Protein 2WPV (pdb70)

InterPro domains:
  IPR007317 Golgi to ER traffic protein 4 [PF04190] (46-308)
  IPR007317 Golgi to ER traffic protein 4 [PTHR12875] (9-311)
  IPR011990 Tetratricopeptide-like helical domain superfamily [G3DSA:1.25.40.10] (1-292)

Nearest PDB structures (foldseek):
  2wpv-assembly1_B  TM=1.013E+00  e=2.218E-06  Saccharomyces cerevisiae
  3lku-assembly2_D  TM=9.903E-01  e=2.218E-06  Saccharomyces cerevisiae
  5bwk-assembly1_F  TM=9.740E-01  e=2.976E-06  Saccharomyces cerevisiae S288C
  5bw8-assembly1_D  TM=9.769E-01  e=4.623E-06  Saccharomyces cerevisiae S288C
  2wpv-assembly3_E  TM=1.002E+00  e=2.765E-36  Saccharomyces cerevisiae

B-factor: mean 23.15, std 9.75, range [6.02, 82.85]

Structure (mmCIF, N/CA/C/O backbone):
data_2WPV
#
_entry.id   2WPV
#
_cell.length_a   48.275
_cell.length_b   118.770
_cell.length_c   168.377
_cell.angle_alpha   90.00
_cell.angle_beta   95.17
_cell.angle_gamma   90.00
#
_symmetry.space_group_name_H-M   'P 1 21 1'
#
loop_
_entity.id
_entity.type
_entity.pdbx_description
1 polymer 'UPF0363 PROTEIN YOR164C'
2 polymer 'UBIQUITIN-LIKE PROTEIN MDY2'
3 non-polymer 'MERCURY (II) ION'
4 water water
#
loop_
_atom_site.group_PDB
_atom_site.id
_atom_site.type_symbol
_atom_site.label_atom_id
_atom_site.label_alt_id
_atom_site.label_comp_id
_atom_site.label_asym_id
_atom_site.label_entity_id
_atom_site.label_seq_id
_atom_site.pdbx_PDB_ins_code
_atom_site.Cartn_x
_atom_site.Cartn_y
_atom_site.Cartn_z
_atom_site.occupancy
_atom_site.B_iso_or_equiv
_atom_site.auth_seq_id
_atom_site.auth_comp_id
_atom_site.auth_asym_id
_atom_site.auth_atom_id
_atom_site.pdbx_PDB_model_num
ATOM 1 N N . LYS A 1 12 ? 8.016 44.382 113.565 1.00 33.28 12 LYS A N 1
ATOM 2 C CA . LYS A 1 12 ? 6.684 44.217 114.214 1.00 35.09 12 LYS A CA 1
ATOM 3 C C . LYS A 1 12 ? 6.407 42.761 114.595 1.00 33.50 12 LYS A C 1
ATOM 4 O O . LYS A 1 12 ? 6.032 42.474 115.733 1.00 33.60 12 LYS A O 1
ATOM 10 N N . LEU A 1 13 ? 6.588 41.845 113.648 1.00 31.64 13 LEU A N 1
ATOM 11 C CA . LEU A 1 13 ? 6.340 40.435 113.929 1.00 31.33 13 LEU A CA 1
ATOM 12 C C . LEU A 1 13 ? 7.252 39.941 115.043 1.00 29.89 13 LEU A C 1
ATOM 13 O O . LEU A 1 13 ? 6.817 39.203 115.927 1.00 28.73 13 LEU A O 1
ATOM 18 N N . ALA A 1 14 ? 8.516 40.354 114.999 1.00 28.91 14 ALA A N 1
ATOM 19 C CA . ALA A 1 14 ? 9.485 39.956 116.015 1.00 28.71 14 ALA A CA 1
ATOM 20 C C . ALA A 1 14 ? 9.041 40.466 117.384 1.00 28.12 14 ALA A C 1
ATOM 21 O O . ALA A 1 14 ? 9.185 39.775 118.394 1.00 27.62 14 ALA A O 1
ATOM 23 N N . LYS A 1 15 ? 8.499 41.679 117.407 1.00 27.38 15 LYS A N 1
ATOM 24 C CA . LYS A 1 15 ? 8.024 42.287 118.644 1.00 27.47 15 LYS A CA 1
ATOM 25 C C . LYS A 1 15 ? 6.800 41.530 119.147 1.00 25.59 15 LYS A C 1
ATOM 26 O O . LYS A 1 15 ? 6.649 41.294 120.343 1.00 25.03 15 LYS A O 1
ATOM 32 N N . THR A 1 16 ? 5.925 41.156 118.222 1.00 23.54 16 THR A N 1
ATOM 33 C CA . THR A 1 16 ? 4.722 40.417 118.573 1.00 23.01 16 THR A CA 1
ATOM 34 C C . THR A 1 16 ? 5.102 39.084 119.205 1.00 21.12 16 THR A C 1
ATOM 35 O O . THR A 1 16 ? 4.520 38.678 120.209 1.00 21.69 16 THR A O 1
ATOM 39 N N . LEU A 1 17 ? 6.089 38.412 118.620 1.00 20.00 17 LEU A N 1
ATOM 40 C CA . LEU A 1 17 ? 6.532 37.124 119.133 1.00 19.99 17 LEU A CA 1
ATOM 41 C C . LEU A 1 17 ? 7.213 37.275 120.483 1.00 19.89 17 LEU A C 1
ATOM 42 O O . LEU A 1 17 ? 7.097 36.405 121.344 1.00 19.55 17 LEU A O 1
ATOM 47 N N . GLN A 1 18 ? 7.915 38.388 120.671 1.00 20.72 18 GLN A N 1
ATOM 48 C CA . GLN A 1 18 ? 8.597 38.646 121.934 1.00 20.20 18 GLN A CA 1
ATOM 49 C C . GLN A 1 18 ? 7.572 38.784 123.060 1.00 18.09 18 GLN A C 1
ATOM 50 O O . GLN A 1 18 ? 7.731 38.203 124.136 1.00 17.63 18 GLN A O 1
ATOM 56 N N . ARG A 1 19 ? 6.523 39.561 122.811 1.00 19.09 19 ARG A N 1
ATOM 57 C CA . ARG A 1 19 ? 5.476 39.757 123.808 1.00 20.49 19 ARG A CA 1
ATOM 58 C C . ARG A 1 19 ? 4.782 38.429 124.081 1.00 20.40 19 ARG A C 1
ATOM 59 O O . ARG A 1 19 ? 4.459 38.103 125.223 1.00 20.86 19 ARG A O 1
ATOM 67 N N . PHE A 1 20 ? 4.559 37.665 123.017 1.00 18.67 20 PHE A N 1
ATOM 68 C CA . PHE A 1 20 ? 3.906 36.366 123.126 1.00 16.94 20 PHE A CA 1
ATOM 69 C C . PHE A 1 20 ? 4.712 35.432 124.028 1.00 16.36 20 PHE A C 1
ATOM 70 O O . PHE A 1 20 ? 4.187 34.886 125.001 1.00 15.76 20 PHE A O 1
ATOM 78 N N . GLU A 1 21 ? 5.990 35.254 123.706 1.00 17.14 21 GLU A N 1
ATOM 79 C CA . GLU A 1 21 ? 6.864 34.384 124.491 1.00 19.00 21 GLU A CA 1
ATOM 80 C C . GLU A 1 21 ? 6.947 34.835 125.951 1.00 17.92 21 GLU A C 1
ATOM 81 O O . GLU A 1 21 ? 7.098 34.013 126.854 1.00 17.29 21 GLU A O 1
ATOM 87 N N . ASN A 1 22 ? 6.860 36.142 126.177 1.00 17.72 22 ASN A N 1
ATOM 88 C CA . ASN A 1 22 ? 6.913 36.678 127.535 1.00 17.98 22 ASN A CA 1
ATOM 89 C C . ASN A 1 22 ? 5.683 36.220 128.313 1.00 17.81 22 ASN A C 1
ATOM 90 O O . ASN A 1 22 ? 5.784 35.815 129.473 1.00 15.03 22 ASN A O 1
ATOM 95 N N . LYS A 1 23 ? 4.521 36.277 127.670 1.00 17.96 23 LYS A N 1
ATOM 96 C CA . LYS A 1 23 ? 3.290 35.841 128.323 1.00 19.11 23 LYS A CA 1
ATOM 97 C C . LYS A 1 23 ? 3.351 34.337 128.578 1.00 18.32 23 LYS A C 1
ATOM 98 O O . LYS A 1 23 ? 2.874 33.855 129.606 1.00 17.19 23 LYS A O 1
ATOM 104 N N . ILE A 1 24 ? 3.945 33.600 127.642 1.00 17.57 24 ILE A N 1
ATOM 105 C CA . ILE A 1 24 ? 4.077 32.154 127.795 1.00 18.66 24 ILE A CA 1
ATOM 106 C C . ILE A 1 24 ? 4.928 31.840 129.022 1.00 19.73 24 ILE A C 1
ATOM 107 O O . ILE A 1 24 ? 4.585 30.968 129.822 1.00 19.27 24 ILE A O 1
ATOM 112 N N . LYS A 1 25 ? 6.033 32.563 129.167 1.00 20.02 25 LYS A N 1
ATOM 113 C CA . LYS A 1 25 ? 6.933 32.347 130.292 1.00 23.55 25 LYS A CA 1
ATOM 114 C C . LYS A 1 25 ? 6.284 32.724 131.620 1.00 22.38 25 LYS A C 1
ATOM 115 O O . LYS A 1 25 ? 6.566 32.111 132.651 1.00 22.68 25 LYS A O 1
ATOM 121 N N . ALA A 1 26 ? 5.406 33.722 131.595 1.00 20.92 26 ALA A N 1
ATOM 122 C CA . ALA A 1 26 ? 4.716 34.154 132.808 1.00 19.47 26 ALA A CA 1
ATOM 123 C C . ALA A 1 26 ? 3.555 33.212 133.120 1.00 20.25 26 ALA A C 1
ATOM 124 O O . ALA A 1 26 ? 2.922 33.319 134.169 1.00 20.65 26 ALA A O 1
ATOM 126 N N . GLY A 1 27 ? 3.270 32.295 132.202 1.00 20.56 27 GLY A N 1
ATOM 127 C CA . GLY A 1 27 ? 2.184 31.355 132.422 1.00 20.26 27 GLY A CA 1
ATOM 128 C C . GLY A 1 27 ? 0.806 31.887 132.068 1.00 20.89 27 GLY A C 1
ATOM 129 O O . GLY A 1 27 ? -0.207 31.284 132.431 1.00 22.40 27 GLY A O 1
ATOM 130 N N . ASP A 1 28 ? 0.756 33.017 131.367 1.00 19.64 28 ASP A N 1
ATOM 131 C CA . ASP A 1 28 ? -0.521 33.604 130.964 1.00 18.41 28 ASP A CA 1
ATOM 132 C C . ASP A 1 28 ? -0.916 33.017 129.610 1.00 17.95 28 ASP A C 1
ATOM 133 O O . ASP A 1 28 ? -0.984 33.720 128.599 1.00 16.34 28 ASP A O 1
ATOM 138 N N . TYR A 1 29 ? -1.178 31.716 129.609 1.00 17.20 29 TYR A N 1
ATOM 139 C CA . TYR A 1 29 ? -1.530 30.993 128.390 1.00 18.45 29 TYR A CA 1
ATOM 140 C C . TYR A 1 29 ? -2.761 31.515 127.676 1.00 17.83 29 TYR A C 1
ATOM 141 O O . TYR A 1 29 ? -2.751 31.679 126.456 1.00 18.26 29 TYR A O 1
ATOM 150 N N . TYR A 1 30 ? -3.820 31.780 128.433 1.00 18.50 30 TYR A N 1
ATOM 151 C CA . TYR A 1 30 ? -5.055 32.285 127.853 1.00 19.04 30 TYR A CA 1
ATOM 152 C C . TYR A 1 30 ? -4.818 33.566 127.050 1.00 20.95 30 TYR A C 1
ATOM 153 O O . TYR A 1 30 ? -5.210 33.660 125.881 1.00 18.72 30 TYR A O 1
ATOM 162 N N . GLU A 1 31 ? -4.180 34.551 127.680 1.00 19.68 31 GLU A N 1
ATOM 163 C CA . GLU A 1 31 ? -3.904 35.824 127.022 1.00 20.42 31 GLU A CA 1
ATOM 164 C C . GLU A 1 31 ? -2.965 35.660 125.834 1.00 17.77 31 GLU A C 1
ATOM 165 O O . GLU A 1 31 ? -3.174 36.268 124.788 1.00 19.13 31 GLU A O 1
ATOM 171 N N . ALA A 1 32 ? -1.927 34.846 125.996 1.00 16.57 32 ALA A N 1
ATOM 172 C CA . ALA A 1 32 ? -0.983 34.615 124.909 1.00 15.37 32 ALA A CA 1
ATOM 173 C C . ALA A 1 32 ? -1.737 34.041 123.711 1.00 15.93 32 ALA A C 1
ATOM 174 O O . ALA A 1 32 ? -1.562 34.487 122.575 1.00 13.71 32 ALA A O 1
ATOM 176 N N . HIS A 1 33 ? -2.587 33.056 123.986 1.00 15.86 33 HIS A N 1
ATOM 177 C CA . HIS A 1 33 ? -3.383 32.398 122.955 1.00 16.93 33 HIS A CA 1
ATOM 178 C C . HIS A 1 33 ? -4.325 33.382 122.262 1.00 18.29 33 HIS A C 1
ATOM 179 O O . HIS A 1 33 ? -4.354 33.469 121.032 1.00 17.41 33 HIS A O 1
ATOM 186 N N . GLN A 1 34 ? -5.087 34.122 123.062 1.00 17.89 34 GLN A N 1
ATOM 187 C CA . GLN A 1 34 ? -6.053 35.084 122.541 1.00 21.25 34 GLN A CA 1
ATOM 188 C C . GLN A 1 34 ? -5.434 36.180 121.689 1.00 20.98 34 GLN A C 1
ATOM 189 O O . GLN A 1 34 ? -5.941 36.507 120.612 1.00 22.39 34 GLN A O 1
ATOM 195 N N . THR A 1 35 ? -4.336 36.750 122.163 1.00 20.33 35 THR A N 1
ATOM 196 C CA . THR A 1 35 ? -3.692 37.823 121.426 1.00 20.33 35 THR A CA 1
ATOM 197 C C . THR A 1 35 ? -3.082 37.343 120.117 1.00 18.68 35 THR A C 1
ATOM 198 O O . THR A 1 35 ? -3.212 38.007 119.090 1.00 17.38 35 THR A O 1
ATOM 202 N N . LEU A 1 36 ? -2.428 36.186 120.147 1.00 17.05 36 LEU A N 1
ATOM 203 C CA . LEU A 1 36 ? -1.817 35.641 118.941 1.00 17.32 36 LEU A CA 1
ATOM 204 C C . LEU A 1 36 ? -2.858 35.389 117.847 1.00 15.74 36 LEU A C 1
ATOM 205 O O . LEU A 1 36 ? -2.629 35.726 116.682 1.00 16.65 36 LEU A O 1
ATOM 210 N N . ARG A 1 37 ? -4.002 34.812 118.209 1.00 14.16 37 ARG A N 1
ATOM 211 C CA . ARG A 1 37 ? -5.037 34.552 117.206 1.00 16.59 37 ARG A CA 1
ATOM 212 C C . ARG A 1 37 ? -5.577 35.854 116.616 1.00 17.56 37 ARG A C 1
ATOM 213 O O . ARG A 1 37 ? -5.816 35.941 115.412 1.00 17.67 37 ARG A O 1
ATOM 221 N N . THR A 1 38 ? -5.754 36.868 117.460 1.00 18.75 38 THR A N 1
ATOM 222 C CA . THR A 1 38 ? -6.260 38.165 117.008 1.00 19.52 38 THR A CA 1
ATOM 223 C C . THR A 1 38 ? -5.331 38.797 115.972 1.00 17.85 38 THR A C 1
ATOM 224 O O . THR A 1 38 ? -5.777 39.298 114.936 1.00 17.74 38 THR A O 1
ATOM 228 N N . ILE A 1 39 ? -4.036 38.775 116.259 1.00 18.03 39 ILE A N 1
ATOM 229 C CA . ILE A 1 39 ? -3.046 39.334 115.354 1.00 17.96 39 ILE A CA 1
ATOM 230 C C . ILE A 1 39 ? -2.955 38.481 114.093 1.00 19.39 39 ILE A C 1
ATOM 231 O O . ILE A 1 39 ? -2.832 39.006 112.984 1.00 17.72 39 ILE A O 1
ATOM 236 N N . ALA A 1 40 ? -3.017 37.163 114.267 1.00 18.81 40 ALA A N 1
ATOM 237 C CA . ALA A 1 40 ? -2.962 36.248 113.132 1.00 18.69 40 ALA A CA 1
ATOM 238 C C . ALA A 1 40 ? -4.173 36.499 112.236 1.00 19.15 40 ALA A C 1
ATOM 239 O O . ALA A 1 40 ? -4.051 36.501 111.015 1.00 20.08 40 ALA A O 1
ATOM 241 N N . ASN A 1 41 ? -5.338 36.713 112.848 1.00 21.84 41 ASN A N 1
ATOM 242 C CA . ASN A 1 41 ? -6.563 36.980 112.090 1.00 24.30 41 ASN A CA 1
ATOM 243 C C . ASN A 1 41 ? -6.348 38.189 111.184 1.00 25.30 41 ASN A C 1
ATOM 244 O O . ASN A 1 41 ? -6.760 38.190 110.023 1.00 26.48 41 ASN A O 1
ATOM 249 N N . ARG A 1 42 ? -5.700 39.220 111.721 1.00 26.22 42 ARG A N 1
ATOM 250 C CA . ARG A 1 42 ? -5.430 40.436 110.959 1.00 27.60 42 ARG A CA 1
ATOM 251 C C . ARG A 1 42 ? -4.555 40.152 109.737 1.00 26.94 42 ARG A C 1
ATOM 252 O O . ARG A 1 42 ? -4.846 40.626 108.637 1.00 25.68 42 ARG A O 1
ATOM 260 N N . TYR A 1 43 ? -3.480 39.388 109.926 1.00 25.78 43 TYR A N 1
ATOM 261 C CA . TYR A 1 43 ? -2.599 39.042 108.811 1.00 24.73 43 TYR A CA 1
ATOM 262 C C . TYR A 1 43 ? -3.390 38.300 107.736 1.00 24.27 43 TYR A C 1
ATOM 263 O O . TYR A 1 43 ? -3.214 38.545 106.538 1.00 23.73 43 TYR A O 1
ATOM 272 N N . VAL A 1 44 ? -4.256 37.387 108.169 1.00 23.12 44 VAL A N 1
ATOM 273 C CA . VAL A 1 44 ? -5.067 36.607 107.238 1.00 24.73 44 VAL A CA 1
ATOM 274 C C . VAL A 1 44 ? -6.005 37.505 106.431 1.00 25.72 44 VAL A C 1
ATOM 275 O O . VAL A 1 44 ? -6.128 37.345 105.215 1.00 25.05 44 VAL A O 1
ATOM 279 N N . ARG A 1 45 ? -6.662 38.446 107.102 1.00 26.60 45 ARG A N 1
ATOM 280 C CA . ARG A 1 45 ? -7.563 39.362 106.410 1.00 29.67 45 ARG A CA 1
ATOM 281 C C . ARG A 1 45 ? -6.786 40.206 105.404 1.00 28.75 45 ARG A C 1
ATOM 282 O O . ARG A 1 45 ? -7.305 40.553 104.348 1.00 29.93 45 ARG A O 1
ATOM 290 N N . SER A 1 46 ? -5.536 40.520 105.730 1.00 28.99 46 SER A N 1
ATOM 291 C CA . SER A 1 46 ? -4.686 41.314 104.845 1.00 29.21 46 SER A CA 1
ATOM 292 C C . SER A 1 46 ? -4.086 40.442 103.749 1.00 29.10 46 SER A C 1
ATOM 293 O O . SER A 1 46 ? -3.446 40.941 102.823 1.00 30.25 46 SER A O 1
ATOM 296 N N . LYS A 1 47 ? -4.294 39.136 103.862 1.00 29.65 47 LYS A N 1
ATOM 297 C CA . LYS A 1 47 ? -3.754 38.183 102.901 1.00 29.27 47 LYS A CA 1
ATOM 298 C C . LYS A 1 47 ? -2.241 38.082 103.061 1.00 27.06 47 LYS A C 1
ATOM 299 O O . LYS A 1 47 ? -1.529 37.742 102.118 1.00 26.27 47 LYS A O 1
ATOM 305 N N . SER A 1 48 ? -1.755 38.394 104.260 1.00 25.39 48 SER A N 1
ATOM 306 C CA . SER A 1 48 ? -0.326 38.304 104.561 1.00 24.45 48 SER A CA 1
ATOM 307 C C . SER A 1 48 ? -0.116 36.917 105.154 1.00 22.55 48 SER A C 1
ATOM 308 O O . SER A 1 48 ? 0.296 36.773 106.303 1.00 20.93 48 SER A O 1
ATOM 311 N N . TYR A 1 49 ? -0.411 35.902 104.351 1.00 21.98 49 TYR A N 1
ATOM 312 C CA . TYR A 1 49 ? -0.310 34.507 104.760 1.00 20.48 49 TYR A CA 1
ATOM 313 C C . TYR A 1 49 ? 1.043 34.056 105.294 1.00 20.49 49 TYR A C 1
ATOM 314 O O . TYR A 1 49 ? 1.104 33.258 106.226 1.00 18.62 49 TYR A O 1
ATOM 323 N N . GLU A 1 50 ? 2.131 34.544 104.712 1.00 22.92 50 GLU A N 1
ATOM 324 C CA . GLU A 1 50 ? 3.445 34.134 105.188 1.00 24.07 50 GLU A CA 1
ATOM 325 C C . GLU A 1 50 ? 3.681 34.637 106.611 1.00 23.43 50 GLU A C 1
ATOM 326 O O . GLU A 1 50 ? 4.327 33.966 107.414 1.00 23.85 50 GLU A O 1
ATOM 332 N N . HIS A 1 51 ? 3.152 35.816 106.922 1.00 22.04 51 HIS A N 1
ATOM 333 C CA . HIS A 1 51 ? 3.297 36.376 108.258 1.00 21.31 51 HIS A CA 1
ATOM 334 C C . HIS A 1 51 ? 2.444 35.551 109.209 1.00 19.23 51 HIS A C 1
ATOM 335 O O . HIS A 1 51 ? 2.868 35.227 110.317 1.00 17.43 51 HIS A O 1
ATOM 342 N N . ALA A 1 52 ? 1.237 35.215 108.763 1.00 17.18 52 ALA A N 1
ATOM 343 C CA . ALA A 1 52 ? 0.313 34.422 109.564 1.00 15.75 52 ALA A CA 1
ATOM 344 C C . ALA A 1 52 ? 0.915 33.053 109.865 1.00 15.37 52 ALA A C 1
ATOM 345 O O . ALA A 1 52 ? 0.918 32.594 111.010 1.00 14.53 52 ALA A O 1
ATOM 347 N N . ILE A 1 53 ? 1.426 32.405 108.827 1.00 14.96 53 ILE A N 1
ATOM 348 C CA . ILE A 1 53 ? 2.030 31.089 108.977 1.00 15.83 53 ILE A CA 1
ATOM 349 C C . ILE A 1 53 ? 3.179 31.101 109.988 1.00 15.93 53 ILE A C 1
ATOM 350 O O . ILE A 1 53 ? 3.263 30.219 110.837 1.00 14.69 53 ILE A O 1
ATOM 355 N N . GLU A 1 54 ? 4.050 32.103 109.911 1.00 16.25 54 GLU A N 1
ATOM 356 C CA . GLU A 1 54 ? 5.172 32.182 110.840 1.00 19.06 54 GLU A CA 1
ATOM 357 C C . GLU A 1 54 ? 4.710 32.390 112.275 1.00 16.42 54 GLU A C 1
ATOM 358 O O . GLU A 1 54 ? 5.219 31.751 113.192 1.00 16.22 54 GLU A O 1
ATOM 364 N N . LEU A 1 55 ? 3.733 33.272 112.463 1.00 16.65 55 LEU A N 1
ATOM 365 C CA . LEU A 1 55 ? 3.198 33.558 113.790 1.00 14.29 55 LEU A CA 1
ATOM 366 C C . LEU A 1 55 ? 2.487 32.348 114.392 1.00 14.42 55 LEU A C 1
ATOM 367 O O . LEU A 1 55 ? 2.768 31.947 115.518 1.00 11.91 55 LEU A O 1
ATOM 372 N N . ILE A 1 56 ? 1.556 31.775 113.638 1.00 14.09 56 ILE A N 1
ATOM 373 C CA . ILE A 1 56 ? 0.799 30.626 114.113 1.00 13.59 56 ILE A CA 1
ATOM 374 C C . ILE A 1 56 ? 1.698 29.428 114.389 1.00 13.98 56 ILE A C 1
ATOM 375 O O . ILE A 1 56 ? 1.544 28.746 115.403 1.00 15.23 56 ILE A O 1
ATOM 380 N N . SER A 1 57 ? 2.638 29.187 113.485 1.00 13.13 57 SER A N 1
ATOM 381 C CA . SER A 1 57 ? 3.580 28.083 113.615 1.00 15.46 57 SER A CA 1
ATOM 382 C C . SER A 1 57 ? 4.434 28.203 114.885 1.00 14.68 57 SER A C 1
ATOM 383 O O . SER A 1 57 ? 4.567 27.244 115.649 1.00 12.81 57 SER A O 1
ATOM 386 N N . GLN A 1 58 ? 5.025 29.372 115.106 1.00 14.44 58 GLN A N 1
ATOM 387 C CA . GLN A 1 58 ? 5.853 29.566 116.294 1.00 16.76 58 GLN A CA 1
ATOM 388 C C . GLN A 1 58 ? 4.991 29.503 117.546 1.00 15.43 58 GLN A C 1
ATOM 389 O O . GLN A 1 58 ? 5.424 29.001 118.580 1.00 14.87 58 GLN A O 1
ATOM 395 N N . GLY A 1 59 ? 3.765 30.005 117.444 1.00 14.03 59 GLY A N 1
ATOM 396 C CA . GLY A 1 59 ? 2.865 29.971 118.582 1.00 15.27 59 GLY A CA 1
ATOM 397 C C . GLY A 1 59 ? 2.526 28.543 118.980 1.00 14.67 59 GLY A C 1
ATOM 398 O O . GLY A 1 59 ? 2.564 28.191 120.161 1.00 13.74 59 GLY A O 1
ATOM 399 N N . ALA A 1 60 ? 2.186 27.712 117.998 1.00 14.13 60 ALA A N 1
ATOM 400 C CA . ALA A 1 60 ? 1.844 26.320 118.282 1.00 13.73 60 ALA A CA 1
ATOM 401 C C . ALA A 1 60 ? 3.020 25.618 118.954 1.00 14.06 60 ALA A C 1
ATOM 402 O O . ALA A 1 60 ? 2.855 24.910 119.944 1.00 13.73 60 ALA A O 1
ATOM 404 N N . LEU A 1 61 ? 4.209 25.829 118.406 1.00 14.65 61 LEU A N 1
ATOM 405 C CA . LEU A 1 61 ? 5.412 25.209 118.934 1.00 17.76 61 LEU A CA 1
ATOM 406 C C . LEU A 1 61 ? 5.649 25.629 120.385 1.00 17.50 61 LEU A C 1
ATOM 407 O O . LEU A 1 61 ? 5.960 24.795 121.237 1.00 16.98 61 LEU A O 1
ATOM 412 N N . SER A 1 62 ? 5.489 26.918 120.672 1.00 17.07 62 SER A N 1
ATOM 413 C CA . SER A 1 62 ? 5.686 27.411 122.033 1.00 18.19 62 SER A CA 1
ATOM 414 C C . SER A 1 62 ? 4.720 26.768 123.031 1.00 17.58 62 SER A C 1
ATOM 415 O O . SER A 1 62 ? 5.128 26.356 124.115 1.00 17.47 62 SER A O 1
ATOM 418 N N . PHE A 1 63 ? 3.443 26.674 122.669 1.00 14.86 63 PHE A N 1
ATOM 419 C CA . PHE A 1 63 ? 2.465 26.068 123.565 1.00 15.95 63 PHE A CA 1
ATOM 420 C C . PHE A 1 63 ? 2.766 24.592 123.812 1.00 15.41 63 PHE A C 1
ATOM 421 O O . PHE A 1 63 ? 2.676 24.119 124.943 1.00 17.12 63 PHE A O 1
ATOM 429 N N . LEU A 1 64 ? 3.131 23.865 122.759 1.00 15.79 64 LEU A N 1
ATOM 430 C CA . LEU A 1 64 ? 3.443 22.446 122.896 1.00 16.09 64 LEU A CA 1
ATOM 431 C C . LEU A 1 64 ? 4.650 22.225 123.809 1.00 16.04 64 LEU A C 1
ATOM 432 O O . LEU A 1 64 ? 4.632 21.350 124.669 1.00 15.98 64 LEU A O 1
ATOM 437 N N . LYS A 1 65 ? 5.700 23.016 123.627 1.00 18.06 65 LYS A N 1
ATOM 438 C CA . LYS A 1 65 ? 6.880 22.869 124.471 1.00 19.73 65 LYS A CA 1
ATOM 439 C C . LYS A 1 65 ? 6.567 23.224 125.922 1.00 20.60 65 LYS A C 1
ATOM 440 O O . LYS A 1 65 ? 7.250 22.768 126.837 1.00 20.22 65 LYS A O 1
ATOM 446 N N . ALA A 1 66 ? 5.525 24.029 126.126 1.00 20.79 66 ALA A N 1
ATOM 447 C CA . ALA A 1 66 ? 5.108 24.432 127.468 1.00 20.84 66 ALA A CA 1
ATOM 448 C C . ALA A 1 66 ? 4.085 23.442 128.022 1.00 20.78 66 ALA A C 1
ATOM 449 O O . ALA A 1 66 ? 3.487 23.670 129.073 1.00 20.72 66 ALA A O 1
ATOM 451 N N . LYS A 1 67 ? 3.887 22.346 127.297 1.00 19.29 67 LYS A N 1
ATOM 452 C CA . LYS A 1 67 ? 2.949 21.303 127.685 1.00 18.97 67 LYS A CA 1
ATOM 453 C C . LYS A 1 67 ? 1.500 21.775 127.726 1.00 19.40 67 LYS A C 1
ATOM 454 O O . LYS A 1 67 ? 0.717 21.323 128.560 1.00 18.60 67 LYS A O 1
ATOM 460 N N . GLN A 1 68 ? 1.146 22.690 126.830 1.00 18.19 68 GLN A N 1
ATOM 461 C CA . GLN A 1 68 ? -0.225 23.179 126.752 1.00 17.46 68 GLN A CA 1
ATOM 462 C C . GLN A 1 68 ? -0.795 22.608 125.455 1.00 18.10 68 GLN A C 1
ATOM 463 O O . GLN A 1 68 ? -0.964 23.322 124.461 1.00 16.00 68 GLN A O 1
ATOM 469 N N . GLY A 1 69 ? -1.067 21.305 125.481 1.00 16.85 69 GLY A N 1
ATOM 470 C CA . GLY A 1 69 ? -1.593 20.605 124.321 1.00 15.97 69 GLY A CA 1
ATOM 471 C C . GLY A 1 69 ? -2.838 21.204 123.699 1.00 16.26 69 GLY A C 1
ATOM 472 O O . GLY A 1 69 ? -2.947 21.283 122.475 1.00 16.88 69 GLY A O 1
ATOM 473 N N . GLY A 1 70 ? -3.780 21.618 124.537 1.00 15.21 70 GLY A N 1
ATOM 474 C CA . GLY A 1 70 ? -5.008 22.207 124.033 1.00 16.25 70 GLY A CA 1
ATOM 475 C C . GLY A 1 70 ? -4.766 23.406 123.134 1.00 15.76 70 GLY A C 1
ATOM 476 O O . GLY A 1 70 ? -5.232 23.439 121.994 1.00 15.52 70 GLY A O 1
ATOM 477 N N . SER A 1 71 ? -4.033 24.394 123.637 1.00 14.81 71 SER A N 1
ATOM 478 C CA . SER A 1 71 ? -3.745 25.588 122.852 1.00 16.45 71 SER A CA 1
ATOM 479 C C . SER A 1 71 ? -2.809 25.292 121.686 1.00 14.68 71 SER A C 1
ATOM 480 O O . SER A 1 71 ? -2.926 25.896 120.622 1.00 13.70 71 SER A O 1
ATOM 483 N N . GLY A 1 72 ? -1.883 24.364 121.892 1.00 14.84 72 GLY A N 1
ATOM 484 C CA . GLY A 1 72 ? -0.947 24.014 120.841 1.00 14.32 72 GLY A CA 1
ATOM 485 C C . GLY A 1 72 ? -1.636 23.400 119.638 1.00 14.80 72 GLY A C 1
ATOM 486 O O . GLY A 1 72 ? -1.438 23.844 118.505 1.00 15.78 72 GLY A O 1
ATOM 487 N N . THR A 1 73 ? -2.456 22.383 119.873 1.00 14.69 73 THR A N 1
ATOM 488 C CA . THR A 1 73 ? -3.149 21.727 118.769 1.00 15.60 73 THR A CA 1
ATOM 489 C C . THR A 1 73 ? -4.146 22.674 118.109 1.00 14.31 73 THR A C 1
ATOM 490 O O . THR A 1 73 ? -4.372 22.599 116.899 1.00 15.36 73 THR A O 1
ATOM 494 N N . ASP A 1 74 ? -4.728 23.575 118.896 1.00 13.49 74 ASP A N 1
ATOM 495 C CA . ASP A 1 74 ? -5.681 24.548 118.362 1.00 13.05 74 ASP A CA 1
ATOM 496 C C . ASP A 1 74 ? -4.996 25.376 117.282 1.00 12.88 74 ASP A C 1
ATOM 497 O O . ASP A 1 74 ? -5.567 25.628 116.219 1.00 15.78 74 ASP A O 1
ATOM 502 N N . LEU A 1 75 ? -3.765 25.800 117.557 1.00 10.98 75 LEU A N 1
ATOM 503 C CA . LEU A 1 75 ? -3.016 26.603 116.593 1.00 10.76 75 LEU A CA 1
ATOM 504 C C . LEU A 1 75 ? -2.526 25.761 115.414 1.00 8.45 75 LEU A C 1
ATOM 505 O O . LEU A 1 75 ? -2.333 26.276 114.319 1.00 11.45 75 LEU A O 1
ATOM 510 N N . ILE A 1 76 ? -2.329 24.465 115.628 1.00 10.77 76 ILE A N 1
ATOM 511 C CA . ILE A 1 76 ? -1.922 23.599 114.527 1.00 10.84 76 ILE A CA 1
ATOM 512 C C . ILE A 1 76 ? -3.088 23.539 113.532 1.00 11.82 76 ILE A C 1
ATOM 513 O O . ILE A 1 76 ? -2.893 23.612 112.318 1.00 12.38 76 ILE A O 1
ATOM 518 N N . PHE A 1 77 ? -4.307 23.415 114.047 1.00 12.28 77 PHE A N 1
ATOM 519 C CA . PHE A 1 77 ? -5.461 23.364 113.163 1.00 11.16 77 PHE A CA 1
ATOM 520 C C . PHE A 1 77 ? -5.565 24.680 112.410 1.00 12.35 77 PHE A C 1
ATOM 521 O O . PHE A 1 77 ? -5.887 24.701 111.224 1.00 11.48 77 PHE A O 1
ATOM 529 N N . TYR A 1 78 ? -5.268 25.776 113.105 1.00 10.91 78 TYR A N 1
ATOM 530 C CA . TYR A 1 78 ? -5.313 27.097 112.502 1.00 10.63 78 TYR A CA 1
ATOM 531 C C . TYR A 1 78 ? -4.246 27.151 111.408 1.00 8.40 78 TYR A C 1
ATOM 532 O O . TYR A 1 78 ? -4.494 27.647 110.316 1.00 9.77 78 TYR A O 1
ATOM 541 N N . LEU A 1 79 ? -3.062 26.623 111.703 1.00 8.65 79 LEU A N 1
ATOM 542 C CA . LEU A 1 79 ? -1.973 26.615 110.728 1.00 8.61 79 LEU A CA 1
ATOM 543 C C . LEU A 1 79 ? -2.375 25.874 109.453 1.00 9.27 79 LEU A C 1
ATOM 544 O O . LEU A 1 79 ? -2.158 26.366 108.337 1.00 9.73 79 LEU A O 1
ATOM 549 N N . LEU A 1 80 ? -2.965 24.693 109.620 1.00 9.40 80 LEU A N 1
ATOM 550 C CA . LEU A 1 80 ? -3.379 23.882 108.480 1.00 10.51 80 LEU A CA 1
ATOM 551 C C . LEU A 1 80 ? -4.458 24.560 107.634 1.00 10.97 80 LEU A C 1
ATOM 552 O O . LEU A 1 80 ? -4.454 24.455 106.406 1.00 11.85 80 LEU A O 1
ATOM 557 N N . GLU A 1 81 ? -5.373 25.265 108.284 1.00 9.93 81 GLU A N 1
ATOM 558 C CA . GLU A 1 81 ? -6.432 25.959 107.554 1.00 11.99 81 GLU A CA 1
ATOM 559 C C . GLU A 1 81 ? -5.811 27.065 106.694 1.00 11.12 81 GLU A C 1
ATOM 560 O O . GLU A 1 81 ? -6.228 27.276 105.558 1.00 11.21 81 GLU A O 1
ATOM 566 N N . VAL A 1 82 ? -4.803 27.761 107.223 1.00 10.83 82 VAL A N 1
ATOM 567 C CA . VAL A 1 82 ? -4.151 28.818 106.451 1.00 11.86 82 VAL A CA 1
ATOM 568 C C . VAL A 1 82 ? -3.326 28.207 105.315 1.00 10.70 82 VAL A C 1
ATOM 569 O O . VAL A 1 82 ? -3.227 28.786 104.233 1.00 12.66 82 VAL A O 1
ATOM 573 N N . TYR A 1 83 ? -2.748 27.033 105.559 1.00 12.44 83 TYR A N 1
ATOM 574 C CA . TYR A 1 83 ? -1.980 26.315 104.535 1.00 11.35 83 TYR A CA 1
ATOM 575 C C . TYR A 1 83 ? -2.917 26.084 103.346 1.00 13.30 83 TYR A C 1
ATOM 576 O O . TYR A 1 83 ? -2.523 26.219 102.185 1.00 13.74 83 TYR A O 1
ATOM 585 N N . ASP A 1 84 ? -4.161 25.724 103.649 1.00 13.45 84 ASP A N 1
ATOM 586 C CA . ASP A 1 84 ? -5.160 25.472 102.615 1.00 14.45 84 ASP A CA 1
ATOM 587 C C . ASP A 1 84 ? -5.526 26.785 101.933 1.00 16.16 84 ASP A C 1
ATOM 588 O O . ASP A 1 84 ? -5.478 26.902 100.707 1.00 14.50 84 ASP A O 1
ATOM 593 N N . LEU A 1 85 ? -5.888 27.774 102.744 1.00 16.45 85 LEU A N 1
ATOM 594 C CA . LEU A 1 85 ? -6.275 29.089 102.243 1.00 18.50 85 LEU A CA 1
ATOM 595 C C . LEU A 1 85 ? -5.184 29.690 101.360 1.00 18.62 85 LEU A C 1
ATOM 596 O O . LEU A 1 85 ? -5.465 30.249 100.297 1.00 17.08 85 LEU A O 1
ATOM 601 N N . ALA A 1 86 ? -3.937 29.558 101.800 1.00 18.35 86 ALA A N 1
ATOM 602 C CA . ALA A 1 86 ? -2.803 30.104 101.059 1.00 17.45 86 ALA A CA 1
ATOM 603 C C . ALA A 1 86 ? -2.296 29.185 99.949 1.00 16.76 86 ALA A C 1
ATOM 604 O O . ALA A 1 86 ? -1.361 29.535 99.229 1.00 16.67 86 ALA A O 1
ATOM 606 N N . GLU A 1 87 ? -2.913 28.015 99.806 1.00 17.78 87 GLU A N 1
ATOM 607 C CA . GLU A 1 87 ? -2.503 27.059 98.776 1.00 19.72 87 GLU A CA 1
ATOM 608 C C . GLU A 1 87 ? -1.031 26.685 98.918 1.00 17.39 87 GLU A C 1
ATOM 609 O O . GLU A 1 87 ? -0.292 26.663 97.934 1.00 16.78 87 GLU A O 1
ATOM 615 N N . VAL A 1 88 ? -0.608 26.388 100.140 1.00 15.61 88 VAL A N 1
ATOM 616 C CA . VAL A 1 88 ? 0.776 26.017 100.384 1.00 13.19 88 VAL A CA 1
ATOM 617 C C . VAL A 1 88 ? 1.090 24.636 99.821 1.00 15.11 88 VAL A C 1
ATOM 618 O O . VAL A 1 88 ? 0.562 23.626 100.290 1.00 11.51 88 VAL A O 1
ATOM 622 N N . LYS A 1 89 ? 1.950 24.603 98.806 1.00 15.40 89 LYS A N 1
ATOM 623 C CA . LYS A 1 89 ? 2.345 23.354 98.173 1.00 16.35 89 LYS A CA 1
ATOM 624 C C . LYS A 1 89 ? 3.208 22.517 99.101 1.00 15.46 89 LYS A C 1
ATOM 625 O O . LYS A 1 89 ? 3.966 23.045 99.920 1.00 14.01 89 LYS A O 1
ATOM 631 N N . VAL A 1 90 ? 3.083 21.204 98.966 1.00 13.82 90 VAL A N 1
ATOM 632 C CA . VAL A 1 90 ? 3.862 20.284 99.769 1.00 12.77 90 VAL A CA 1
ATOM 633 C C . VAL A 1 90 ? 5.296 20.270 99.251 1.00 15.25 90 VAL A C 1
ATOM 634 O O . VAL A 1 90 ? 5.537 20.004 98.072 1.00 12.76 90 VAL A O 1
ATOM 638 N N . ASP A 1 91 ? 6.239 20.589 100.131 1.00 15.04 91 ASP A N 1
ATOM 639 C CA . ASP A 1 91 ? 7.657 20.565 99.794 1.00 17.15 91 ASP A CA 1
ATOM 640 C C . ASP A 1 91 ? 8.465 20.564 101.086 1.00 16.35 91 ASP A C 1
ATOM 641 O O . ASP A 1 91 ? 7.893 20.631 102.171 1.00 14.81 91 ASP A O 1
ATOM 646 N N . ASP A 1 92 ? 9.786 20.479 100.972 1.00 15.32 92 ASP A N 1
ATOM 647 C CA . ASP A 1 92 ? 10.649 20.435 102.146 1.00 17.31 92 ASP A CA 1
ATOM 648 C C . ASP A 1 92 ? 10.335 21.475 103.228 1.00 16.38 92 ASP A C 1
ATOM 649 O O . ASP A 1 92 ? 10.282 21.155 104.416 1.00 14.44 92 ASP A O 1
ATOM 654 N N . ILE A 1 93 ? 10.108 22.716 102.824 1.00 16.44 93 ILE A N 1
ATOM 655 C CA . ILE A 1 93 ? 9.843 23.773 103.792 1.00 14.73 93 ILE A CA 1
ATOM 656 C C . ILE A 1 93 ? 8.494 23.668 104.499 1.00 15.82 93 ILE A C 1
ATOM 657 O O . ILE A 1 93 ? 8.426 23.768 105.729 1.00 15.34 93 ILE A O 1
ATOM 662 N N . SER A 1 94 ? 7.425 23.453 103.737 1.00 11.90 94 SER A N 1
ATOM 663 C CA . SER A 1 94 ? 6.093 23.344 104.326 1.00 12.33 94 SER A CA 1
ATOM 664 C C . SER A 1 94 ? 5.978 22.107 105.208 1.00 12.42 94 SER A C 1
ATOM 665 O O . SER A 1 94 ? 5.347 22.144 106.259 1.00 12.66 94 SER A O 1
ATOM 668 N N . VAL A 1 95 ? 6.590 21.009 104.781 1.00 12.73 95 VAL A N 1
ATOM 669 C CA . VAL A 1 95 ? 6.543 19.777 105.558 1.00 12.58 95 VAL A CA 1
ATOM 670 C C . VAL A 1 95 ? 7.390 19.918 106.822 1.00 13.14 95 VAL A C 1
ATOM 671 O O . VAL A 1 95 ? 7.010 19.439 107.893 1.00 13.49 95 VAL A O 1
ATOM 675 N N . ALA A 1 96 ? 8.531 20.587 106.694 1.00 14.67 96 ALA A N 1
ATOM 676 C CA . ALA A 1 96 ? 9.444 20.781 107.820 1.00 14.90 96 ALA A CA 1
ATOM 677 C C . ALA A 1 96 ? 8.764 21.414 109.026 1.00 14.85 96 ALA A C 1
ATOM 678 O O . ALA A 1 96 ? 9.048 21.037 110.166 1.00 15.57 96 ALA A O 1
ATOM 680 N N . ARG A 1 97 ? 7.876 22.378 108.787 1.00 14.31 97 ARG A N 1
ATOM 681 C CA . ARG A 1 97 ? 7.165 23.027 109.888 1.00 14.67 97 ARG A CA 1
ATOM 682 C C . ARG A 1 97 ? 6.321 22.023 110.646 1.00 14.12 97 ARG A C 1
ATOM 683 O O . ARG A 1 97 ? 6.265 22.043 111.874 1.00 13.83 97 ARG A O 1
ATOM 691 N N . LEU A 1 98 ? 5.646 21.154 109.904 1.00 14.67 98 LEU A N 1
ATOM 692 C CA . LEU A 1 98 ? 4.787 20.153 110.519 1.00 15.05 98 LEU A CA 1
ATOM 693 C C . LEU A 1 98 ? 5.592 19.110 111.281 1.00 15.37 98 LEU A C 1
ATOM 694 O O . LEU A 1 98 ? 5.244 18.750 112.407 1.00 16.29 98 LEU A O 1
ATOM 699 N N . VAL A 1 99 ? 6.672 18.630 110.671 1.00 16.12 99 VAL A N 1
ATOM 700 C CA . VAL A 1 99 ? 7.530 17.634 111.310 1.00 16.45 99 VAL A CA 1
ATOM 701 C C . VAL A 1 99 ? 8.023 18.172 112.654 1.00 16.07 99 VAL A C 1
ATOM 702 O O . VAL A 1 99 ? 8.095 17.439 113.640 1.00 17.19 99 VAL A O 1
ATOM 706 N N . ARG A 1 100 ? 8.348 19.460 112.687 1.00 14.69 100 ARG A N 1
ATOM 707 C CA . ARG A 1 100 ? 8.837 20.097 113.901 1.00 15.86 100 ARG A CA 1
ATOM 708 C C . ARG A 1 100 ? 7.783 20.115 115.008 1.00 15.06 100 ARG A C 1
ATOM 709 O O . ARG A 1 100 ? 8.104 19.951 116.190 1.00 15.31 100 ARG A O 1
ATOM 717 N N . LEU A 1 101 ? 6.526 20.305 114.621 1.00 11.84 101 LEU A N 1
ATOM 718 C CA . LEU A 1 101 ? 5.426 20.331 115.574 1.00 12.69 101 LEU A CA 1
ATOM 719 C C . LEU A 1 101 ? 5.123 18.918 116.077 1.00 14.67 101 LEU A C 1
ATOM 720 O O . LEU A 1 101 ? 4.848 18.716 117.259 1.00 13.72 101 LEU A O 1
ATOM 725 N N . ILE A 1 102 ? 5.182 17.944 115.173 1.00 14.18 102 ILE A N 1
ATOM 726 C CA . ILE A 1 102 ? 4.930 16.554 115.524 1.00 16.13 102 ILE A CA 1
ATOM 727 C C . ILE A 1 102 ? 5.901 16.077 116.605 1.00 16.00 102 ILE A C 1
ATOM 728 O O . ILE A 1 102 ? 5.525 15.316 117.493 1.00 15.65 102 ILE A O 1
ATOM 733 N N . ALA A 1 103 ? 7.146 16.535 116.528 1.00 16.86 103 ALA A N 1
ATOM 734 C CA . ALA A 1 103 ? 8.156 16.139 117.500 1.00 18.26 103 ALA A CA 1
ATOM 735 C C . ALA A 1 103 ? 7.793 16.583 118.914 1.00 18.78 103 ALA A C 1
ATOM 736 O O . ALA A 1 103 ? 8.265 15.999 119.889 1.00 18.45 103 ALA A O 1
ATOM 738 N N . GLU A 1 104 ? 6.947 17.604 119.027 1.00 19.27 104 GLU A N 1
ATOM 739 C CA . GLU A 1 104 ? 6.550 18.111 120.338 1.00 19.94 104 GLU A CA 1
ATOM 740 C C . GLU A 1 104 ? 5.181 17.615 120.804 1.00 20.05 104 GLU A C 1
ATOM 741 O O . GLU A 1 104 ? 4.767 17.908 121.925 1.00 19.56 104 GLU A O 1
ATOM 747 N N . LEU A 1 105 ? 4.481 16.867 119.954 1.00 19.77 105 LEU A N 1
ATOM 748 C CA . LEU A 1 105 ? 3.157 16.359 120.305 1.00 21.12 105 LEU A CA 1
ATOM 749 C C . LEU A 1 105 ? 3.191 15.146 121.224 1.00 20.93 105 LEU A C 1
ATOM 750 O O . LEU A 1 105 ? 3.741 14.105 120.868 1.00 20.84 105 LEU A O 1
ATOM 755 N N . ASP A 1 106 ? 2.591 15.286 122.402 1.00 20.64 106 ASP A N 1
ATOM 756 C CA . ASP A 1 106 ? 2.516 14.193 123.369 1.00 21.29 106 ASP A CA 1
ATOM 757 C C . ASP A 1 106 ? 1.636 13.116 122.742 1.00 20.88 106 ASP A C 1
ATOM 758 O O . ASP A 1 106 ? 0.500 13.384 122.359 1.00 20.06 106 ASP A O 1
ATOM 763 N N . PRO A 1 107 ? 2.144 11.880 122.631 1.00 21.89 107 PRO A N 1
ATOM 764 C CA . PRO A 1 107 ? 1.329 10.821 122.030 1.00 22.81 107 PRO A CA 1
ATOM 765 C C . PRO A 1 107 ? -0.015 10.589 122.720 1.00 22.56 107 PRO A C 1
ATOM 766 O O . PRO A 1 107 ? -0.867 9.874 122.199 1.00 21.14 107 PRO A O 1
ATOM 770 N N . SER A 1 108 ? -0.208 11.209 123.880 1.00 23.39 108 SER A N 1
ATOM 771 C CA . SER A 1 108 ? -1.452 11.056 124.627 1.00 24.13 108 SER A CA 1
ATOM 772 C C . SER A 1 108 ? -2.475 12.164 124.378 1.00 22.88 108 SER A C 1
ATOM 773 O O . SER A 1 108 ? -3.562 12.129 124.950 1.00 22.02 108 SER A O 1
ATOM 776 N N . GLU A 1 109 ? -2.141 13.149 123.545 1.00 21.66 109 GLU A N 1
ATOM 777 C CA . GLU A 1 109 ? -3.094 14.227 123.265 1.00 21.38 109 GLU A CA 1
ATOM 778 C C . GLU A 1 109 ? -4.417 13.631 122.795 1.00 20.30 109 GLU A C 1
ATOM 779 O O . GLU A 1 109 ? -4.444 12.813 121.878 1.00 20.04 109 GLU A O 1
ATOM 785 N N . PRO A 1 110 ? -5.534 14.042 123.416 1.00 20.60 110 PRO A N 1
ATOM 786 C CA . PRO A 1 110 ? -6.873 13.552 123.070 1.00 19.95 110 PRO A CA 1
ATOM 787 C C . PRO A 1 110 ? -7.196 13.677 121.582 1.00 18.69 110 PRO A C 1
ATOM 788 O O . PRO A 1 110 ? -7.880 12.828 121.015 1.00 20.84 110 PRO A O 1
ATOM 792 N N . ASN A 1 111 ? -6.706 14.738 120.951 1.00 18.04 111 ASN A N 1
ATOM 793 C CA . ASN A 1 111 ? -6.977 14.950 119.535 1.00 16.72 111 ASN A CA 1
ATOM 794 C C . ASN A 1 111 ? -5.757 14.701 118.654 1.00 15.43 111 ASN A C 1
ATOM 795 O O . ASN A 1 111 ? -5.629 15.294 117.582 1.00 15.21 111 ASN A O 1
ATOM 800 N N . LEU A 1 112 ? -4.865 13.821 119.103 1.00 14.45 112 LEU A N 1
ATOM 801 C CA . LEU A 1 112 ? -3.671 13.496 118.331 1.00 13.46 112 LEU A CA 1
ATOM 802 C C . LEU A 1 112 ? -4.052 13.011 116.936 1.00 14.33 112 LEU A C 1
ATOM 803 O O . LEU A 1 112 ? -3.476 13.438 115.936 1.00 13.15 112 LEU A O 1
ATOM 808 N N . LYS A 1 113 ? -5.026 12.108 116.876 1.00 14.34 113 LYS A N 1
ATOM 809 C CA . LYS A 1 113 ? -5.455 11.545 115.603 1.00 15.99 113 LYS A CA 1
ATOM 810 C C . LYS A 1 113 ? -5.966 12.599 114.619 1.00 14.80 113 LYS A C 1
ATOM 811 O O . LYS A 1 113 ? -5.603 12.573 113.439 1.00 14.85 113 LYS A O 1
ATOM 817 N N . ASP A 1 114 ? -6.799 13.521 115.096 1.00 13.79 114 ASP A N 1
ATOM 818 C CA . ASP A 1 114 ? -7.340 14.578 114.233 1.00 13.70 114 ASP A CA 1
ATOM 819 C C . ASP A 1 114 ? -6.250 15.519 113.727 1.00 12.73 114 ASP A C 1
ATOM 820 O O . ASP A 1 114 ? -6.316 16.010 112.599 1.00 12.81 114 ASP A O 1
ATOM 825 N N . VAL A 1 115 ? -5.249 15.776 114.563 1.00 11.59 115 VAL A N 1
ATOM 826 C CA . VAL A 1 115 ? -4.145 16.639 114.161 1.00 12.60 115 VAL A CA 1
ATOM 827 C C . VAL A 1 115 ? -3.396 15.965 113.011 1.00 12.39 115 VAL A C 1
ATOM 828 O O . VAL A 1 115 ? -3.079 16.598 112.003 1.00 11.37 115 VAL A O 1
ATOM 832 N N . ILE A 1 116 ? -3.125 14.675 113.180 1.00 12.50 116 ILE A N 1
ATOM 833 C CA . ILE A 1 116 ? -2.410 13.889 112.182 1.00 13.07 116 ILE A CA 1
ATOM 834 C C . ILE A 1 116 ? -3.195 13.814 110.874 1.00 12.75 116 ILE A C 1
ATOM 835 O O . ILE A 1 116 ? -2.626 13.962 109.796 1.00 12.27 116 ILE A O 1
ATOM 840 N N . THR A 1 117 ? -4.498 13.580 110.978 1.00 11.86 117 THR A N 1
ATOM 841 C CA . THR A 1 117 ? -5.361 13.504 109.803 1.00 14.84 117 THR A CA 1
ATOM 842 C C . THR A 1 117 ? -5.322 14.821 109.034 1.00 13.49 117 THR A C 1
ATOM 843 O O . THR A 1 117 ? -5.241 14.833 107.803 1.00 13.84 117 THR A O 1
ATOM 847 N N . GLY A 1 118 ? -5.377 15.929 109.766 1.00 11.85 118 GLY A N 1
ATOM 848 C CA . GLY A 1 118 ? -5.331 17.231 109.127 1.00 11.02 118 GLY A CA 1
ATOM 849 C C . GLY A 1 118 ? -4.039 17.415 108.351 1.00 11.89 118 GLY A C 1
ATOM 850 O O . GLY A 1 118 ? -4.036 17.938 107.232 1.00 12.24 118 GLY A O 1
ATOM 851 N N . MET A 1 119 ? -2.929 16.986 108.941 1.00 11.03 119 MET A N 1
ATOM 852 C CA . MET A 1 119 ? -1.642 17.108 108.275 1.00 12.49 119 MET A CA 1
ATOM 853 C C . MET A 1 119 ? -1.586 16.229 107.023 1.00 12.84 119 MET A C 1
ATOM 854 O O . MET A 1 119 ? -1.140 16.671 105.964 1.00 11.53 119 MET A O 1
ATOM 859 N N . ASN A 1 120 ? -2.024 14.981 107.145 1.00 12.06 120 ASN A N 1
ATOM 860 C CA . ASN A 1 120 ? -1.990 14.081 105.996 1.00 13.41 120 ASN A CA 1
ATOM 861 C C . ASN A 1 120 ? -2.900 14.582 104.871 1.00 12.17 120 ASN A C 1
ATOM 862 O O . ASN A 1 120 ? -2.527 14.538 103.699 1.00 12.22 120 ASN A O 1
ATOM 867 N N . ASN A 1 121 ? -4.089 15.052 105.236 1.00 10.67 121 ASN A N 1
ATOM 868 C CA . ASN A 1 121 ? -5.049 15.564 104.260 1.00 12.26 121 ASN A CA 1
ATOM 869 C C . ASN A 1 121 ? -4.496 16.735 103.466 1.00 11.32 121 ASN A C 1
ATOM 870 O O . ASN A 1 121 ? -4.734 16.840 102.261 1.00 12.61 121 ASN A O 1
ATOM 875 N N . TRP A 1 122 ? -3.777 17.629 104.140 1.00 9.70 122 TRP A N 1
ATOM 876 C CA . TRP A 1 122 ? -3.187 18.764 103.446 1.00 11.13 122 TRP A CA 1
ATOM 877 C C . TRP A 1 122 ? -2.131 18.272 102.449 1.00 10.97 122 TRP A C 1
ATOM 878 O O . TRP A 1 122 ? -2.032 18.787 101.332 1.00 11.74 122 TRP A O 1
ATOM 889 N N . SER A 1 123 ? -1.343 17.277 102.850 1.00 11.04 123 SER A N 1
ATOM 890 C CA . SER A 1 123 ? -0.298 16.766 101.974 1.00 12.69 123 SER A CA 1
ATOM 891 C C . SER A 1 123 ? -0.879 16.024 100.771 1.00 13.12 123 SER A C 1
ATOM 892 O O . SER A 1 123 ? -0.218 15.886 99.748 1.00 16.77 123 SER A O 1
ATOM 895 N N . ILE A 1 124 ? -2.110 15.543 100.896 1.00 14.29 124 ILE A N 1
ATOM 896 C CA . ILE A 1 124 ? -2.766 14.847 99.794 1.00 13.87 124 ILE A CA 1
ATOM 897 C C . ILE A 1 124 ? -3.222 15.897 98.789 1.00 15.79 124 ILE A C 1
ATOM 898 O O . ILE A 1 124 ? -2.947 15.816 97.587 1.00 16.49 124 ILE A O 1
ATOM 903 N N . LYS A 1 125 ? -3.909 16.899 99.318 1.00 14.79 125 LYS A N 1
ATOM 904 C CA . LYS A 1 125 ? -4.476 17.980 98.534 1.00 16.10 125 LYS A CA 1
ATOM 905 C C . LYS A 1 125 ? -3.477 18.845 97.781 1.00 16.14 125 LYS A C 1
ATOM 906 O O . LYS A 1 125 ? -3.790 19.348 96.703 1.00 16.10 125 LYS A O 1
ATOM 912 N N . PHE A 1 126 ? -2.281 19.019 98.332 1.00 13.25 126 PHE A N 1
ATOM 913 C CA . PHE A 1 126 ? -1.290 19.871 97.685 1.00 15.44 126 PHE A CA 1
ATOM 914 C C . PHE A 1 126 ? 0.015 19.186 97.268 1.00 15.59 126 PHE A C 1
ATOM 915 O O . PHE A 1 126 ? 1.093 19.781 97.329 1.00 15.69 126 PHE A O 1
ATOM 923 N N . SER A 1 127 ? -0.095 17.934 96.835 1.00 14.76 127 SER A N 1
ATOM 924 C CA . SER A 1 127 ? 1.060 17.170 96.362 1.00 16.21 127 SER A CA 1
ATOM 925 C C . SER A 1 127 ? 0.546 16.262 95.251 1.00 16.99 127 SER A C 1
ATOM 926 O O . SER A 1 127 ? -0.648 16.251 94.966 1.00 15.60 127 SER A O 1
ATOM 929 N N . GLU A 1 128 ? 1.445 15.501 94.635 1.00 17.62 128 GLU A N 1
ATOM 930 C CA . GLU A 1 128 ? 1.071 14.584 93.563 1.00 21.01 128 GLU A CA 1
ATOM 931 C C . GLU A 1 128 ? 0.751 13.205 94.133 1.00 21.20 128 GLU A C 1
ATOM 932 O O . GLU A 1 128 ? 0.538 12.247 93.391 1.00 22.19 128 GLU A O 1
ATOM 938 N N . TYR A 1 129 ? 0.723 13.110 95.457 1.00 20.69 129 TYR A N 1
ATOM 939 C CA . TYR A 1 129 ? 0.444 11.850 96.131 1.00 19.65 129 TYR A CA 1
ATOM 940 C C . TYR A 1 129 ? -1.014 11.733 96.540 1.00 19.77 129 TYR A C 1
ATOM 941 O O . TYR A 1 129 ? -1.494 12.467 97.403 1.00 18.93 129 TYR A O 1
ATOM 950 N N . LYS A 1 130 ? -1.708 10.792 95.911 1.00 19.33 130 LYS A N 1
ATOM 951 C CA . LYS A 1 130 ? -3.118 10.545 96.172 1.00 20.18 130 LYS A CA 1
ATOM 952 C C . LYS A 1 130 ? -3.384 10.177 97.626 1.00 19.01 130 LYS A C 1
ATOM 953 O O . LYS A 1 130 ? -4.452 10.476 98.159 1.00 19.24 130 LYS A O 1
ATOM 959 N N . PHE A 1 131 ? -2.413 9.536 98.271 1.00 18.84 131 PHE A N 1
ATOM 960 C CA . PHE A 1 131 ? -2.582 9.118 99.657 1.00 18.94 131 PHE A CA 1
ATOM 961 C C . PHE A 1 131 ? -1.721 9.872 100.672 1.00 19.88 131 PHE A C 1
ATOM 962 O O . PHE A 1 131 ? -1.670 9.508 101.848 1.00 19.99 131 PHE A O 1
ATOM 970 N N . GLY A 1 132 ? -1.060 10.935 100.224 1.00 19.30 132 GLY A N 1
ATOM 971 C CA . GLY A 1 132 ? -0.239 11.717 101.131 1.00 18.01 132 GLY A CA 1
ATOM 972 C C . GLY A 1 132 ? 1.249 11.619 100.873 1.00 17.51 132 GLY A C 1
ATOM 973 O O . GLY A 1 132 ? 1.720 10.667 100.254 1.00 17.48 132 GLY A O 1
ATOM 974 N N . ASP A 1 133 ? 1.988 12.609 101.364 1.00 15.53 133 ASP A N 1
ATOM 975 C CA . ASP A 1 133 ? 3.435 12.665 101.194 1.00 16.32 133 ASP A CA 1
ATOM 976 C C . ASP A 1 133 ? 4.144 11.531 101.932 1.00 13.92 133 ASP A C 1
ATOM 977 O O . ASP A 1 133 ? 3.955 11.356 103.131 1.00 14.27 133 ASP A O 1
ATOM 982 N N . PRO A 1 134 ? 4.974 10.745 101.221 1.00 15.30 134 PRO A N 1
ATOM 983 C CA . PRO A 1 134 ? 5.692 9.634 101.862 1.00 15.33 134 PRO A CA 1
ATOM 984 C C . PRO A 1 134 ? 6.666 10.038 102.974 1.00 13.73 134 PRO A C 1
ATOM 985 O O . PRO A 1 134 ? 6.810 9.319 103.962 1.00 12.58 134 PRO A O 1
ATOM 989 N N . TYR A 1 135 ? 7.337 11.177 102.824 1.00 14.44 135 TYR A N 1
ATOM 990 C CA . TYR A 1 135 ? 8.265 11.626 103.859 1.00 15.82 135 TYR A CA 1
ATOM 991 C C . TYR A 1 135 ? 7.479 11.964 105.126 1.00 15.08 135 TYR A C 1
ATOM 992 O O . TYR A 1 135 ? 7.864 11.582 106.228 1.00 16.67 135 TYR A O 1
ATOM 994 N N . LEU A 1 136 ? 6.375 12.684 104.967 1.00 15.54 136 LEU A N 1
ATOM 995 C CA . LEU A 1 136 ? 5.549 13.037 106.115 1.00 14.99 136 LEU A CA 1
ATOM 996 C C . LEU A 1 136 ? 5.031 11.746 106.746 1.00 15.03 136 LEU A C 1
ATOM 997 O O . LEU A 1 136 ? 4.986 11.617 107.970 1.00 15.27 136 LEU A O 1
ATOM 1002 N N . HIS A 1 137 ? 4.651 10.789 105.903 1.00 13.13 137 HIS A N 1
ATOM 1003 C CA . HIS A 1 137 ? 4.140 9.509 106.384 1.00 13.33 137 HIS A CA 1
ATOM 1004 C C . HIS A 1 137 ? 5.113 8.801 107.312 1.00 12.52 137 HIS A C 1
ATOM 1005 O O . HIS A 1 137 ? 4.705 8.180 108.292 1.00 14.39 137 HIS A O 1
ATOM 1012 N N . ASN A 1 138 ? 6.401 8.880 106.999 1.00 14.33 138 ASN A N 1
ATOM 1013 C CA . ASN A 1 138 ? 7.409 8.232 107.821 1.00 15.00 138 ASN A CA 1
ATOM 1014 C C . ASN A 1 138 ? 7.385 8.783 109.248 1.00 16.83 138 ASN A C 1
ATOM 1015 O O . ASN A 1 138 ? 7.539 8.035 110.217 1.00 17.13 138 ASN A O 1
ATOM 1020 N N . THR A 1 139 ? 7.183 10.093 109.360 1.00 16.08 139 THR A N 1
ATOM 1021 C CA . THR A 1 139 ? 7.140 10.776 110.647 1.00 16.35 139 THR A CA 1
ATOM 1022 C C . THR A 1 139 ? 5.827 10.573 111.404 1.00 16.77 13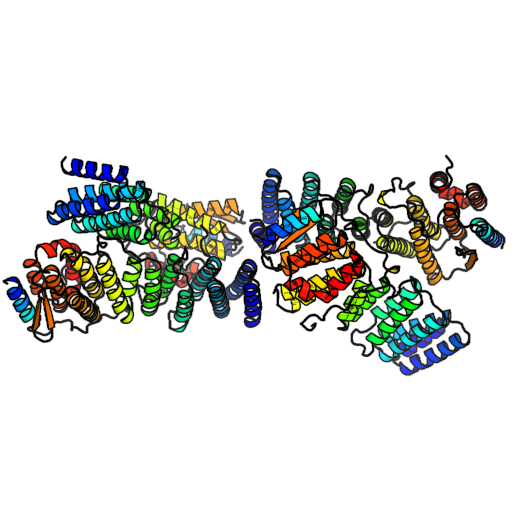9 THR A C 1
ATOM 1023 O O . THR A 1 139 ? 5.830 10.184 112.574 1.00 15.65 139 THR A O 1
ATOM 1027 N N . ILE A 1 140 ? 4.704 10.852 110.752 1.00 15.42 140 ILE A N 1
ATOM 1028 C CA . ILE A 1 140 ? 3.422 10.703 111.426 1.00 16.29 140 ILE A CA 1
ATOM 1029 C C . ILE A 1 140 ? 3.098 9.248 111.736 1.00 16.46 140 ILE A C 1
ATOM 1030 O O . ILE A 1 140 ? 2.364 8.958 112.684 1.00 16.37 140 ILE A O 1
ATOM 1035 N N . GLY A 1 141 ? 3.655 8.333 110.949 1.00 14.53 141 GLY A N 1
ATOM 1036 C CA . GLY A 1 141 ? 3.412 6.924 111.188 1.00 14.88 141 GLY A CA 1
ATOM 1037 C C . GLY A 1 141 ? 3.940 6.500 112.547 1.00 14.91 141 GLY A C 1
ATOM 1038 O O . GLY A 1 141 ? 3.274 5.777 113.284 1.00 13.50 141 GLY A O 1
ATOM 1039 N N . SER A 1 142 ? 5.143 6.952 112.888 1.00 14.94 142 SER A N 1
ATOM 1040 C CA . SER A 1 142 ? 5.737 6.603 114.173 1.00 14.55 142 SER A CA 1
ATOM 1041 C C . SER A 1 142 ? 4.973 7.259 115.322 1.00 14.65 142 SER A C 1
ATOM 1042 O O . SER A 1 142 ? 4.802 6.661 116.384 1.00 12.11 142 SER A O 1
ATOM 1045 N N . LYS A 1 143 ? 4.511 8.488 115.109 1.00 13.24 143 LYS A N 1
ATOM 1046 C CA . LYS A 1 143 ? 3.759 9.182 116.143 1.00 14.37 143 LYS A CA 1
ATOM 1047 C C . LYS A 1 143 ? 2.446 8.448 116.417 1.00 14.57 143 LYS A C 1
ATOM 1048 O O . LYS A 1 143 ? 2.034 8.317 117.565 1.00 16.05 143 LYS A O 1
ATOM 1054 N N . LEU A 1 144 ? 1.795 7.968 115.360 1.00 15.09 144 LEU A N 1
ATOM 1055 C CA . LEU A 1 144 ? 0.542 7.237 115.505 1.00 15.24 144 LEU A CA 1
ATOM 1056 C C . LEU A 1 144 ? 0.773 5.941 116.262 1.00 15.20 144 LEU A C 1
ATOM 1057 O O . LEU A 1 144 ? -0.016 5.577 117.136 1.00 16.37 144 LEU A O 1
ATOM 1062 N N . LEU A 1 145 ? 1.847 5.237 115.926 1.00 15.17 145 LEU A N 1
ATOM 1063 C CA . LEU A 1 145 ? 2.138 3.989 116.612 1.00 17.17 145 LEU A CA 1
ATOM 1064 C C . LEU A 1 145 ? 2.276 4.292 118.104 1.00 17.52 145 LEU A C 1
ATOM 1065 O O . LEU A 1 145 ? 1.689 3.609 118.938 1.00 17.65 145 LEU A O 1
ATOM 1070 N N . GLU A 1 146 ? 3.035 5.331 118.437 1.00 18.84 146 GLU A N 1
ATOM 1071 C CA . GLU A 1 146 ? 3.206 5.719 119.837 1.00 20.39 146 GLU A CA 1
ATOM 1072 C C . GLU A 1 146 ? 1.855 5.965 120.495 1.00 18.94 146 GLU A C 1
ATOM 1073 O O . GLU A 1 146 ? 1.671 5.667 121.673 1.00 19.46 146 GLU A O 1
ATOM 1079 N N . GLY A 1 147 ? 0.921 6.527 119.729 1.00 17.29 147 GLY A N 1
ATOM 1080 C CA . GLY A 1 147 ? -0.403 6.821 120.251 1.00 16.00 147 GLY A CA 1
ATOM 1081 C C . GLY A 1 147 ? -1.368 5.652 120.227 1.00 18.39 147 GLY A C 1
ATOM 1082 O O . GLY A 1 147 ? -2.565 5.817 120.482 1.00 16.91 147 GLY A O 1
ATOM 1083 N N . ASP A 1 148 ? -0.844 4.471 119.914 1.00 17.96 148 ASP A N 1
ATOM 1084 C CA . ASP A 1 148 ? -1.624 3.235 119.865 1.00 21.13 148 ASP A CA 1
ATOM 1085 C C . ASP A 1 148 ? -2.599 3.112 118.690 1.00 20.93 148 ASP A C 1
ATOM 1086 O O . ASP A 1 148 ? -3.600 2.406 118.776 1.00 24.14 148 ASP A O 1
ATOM 1091 N N . PHE A 1 149 ? -2.299 3.796 117.593 1.00 17.27 149 PHE A N 1
ATOM 1092 C CA . PHE A 1 149 ? -3.122 3.719 116.389 1.00 16.62 149 PHE A CA 1
ATOM 1093 C C . PHE A 1 149 ? -2.308 2.853 115.419 1.00 16.01 149 PHE A C 1
ATOM 1094 O O . PHE A 1 149 ? -1.729 3.347 114.453 1.00 16.38 149 PHE A O 1
ATOM 1102 N N . VAL A 1 150 ? -2.278 1.552 115.697 1.00 14.48 150 VAL A N 1
ATOM 1103 C CA . VAL A 1 150 ? -1.490 0.600 114.924 1.00 15.48 150 VAL A CA 1
ATOM 1104 C C . VAL A 1 150 ? -1.864 0.379 113.464 1.00 14.04 150 VAL A C 1
ATOM 1105 O O . VAL A 1 150 ? -0.974 0.267 112.621 1.00 15.54 150 VAL A O 1
ATOM 1109 N N . TYR A 1 151 ? -3.152 0.310 113.142 1.00 13.83 151 TYR A N 1
ATOM 1110 C CA . TYR A 1 151 ? -3.529 0.100 111.746 1.00 13.54 151 TYR A CA 1
ATOM 1111 C C . TYR A 1 151 ? -3.260 1.329 110.887 1.00 13.59 151 TYR A C 1
ATOM 1112 O O . TYR A 1 151 ? -2.936 1.211 109.702 1.00 14.62 151 TYR A O 1
ATOM 1121 N N . GLU A 1 152 ? -3.395 2.510 111.475 1.00 13.71 152 GLU A N 1
ATOM 1122 C CA . GLU A 1 152 ? -3.128 3.736 110.733 1.00 14.56 152 GLU A CA 1
ATOM 1123 C C . GLU A 1 152 ? -1.608 3.846 110.539 1.00 13.27 152 GLU A C 1
ATOM 1124 O O . GLU A 1 152 ? -1.140 4.269 109.486 1.00 13.33 152 GLU A O 1
ATOM 1130 N N . ALA A 1 153 ? -0.842 3.451 111.554 1.00 11.69 153 ALA A N 1
ATOM 1131 C CA . ALA A 1 153 ? 0.615 3.487 111.461 1.00 12.17 153 ALA A CA 1
ATOM 1132 C C . ALA A 1 153 ? 1.053 2.598 110.290 1.00 13.51 153 ALA A C 1
ATOM 1133 O O . ALA A 1 153 ? 1.889 2.995 109.472 1.00 12.84 153 ALA A O 1
ATOM 1135 N N . GLU A 1 154 ? 0.475 1.398 110.222 1.00 11.78 154 GLU A N 1
ATOM 1136 C CA . GLU A 1 154 ? 0.761 0.439 109.155 1.00 12.09 154 GLU A CA 1
ATOM 1137 C C . GLU A 1 154 ? 0.499 1.052 107.783 1.00 11.91 154 GLU A C 1
ATOM 1138 O O . GLU A 1 154 ? 1.344 0.989 106.889 1.00 12.27 154 GLU A O 1
ATOM 1144 N N . ARG A 1 155 ? -0.684 1.637 107.627 1.00 13.29 155 ARG A N 1
ATOM 1145 C CA . ARG A 1 155 ? -1.079 2.269 106.374 1.00 14.42 155 ARG A CA 1
ATOM 1146 C C . ARG A 1 155 ? -0.084 3.352 105.955 1.00 14.74 155 ARG A C 1
ATOM 1147 O O . ARG A 1 155 ? 0.334 3.404 104.798 1.00 14.30 155 ARG A O 1
ATOM 1155 N N . TYR A 1 156 ? 0.285 4.224 106.888 1.00 13.25 156 TYR A N 1
ATOM 1156 C CA . TYR A 1 156 ? 1.231 5.288 106.572 1.00 15.28 156 TYR A CA 1
ATOM 1157 C C . TYR A 1 156 ? 2.629 4.754 106.253 1.00 14.60 156 TYR A C 1
ATOM 1158 O O . TYR A 1 156 ? 3.294 5.255 105.343 1.00 12.87 156 TYR A O 1
ATOM 1167 N N . PHE A 1 157 ? 3.078 3.741 106.994 1.00 14.28 157 PHE A N 1
ATOM 1168 C CA . PHE A 1 157 ? 4.395 3.168 106.734 1.00 14.54 157 PHE A CA 1
ATOM 1169 C C . PHE A 1 157 ? 4.394 2.506 105.361 1.00 13.90 157 PHE A C 1
ATOM 1170 O O . PHE A 1 157 ? 5.363 2.609 104.617 1.00 14.28 157 PHE A O 1
ATOM 1178 N N . MET A 1 158 ? 3.298 1.824 105.039 1.00 16.23 158 MET A N 1
ATOM 1179 C CA . MET A 1 158 ? 3.144 1.151 103.748 1.00 17.45 158 MET A CA 1
ATOM 1180 C C . MET A 1 158 ? 3.254 2.178 102.627 1.00 17.30 158 MET A C 1
ATOM 1181 O O . MET A 1 158 ? 3.801 1.903 101.558 1.00 17.41 158 MET A O 1
ATOM 1186 N N . LEU A 1 159 ? 2.718 3.364 102.886 1.00 15.84 159 LEU A N 1
ATOM 1187 C CA . LEU A 1 159 ? 2.731 4.452 101.920 1.00 17.50 159 LEU A CA 1
ATOM 1188 C C . LEU A 1 159 ? 3.865 5.418 102.235 1.00 17.43 159 LEU A C 1
ATOM 1189 O O . LEU A 1 159 ? 3.814 6.594 101.877 1.00 19.74 159 LEU A O 1
ATOM 1194 N N . GLY A 1 160 ? 4.891 4.911 102.904 1.00 16.84 160 GLY A N 1
ATOM 1195 C CA . GLY A 1 160 ? 6.013 5.750 103.266 1.00 14.10 160 GLY A CA 1
ATOM 1196 C C . GLY A 1 160 ? 7.256 5.528 102.431 1.00 15.39 160 GLY A C 1
ATOM 1197 O O . GLY A 1 160 ? 7.187 5.174 101.252 1.00 13.75 160 GLY A O 1
ATOM 1198 N N . THR A 1 161 ? 8.401 5.730 103.070 1.00 14.02 161 THR A N 1
ATOM 1199 C CA . THR A 1 161 ? 9.698 5.591 102.434 1.00 15.89 161 THR A CA 1
ATOM 1200 C C . THR A 1 161 ? 10.365 4.274 102.798 1.00 15.90 161 THR A C 1
ATOM 1201 O O . THR A 1 161 ? 9.760 3.403 103.433 1.00 14.95 161 THR A O 1
ATOM 1205 N N . HIS A 1 162 ? 11.626 4.136 102.405 1.00 16.02 162 HIS A N 1
ATOM 1206 C CA . HIS A 1 162 ? 12.368 2.926 102.705 1.00 16.72 162 HIS A CA 1
ATOM 1207 C C . HIS A 1 162 ? 12.539 2.789 104.218 1.00 17.32 162 HIS A C 1
ATOM 1208 O O . HIS A 1 162 ? 12.464 1.682 104.755 1.00 17.50 162 HIS A O 1
ATOM 1215 N N . ASP A 1 163 ? 12.758 3.910 104.907 1.00 17.04 163 ASP A N 1
ATOM 1216 C CA . ASP A 1 163 ? 12.897 3.875 106.364 1.00 17.98 163 ASP A CA 1
ATOM 1217 C C . ASP A 1 163 ? 11.578 3.398 106.967 1.00 16.53 163 ASP A C 1
ATOM 1218 O O . ASP A 1 163 ? 11.565 2.737 108.009 1.00 16.34 163 ASP A O 1
ATOM 1223 N N . SER A 1 164 ? 10.472 3.752 106.314 1.00 12.43 164 SER A N 1
ATOM 1224 C CA . SER A 1 164 ? 9.145 3.353 106.771 1.00 14.32 164 SER A CA 1
ATOM 1225 C C . SER A 1 164 ? 8.977 1.838 106.637 1.00 13.96 164 SER A C 1
ATOM 1226 O O . SER A 1 164 ? 8.333 1.202 107.466 1.00 14.59 164 SER A O 1
ATOM 1229 N N . MET A 1 165 ? 9.554 1.270 105.584 1.00 14.29 165 MET A N 1
ATOM 1230 C CA . MET A 1 165 ? 9.476 -0.171 105.356 1.00 13.76 165 MET A CA 1
ATOM 1231 C C . MET A 1 165 ? 10.147 -0.890 106.526 1.00 13.91 165 MET A C 1
ATOM 1232 O O . MET A 1 165 ? 9.635 -1.891 107.027 1.00 11.73 165 MET A O 1
ATOM 1237 N N . ILE A 1 166 ? 11.288 -0.366 106.966 1.00 14.22 166 ILE A N 1
ATOM 1238 C CA . ILE A 1 166 ? 12.015 -0.954 108.088 1.00 13.86 166 ILE A CA 1
ATOM 1239 C C . ILE A 1 166 ? 11.182 -0.844 109.359 1.00 13.14 166 ILE A C 1
ATOM 1240 O O . ILE A 1 166 ? 11.115 -1.782 110.155 1.00 12.71 166 ILE A O 1
ATOM 1245 N N . LYS A 1 167 ? 10.549 0.309 109.555 1.00 13.85 167 LYS A N 1
ATOM 1246 C CA . LYS A 1 167 ? 9.711 0.514 110.731 1.00 14.25 167 LYS A CA 1
ATOM 1247 C C . LYS A 1 167 ? 8.486 -0.398 110.668 1.00 13.56 167 LYS A C 1
ATOM 1248 O O . LYS A 1 167 ? 8.000 -0.884 111.691 1.00 14.36 167 LYS A O 1
ATOM 1254 N N . TYR A 1 168 ? 7.979 -0.617 109.461 1.00 13.45 168 TYR A N 1
ATOM 1255 C CA . TYR A 1 168 ? 6.813 -1.471 109.284 1.00 12.85 168 TYR A CA 1
ATOM 1256 C C . TYR A 1 168 ? 7.175 -2.903 109.687 1.00 12.93 168 TYR A C 1
ATOM 1257 O O . TYR A 1 168 ? 6.417 -3.568 110.396 1.00 13.13 168 TYR A O 1
ATOM 1266 N N . VAL A 1 169 ? 8.342 -3.377 109.258 1.00 12.69 169 VAL A N 1
ATOM 1267 C CA . VAL A 1 169 ? 8.759 -4.728 109.623 1.00 14.08 169 VAL A CA 1
ATOM 1268 C C . VAL A 1 169 ? 8.932 -4.837 111.142 1.00 14.20 169 VAL A C 1
ATOM 1269 O O . VAL A 1 169 ? 8.552 -5.842 111.742 1.00 15.38 169 VAL A O 1
ATOM 1273 N N . ASP A 1 170 ? 9.494 -3.803 111.769 1.00 15.66 170 ASP A N 1
ATOM 1274 C CA . ASP A 1 170 ? 9.671 -3.812 113.222 1.00 17.20 170 ASP A CA 1
ATOM 1275 C C . ASP A 1 170 ? 8.307 -3.877 113.916 1.00 15.66 170 ASP A C 1
ATOM 1276 O O . ASP A 1 170 ? 8.134 -4.588 114.906 1.00 17.49 170 ASP A O 1
ATOM 1281 N N . LEU A 1 171 ? 7.343 -3.127 113.395 1.00 15.57 171 LEU A N 1
ATOM 1282 C CA . LEU A 1 171 ? 5.995 -3.107 113.965 1.00 15.78 171 LEU A CA 1
ATOM 1283 C C . LEU A 1 171 ? 5.406 -4.515 114.000 1.00 14.52 171 LEU A C 1
ATOM 1284 O O . LEU A 1 171 ? 4.989 -5.001 115.053 1.00 14.66 171 LEU A O 1
ATOM 1289 N N . LEU A 1 172 ? 5.371 -5.164 112.841 1.00 14.56 172 LEU A N 1
ATOM 1290 C CA . LEU A 1 172 ? 4.824 -6.512 112.735 1.00 15.78 172 LEU A CA 1
ATOM 1291 C C . LEU A 1 172 ? 5.648 -7.529 113.528 1.00 16.72 172 LEU A C 1
ATOM 1292 O O . LEU A 1 172 ? 5.095 -8.416 114.177 1.00 15.52 172 LEU A O 1
ATOM 1297 N N . TRP A 1 173 ? 6.969 -7.401 113.477 1.00 17.06 173 TRP A N 1
ATOM 1298 C CA . TRP A 1 173 ? 7.823 -8.324 114.207 1.00 17.48 173 TRP A CA 1
ATOM 1299 C C . TRP A 1 173 ? 7.558 -8.210 115.711 1.00 17.54 173 TRP A C 1
ATOM 1300 O O . TRP A 1 173 ? 7.330 -9.217 116.389 1.00 16.63 173 TRP A O 1
ATOM 1311 N N . ASP A 1 174 ? 7.575 -6.985 116.229 1.00 17.52 174 ASP A N 1
ATOM 1312 C CA . ASP A 1 174 ? 7.330 -6.776 117.652 1.00 19.23 174 ASP A CA 1
ATOM 1313 C C . ASP A 1 174 ? 5.936 -7.238 118.054 1.00 18.69 174 ASP A C 1
ATOM 1314 O O . ASP A 1 174 ? 5.751 -7.782 119.142 1.00 17.88 174 ASP A O 1
ATOM 1319 N N . TRP A 1 175 ? 4.958 -7.013 117.180 1.00 17.53 175 TRP A N 1
ATOM 1320 C CA . TRP A 1 175 ? 3.579 -7.410 117.455 1.00 17.69 175 TRP A CA 1
ATOM 1321 C C . TRP A 1 175 ? 3.520 -8.935 117.548 1.00 17.62 175 TRP A C 1
ATOM 1322 O O . TRP A 1 175 ? 2.926 -9.487 118.471 1.00 17.50 175 TRP A O 1
ATOM 1333 N N . LEU A 1 176 ? 4.144 -9.613 116.591 1.00 18.83 176 LEU A N 1
ATOM 1334 C CA . LEU A 1 176 ? 4.149 -11.073 116.578 1.00 21.13 176 LEU A CA 1
ATOM 1335 C C . LEU A 1 176 ? 4.713 -11.630 117.877 1.00 24.03 176 LEU A C 1
ATOM 1336 O O . LEU A 1 176 ? 4.117 -12.512 118.497 1.00 23.82 176 LEU A O 1
ATOM 1341 N N . CYS A 1 177 ? 5.864 -11.109 118.288 1.00 26.92 177 CYS A N 1
ATOM 1342 C CA . CYS A 1 177 ? 6.499 -11.564 119.517 1.00 29.20 177 CYS A CA 1
ATOM 1343 C C . CYS A 1 177 ? 5.630 -11.284 120.744 1.00 28.29 177 CYS A C 1
ATOM 1344 O O . CYS A 1 177 ? 5.842 -11.862 121.805 1.00 29.89 177 CYS A O 1
ATOM 1347 N N . GLN A 1 178 ? 4.643 -10.407 120.586 1.00 28.03 178 GLN A N 1
ATOM 1348 C CA . GLN A 1 178 ? 3.731 -10.044 121.675 1.00 29.36 178 GLN A CA 1
ATOM 1349 C C . GLN A 1 178 ? 2.696 -11.122 121.985 1.00 29.49 178 GLN A C 1
ATOM 1350 O O . GLN A 1 178 ? 2.346 -11.347 123.144 1.00 28.37 178 GLN A O 1
ATOM 1356 N N . VAL A 1 179 ? 2.207 -11.787 120.951 1.00 30.17 179 VAL A N 1
ATOM 1357 C CA . VAL A 1 179 ? 1.162 -12.786 121.028 1.00 32.69 179 VAL A CA 1
ATOM 1358 C C . VAL A 1 179 ? 1.583 -14.173 121.425 1.00 33.73 179 VAL A C 1
ATOM 1359 O O . VAL A 1 179 ? 0.766 -15.108 121.609 1.00 34.96 179 VAL A O 1
ATOM 1363 N N . ASP A 1 180 ? 2.874 -14.389 121.694 1.00 35.79 180 ASP A N 1
ATOM 1364 C CA . ASP A 1 180 ? 3.338 -15.706 122.193 1.00 37.20 180 ASP A CA 1
ATOM 1365 C C . ASP A 1 180 ? 2.596 -16.802 121.487 1.00 36.04 180 ASP A C 1
ATOM 1366 O O . ASP A 1 180 ? 1.877 -17.679 121.975 1.00 36.59 180 ASP A O 1
ATOM 1371 N N . ASP A 1 181 ? 2.728 -16.762 120.142 1.00 34.98 181 ASP A N 1
ATOM 1372 C CA . ASP A 1 181 ? 2.075 -17.836 119.353 1.00 34.06 181 ASP A CA 1
ATOM 1373 C C . ASP A 1 181 ? 2.800 -18.019 118.016 1.00 33.53 181 ASP A C 1
ATOM 1374 O O . ASP A 1 181 ? 2.937 -17.091 117.221 1.00 32.27 181 ASP A O 1
ATOM 1379 N N . ILE A 1 182 ? 3.384 -19.165 117.758 1.00 33.29 182 ILE A N 1
ATOM 1380 C CA . ILE A 1 182 ? 4.098 -19.377 116.507 1.00 33.97 182 ILE A CA 1
ATOM 1381 C C . ILE A 1 182 ? 3.463 -20.410 115.585 1.00 32.90 182 ILE A C 1
ATOM 1382 O O . ILE A 1 182 ? 4.149 -21.046 114.788 1.00 33.49 182 ILE A O 1
ATOM 1387 N N . GLU A 1 183 ? 2.151 -20.577 115.692 1.00 32.64 183 GLU A N 1
ATOM 1388 C CA . GLU A 1 183 ? 1.442 -21.515 114.830 1.00 32.48 183 GLU A CA 1
ATOM 1389 C C . GLU A 1 183 ? 1.587 -20.950 113.417 1.00 30.62 183 GLU A C 1
ATOM 1390 O O . GLU A 1 183 ? 1.564 -19.733 113.234 1.00 30.37 183 GLU A O 1
ATOM 1396 N N . ASP A 1 184 ? 1.747 -21.817 112.423 1.00 27.93 184 ASP A N 1
ATOM 1397 C CA . ASP A 1 184 ? 1.915 -21.357 111.048 1.00 26.65 184 ASP A CA 1
ATOM 1398 C C . ASP A 1 184 ? 0.845 -20.351 110.637 1.00 26.64 184 ASP A C 1
ATOM 1399 O O . ASP A 1 184 ? 1.146 -19.347 109.992 1.00 25.49 184 ASP A O 1
ATOM 1404 N N . SER A 1 185 ? -0.400 -20.613 111.020 1.00 25.62 185 SER A N 1
ATOM 1405 C CA . SER A 1 185 ? -1.497 -19.719 110.672 1.00 26.08 185 SER A CA 1
ATOM 1406 C C . SER A 1 185 ? -1.300 -18.329 111.275 1.00 24.84 185 SER A C 1
ATOM 1407 O O . SER A 1 185 ? -1.653 -17.324 110.659 1.00 25.67 185 SER A O 1
ATOM 1410 N N . THR A 1 186 ? -0.726 -18.277 112.473 1.00 22.76 186 THR A N 1
ATOM 1411 C CA . THR A 1 186 ? -0.493 -17.010 113.159 1.00 22.11 186 THR A CA 1
ATOM 1412 C C . THR A 1 186 ? 0.687 -16.232 112.583 1.00 22.54 186 THR A C 1
ATOM 1413 O O . THR A 1 186 ? 0.583 -15.025 112.339 1.00 21.02 186 THR A O 1
ATOM 1417 N N . VAL A 1 187 ? 1.806 -16.912 112.365 1.00 19.23 187 VAL A N 1
ATOM 1418 C CA . VAL A 1 187 ? 2.967 -16.242 111.805 1.00 20.74 187 VAL A CA 1
ATOM 1419 C C . VAL A 1 187 ? 2.586 -15.702 110.430 1.00 19.79 187 VAL A C 1
ATOM 1420 O O . VAL A 1 187 ? 3.006 -14.615 110.038 1.00 19.36 187 VAL A O 1
ATOM 1424 N N . ALA A 1 188 ? 1.770 -16.464 109.712 1.00 19.53 188 ALA A N 1
ATOM 1425 C CA . ALA A 1 188 ? 1.313 -16.072 108.384 1.00 18.53 188 ALA A CA 1
ATOM 1426 C C . ALA A 1 188 ? 0.434 -14.824 108.411 1.00 18.22 188 ALA A C 1
ATOM 1427 O O . ALA A 1 188 ? 0.424 -14.057 107.447 1.00 18.83 188 ALA A O 1
ATOM 1429 N N . GLU A 1 189 ? -0.318 -14.628 109.495 1.00 18.21 189 GLU A N 1
ATOM 1430 C CA . GLU A 1 189 ? -1.180 -13.447 109.607 1.00 18.66 189 GLU A CA 1
ATOM 1431 C C . GLU A 1 189 ? -0.342 -12.174 109.563 1.00 16.79 189 GLU A C 1
ATOM 1432 O O . GLU A 1 189 ? -0.777 -11.148 109.035 1.00 17.87 189 GLU A O 1
ATOM 1438 N N . PHE A 1 190 ? 0.867 -12.244 110.108 1.00 15.23 190 PHE A N 1
ATOM 1439 C CA . PHE A 1 190 ? 1.768 -11.094 110.115 1.00 14.77 190 PHE A CA 1
ATOM 1440 C C . PHE A 1 190 ? 2.564 -11.008 108.817 1.00 14.30 190 PHE A C 1
ATOM 1441 O O . PHE A 1 190 ? 2.585 -9.973 108.154 1.00 13.97 190 PHE A O 1
ATOM 1449 N N . PHE A 1 191 ? 3.209 -12.108 108.450 1.00 15.67 191 PHE A N 1
ATOM 1450 C CA . PHE A 1 191 ? 4.014 -12.157 107.232 1.00 14.95 191 PHE A CA 1
ATOM 1451 C C . PHE A 1 191 ? 3.240 -11.757 105.969 1.00 14.94 191 PHE A C 1
ATOM 1452 O O . PHE A 1 191 ? 3.744 -11.002 105.136 1.00 12.07 191 PHE A O 1
ATOM 1460 N N . SER A 1 192 ? 2.012 -12.249 105.833 1.00 12.63 192 SER A N 1
ATOM 1461 C CA . SER A 1 192 ? 1.211 -11.951 104.647 1.00 13.09 192 SER A CA 1
ATOM 1462 C C . SER A 1 192 ? 0.922 -10.467 104.411 1.00 12.68 192 SER A C 1
ATOM 1463 O O . SER A 1 192 ? 0.715 -10.048 103.275 1.00 15.52 192 SER A O 1
ATOM 1466 N N . ARG A 1 193 ? 0.906 -9.675 105.476 1.00 13.35 193 ARG A N 1
ATOM 1467 C CA . ARG A 1 193 ? 0.616 -8.253 105.345 1.00 12.97 193 ARG A CA 1
ATOM 1468 C C . ARG A 1 193 ? 1.724 -7.553 104.576 1.00 13.97 193 ARG A C 1
ATOM 1469 O O . ARG A 1 193 ? 1.459 -6.656 103.781 1.00 14.52 193 ARG A O 1
ATOM 1477 N N . LEU A 1 194 ? 2.964 -7.976 104.801 1.00 13.61 194 LEU A N 1
ATOM 1478 C CA . LEU A 1 194 ? 4.104 -7.392 104.100 1.00 15.04 194 LEU A CA 1
ATOM 1479 C C . LEU A 1 194 ? 4.004 -7.757 102.623 1.00 15.08 194 LEU A C 1
ATOM 1480 O O . LEU A 1 194 ? 4.150 -6.907 101.744 1.00 17.07 194 LEU A O 1
ATOM 1485 N N . VAL A 1 195 ? 3.735 -9.031 102.365 1.00 13.76 195 VAL A N 1
ATOM 1486 C CA . VAL A 1 195 ? 3.613 -9.540 101.008 1.00 14.83 195 VAL A CA 1
ATOM 1487 C C . VAL A 1 195 ? 2.454 -8.914 100.227 1.00 15.33 195 VAL A C 1
ATOM 1488 O O . VAL A 1 195 ? 2.642 -8.435 99.110 1.00 14.90 195 VAL A O 1
ATOM 1492 N N . PHE A 1 196 ? 1.259 -8.906 100.811 1.00 14.26 196 PHE A N 1
ATOM 1493 C CA . PHE A 1 196 ? 0.110 -8.340 100.120 1.00 14.19 196 PHE A CA 1
ATOM 1494 C C . PHE A 1 196 ? 0.175 -6.830 99.931 1.00 14.27 196 PHE A C 1
ATOM 1495 O O . PHE A 1 196 ? -0.043 -6.331 98.823 1.00 14.57 196 PHE A O 1
ATOM 1503 N N . ASN A 1 197 ? 0.481 -6.095 100.996 1.00 12.92 197 ASN A N 1
ATOM 1504 C CA . ASN A 1 197 ? 0.538 -4.646 100.879 1.00 13.28 197 ASN A CA 1
ATOM 1505 C C . ASN A 1 197 ? 1.551 -4.156 99.851 1.00 13.74 197 ASN A C 1
ATOM 1506 O O . ASN A 1 197 ? 1.239 -3.287 99.040 1.00 14.19 197 ASN A O 1
ATOM 1511 N N . TYR A 1 198 ? 2.760 -4.703 99.864 1.00 12.84 198 TYR A N 1
ATOM 1512 C CA . TYR A 1 198 ? 3.733 -4.240 98.898 1.00 14.48 198 TYR A CA 1
ATOM 1513 C C . TYR A 1 198 ? 3.398 -4.703 97.490 1.00 14.48 198 TYR A C 1
ATOM 1514 O O . TYR A 1 198 ? 3.771 -4.049 96.517 1.00 15.75 198 TYR A O 1
ATOM 1523 N N . LEU A 1 199 ? 2.673 -5.813 97.376 1.00 15.57 199 LEU A N 1
ATOM 1524 C CA . LEU A 1 199 ? 2.250 -6.284 96.059 1.00 16.05 199 LEU A CA 1
ATOM 1525 C C . LEU A 1 199 ? 1.138 -5.357 95.568 1.00 15.84 199 LEU A C 1
ATOM 1526 O O . LEU A 1 199 ? 1.096 -5.005 94.394 1.00 16.45 199 LEU A O 1
ATOM 1531 N N . PHE A 1 200 ? 0.243 -4.953 96.470 1.00 16.66 200 PHE A N 1
ATOM 1532 C CA . PHE A 1 200 ? -0.850 -4.060 96.088 1.00 15.40 200 PHE A CA 1
ATOM 1533 C C . PHE A 1 200 ? -0.349 -2.727 95.527 1.00 17.05 200 PHE A C 1
ATOM 1534 O O . PHE A 1 200 ? -0.903 -2.218 94.549 1.00 16.26 200 PHE A O 1
ATOM 1542 N N . ILE A 1 201 ? 0.688 -2.153 96.135 1.00 15.96 201 ILE A N 1
ATOM 1543 C CA . ILE A 1 201 ? 1.207 -0.879 95.640 1.00 17.70 201 ILE A CA 1
ATOM 1544 C C . ILE A 1 201 ? 2.370 -1.102 94.673 1.00 18.13 201 ILE A C 1
ATOM 1545 O O . ILE A 1 201 ? 3.093 -0.171 94.308 1.00 16.37 201 ILE A O 1
ATOM 1550 N N . SER A 1 202 ? 2.538 -2.357 94.271 1.00 19.79 202 SER A N 1
ATOM 1551 C CA . SER A 1 202 ? 3.570 -2.755 93.323 1.00 19.37 202 SER A CA 1
ATOM 1552 C C . SER A 1 202 ? 5.002 -2.338 93.621 1.00 18.96 202 SER A C 1
ATOM 1553 O O . SER A 1 202 ? 5.739 -1.932 92.715 1.00 18.25 202 SER A O 1
ATOM 1556 N N . ASN A 1 203 ? 5.404 -2.426 94.882 1.00 17.59 203 ASN A N 1
ATOM 1557 C CA . ASN A 1 203 ? 6.777 -2.104 95.223 1.00 17.29 203 ASN A CA 1
ATOM 1558 C C . ASN A 1 203 ? 7.428 -3.456 95.477 1.00 16.78 203 ASN A C 1
ATOM 1559 O O . ASN A 1 203 ? 7.525 -3.919 96.615 1.00 13.75 203 ASN A O 1
ATOM 1564 N N . ILE A 1 204 ? 7.847 -4.095 94.390 1.00 15.59 204 ILE A N 1
ATOM 1565 C CA . ILE A 1 204 ? 8.469 -5.408 94.461 1.00 15.44 204 ILE A CA 1
ATOM 1566 C C . ILE A 1 204 ? 9.758 -5.414 95.279 1.00 14.86 204 ILE A C 1
ATOM 1567 O O . ILE A 1 204 ? 10.022 -6.368 96.004 1.00 16.25 204 ILE A O 1
ATOM 1572 N N . SER A 1 205 ? 10.558 -4.357 95.176 1.00 15.57 205 SER A N 1
ATOM 1573 C CA . SER A 1 205 ? 11.806 -4.309 95.931 1.00 18.27 205 SER A CA 1
ATOM 1574 C C . SER A 1 205 ? 11.527 -4.259 97.428 1.00 17.48 205 SER A C 1
ATOM 1575 O O . SER A 1 205 ? 12.225 -4.898 98.210 1.00 17.88 205 SER A O 1
ATOM 1578 N N . PHE A 1 206 ? 10.511 -3.501 97.834 1.00 16.30 206 PHE A N 1
ATOM 1579 C CA . PHE A 1 206 ? 10.170 -3.433 99.250 1.00 16.07 206 PHE A CA 1
ATOM 1580 C C . PHE A 1 206 ? 9.628 -4.788 99.713 1.00 15.29 206 PHE A C 1
ATOM 1581 O O . PHE A 1 206 ? 9.911 -5.228 100.827 1.00 15.34 206 PHE A O 1
ATOM 1589 N N . ALA A 1 207 ? 8.856 -5.452 98.855 1.00 14.46 207 ALA A N 1
ATOM 1590 C CA . ALA A 1 207 ? 8.300 -6.759 99.204 1.00 14.38 207 ALA A CA 1
ATOM 1591 C C . ALA A 1 207 ? 9.435 -7.735 99.527 1.00 14.44 207 ALA A C 1
ATOM 1592 O O . ALA A 1 207 ? 9.422 -8.405 100.561 1.00 13.01 207 ALA A O 1
ATOM 1594 N N . HIS A 1 208 ? 10.428 -7.798 98.645 1.00 15.69 208 HIS A N 1
ATOM 1595 C CA . HIS A 1 208 ? 11.564 -8.692 98.854 1.00 17.29 208 HIS A CA 1
ATOM 1596 C C . HIS A 1 208 ? 12.401 -8.356 100.088 1.00 18.53 208 HIS A C 1
ATOM 1597 O O . HIS A 1 208 ? 12.792 -9.256 100.835 1.00 18.28 208 HIS A O 1
ATOM 1604 N N . GLU A 1 209 ? 12.674 -7.072 100.312 1.00 18.06 209 GLU A N 1
ATOM 1605 C CA . GLU A 1 209 ? 13.472 -6.675 101.470 1.00 19.73 209 GLU A CA 1
ATOM 1606 C C . GLU A 1 209 ? 12.770 -6.948 102.790 1.00 16.63 209 GLU A C 1
ATOM 1607 O O . GLU A 1 209 ? 13.355 -7.526 103.706 1.00 16.67 209 GLU A O 1
ATOM 1613 N N . SER A 1 210 ? 11.524 -6.504 102.902 1.00 14.49 210 SER A N 1
ATOM 1614 C CA . SER A 1 210 ? 10.783 -6.710 104.136 1.00 14.43 210 SER A CA 1
ATOM 1615 C C . SER A 1 210 ? 10.668 -8.206 104.385 1.00 13.12 210 SER A C 1
ATOM 1616 O O . SER A 1 210 ? 10.851 -8.672 105.506 1.00 13.70 210 SER A O 1
ATOM 1619 N N . LYS A 1 211 ? 10.380 -8.955 103.326 1.00 14.89 211 LYS A N 1
ATOM 1620 C CA . LYS A 1 211 ? 10.260 -10.406 103.421 1.00 16.70 211 LYS A CA 1
ATOM 1621 C C . LYS A 1 211 ? 11.523 -11.001 104.030 1.00 16.72 211 LYS A C 1
ATOM 1622 O O . LYS A 1 211 ? 11.453 -11.803 104.962 1.00 18.01 211 LYS A O 1
ATOM 1628 N N . ASP A 1 212 ? 12.675 -10.604 103.494 1.00 18.98 212 ASP A N 1
ATOM 1629 C CA . ASP A 1 212 ? 13.966 -11.096 103.969 1.00 19.07 212 ASP A CA 1
ATOM 1630 C C . ASP A 1 212 ? 14.223 -10.767 105.430 1.00 19.01 212 ASP A C 1
ATOM 1631 O O . ASP A 1 212 ? 14.633 -11.628 106.200 1.00 20.10 212 ASP A O 1
ATOM 1636 N N . ILE A 1 213 ? 13.996 -9.517 105.815 1.00 16.72 213 ILE A N 1
ATOM 1637 C CA . ILE A 1 213 ? 14.221 -9.124 107.198 1.00 15.37 213 ILE A CA 1
ATOM 1638 C C . ILE A 1 213 ? 13.341 -9.945 108.136 1.00 16.04 213 ILE A C 1
ATOM 1639 O O . ILE A 1 213 ? 13.819 -10.495 109.131 1.00 16.99 213 ILE A O 1
ATOM 1644 N N . PHE A 1 214 ? 12.055 -10.037 107.807 1.00 15.28 214 PHE A N 1
ATOM 1645 C CA . PHE A 1 214 ? 11.108 -10.778 108.631 1.00 14.92 214 PHE A CA 1
ATOM 1646 C C . PHE A 1 214 ? 11.476 -12.258 108.765 1.00 16.05 214 PHE A C 1
ATOM 1647 O O . PHE A 1 214 ? 11.517 -12.792 109.870 1.00 14.96 214 PHE A O 1
ATOM 1655 N N . LEU A 1 215 ? 11.731 -12.921 107.641 1.00 17.18 215 LEU A N 1
ATOM 1656 C CA . LEU A 1 215 ? 12.086 -14.337 107.677 1.00 20.24 215 LEU A CA 1
ATOM 1657 C C . LEU A 1 215 ? 13.432 -14.564 108.365 1.00 22.01 215 LEU A C 1
ATOM 1658 O O . LEU A 1 215 ? 13.596 -15.533 109.110 1.00 23.11 215 LEU A O 1
ATOM 1663 N N . GLU A 1 216 ? 14.387 -13.670 108.119 1.00 22.69 216 GLU A N 1
ATOM 1664 C CA . GLU A 1 216 ? 15.705 -13.771 108.740 1.00 24.61 216 GLU A CA 1
ATOM 1665 C C . GLU A 1 216 ? 15.515 -13.789 110.250 1.00 23.83 216 GLU A C 1
ATOM 1666 O O . GLU A 1 216 ? 16.088 -14.621 110.956 1.00 22.58 216 GLU A O 1
ATOM 1672 N N . ARG A 1 217 ? 14.704 -12.855 110.738 1.00 21.38 217 ARG A N 1
ATOM 1673 C CA . ARG A 1 217 ? 14.438 -12.742 112.163 1.00 20.44 217 ARG A CA 1
ATOM 1674 C C . ARG A 1 217 ? 13.705 -13.950 112.727 1.00 21.49 217 ARG A C 1
ATOM 1675 O O . ARG A 1 217 ? 14.024 -14.421 113.822 1.00 21.20 217 ARG A O 1
ATOM 1683 N N . PHE A 1 218 ? 12.718 -14.442 111.987 1.00 21.19 218 PHE A N 1
ATOM 1684 C CA . PHE A 1 218 ? 11.952 -15.605 112.420 1.00 22.26 218 PHE A CA 1
ATOM 1685 C C . PHE A 1 218 ? 12.893 -16.800 112.579 1.00 21.84 218 PHE A C 1
ATOM 1686 O O . PHE A 1 218 ? 12.805 -17.547 113.548 1.00 22.14 218 PHE A O 1
ATOM 1694 N N . ILE A 1 219 ? 13.800 -16.970 111.623 1.00 22.60 219 ILE A N 1
ATOM 1695 C CA . ILE A 1 219 ? 14.754 -18.074 111.670 1.00 24.19 219 ILE A CA 1
ATOM 1696 C C . ILE A 1 219 ? 15.678 -17.978 112.884 1.00 24.66 219 ILE A C 1
ATOM 1697 O O . ILE A 1 219 ? 15.832 -18.942 113.633 1.00 25.34 219 ILE A O 1
ATOM 1702 N N . GLU A 1 220 ? 16.288 -16.816 113.082 1.00 26.07 220 GLU A N 1
ATOM 1703 C CA . GLU A 1 220 ? 17.193 -16.628 114.207 1.00 29.53 220 GLU A CA 1
ATOM 1704 C C . GLU A 1 220 ? 16.515 -16.855 115.552 1.00 30.10 220 GLU A C 1
ATOM 1705 O O . GLU A 1 220 ? 17.074 -17.495 116.444 1.00 28.58 220 GLU A O 1
ATOM 1711 N N . LYS A 1 221 ? 15.307 -16.326 115.686 1.00 29.61 221 LYS A N 1
ATOM 1712 C CA . LYS A 1 221 ? 14.545 -16.424 116.921 1.00 30.67 221 LYS A CA 1
ATOM 1713 C C . LYS A 1 221 ? 14.063 -17.826 117.285 1.00 31.25 221 LYS A C 1
ATOM 1714 O O . LYS A 1 221 ? 14.392 -18.342 118.350 1.00 30.92 221 LYS A O 1
ATOM 1720 N N . PHE A 1 222 ? 13.297 -18.441 116.391 1.00 31.69 222 PHE A N 1
ATOM 1721 C CA . PHE A 1 222 ? 12.704 -19.747 116.661 1.00 33.96 222 PHE A CA 1
ATOM 1722 C C . PHE A 1 222 ? 13.388 -20.988 116.103 1.00 34.67 222 PHE A C 1
ATOM 1723 O O . PHE A 1 222 ? 13.038 -22.106 116.472 1.00 35.55 222 PHE A O 1
ATOM 1731 N N . HIS A 1 223 ? 14.355 -20.800 115.216 1.00 34.93 223 HIS A N 1
ATOM 1732 C CA . HIS A 1 223 ? 15.081 -21.926 114.639 1.00 35.49 223 HIS A CA 1
ATOM 1733 C C . HIS A 1 223 ? 14.181 -23.024 114.077 1.00 34.19 223 HIS A C 1
ATOM 1734 O O . HIS A 1 223 ? 14.258 -24.177 114.503 1.00 34.41 223 HIS A O 1
ATOM 1741 N N . PRO A 1 224 ? 13.316 -22.685 113.112 1.00 32.17 224 PRO A N 1
ATOM 1742 C CA . PRO A 1 224 ? 12.428 -23.692 112.526 1.00 30.88 224 PRO A CA 1
ATOM 1743 C C . PRO A 1 224 ? 13.206 -24.547 111.525 1.00 30.21 224 PRO A C 1
ATOM 1744 O O . PRO A 1 224 ? 14.282 -24.154 111.080 1.00 30.76 224 PRO A O 1
ATOM 1748 N N . LYS A 1 225 ? 12.669 -25.712 111.181 1.00 30.02 225 LYS A N 1
ATOM 1749 C CA . LYS A 1 225 ? 13.321 -26.590 110.215 1.00 29.98 225 LYS A CA 1
ATOM 1750 C C . LYS A 1 225 ? 13.144 -25.959 108.840 1.00 29.23 225 LYS A C 1
ATOM 1751 O O . LYS A 1 225 ? 12.023 -25.641 108.440 1.00 28.21 225 LYS A O 1
ATOM 1757 N N . TYR A 1 226 ? 14.241 -25.773 108.113 1.00 27.49 226 TYR A N 1
ATOM 1758 C CA . TYR A 1 226 ? 14.151 -25.167 106.791 1.00 27.17 226 TYR A CA 1
ATOM 1759 C C . TYR A 1 226 ? 15.343 -25.503 105.908 1.00 29.11 226 TYR A C 1
ATOM 1760 O O . TYR A 1 226 ? 16.389 -25.948 106.384 1.00 29.21 226 TYR A O 1
ATOM 1769 N N . GLU A 1 227 ? 15.167 -25.269 104.615 1.00 28.62 227 GLU A N 1
ATOM 1770 C CA . GLU A 1 227 ? 16.209 -25.489 103.630 1.00 30.08 227 GLU A CA 1
ATOM 1771 C C . GLU A 1 227 ? 16.042 -24.382 102.603 1.00 28.96 227 GLU A C 1
ATOM 1772 O O . GLU A 1 227 ? 14.942 -24.157 102.104 1.00 28.03 227 GLU A O 1
ATOM 1778 N N . LYS A 1 228 ? 17.121 -23.674 102.301 1.00 28.74 228 LYS A N 1
ATOM 1779 C CA . LYS A 1 228 ? 17.038 -22.605 101.324 1.00 29.04 228 LYS A CA 1
ATOM 1780 C C . LYS A 1 228 ? 17.158 -23.149 99.911 1.00 29.89 228 LYS A C 1
ATOM 1781 O O . LYS A 1 228 ? 18.027 -23.967 99.615 1.00 30.85 228 LYS A O 1
ATOM 1787 N N . ILE A 1 229 ? 16.259 -22.699 99.045 1.00 29.47 229 ILE A N 1
ATOM 1788 C CA . ILE A 1 229 ? 16.251 -23.122 97.655 1.00 29.40 229 ILE A CA 1
ATOM 1789 C C . ILE A 1 229 ? 16.583 -21.906 96.809 1.00 29.77 229 ILE A C 1
ATOM 1790 O O . ILE A 1 229 ? 15.854 -20.916 96.822 1.00 29.16 229 ILE A O 1
ATOM 1795 N N . ASP A 1 230 ? 17.695 -21.970 96.086 1.00 29.59 230 ASP A N 1
ATOM 1796 C CA . ASP A 1 230 ? 18.099 -20.853 95.247 1.00 32.13 230 ASP A CA 1
ATOM 1797 C C . ASP A 1 230 ? 18.106 -21.222 93.774 1.00 32.33 230 ASP A C 1
ATOM 1798 O O . ASP A 1 230 ? 18.686 -22.234 93.379 1.00 30.95 230 ASP A O 1
ATOM 1803 N N . LYS A 1 231 ? 17.451 -20.395 92.967 1.00 32.21 231 LYS A N 1
ATOM 1804 C CA . LYS A 1 231 ? 17.383 -20.625 91.532 1.00 34.32 231 LYS A CA 1
ATOM 1805 C C . LYS A 1 231 ? 17.425 -19.304 90.776 1.00 34.23 231 LYS A C 1
ATOM 1806 O O . LYS A 1 231 ? 16.642 -18.394 91.046 1.00 34.45 231 LYS A O 1
ATOM 1812 N N . ASN A 1 232 ? 18.355 -19.208 89.835 1.00 34.06 232 ASN A N 1
ATOM 1813 C CA . ASN A 1 232 ? 18.498 -18.024 88.999 1.00 35.04 232 ASN A CA 1
ATOM 1814 C C . ASN A 1 232 ? 18.488 -16.692 89.743 1.00 33.78 232 ASN A C 1
ATOM 1815 O O . ASN A 1 232 ? 17.914 -15.713 89.262 1.00 34.05 232 ASN A O 1
ATOM 1820 N N . GLY A 1 233 ? 19.123 -16.653 90.908 1.00 32.28 233 GLY A N 1
ATOM 1821 C CA . GLY A 1 233 ? 19.187 -15.414 91.663 1.00 31.12 233 GLY A CA 1
ATOM 1822 C C . GLY A 1 233 ? 18.052 -15.202 92.644 1.00 30.15 233 GLY A C 1
ATOM 1823 O O . GLY A 1 233 ? 18.044 -14.222 93.390 1.00 31.49 233 GLY A O 1
ATOM 1824 N N . TYR A 1 234 ? 17.092 -16.118 92.640 1.00 27.45 234 TYR A N 1
ATOM 1825 C CA . TYR A 1 234 ? 15.950 -16.040 93.537 1.00 26.89 234 TYR A CA 1
ATOM 1826 C C . TYR A 1 234 ? 16.086 -17.069 94.644 1.00 26.85 234 TYR A C 1
ATOM 1827 O O . TYR A 1 234 ? 16.680 -18.128 94.444 1.00 27.49 234 TYR A O 1
ATOM 1836 N N . GLU A 1 235 ? 15.537 -16.760 95.814 1.00 26.45 235 GLU A N 1
ATOM 1837 C CA . GLU A 1 235 ? 15.611 -17.693 96.926 1.00 26.08 235 GLU A CA 1
ATOM 1838 C C . GLU A 1 235 ? 14.286 -17.888 97.639 1.00 25.41 235 GLU A C 1
ATOM 1839 O O . GLU A 1 235 ? 13.520 -16.946 97.837 1.00 25.08 235 GLU A O 1
ATOM 1845 N N . ILE A 1 236 ? 14.020 -19.130 98.013 1.00 23.48 236 ILE A N 1
ATOM 1846 C CA . ILE A 1 236 ? 12.819 -19.457 98.748 1.00 22.81 236 ILE A CA 1
ATOM 1847 C C . ILE A 1 236 ? 13.275 -20.234 99.975 1.00 23.13 236 ILE A C 1
ATOM 1848 O O . ILE A 1 236 ? 14.037 -21.198 99.864 1.00 23.42 236 ILE A O 1
ATOM 1853 N N . VAL A 1 237 ? 12.837 -19.791 101.145 1.00 21.79 237 VAL A N 1
ATOM 1854 C CA . VAL A 1 237 ? 13.180 -20.473 102.383 1.00 21.83 237 VAL A CA 1
ATOM 1855 C C . VAL A 1 237 ? 12.070 -21.493 102.596 1.00 22.66 237 VAL A C 1
ATOM 1856 O O . VAL A 1 237 ? 10.968 -21.145 103.025 1.00 22.65 237 VAL A O 1
ATOM 1860 N N . PHE A 1 238 ? 12.350 -22.749 102.268 1.00 21.75 238 PHE A N 1
ATOM 1861 C CA . PHE A 1 238 ? 11.352 -23.796 102.428 1.00 22.92 238 PHE A CA 1
ATOM 1862 C C . PHE A 1 238 ? 11.267 -24.244 103.882 1.00 23.09 238 PHE A C 1
ATOM 1863 O O . PHE A 1 238 ? 12.208 -24.820 104.420 1.00 23.47 238 PHE A O 1
ATOM 1871 N N . PHE A 1 239 ? 10.134 -23.964 104.515 1.00 24.14 239 PHE A N 1
ATOM 1872 C CA . PHE A 1 239 ? 9.912 -24.347 105.902 1.00 25.46 239 PHE A CA 1
ATOM 1873 C C . PHE A 1 239 ? 9.188 -25.685 105.901 1.00 27.59 239 PHE A C 1
ATOM 1874 O O . PHE A 1 239 ? 8.200 -25.859 105.188 1.00 27.31 239 PHE A O 1
ATOM 1882 N N . GLU A 1 240 ? 9.681 -26.629 106.693 1.00 29.16 240 GLU A N 1
ATOM 1883 C CA . GLU A 1 240 ? 9.063 -27.945 106.758 1.00 31.12 240 GLU A CA 1
ATOM 1884 C C . GLU A 1 240 ? 7.748 -27.931 107.529 1.00 29.99 240 GLU A C 1
ATOM 1885 O O . GLU A 1 240 ? 6.873 -28.759 107.282 1.00 29.98 240 GLU A O 1
ATOM 1891 N N . ASP A 1 241 ? 7.604 -26.985 108.452 1.00 28.36 241 ASP A N 1
ATOM 1892 C CA . ASP A 1 241 ? 6.394 -26.901 109.261 1.00 28.69 241 ASP A CA 1
ATOM 1893 C C . ASP A 1 241 ? 5.609 -25.597 109.113 1.00 27.27 241 ASP A C 1
ATOM 1894 O O . ASP A 1 241 ? 4.710 -25.316 109.906 1.00 27.81 241 ASP A O 1
ATOM 1899 N N . TYR A 1 242 ? 5.939 -24.810 108.096 1.00 25.35 242 TYR A N 1
ATOM 1900 C CA . TYR A 1 242 ? 5.258 -23.539 107.847 1.00 24.24 242 TYR A CA 1
ATOM 1901 C C . TYR A 1 242 ? 4.915 -23.417 106.375 1.00 23.86 242 TYR A C 1
ATOM 1902 O O . TYR A 1 242 ? 5.454 -22.568 105.663 1.00 23.63 242 TYR A O 1
ATOM 1911 N N . SER A 1 243 ? 4.005 -24.272 105.927 1.00 23.04 243 SER A N 1
ATOM 1912 C CA . SER A 1 243 ? 3.596 -24.292 104.535 1.00 23.27 243 SER A CA 1
ATOM 1913 C C . SER A 1 243 ? 2.986 -22.980 104.050 1.00 22.57 243 SER A C 1
ATOM 1914 O O . SER A 1 243 ? 3.126 -22.626 102.878 1.00 21.44 243 SER A O 1
ATOM 1917 N N . ASP A 1 244 ? 2.303 -22.265 104.940 1.00 21.10 244 ASP A N 1
ATOM 1918 C CA . ASP A 1 244 ? 1.680 -21.001 104.561 1.00 22.51 244 ASP A CA 1
ATOM 1919 C C . ASP A 1 244 ? 2.780 -20.016 104.172 1.00 20.49 244 ASP A C 1
ATOM 1920 O O . ASP A 1 244 ? 2.648 -19.278 103.200 1.00 20.69 244 ASP A O 1
ATOM 1925 N N . LEU A 1 245 ? 3.865 -20.016 104.940 1.00 19.46 245 LEU A N 1
ATOM 1926 C CA . LEU A 1 245 ? 5.000 -19.138 104.671 1.00 20.01 245 LEU A CA 1
ATOM 1927 C C . LEU A 1 245 ? 5.641 -19.469 103.330 1.00 19.74 245 LEU A C 1
ATOM 1928 O O . LEU A 1 245 ? 6.162 -18.580 102.649 1.00 17.97 245 LEU A O 1
ATOM 1933 N N . ASN A 1 246 ? 5.602 -20.747 102.953 1.00 19.46 246 ASN A N 1
ATOM 1934 C CA . ASN A 1 246 ? 6.166 -21.172 101.679 1.00 19.41 246 ASN A CA 1
ATOM 1935 C C . ASN A 1 246 ? 5.307 -20.594 100.563 1.00 19.71 246 ASN A C 1
ATOM 1936 O O . ASN A 1 246 ? 5.819 -20.012 99.608 1.00 20.02 246 ASN A O 1
ATOM 1941 N N . PHE A 1 247 ? 3.995 -20.759 100.700 1.00 20.06 247 PHE A N 1
ATOM 1942 C CA . PHE A 1 247 ? 3.038 -20.255 99.725 1.00 21.26 247 PHE A CA 1
ATOM 1943 C C . PHE A 1 247 ? 3.186 -18.747 99.524 1.00 21.68 247 PHE A C 1
ATOM 1944 O O . PHE A 1 247 ? 3.266 -18.268 98.391 1.00 22.14 247 PHE A O 1
ATOM 1952 N N . LEU A 1 248 ? 3.213 -18.005 100.629 1.00 21.26 248 LEU A N 1
ATOM 1953 C CA . LEU A 1 248 ? 3.333 -16.548 100.577 1.00 20.19 248 LEU A CA 1
ATOM 1954 C C . LEU A 1 248 ? 4.600 -16.084 99.861 1.00 19.44 248 LEU A C 1
ATOM 1955 O O . LEU A 1 248 ? 4.569 -15.108 99.107 1.00 18.20 248 LEU A O 1
ATOM 1960 N N . GLN A 1 249 ? 5.712 -16.779 100.085 1.00 18.50 249 GLN A N 1
ATOM 1961 C CA . GLN A 1 249 ? 6.958 -16.409 99.420 1.00 18.93 249 GLN A CA 1
ATOM 1962 C C . GLN A 1 249 ? 6.839 -16.626 97.917 1.00 18.71 249 GLN A C 1
ATOM 1963 O O . GLN A 1 249 ? 7.348 -15.834 97.126 1.00 19.46 249 GLN A O 1
ATOM 1969 N N . LEU A 1 250 ? 6.162 -17.699 97.522 1.00 18.13 250 LEU A N 1
ATOM 1970 C CA . LEU A 1 250 ? 5.997 -18.001 96.105 1.00 19.99 250 LEU A CA 1
ATOM 1971 C C . LEU A 1 250 ? 5.084 -17.004 95.403 1.00 20.33 250 LEU A C 1
ATOM 1972 O O . LEU A 1 250 ? 5.209 -16.792 94.196 1.00 20.22 250 LEU A O 1
ATOM 1977 N N . LEU A 1 251 ? 4.166 -16.396 96.152 1.00 21.87 251 LEU A N 1
ATOM 1978 C CA . LEU A 1 251 ? 3.253 -15.406 95.577 1.00 22.40 251 LEU A CA 1
ATOM 1979 C C . LEU A 1 251 ? 4.026 -14.269 94.928 1.00 21.25 251 LEU A C 1
ATOM 1980 O O . LEU A 1 251 ? 3.703 -13.832 93.822 1.00 21.17 251 LEU A O 1
ATOM 1985 N N . LEU A 1 252 ? 5.039 -13.783 95.637 1.00 22.17 252 LEU A N 1
ATOM 1986 C CA . LEU A 1 252 ? 5.869 -12.684 95.157 1.00 23.81 252 LEU A CA 1
ATOM 1987 C C . LEU A 1 252 ? 6.413 -12.926 93.758 1.00 23.74 252 LEU A C 1
ATOM 1988 O O . LEU A 1 252 ? 6.189 -12.127 92.846 1.00 22.59 252 LEU A O 1
ATOM 1993 N N . ILE A 1 253 ? 7.136 -14.029 93.597 1.00 23.91 253 ILE A N 1
ATOM 1994 C CA . ILE A 1 253 ? 7.729 -14.373 92.309 1.00 24.82 253 ILE A CA 1
ATOM 1995 C C . ILE A 1 253 ? 6.665 -14.534 91.236 1.00 23.26 253 ILE A C 1
ATOM 1996 O O . ILE A 1 253 ? 6.840 -14.091 90.102 1.00 25.28 253 ILE A O 1
ATOM 2001 N N . THR A 1 254 ? 5.559 -15.171 91.604 1.00 22.02 254 THR A N 1
ATOM 2002 C CA . THR A 1 254 ? 4.467 -15.413 90.674 1.00 22.11 254 THR A CA 1
ATOM 2003 C C . THR A 1 254 ? 3.885 -14.121 90.102 1.00 22.41 254 THR A C 1
ATOM 2004 O O . THR A 1 254 ? 3.704 -14.007 88.890 1.00 21.68 254 THR A O 1
ATOM 2008 N N . CYS A 1 255 ? 3.591 -13.143 90.957 1.00 20.65 255 CYS A N 1
ATOM 2009 C CA . CYS A 1 255 ? 3.060 -11.875 90.458 1.00 19.57 255 CYS A CA 1
ATOM 2010 C C . CYS A 1 255 ? 4.098 -11.188 89.572 1.00 18.82 255 CYS A C 1
ATOM 2011 O O . CYS A 1 255 ? 3.752 -10.500 88.608 1.00 18.29 255 CYS A O 1
ATOM 2014 N N . GLN A 1 256 ? 5.373 -11.376 89.901 1.00 17.32 256 GLN A N 1
ATOM 2015 C CA . GLN A 1 256 ? 6.447 -10.781 89.113 1.00 20.31 256 GLN A CA 1
ATOM 2016 C C . GLN A 1 256 ? 6.424 -11.311 87.679 1.00 20.65 256 GLN A C 1
ATOM 2017 O O . GLN A 1 256 ? 6.708 -10.579 86.733 1.00 21.43 256 GLN A O 1
ATOM 2023 N N . THR A 1 257 ? 6.078 -12.584 87.519 1.00 20.88 257 THR A N 1
ATOM 2024 C CA . THR A 1 257 ? 6.030 -13.181 86.191 1.00 21.55 257 THR A CA 1
ATOM 2025 C C . THR A 1 257 ? 4.814 -12.714 85.401 1.00 23.17 257 THR A C 1
ATOM 2026 O O . THR A 1 257 ? 4.855 -12.662 84.168 1.00 24.65 257 THR A O 1
ATOM 2030 N N . LYS A 1 258 ? 3.738 -12.371 86.109 1.00 22.59 258 LYS A N 1
ATOM 2031 C CA . LYS A 1 258 ? 2.497 -11.930 85.465 1.00 23.43 258 LYS A CA 1
ATOM 2032 C C . LYS A 1 258 ? 1.988 -13.042 84.551 1.00 22.77 258 LYS A C 1
ATOM 2033 O O . LYS A 1 258 ? 1.265 -12.793 83.587 1.00 23.88 258 LYS A O 1
ATOM 2039 N N . ASP A 1 259 ? 2.376 -14.271 84.869 1.00 24.29 259 ASP A N 1
ATOM 2040 C CA . ASP A 1 259 ? 1.985 -15.439 84.088 1.00 24.14 259 ASP A CA 1
ATOM 2041 C C . ASP A 1 259 ? 0.776 -16.134 84.712 1.00 22.54 259 ASP A C 1
ATOM 2042 O O . ASP A 1 259 ? 0.860 -16.693 85.801 1.00 21.06 259 ASP A O 1
ATOM 2047 N N . LYS A 1 260 ? -0.350 -16.082 84.009 1.00 23.98 260 LYS A N 1
ATOM 2048 C CA . LYS A 1 260 ? -1.594 -16.696 84.467 1.00 25.54 260 LYS A CA 1
ATOM 2049 C C . LYS A 1 260 ? -1.440 -18.172 84.832 1.00 25.65 260 LYS A C 1
ATOM 2050 O O . LYS A 1 260 ? -2.039 -18.647 85.801 1.00 23.71 260 LYS A O 1
ATOM 2056 N N . SER A 1 261 ? -0.643 -18.896 84.053 1.00 25.71 261 SER A N 1
ATOM 2057 C CA . SER A 1 261 ? -0.433 -20.321 84.290 1.00 25.99 261 SER A CA 1
ATOM 2058 C C . SER A 1 261 ? 0.203 -20.622 85.639 1.00 25.28 261 SER A C 1
ATOM 2059 O O . SER A 1 261 ? -0.225 -21.539 86.340 1.00 24.53 261 SER A O 1
ATOM 2062 N N . TYR A 1 262 ? 1.230 -19.860 86.004 1.00 23.39 262 TYR A N 1
ATOM 2063 C CA . TYR A 1 262 ? 1.899 -20.086 87.279 1.00 23.92 262 TYR A CA 1
ATOM 2064 C C . TYR A 1 262 ? 0.970 -19.740 88.437 1.00 22.58 262 TYR A C 1
ATOM 2065 O O . TYR A 1 262 ? 0.934 -20.439 89.449 1.00 22.95 262 TYR A O 1
ATOM 2074 N N . PHE A 1 263 ? 0.225 -18.653 88.276 1.00 22.54 263 PHE A N 1
ATOM 2075 C CA . PHE A 1 263 ? -0.721 -18.200 89.288 1.00 23.95 263 PHE A CA 1
ATOM 2076 C C . PHE A 1 263 ? -1.698 -19.336 89.557 1.00 23.69 263 PHE A C 1
ATOM 2077 O O . PHE A 1 263 ? -1.925 -19.729 90.701 1.00 23.79 263 PHE A O 1
ATOM 2085 N N . LEU A 1 264 ? -2.257 -19.872 88.480 1.00 25.79 264 LEU A N 1
ATOM 2086 C CA . LEU A 1 264 ? -3.216 -20.964 88.564 1.00 26.13 264 LEU A CA 1
ATOM 2087 C C . LEU A 1 264 ? -2.568 -22.225 89.140 1.00 25.65 264 LEU A C 1
ATOM 2088 O O . LEU A 1 264 ? -3.173 -22.928 89.949 1.00 23.84 264 LEU A O 1
ATOM 2093 N N . ASN A 1 265 ? -1.336 -22.512 88.733 1.00 25.28 265 ASN A N 1
ATOM 2094 C CA . ASN A 1 265 ? -0.647 -23.689 89.246 1.00 26.00 265 ASN A CA 1
ATOM 2095 C C . ASN A 1 265 ? -0.361 -23.564 90.738 1.00 26.18 265 ASN A C 1
ATOM 2096 O O . ASN A 1 265 ? -0.485 -24.536 91.486 1.00 24.91 265 ASN A O 1
ATOM 2101 N N . LEU A 1 266 ? 0.024 -22.369 91.174 1.00 25.03 266 LEU A N 1
ATOM 2102 C CA . LEU A 1 266 ? 0.315 -22.162 92.587 1.00 24.43 266 LEU A CA 1
ATOM 2103 C C . LEU A 1 266 ? -0.941 -22.385 93.427 1.00 23.92 266 LEU A C 1
ATOM 2104 O O . LEU A 1 266 ? -0.914 -23.126 94.405 1.00 22.85 266 LEU A O 1
ATOM 2109 N N . LYS A 1 267 ? -2.042 -21.747 93.040 1.00 25.22 267 LYS A N 1
ATOM 2110 C CA . LYS A 1 267 ? -3.297 -21.885 93.774 1.00 27.57 267 LYS A CA 1
ATOM 2111 C C . LYS A 1 267 ? -3.820 -23.317 93.809 1.00 29.06 267 LYS A C 1
ATOM 2112 O O . LYS A 1 267 ? -4.378 -23.751 94.817 1.00 30.12 267 LYS A O 1
ATOM 2118 N N . ASN A 1 268 ? -3.648 -24.045 92.709 1.00 29.89 268 ASN A N 1
ATOM 2119 C CA . ASN A 1 268 ? -4.104 -25.431 92.628 1.00 31.71 268 ASN A CA 1
ATOM 2120 C C . ASN A 1 268 ? -3.392 -26.313 93.644 1.00 31.56 268 ASN A C 1
ATOM 2121 O O . ASN A 1 268 ? -3.962 -27.273 94.158 1.00 30.33 268 ASN A O 1
ATOM 2126 N N . HIS A 1 269 ? -2.141 -25.982 93.933 1.00 32.16 269 HIS A N 1
ATOM 2127 C CA . HIS A 1 269 ? -1.355 -26.762 94.874 1.00 31.63 269 HIS A CA 1
ATOM 2128 C C . HIS A 1 269 ? -1.634 -26.394 96.325 1.00 32.30 269 HIS A C 1
ATOM 2129 O O . HIS A 1 269 ? -1.500 -27.226 97.220 1.00 33.47 269 HIS A O 1
ATOM 2136 N N . TYR A 1 270 ? -2.020 -25.145 96.555 1.00 33.13 270 TYR A N 1
ATOM 2137 C CA . TYR A 1 270 ? -2.323 -24.670 97.902 1.00 31.89 270 TYR A CA 1
ATOM 2138 C C . TYR A 1 270 ? -3.799 -24.273 97.966 1.00 33.48 270 TYR A C 1
ATOM 2139 O O . TYR A 1 270 ? -4.134 -23.094 98.099 1.00 33.78 270 TYR A O 1
ATOM 2148 N N . LEU A 1 271 ? -4.676 -25.269 97.867 1.00 34.61 271 LEU A N 1
ATOM 2149 C CA . LEU A 1 271 ? -6.118 -25.041 97.891 1.00 35.80 271 LEU A CA 1
ATOM 2150 C C . LEU A 1 271 ? -6.629 -24.312 99.129 1.00 35.67 271 LEU A C 1
ATOM 2151 O O . LEU A 1 271 ? -7.352 -23.325 99.012 1.00 37.03 271 LEU A O 1
ATOM 2156 N N . ASP A 1 272 ? -6.265 -24.799 100.310 1.00 35.72 272 ASP A N 1
ATOM 2157 C CA . ASP A 1 272 ? -6.704 -24.173 101.553 1.00 35.64 272 ASP A CA 1
ATOM 2158 C C . ASP A 1 272 ? -6.295 -22.705 101.663 1.00 34.66 272 ASP A C 1
ATOM 2159 O O . ASP A 1 272 ? -7.143 -21.831 101.858 1.00 32.72 272 ASP A O 1
ATOM 2164 N N . PHE A 1 273 ? -4.998 -22.433 101.545 1.00 32.72 273 PHE A N 1
ATOM 2165 C CA . PHE A 1 273 ? -4.516 -21.061 101.644 1.00 31.54 273 PHE A CA 1
ATOM 2166 C C . PHE A 1 273 ? -5.186 -20.185 100.596 1.00 30.64 273 PHE A C 1
ATOM 2167 O O . PHE A 1 273 ? -5.515 -19.032 100.862 1.00 33.01 273 PHE A O 1
ATOM 2175 N N . SER A 1 274 ? -5.397 -20.736 99.407 1.00 31.14 274 SER A N 1
ATOM 2176 C CA . SER A 1 274 ? -6.041 -19.990 98.332 1.00 32.41 274 SER A CA 1
ATOM 2177 C C . SER A 1 274 ? -7.465 -19.595 98.715 1.00 31.92 274 SER A C 1
ATOM 2178 O O . SER A 1 274 ? -8.007 -18.627 98.189 1.00 31.86 274 SER A O 1
ATOM 2181 N N . GLN A 1 275 ? -8.071 -20.352 99.625 1.00 31.57 275 GLN A N 1
ATOM 2182 C CA . GLN A 1 275 ? -9.424 -20.048 100.074 1.00 30.71 275 GLN A CA 1
ATOM 2183 C C . GLN A 1 275 ? -9.363 -18.983 101.161 1.00 28.06 275 GLN A C 1
ATOM 2184 O O . GLN A 1 275 ? -10.179 -18.066 101.190 1.00 27.59 275 GLN A O 1
ATOM 2190 N N . ALA A 1 276 ? -8.386 -19.106 102.049 1.00 26.56 276 ALA A N 1
ATOM 2191 C CA . ALA A 1 276 ? -8.220 -18.152 103.138 1.00 27.63 276 ALA A CA 1
ATOM 2192 C C . ALA A 1 276 ? -7.874 -16.764 102.605 1.00 26.97 276 ALA A C 1
ATOM 2193 O O . ALA A 1 276 ? -8.308 -15.756 103.160 1.00 27.75 276 ALA A O 1
ATOM 2195 N N . TYR A 1 277 ? -7.101 -16.718 101.526 1.00 26.62 277 TYR A N 1
ATOM 2196 C CA . TYR A 1 277 ? -6.697 -15.454 100.912 1.00 26.65 277 TYR A CA 1
ATOM 2197 C C . TYR A 1 277 ? -7.450 -15.219 99.611 1.00 25.65 277 TYR A C 1
ATOM 2198 O O . TYR A 1 277 ? -6.941 -14.554 98.710 1.00 22.55 277 TYR A O 1
ATOM 2207 N N . LYS A 1 278 ? -8.660 -15.759 99.514 1.00 25.31 278 LYS A N 1
ATOM 2208 C CA . LYS A 1 278 ? -9.450 -15.627 98.298 1.00 25.31 278 LYS A CA 1
ATOM 2209 C C . LYS A 1 278 ? -9.595 -14.197 97.789 1.00 24.30 278 LYS A C 1
ATOM 2210 O O . LYS A 1 278 ? -9.325 -13.926 96.619 1.00 24.70 278 LYS A O 1
ATOM 2216 N N . SER A 1 279 ? -10.020 -13.286 98.660 1.00 22.17 279 SER A N 1
ATOM 2217 C CA . SER A 1 279 ? -10.211 -11.894 98.265 1.00 23.42 279 SER A CA 1
ATOM 2218 C C . SER A 1 279 ? -8.917 -11.215 97.814 1.00 21.90 279 SER A C 1
ATOM 2219 O O . SER A 1 279 ? -8.915 -10.462 96.840 1.00 20.93 279 SER A O 1
ATOM 2222 N N . GLU A 1 280 ? -7.818 -11.476 98.517 1.00 21.71 280 GLU A N 1
ATOM 2223 C CA . GLU A 1 280 ? -6.537 -10.876 98.144 1.00 22.82 280 GLU A CA 1
ATOM 2224 C C . GLU A 1 280 ? -6.087 -11.402 96.781 1.00 22.95 280 GLU A C 1
ATOM 2225 O O . GLU A 1 280 ? -5.690 -10.630 95.907 1.00 21.45 280 GLU A O 1
ATOM 2231 N N . LEU A 1 281 ? -6.154 -12.719 96.608 1.00 23.50 281 LEU A N 1
ATOM 2232 C CA . LEU A 1 281 ? -5.750 -13.350 95.356 1.00 24.71 281 LEU A CA 1
ATOM 2233 C C . LEU A 1 281 ? -6.582 -12.878 94.172 1.00 25.64 281 LEU A C 1
ATOM 2234 O O . LEU A 1 281 ? -6.070 -12.781 93.053 1.00 25.58 281 LEU A O 1
ATOM 2239 N N . GLU A 1 282 ? -7.859 -12.585 94.410 1.00 25.16 282 GLU A N 1
ATOM 2240 C CA . GLU A 1 282 ? -8.720 -12.097 93.338 1.00 25.84 282 GLU A CA 1
ATOM 2241 C C . GLU A 1 282 ? -8.219 -10.745 92.866 1.00 24.67 282 GLU A C 1
ATOM 2242 O O . GLU A 1 282 ? -8.215 -10.456 91.669 1.00 25.02 282 GLU A O 1
ATOM 2248 N N . PHE A 1 283 ? -7.800 -9.905 93.808 1.00 23.74 283 PHE A N 1
ATOM 2249 C CA . PHE A 1 283 ? -7.294 -8.589 93.446 1.00 20.91 283 PHE A CA 1
ATOM 2250 C C . PHE A 1 283 ? -5.982 -8.735 92.681 1.00 19.50 283 PHE A C 1
ATOM 2251 O O . PHE A 1 283 ? -5.782 -8.096 91.648 1.00 19.72 283 PHE A O 1
ATOM 2259 N N . LEU A 1 284 ? -5.087 -9.573 93.195 1.00 19.44 284 LEU A N 1
ATOM 2260 C CA . LEU A 1 284 ? -3.805 -9.796 92.536 1.00 20.69 284 LEU A CA 1
ATOM 2261 C C . LEU A 1 284 ? -4.047 -10.402 91.157 1.00 21.70 284 LEU A C 1
ATOM 2262 O O . LEU A 1 284 ? -3.278 -10.171 90.223 1.00 22.84 284 LEU A O 1
ATOM 2267 N N . GLY A 1 285 ? -5.123 -11.173 91.037 1.00 22.72 285 GLY A N 1
ATOM 2268 C CA . GLY A 1 285 ? -5.452 -11.788 89.766 1.00 23.89 285 GLY A CA 1
ATOM 2269 C C . GLY A 1 285 ? -5.669 -10.724 88.709 1.00 26.64 285 GLY A C 1
ATOM 2270 O O . GLY A 1 285 ? -5.163 -10.831 87.589 1.00 25.57 285 GLY A O 1
ATOM 2271 N N . GLN A 1 286 ? -6.412 -9.679 89.062 1.00 26.66 286 GLN A N 1
ATOM 2272 C CA . GLN A 1 286 ? -6.673 -8.604 88.115 1.00 27.93 286 GLN A CA 1
ATOM 2273 C C . GLN A 1 286 ? -5.480 -7.656 87.995 1.00 26.65 286 GLN A C 1
ATOM 2274 O O . GLN A 1 286 ? -5.183 -7.156 86.911 1.00 26.54 286 GLN A O 1
ATOM 2280 N N . GLU A 1 287 ? -4.787 -7.423 89.105 1.00 25.15 287 GLU A N 1
ATOM 2281 C CA . GLU A 1 287 ? -3.648 -6.513 89.114 1.00 23.30 287 GLU A CA 1
ATOM 2282 C C . GLU A 1 287 ? -2.419 -6.984 88.335 1.00 23.37 287 GLU A C 1
ATOM 2283 O O . GLU A 1 287 ? -1.830 -6.209 87.579 1.00 23.25 287 GLU A O 1
ATOM 2289 N N . TYR A 1 288 ? -2.028 -8.242 88.514 1.00 22.94 288 TYR A N 1
ATOM 2290 C CA . TYR A 1 288 ? -0.848 -8.756 87.827 1.00 23.52 288 TYR A CA 1
ATOM 2291 C C . TYR A 1 288 ? -1.098 -9.726 86.688 1.00 24.06 288 TYR A C 1
ATOM 2292 O O . TYR A 1 288 ? -0.274 -9.839 85.789 1.00 24.59 288 TYR A O 1
ATOM 2301 N N . PHE A 1 289 ? -2.220 -10.432 86.712 1.00 24.98 289 PHE A N 1
ATOM 2302 C CA . PHE A 1 289 ? -2.478 -11.398 85.657 1.00 26.98 289 PHE A CA 1
ATOM 2303 C C . PHE A 1 289 ? -3.597 -11.008 84.705 1.00 30.41 289 PHE A C 1
ATOM 2304 O O . PHE A 1 289 ? -3.940 -11.760 83.794 1.00 30.30 289 PHE A O 1
ATOM 2312 N N . ASN A 1 290 ? -4.151 -9.819 84.916 1.00 34.30 290 ASN A N 1
ATOM 2313 C CA . ASN A 1 290 ? -5.218 -9.296 84.077 1.00 38.07 290 ASN A CA 1
ATOM 2314 C C . ASN A 1 290 ? -6.441 -10.210 84.055 1.00 38.32 290 ASN A C 1
ATOM 2315 O O . ASN A 1 290 ? -7.137 -10.308 83.044 1.00 38.32 290 ASN A O 1
ATOM 2320 N N . ILE A 1 291 ? -6.696 -10.875 85.178 1.00 38.91 291 ILE A N 1
ATOM 2321 C CA . ILE A 1 291 ? -7.840 -11.770 85.317 1.00 40.64 291 ILE A CA 1
ATOM 2322 C C . ILE A 1 291 ? -8.974 -11.018 86.004 1.00 43.44 291 ILE A C 1
ATOM 2323 O O . ILE A 1 291 ? -8.874 -10.685 87.184 1.00 43.63 291 ILE A O 1
ATOM 2328 N N . VAL A 1 292 ? -10.050 -10.757 85.270 1.00 45.77 292 VAL A N 1
ATOM 2329 C CA . VAL A 1 292 ? -11.192 -10.037 85.828 1.00 48.16 292 VAL A CA 1
ATOM 2330 C C . VAL A 1 292 ? -11.854 -10.830 86.956 1.00 49.69 292 VAL A C 1
ATOM 2331 O O . VAL A 1 292 ? -11.866 -10.337 88.110 1.00 49.93 292 VAL A O 1
ATOM 2335 N N . GLY B 2 7 ? 8.378 -33.039 102.276 1.00 46.76 7 GLY B N 1
ATOM 2336 C CA . GLY B 2 7 ? 8.905 -33.972 101.231 1.00 46.68 7 GLY B CA 1
ATOM 2337 C C . GLY B 2 7 ? 8.395 -33.625 99.843 1.00 45.94 7 GLY B C 1
ATOM 2338 O O . GLY B 2 7 ? 9.115 -33.017 99.049 1.00 45.82 7 GLY B O 1
ATOM 2339 N N . PRO B 2 8 ? 7.155 -34.015 99.511 1.00 44.61 8 PRO B N 1
ATOM 2340 C CA . PRO B 2 8 ? 6.596 -33.711 98.192 1.00 43.08 8 PRO B CA 1
ATOM 2341 C C . PRO B 2 8 ? 6.458 -32.202 97.981 1.00 40.64 8 PRO B C 1
ATOM 2342 O O . PRO B 2 8 ? 6.550 -31.715 96.855 1.00 39.89 8 PRO B O 1
ATOM 2346 N N . GLU B 2 9 ? 6.234 -31.472 99.071 1.00 38.13 9 GLU B N 1
ATOM 2347 C CA . GLU B 2 9 ? 6.083 -30.025 98.993 1.00 37.12 9 GLU B CA 1
ATOM 2348 C C . GLU B 2 9 ? 7.410 -29.416 98.570 1.00 35.11 9 GLU B C 1
ATOM 2349 O O . GLU B 2 9 ? 7.450 -28.510 97.741 1.00 35.54 9 GLU B O 1
ATOM 2355 N N . HIS B 2 10 ? 8.495 -29.925 99.145 1.00 33.12 10 HIS B N 1
ATOM 2356 C CA . HIS B 2 10 ? 9.833 -29.440 98.829 1.00 32.50 10 HIS B CA 1
ATOM 2357 C C . HIS B 2 10 ? 10.075 -29.582 97.331 1.00 30.62 10 HIS B C 1
ATOM 2358 O O . HIS B 2 10 ? 10.587 -28.668 96.684 1.00 30.09 10 HIS B O 1
ATOM 2365 N N . GLU B 2 11 ? 9.691 -30.732 96.782 1.00 28.82 11 GLU B N 1
ATOM 2366 C CA . GLU B 2 11 ? 9.864 -30.995 95.358 1.00 27.20 11 GLU B CA 1
ATOM 2367 C C . GLU B 2 11 ? 9.059 -30.003 94.531 1.00 26.14 11 GLU B C 1
ATOM 2368 O O . GLU B 2 11 ? 9.547 -29.474 93.538 1.00 27.23 11 GLU B O 1
ATOM 2370 N N . PHE B 2 12 ? 7.820 -29.754 94.942 1.00 25.40 12 PHE B N 1
ATOM 2371 C CA . PHE B 2 12 ? 6.971 -28.817 94.221 1.00 24.47 12 PHE B CA 1
ATOM 2372 C C . PHE B 2 12 ? 7.514 -27.392 94.265 1.00 23.79 12 PHE B C 1
ATOM 2373 O O . PHE B 2 12 ? 7.571 -26.710 93.240 1.00 23.01 12 PHE B O 1
ATOM 2381 N N . VAL B 2 13 ? 7.902 -26.936 95.451 1.00 22.63 13 VAL B N 1
ATOM 2382 C CA . VAL B 2 13 ? 8.429 -25.583 95.592 1.00 22.23 13 VAL B CA 1
ATOM 2383 C C . VAL B 2 13 ? 9.674 -25.402 94.733 1.00 22.11 13 VAL B C 1
ATOM 2384 O O . VAL B 2 13 ? 9.805 -24.416 94.009 1.00 22.87 13 VAL B O 1
ATOM 2388 N N . SER B 2 14 ? 10.580 -26.370 94.807 1.00 21.84 14 SER B N 1
ATOM 2389 C CA . SER B 2 14 ? 11.820 -26.323 94.046 1.00 21.79 14 SER B CA 1
ATOM 2390 C C . SER B 2 14 ? 11.593 -26.276 92.537 1.00 22.24 14 SER B C 1
ATOM 2391 O O . SER B 2 14 ? 12.210 -25.476 91.836 1.00 22.68 14 SER B O 1
ATOM 2394 N N . LYS B 2 15 ? 10.713 -27.134 92.034 1.00 21.85 15 LYS B N 1
ATOM 2395 C CA . LYS B 2 15 ? 10.436 -27.160 90.600 1.00 23.32 15 LYS B CA 1
ATOM 2396 C C . LYS B 2 15 ? 9.691 -25.897 90.164 1.00 22.49 15 LYS B C 1
ATOM 2397 O O . LYS B 2 15 ? 9.987 -25.319 89.117 1.00 20.39 15 LYS B O 1
ATOM 2399 N N . PHE B 2 16 ? 8.724 -25.473 90.973 1.00 21.10 16 PHE B N 1
ATOM 2400 C CA . PHE B 2 16 ? 7.940 -24.283 90.661 1.00 21.05 16 PHE B CA 1
ATOM 2401 C C . PHE B 2 16 ? 8.854 -23.070 90.516 1.00 20.30 16 PHE B C 1
ATOM 2402 O O . PHE B 2 16 ? 8.737 -22.296 89.567 1.00 20.90 16 PHE B O 1
ATOM 2410 N N . LEU B 2 17 ? 9.767 -22.908 91.467 1.00 20.64 17 LEU B N 1
ATOM 2411 C CA . LEU B 2 17 ? 10.694 -21.783 91.449 1.00 21.03 17 LEU B CA 1
ATOM 2412 C C . LEU B 2 17 ? 11.625 -21.842 90.244 1.00 20.38 17 LEU B C 1
ATOM 2413 O O . LEU B 2 17 ? 11.926 -20.817 89.629 1.00 20.70 17 LEU B O 1
ATOM 2418 N N . THR B 2 18 ? 12.084 -23.044 89.913 1.00 19.97 18 THR B N 1
ATOM 2419 C CA . THR B 2 18 ? 12.980 -23.225 88.777 1.00 21.23 18 THR B CA 1
ATOM 2420 C C . THR B 2 18 ? 12.295 -22.796 87.479 1.00 20.92 18 THR B C 1
ATOM 2421 O O . THR B 2 18 ? 12.904 -22.158 86.625 1.00 20.94 18 THR B O 1
ATOM 2425 N N . LEU B 2 19 ? 11.021 -23.142 87.337 1.00 20.42 19 LEU B N 1
ATOM 2426 C CA . LEU B 2 19 ? 10.278 -22.799 86.134 1.00 21.51 19 LEU B CA 1
ATOM 2427 C C . LEU B 2 19 ? 9.791 -21.353 86.119 1.00 22.64 19 LEU B C 1
ATOM 2428 O O . LEU B 2 19 ? 9.791 -20.699 85.073 1.00 23.29 19 LEU B O 1
ATOM 2433 N N . ALA B 2 20 ? 9.382 -20.854 87.280 1.00 22.27 20 ALA B N 1
ATOM 2434 C CA . ALA B 2 20 ? 8.902 -19.483 87.385 1.00 23.57 20 ALA B CA 1
ATOM 2435 C C . ALA B 2 20 ? 10.025 -18.505 87.056 1.00 24.22 20 ALA B C 1
ATOM 2436 O O . ALA B 2 20 ? 9.775 -17.374 86.652 1.00 25.89 20 ALA B O 1
ATOM 2438 N N . THR B 2 21 ? 11.266 -18.947 87.228 1.00 25.22 21 THR B N 1
ATOM 2439 C CA . THR B 2 21 ? 12.416 -18.097 86.945 1.00 26.21 21 THR B CA 1
ATOM 2440 C C . THR B 2 21 ? 13.260 -18.623 85.784 1.00 27.81 21 THR B C 1
ATOM 2441 O O . THR B 2 21 ? 14.399 -18.194 85.598 1.00 29.07 21 THR B O 1
ATOM 2445 N N . LEU B 2 22 ? 12.706 -19.550 85.007 1.00 27.81 22 LEU B N 1
ATOM 2446 C CA . LEU B 2 22 ? 13.430 -20.109 83.867 1.00 27.96 22 LEU B CA 1
ATOM 2447 C C . LEU B 2 22 ? 13.870 -18.940 82.990 1.00 28.00 22 LEU B C 1
ATOM 2448 O O . LEU B 2 22 ? 15.023 -18.855 82.564 1.00 27.25 22 LEU B O 1
ATOM 2453 N N . THR B 2 23 ? 12.925 -18.047 82.723 1.00 26.76 23 THR B N 1
ATOM 2454 C CA . THR B 2 23 ? 13.172 -16.852 81.930 1.00 29.02 23 THR B CA 1
ATOM 2455 C C . THR B 2 23 ? 13.003 -15.692 82.907 1.00 29.49 23 THR B C 1
ATOM 2456 O O . THR B 2 23 ? 12.245 -15.809 83.871 1.00 28.36 23 THR B O 1
ATOM 2460 N N . GLU B 2 24 ? 13.698 -14.583 82.681 1.00 29.87 24 GLU B N 1
ATOM 2461 C CA . GLU B 2 24 ? 13.583 -13.466 83.611 1.00 31.16 24 GLU B CA 1
ATOM 2462 C C . GLU B 2 24 ? 12.170 -12.892 83.671 1.00 28.14 24 GLU B C 1
ATOM 2463 O O . GLU B 2 24 ? 11.595 -12.506 82.655 1.00 27.18 24 GLU B O 1
ATOM 2469 N N . PRO B 2 25 ? 11.594 -12.832 84.881 1.00 27.18 25 PRO B N 1
ATOM 2470 C CA . PRO B 2 25 ? 10.243 -12.315 85.129 1.00 25.95 25 PRO B CA 1
ATOM 2471 C C . PRO B 2 25 ? 10.000 -10.942 84.512 1.00 24.98 25 PRO B C 1
ATOM 2472 O O . PRO B 2 25 ? 10.913 -10.119 84.440 1.00 26.34 25 PRO B O 1
ATOM 2476 N N . LYS B 2 26 ? 8.771 -10.698 84.070 1.00 22.36 26 LYS B N 1
ATOM 2477 C CA . LYS B 2 26 ? 8.418 -9.411 83.481 1.00 24.06 26 LYS B CA 1
ATOM 2478 C C . LYS B 2 26 ? 8.807 -8.280 84.440 1.00 25.39 26 LYS B C 1
ATOM 2479 O O . LYS B 2 26 ? 9.305 -7.234 84.015 1.00 24.90 26 LYS B O 1
ATOM 2481 N N . LEU B 2 27 ? 8.582 -8.501 85.735 1.00 24.87 27 LEU B N 1
ATOM 2482 C CA . LEU B 2 27 ? 8.915 -7.508 86.749 1.00 23.05 27 LEU B CA 1
ATOM 2483 C C . LEU B 2 27 ? 10.129 -7.963 87.546 1.00 24.00 27 LEU B C 1
ATOM 2484 O O . LEU B 2 27 ? 10.092 -8.994 88.220 1.00 25.48 27 LEU B O 1
ATOM 2489 N N . PRO B 2 28 ? 11.230 -7.201 87.475 1.00 23.12 28 PRO B N 1
ATOM 2490 C CA . PRO B 2 28 ? 12.443 -7.558 88.213 1.00 24.36 28 PRO B CA 1
ATOM 2491 C C . PRO B 2 28 ? 12.261 -7.369 89.722 1.00 25.85 28 PRO B C 1
ATOM 2492 O O . PRO B 2 28 ? 11.303 -6.731 90.165 1.00 23.77 28 PRO B O 1
ATOM 2496 N N . LYS B 2 29 ? 13.176 -7.930 90.507 1.00 26.79 29 LYS B N 1
ATOM 2497 C CA . LYS B 2 29 ? 13.106 -7.820 91.958 1.00 28.27 29 LYS B CA 1
ATOM 2498 C C . LYS B 2 29 ? 13.207 -6.388 92.443 1.00 27.67 29 LYS B C 1
ATOM 2499 O O . LYS B 2 29 ? 12.705 -6.052 93.515 1.00 28.57 29 LYS B O 1
ATOM 2505 N N . SER B 2 30 ? 13.865 -5.546 91.656 1.00 27.04 30 SER B N 1
ATOM 2506 C CA . SER B 2 30 ? 14.047 -4.149 92.023 1.00 26.07 30 SER B CA 1
ATOM 2507 C C . SER B 2 30 ? 12.895 -3.265 91.560 1.00 24.73 30 SER B C 1
ATOM 2508 O O . SER B 2 30 ? 12.920 -2.052 91.763 1.00 25.43 30 SER B O 1
ATOM 2511 N N . TYR B 2 31 ? 11.881 -3.869 90.951 1.00 22.41 31 TYR B N 1
ATOM 2512 C CA . TYR B 2 31 ? 10.749 -3.102 90.447 1.00 21.65 31 TYR B CA 1
ATOM 2513 C C . TYR B 2 31 ? 9.990 -2.315 91.510 1.00 21.20 31 TYR B C 1
ATOM 2514 O O . TYR B 2 31 ? 9.621 -2.846 92.555 1.00 20.03 31 TYR B O 1
ATOM 2523 N N . THR B 2 32 ? 9.749 -1.043 91.215 1.00 21.42 32 THR B N 1
ATOM 2524 C CA . THR B 2 32 ? 9.013 -0.170 92.109 1.00 20.45 32 THR B CA 1
ATOM 2525 C C . THR B 2 32 ? 8.157 0.780 91.287 1.00 21.17 32 THR B C 1
ATOM 2526 O O . THR B 2 32 ? 8.678 1.601 90.534 1.00 22.38 32 THR B O 1
ATOM 2530 N N . LYS B 2 33 ? 6.844 0.654 91.418 1.00 21.13 33 LYS B N 1
ATOM 2531 C CA . LYS B 2 33 ? 5.931 1.541 90.716 1.00 22.19 33 LYS B CA 1
ATOM 2532 C C . LYS B 2 33 ? 6.046 2.865 91.463 1.00 22.75 33 LYS B C 1
ATOM 2533 O O . LYS B 2 33 ? 5.969 2.891 92.692 1.00 21.75 33 LYS B O 1
ATOM 2539 N N . PRO B 2 34 ? 6.263 3.977 90.743 1.00 24.48 34 PRO B N 1
ATOM 2540 C CA . PRO B 2 34 ? 6.375 5.266 91.432 1.00 23.51 34 PRO B CA 1
ATOM 2541 C C . PRO B 2 34 ? 5.184 5.450 92.370 1.00 23.73 34 PRO B C 1
ATOM 2542 O O . PRO B 2 34 ? 4.033 5.302 91.960 1.00 23.22 34 PRO B O 1
ATOM 2546 N N . LEU B 2 35 ? 5.466 5.766 93.629 1.00 22.73 35 LEU B N 1
ATOM 2547 C CA . LEU B 2 35 ? 4.414 5.938 94.616 1.00 22.71 35 LEU B CA 1
ATOM 2548 C C . LEU B 2 35 ? 3.390 6.997 94.212 1.00 24.56 35 LEU B C 1
ATOM 2549 O O . LEU B 2 35 ? 2.222 6.904 94.582 1.00 23.42 35 LEU B O 1
ATOM 2554 N N . LYS B 2 36 ? 3.816 7.997 93.445 1.00 24.70 36 LYS B N 1
ATOM 2555 C CA . LYS B 2 36 ? 2.893 9.041 93.015 1.00 25.87 36 LYS B CA 1
ATOM 2556 C C . LYS B 2 36 ? 1.924 8.519 91.954 1.00 25.72 36 LYS B C 1
ATOM 2557 O O . LYS B 2 36 ? 0.941 9.181 91.632 1.00 24.85 36 LYS B O 1
ATOM 2563 N N . ASP B 2 37 ? 2.201 7.334 91.412 1.00 25.42 37 ASP B N 1
ATOM 2564 C CA . ASP B 2 37 ? 1.329 6.740 90.393 1.00 26.46 37 ASP B CA 1
ATOM 2565 C C . ASP B 2 37 ? 0.363 5.705 90.965 1.00 25.86 37 ASP B C 1
ATOM 2566 O O . ASP B 2 37 ? -0.475 5.170 90.239 1.00 26.30 37 ASP B O 1
ATOM 2571 N N . VAL B 2 38 ? 0.485 5.408 92.255 1.00 24.38 38 VAL B N 1
ATOM 2572 C CA . VAL B 2 38 ? -0.405 4.440 92.886 1.00 22.95 38 VAL B CA 1
ATOM 2573 C C . VAL B 2 38 ? -1.767 5.090 93.126 1.00 23.28 38 VAL B C 1
ATOM 2574 O O . VAL B 2 38 ? -1.858 6.158 93.730 1.00 23.75 38 VAL B O 1
ATOM 2578 N N . THR B 2 39 ? -2.824 4.442 92.649 1.00 22.83 39 THR B N 1
ATOM 2579 C CA . THR B 2 39 ? -4.173 4.968 92.798 1.00 24.52 39 THR B CA 1
ATOM 2580 C C . THR B 2 39 ? -5.094 4.018 93.555 1.00 25.19 39 THR B C 1
ATOM 2581 O O . THR B 2 39 ? -6.135 4.428 94.062 1.00 26.70 39 THR B O 1
ATOM 2585 N N . ASN B 2 40 ? -4.711 2.748 93.624 1.00 24.74 40 ASN B N 1
ATOM 2586 C CA . ASN B 2 40 ? -5.520 1.742 94.298 1.00 25.39 40 ASN B CA 1
ATOM 2587 C C . ASN B 2 40 ? -4.668 1.004 95.328 1.00 24.55 40 ASN B C 1
ATOM 2588 O O . ASN B 2 40 ? -3.587 0.514 95.004 1.00 25.78 40 ASN B O 1
ATOM 2593 N N . LEU B 2 41 ? -5.153 0.916 96.562 1.00 22.20 41 LEU B N 1
ATOM 2594 C CA . LEU B 2 41 ? -4.402 0.239 97.614 1.00 22.56 41 LEU B CA 1
ATOM 2595 C C . LEU B 2 41 ? -4.761 -1.238 97.762 1.00 22.60 41 LEU B C 1
ATOM 2596 O O . LEU B 2 41 ? -4.312 -1.897 98.696 1.00 21.41 41 LEU B O 1
ATOM 2601 N N . GLY B 2 42 ? -5.569 -1.754 96.840 1.00 22.62 42 GLY B N 1
ATOM 2602 C CA . GLY B 2 42 ? -5.957 -3.155 96.897 1.00 23.45 42 GLY B CA 1
ATOM 2603 C C . GLY B 2 42 ? -7.237 -3.380 97.677 1.00 23.97 42 GLY B C 1
ATOM 2604 O O . GLY B 2 42 ? -8.172 -2.587 97.582 1.00 25.33 42 GLY B O 1
ATOM 2605 N N . VAL B 2 43 ? -7.291 -4.471 98.436 1.00 23.23 43 VAL B N 1
ATOM 2606 C CA . VAL B 2 43 ? -8.466 -4.772 99.244 1.00 22.54 43 VAL B CA 1
ATOM 2607 C C . VAL B 2 43 ? -8.077 -4.707 100.714 1.00 22.52 43 VAL B C 1
ATOM 2608 O O . VAL B 2 43 ? -6.922 -4.949 101.070 1.00 21.42 43 VAL B O 1
ATOM 2612 N N . PRO B 2 44 ? -9.033 -4.367 101.590 1.00 21.98 44 PRO B N 1
ATOM 2613 C CA . PRO B 2 44 ? -8.696 -4.297 103.014 1.00 20.90 44 PRO B CA 1
ATOM 2614 C C . PRO B 2 44 ? -8.285 -5.672 103.523 1.00 18.64 44 PRO B C 1
ATOM 2615 O O . PRO B 2 44 ? -8.938 -6.678 103.231 1.00 19.09 44 PRO B O 1
ATOM 2619 N N . LEU B 2 45 ? -7.184 -5.721 104.256 1.00 16.89 45 LEU B N 1
ATOM 2620 C CA . LEU B 2 45 ? -6.732 -6.980 104.822 1.00 15.43 45 LEU B CA 1
ATOM 2621 C C . LEU B 2 45 ? -7.533 -7.195 106.092 1.00 15.19 45 LEU B C 1
ATOM 2622 O O . LEU B 2 45 ? -8.016 -6.238 106.701 1.00 15.03 45 LEU B O 1
ATOM 2627 N N . PRO B 2 46 ? -7.702 -8.455 106.506 1.00 14.59 46 PRO B N 1
ATOM 2628 C CA . PRO B 2 46 ? -8.459 -8.680 107.733 1.00 15.67 46 PRO B CA 1
ATOM 2629 C C . PRO B 2 46 ? -7.651 -8.120 108.893 1.00 15.22 46 PRO B C 1
ATOM 2630 O O . PRO B 2 46 ? -6.468 -7.829 108.741 1.00 15.35 46 PRO B O 1
ATOM 2634 N N . THR B 2 47 ? -8.294 -7.951 110.042 1.00 14.87 47 THR B N 1
ATOM 2635 C CA . THR B 2 47 ? -7.595 -7.473 111.228 1.00 15.54 47 THR B CA 1
ATOM 2636 C C . THR B 2 47 ? -6.768 -8.659 111.702 1.00 15.96 47 THR B C 1
ATOM 2637 O O . THR B 2 47 ? -7.032 -9.792 111.299 1.00 15.12 47 THR B O 1
ATOM 2641 N N . LEU B 2 48 ? -5.758 -8.412 112.532 1.00 15.30 48 LEU B N 1
ATOM 2642 C CA . LEU B 2 48 ? -5.002 -9.522 113.088 1.00 15.40 48 LEU B CA 1
ATOM 2643 C C . LEU B 2 48 ? -5.996 -10.067 114.105 1.00 15.93 48 LEU B C 1
ATOM 2644 O O . LEU B 2 48 ? -6.843 -9.314 114.590 1.00 15.42 48 LEU B O 1
ATOM 2649 N N . LYS B 2 49 ? -5.921 -11.354 114.430 1.00 16.54 49 LYS B N 1
ATOM 2650 C CA . LYS B 2 49 ? -6.876 -11.912 115.381 1.00 16.90 49 LYS B CA 1
ATOM 2651 C C . LYS B 2 49 ? -6.533 -11.593 116.829 1.00 16.80 49 LYS B C 1
ATOM 2652 O O . LYS B 2 49 ? -7.122 -12.151 117.749 1.00 16.81 49 LYS B O 1
ATOM 2658 N N . TYR B 2 50 ? -5.594 -10.677 117.021 1.00 16.43 50 TYR B N 1
ATOM 2659 C CA . TYR B 2 50 ? -5.161 -10.266 118.354 1.00 18.10 50 TYR B CA 1
ATOM 2660 C C . TYR B 2 50 ? -5.115 -8.749 118.420 1.00 17.72 50 TYR B C 1
ATOM 2661 O O . TYR B 2 50 ? -4.975 -8.084 117.398 1.00 17.61 50 TYR B O 1
ATOM 2670 N N . LYS B 2 51 ? -5.225 -8.201 119.623 1.00 18.38 51 LYS B N 1
ATOM 2671 C CA . LYS B 2 51 ? -5.125 -6.761 119.782 1.00 19.27 51 LYS B CA 1
ATOM 2672 C C . LYS B 2 51 ? -3.636 -6.456 119.904 1.00 20.41 51 LYS B C 1
ATOM 2673 O O . LYS B 2 51 ? -2.814 -7.360 120.100 1.00 18.28 51 LYS B O 1
ATOM 2679 N N . TYR B 2 52 ? -3.295 -5.181 119.790 1.00 20.53 52 TYR B N 1
ATOM 2680 C CA . TYR B 2 52 ? -1.913 -4.736 119.890 1.00 24.44 52 TYR B CA 1
ATOM 2681 C C . TYR B 2 52 ? -1.669 -4.238 121.313 1.00 27.72 52 TYR B C 1
ATOM 2682 O O . TYR B 2 52 ? -2.484 -3.502 121.867 1.00 28.32 52 TYR B O 1
ATOM 2691 N N . LYS B 2 53 ? -0.547 -4.646 121.898 1.00 31.47 53 LYS B N 1
ATOM 2692 C CA . LYS B 2 53 ? -0.183 -4.245 123.255 1.00 35.78 53 LYS B CA 1
ATOM 2693 C C . LYS B 2 53 ? 0.947 -3.219 123.173 1.00 38.80 53 LYS B C 1
ATOM 2694 O O . LYS B 2 53 ? 2.060 -3.548 122.761 1.00 39.56 53 LYS B O 1
ATOM 2700 N N . GLN B 2 54 ? 0.668 -1.980 123.563 1.00 42.25 54 GLN B N 1
ATOM 2701 C CA . GLN B 2 54 ? 1.684 -0.932 123.502 1.00 46.85 54 GLN B CA 1
ATOM 2702 C C . GLN B 2 54 ? 2.527 -0.857 124.773 1.00 48.53 54 GLN B C 1
ATOM 2703 O O . GLN B 2 54 ? 2.751 0.270 125.262 1.00 50.38 54 GLN B O 1
ATOM 2709 N N . ALA C 1 11 ? -26.015 -26.305 121.618 1.00 53.10 11 ALA C N 1
ATOM 2710 C CA . ALA C 1 11 ? -26.157 -27.356 122.670 1.00 52.32 11 ALA C CA 1
ATOM 2711 C C . ALA C 1 11 ? -24.807 -27.607 123.333 1.00 51.76 11 ALA C C 1
ATOM 2712 O O . ALA C 1 11 ? -24.646 -27.402 124.536 1.00 51.89 11 ALA C O 1
ATOM 2714 N N . LYS C 1 12 ? -23.842 -28.056 122.539 1.00 50.90 12 LYS C N 1
ATOM 2715 C CA . LYS C 1 12 ? -22.497 -28.320 123.036 1.00 49.43 12 LYS C CA 1
ATOM 2716 C C . LYS C 1 12 ? -21.829 -26.960 123.219 1.00 47.86 12 LYS C C 1
ATOM 2717 O O . LYS C 1 12 ? -21.212 -26.680 124.249 1.00 47.50 12 LYS C O 1
ATOM 2723 N N . LEU C 1 13 ? -21.965 -26.117 122.203 1.00 46.02 13 LEU C N 1
ATOM 2724 C CA . LEU C 1 13 ? -21.407 -24.771 122.232 1.00 43.91 13 LEU C CA 1
ATOM 2725 C C . LEU C 1 13 ? -22.076 -24.022 123.382 1.00 41.49 13 LEU C C 1
ATOM 2726 O O . LEU C 1 13 ? -21.432 -23.262 124.107 1.00 40.37 13 LEU C O 1
ATOM 2731 N N . ALA C 1 14 ? -23.375 -24.258 123.546 1.00 39.55 14 ALA C N 1
ATOM 2732 C CA . ALA C 1 14 ? -24.153 -23.625 124.605 1.00 37.62 14 ALA C CA 1
ATOM 2733 C C . ALA C 1 14 ? -23.590 -24.005 125.972 1.00 36.75 14 ALA C C 1
ATOM 2734 O O . ALA C 1 14 ? -23.661 -23.230 126.925 1.00 36.30 14 ALA C O 1
ATOM 2736 N N . LYS C 1 15 ? -23.031 -25.206 126.061 1.00 36.35 15 LYS C N 1
ATOM 2737 C CA . LYS C 1 15 ? -22.447 -25.682 127.307 1.00 35.81 15 LYS C CA 1
ATOM 2738 C C . LYS C 1 15 ? -21.172 -24.896 127.572 1.00 35.12 15 LYS C C 1
ATOM 2739 O O . LYS C 1 15 ? -20.943 -24.421 128.682 1.00 34.78 15 LYS C O 1
ATOM 2741 N N . THR C 1 16 ? -20.350 -24.764 126.535 1.00 34.92 16 THR C N 1
ATOM 2742 C CA . THR C 1 16 ? -19.088 -24.039 126.625 1.00 34.12 16 THR C CA 1
ATOM 2743 C C . THR C 1 16 ? -19.308 -22.616 127.124 1.00 33.18 16 THR C C 1
ATOM 2744 O O . THR C 1 16 ? -18.607 -22.149 128.020 1.00 31.38 16 THR C O 1
ATOM 2748 N N . LEU C 1 17 ? -20.280 -21.929 126.532 1.00 33.30 17 LEU C N 1
ATOM 2749 C CA . LEU C 1 17 ? -20.584 -20.556 126.918 1.00 34.57 17 LEU C CA 1
ATOM 2750 C C . LEU C 1 17 ? -20.976 -20.474 128.385 1.00 35.11 17 LEU C C 1
ATOM 2751 O O . LEU C 1 17 ? -20.646 -19.510 129.074 1.00 33.50 17 LEU C O 1
ATOM 2756 N N . GLN C 1 18 ? -21.682 -21.494 128.859 1.00 37.19 18 GLN C N 1
ATOM 2757 C CA . GLN C 1 18 ? -22.111 -21.532 130.250 1.00 37.90 18 GLN C CA 1
ATOM 2758 C C . GLN C 1 18 ? -20.882 -21.568 131.153 1.00 37.05 18 GLN C C 1
ATOM 2759 O O . GLN C 1 18 ? -20.799 -20.831 132.134 1.00 36.24 18 GLN C O 1
ATOM 2765 N N . ARG C 1 19 ? -19.925 -22.427 130.808 1.00 37.63 19 ARG C N 1
ATOM 2766 C CA . ARG C 1 19 ? -18.689 -22.560 131.581 1.00 38.00 19 ARG C CA 1
ATOM 2767 C C . ARG C 1 19 ? -17.988 -21.207 131.578 1.00 36.80 19 ARG C C 1
ATOM 2768 O O . ARG C 1 19 ? -17.523 -20.725 132.614 1.00 36.73 19 ARG C O 1
ATOM 2776 N N . PHE C 1 20 ? -17.910 -20.613 130.392 1.00 35.54 20 PHE C N 1
ATOM 2777 C CA . PHE C 1 20 ? -17.278 -19.313 130.207 1.00 34.62 20 PHE C CA 1
ATOM 2778 C C . PHE C 1 20 ? -17.941 -18.266 131.096 1.00 34.87 20 PHE C C 1
ATOM 2779 O O . PHE C 1 20 ? -17.277 -17.608 131.901 1.00 33.87 20 PHE C O 1
ATOM 2787 N N . GLU C 1 21 ? -19.254 -18.114 130.945 1.00 35.28 21 GLU C N 1
ATOM 2788 C CA . GLU C 1 21 ? -19.993 -17.140 131.737 1.00 37.34 21 GLU C CA 1
ATOM 2789 C C . GLU C 1 21 ? -19.731 -17.331 133.225 1.00 37.64 21 GLU C C 1
ATOM 2790 O O . GLU C 1 21 ? -19.615 -16.361 133.972 1.00 37.34 21 GLU C O 1
ATOM 2796 N N . ASN C 1 22 ? -19.639 -18.586 133.652 1.00 39.28 22 ASN C N 1
ATOM 2797 C CA . ASN C 1 22 ? -19.383 -18.894 135.053 1.00 40.47 22 ASN C CA 1
ATOM 2798 C C . ASN C 1 22 ? -18.049 -18.306 135.504 1.00 39.41 22 ASN C C 1
ATOM 2799 O O . ASN C 1 22 ? -17.946 -17.767 136.605 1.00 39.35 22 ASN C O 1
ATOM 2804 N N . LYS C 1 23 ? -17.030 -18.404 134.653 1.00 38.83 23 LYS C N 1
ATOM 2805 C CA . LYS C 1 23 ? -15.714 -17.860 134.983 1.00 37.80 23 LYS C CA 1
ATOM 2806 C C . LYS C 1 23 ? -15.770 -16.336 135.059 1.00 36.77 23 LYS C C 1
ATOM 2807 O O . LYS C 1 23 ? -15.158 -15.725 135.935 1.00 35.94 23 LYS C O 1
ATOM 2813 N N . ILE C 1 24 ? -16.502 -15.724 134.133 1.00 36.59 24 ILE C N 1
ATOM 2814 C CA . ILE C 1 24 ? -16.637 -14.273 134.114 1.00 36.34 24 ILE C CA 1
ATOM 2815 C C . ILE C 1 24 ? -17.317 -13.799 135.393 1.00 36.59 24 ILE C C 1
ATOM 2816 O O . ILE C 1 24 ? -16.827 -12.895 136.068 1.00 37.11 24 ILE C O 1
ATOM 2821 N N . LYS C 1 25 ? -18.446 -14.416 135.724 1.00 37.22 25 LYS C N 1
ATOM 2822 C CA . LYS C 1 25 ? -19.183 -14.052 136.928 1.00 38.43 25 LYS C CA 1
ATOM 2823 C C . LYS C 1 25 ? -18.292 -14.249 138.149 1.00 38.21 25 LYS C C 1
ATOM 2824 O O . LYS C 1 25 ? -18.429 -13.548 139.151 1.00 39.19 25 LYS C O 1
ATOM 2826 N N . ALA C 1 26 ? -17.372 -15.202 138.050 1.00 38.34 26 ALA C N 1
ATOM 2827 C CA . ALA C 1 26 ? -16.449 -15.503 139.135 1.00 38.45 26 ALA C CA 1
ATOM 2828 C C . ALA C 1 26 ? -15.286 -14.516 139.168 1.00 38.76 26 ALA C C 1
ATOM 2829 O O . ALA C 1 26 ? -14.685 -14.289 140.216 1.00 38.73 26 ALA C O 1
ATOM 2831 N N . GLY C 1 27 ? -14.969 -13.932 138.016 1.00 39.10 27 GLY C N 1
ATOM 2832 C CA . GLY C 1 27 ? -13.875 -12.981 137.953 1.00 37.97 27 GLY C CA 1
ATOM 2833 C C . GLY C 1 27 ? -12.578 -13.586 137.447 1.00 38.54 27 GLY C C 1
ATOM 2834 O O . GLY C 1 27 ? -11.510 -12.990 137.596 1.00 38.40 27 GLY C O 1
ATOM 2835 N N . ASP C 1 28 ? -12.660 -14.774 136.856 1.00 38.07 28 ASP C N 1
ATOM 2836 C CA . ASP C 1 28 ? -11.473 -15.436 136.324 1.00 38.55 28 ASP C CA 1
ATOM 2837 C C . ASP C 1 28 ? -11.315 -15.055 134.860 1.00 35.95 28 ASP C C 1
ATOM 2838 O O . ASP C 1 28 ? -11.431 -15.893 133.968 1.00 35.17 28 ASP C O 1
ATOM 2843 N N . TYR C 1 29 ? -11.043 -13.776 134.628 1.00 34.08 29 TYR C N 1
ATOM 2844 C CA . TYR C 1 29 ? -10.893 -13.241 133.282 1.00 32.19 29 TYR C CA 1
ATOM 2845 C C . TYR C 1 29 ? -9.782 -13.873 132.449 1.00 31.25 29 TYR C C 1
ATOM 2846 O O . TYR C 1 29 ? -10.019 -14.297 131.317 1.00 30.24 29 TYR C O 1
ATOM 2855 N N . TYR C 1 30 ? -8.574 -13.947 132.998 1.00 30.99 30 TYR C N 1
ATOM 2856 C CA . TYR C 1 30 ? -7.465 -14.529 132.253 1.00 31.99 30 TYR C CA 1
ATOM 2857 C C . TYR C 1 30 ? -7.759 -15.948 131.783 1.00 32.18 30 TYR C C 1
ATOM 2858 O O . TYR C 1 30 ? -7.534 -16.281 130.620 1.00 32.06 30 TYR C O 1
ATOM 2867 N N . GLU C 1 31 ? -8.249 -16.785 132.694 1.00 31.68 31 GLU C N 1
ATOM 2868 C CA . GLU C 1 31 ? -8.560 -18.171 132.366 1.00 31.42 31 GLU C CA 1
ATOM 2869 C C . GLU C 1 31 ? -9.707 -18.249 131.371 1.00 30.54 31 GLU C C 1
ATOM 2870 O O . GLU C 1 31 ? -9.674 -19.045 130.434 1.00 30.56 31 GLU C O 1
ATOM 2872 N N . ALA C 1 32 ? -10.725 -17.422 131.582 1.00 30.14 32 ALA C N 1
ATOM 2873 C CA . ALA C 1 32 ? -11.882 -17.401 130.698 1.00 29.25 32 ALA C CA 1
ATOM 2874 C C . ALA C 1 32 ? -11.443 -17.020 129.288 1.00 28.39 32 ALA C C 1
ATOM 2875 O O . ALA C 1 32 ? -11.840 -17.653 128.306 1.00 28.38 32 ALA C O 1
ATOM 2877 N N . HIS C 1 33 ? -10.614 -15.987 129.199 1.00 27.20 33 HIS C N 1
ATOM 2878 C CA . HIS C 1 33 ? -10.117 -15.507 127.915 1.00 28.03 33 HIS C CA 1
ATOM 2879 C C . HIS C 1 33 ? -9.279 -16.561 127.197 1.00 27.52 33 HIS C C 1
ATOM 2880 O O . HIS C 1 33 ? -9.546 -16.901 126.044 1.00 26.75 33 HIS C O 1
ATOM 2887 N N . GLN C 1 34 ? -8.271 -17.083 127.886 1.00 29.30 34 GLN C N 1
ATOM 2888 C CA . GLN C 1 34 ? -7.395 -18.095 127.307 1.00 29.51 34 GLN C CA 1
ATOM 2889 C C . GLN C 1 34 ? -8.173 -19.349 126.916 1.00 27.56 34 GLN C C 1
ATOM 2890 O O . GLN C 1 34 ? -7.929 -19.939 125.867 1.00 25.61 34 GLN C O 1
ATOM 2896 N N . THR C 1 35 ? -9.119 -19.747 127.757 1.00 27.50 35 THR C N 1
ATOM 2897 C CA . THR C 1 35 ? -9.916 -20.934 127.484 1.00 28.50 35 THR C CA 1
ATOM 2898 C C . THR C 1 35 ? -10.811 -20.757 126.264 1.00 27.50 35 THR C C 1
ATOM 2899 O O . THR C 1 35 ? -10.883 -21.642 125.411 1.00 27.94 35 THR C O 1
ATOM 2903 N N . LEU C 1 36 ? -11.492 -19.618 126.176 1.00 26.14 36 LEU C N 1
ATOM 2904 C CA . LEU C 1 36 ? -12.369 -19.362 125.040 1.00 25.01 36 LEU C CA 1
ATOM 2905 C C . LEU C 1 36 ? -11.577 -19.335 123.730 1.00 23.57 36 LEU C C 1
ATOM 2906 O O . LEU C 1 36 ? -12.015 -19.888 122.722 1.00 24.09 36 LEU C O 1
ATOM 2911 N N . ARG C 1 37 ? -10.411 -18.700 123.742 1.00 23.67 37 ARG C N 1
ATOM 2912 C CA . ARG C 1 37 ? -9.583 -18.641 122.541 1.00 24.35 37 ARG C CA 1
ATOM 2913 C C . ARG C 1 37 ? -9.182 -20.033 122.067 1.00 24.91 37 ARG C C 1
ATOM 2914 O O . ARG C 1 37 ? -9.266 -20.342 120.879 1.00 25.47 37 ARG C O 1
ATOM 2922 N N . THR C 1 38 ? -8.737 -20.870 122.998 1.00 24.32 38 THR C N 1
ATOM 2923 C CA . THR C 1 38 ? -8.329 -22.227 122.657 1.00 24.66 38 THR C CA 1
ATOM 2924 C C . THR C 1 38 ? -9.462 -22.988 121.973 1.00 23.96 38 THR C C 1
ATOM 2925 O O . THR C 1 38 ? -9.267 -23.598 120.925 1.00 24.89 38 THR C O 1
ATOM 2929 N N . ILE C 1 39 ? -10.650 -22.947 122.566 1.00 24.91 39 ILE C N 1
ATOM 2930 C CA . ILE C 1 39 ? -11.795 -23.642 121.997 1.00 24.89 39 ILE C CA 1
ATOM 2931 C C . ILE C 1 39 ? -12.188 -23.017 120.667 1.00 24.50 39 ILE C C 1
ATOM 2932 O O . ILE C 1 39 ? -12.466 -23.723 119.700 1.00 24.62 39 ILE C O 1
ATOM 2937 N N . ALA C 1 40 ? -12.203 -21.688 120.617 1.00 24.33 40 ALA C N 1
ATOM 2938 C CA . ALA C 1 40 ? -12.553 -20.986 119.390 1.00 23.63 40 ALA C CA 1
ATOM 2939 C C . ALA C 1 40 ? -11.599 -21.397 118.274 1.00 24.05 40 ALA C C 1
ATOM 2940 O O . ALA C 1 40 ? -12.021 -21.632 117.143 1.00 25.07 40 ALA C O 1
ATOM 2942 N N . ASN C 1 41 ? -10.312 -21.493 118.594 1.00 25.01 41 ASN C N 1
ATOM 2943 C CA . ASN C 1 41 ? -9.320 -21.875 117.593 1.00 26.55 41 ASN C CA 1
ATOM 2944 C C . ASN C 1 41 ? -9.592 -23.273 117.045 1.00 26.37 41 ASN C C 1
ATOM 2945 O O . ASN C 1 41 ? -9.326 -23.543 115.877 1.00 26.29 41 ASN C O 1
ATOM 2950 N N . ARG C 1 42 ? -10.123 -24.161 117.880 1.00 26.22 42 ARG C N 1
ATOM 2951 C CA . ARG C 1 42 ? -10.435 -25.510 117.417 1.00 27.26 42 ARG C CA 1
ATOM 2952 C C . ARG C 1 42 ? -11.564 -25.439 116.394 1.00 26.17 42 ARG C C 1
ATOM 2953 O O . ARG C 1 42 ? -11.526 -26.116 115.365 1.00 25.13 42 ARG C O 1
ATOM 2961 N N . TYR C 1 43 ? -12.572 -24.618 116.683 1.00 25.19 43 TYR C N 1
ATOM 2962 C CA . TYR C 1 43 ? -13.699 -24.450 115.775 1.00 24.68 43 TYR C CA 1
ATOM 2963 C C . TYR C 1 43 ? -13.219 -23.892 114.447 1.00 25.43 43 TYR C C 1
ATOM 2964 O O . TYR C 1 43 ? -13.697 -24.291 113.382 1.00 24.36 43 TYR C O 1
ATOM 2973 N N . VAL C 1 44 ? -12.270 -22.964 114.515 1.00 25.26 44 VAL C N 1
ATOM 2974 C CA . VAL C 1 44 ? -11.731 -22.346 113.313 1.00 26.42 44 VAL C CA 1
ATOM 2975 C C . VAL C 1 44 ? -11.001 -23.349 112.431 1.00 28.31 44 VAL C C 1
ATOM 2976 O O . VAL C 1 44 ? -11.286 -23.448 111.237 1.00 27.32 44 VAL C O 1
ATOM 2980 N N . ARG C 1 45 ? -10.064 -24.101 112.998 1.00 29.85 45 ARG C N 1
ATOM 2981 C CA . ARG C 1 45 ? -9.350 -25.057 112.171 1.00 32.88 45 ARG C CA 1
ATOM 2982 C C . ARG C 1 45 ? -10.238 -26.196 111.684 1.00 32.53 45 ARG C C 1
ATOM 2983 O O . ARG C 1 45 ? -9.830 -26.985 110.836 1.00 34.18 45 ARG C O 1
ATOM 2991 N N . SER C 1 46 ? -11.463 -26.259 112.202 1.00 32.61 46 SER C N 1
ATOM 2992 C CA . SER C 1 46 ? -12.431 -27.274 111.788 1.00 32.96 46 SER C CA 1
ATOM 2993 C C . SER C 1 46 ? -13.312 -26.667 110.698 1.00 33.21 46 SER C C 1
ATOM 2994 O O . SER C 1 46 ? -14.087 -27.367 110.042 1.00 31.92 46 SER C O 1
ATOM 2997 N N . LYS C 1 47 ? -13.182 -25.355 110.520 1.00 32.54 47 LYS C N 1
ATOM 2998 C CA . LYS C 1 47 ? -13.960 -24.604 109.542 1.00 32.29 47 LYS C CA 1
ATOM 2999 C C . LYS C 1 47 ? -15.406 -24.444 109.997 1.00 30.19 47 LYS C C 1
ATOM 3000 O O . LYS C 1 47 ? -16.302 -24.215 109.187 1.00 30.91 47 LYS C O 1
ATOM 3006 N N . SER C 1 48 ? -15.621 -24.572 111.304 1.00 28.44 48 SER C N 1
ATOM 3007 C CA . SER C 1 48 ? -16.946 -24.405 111.898 1.00 28.02 48 SER C CA 1
ATOM 3008 C C . SER C 1 48 ? -17.029 -22.936 112.309 1.00 26.10 48 SER C C 1
ATOM 3009 O O . SER C 1 48 ? -17.107 -22.604 113.496 1.00 23.13 48 SER C O 1
ATOM 3012 N N . TYR C 1 49 ? -17.007 -22.065 111.308 1.00 25.36 49 TYR C N 1
ATOM 3013 C CA . TYR C 1 49 ? -17.032 -20.626 111.529 1.00 25.89 49 TYR C CA 1
ATOM 3014 C C . TYR C 1 49 ? -18.243 -20.101 112.285 1.00 25.91 49 TYR C C 1
ATOM 3015 O O . TYR C 1 49 ? -18.110 -19.203 113.116 1.00 25.49 49 TYR C O 1
ATOM 3024 N N . GLU C 1 50 ? -19.420 -20.652 112.007 1.00 25.89 50 GLU C N 1
ATOM 3025 C CA . GLU C 1 50 ? -20.627 -20.213 112.695 1.00 26.70 50 GLU C CA 1
ATOM 3026 C C . GLU C 1 50 ? -20.456 -20.382 114.208 1.00 26.33 50 GLU C C 1
ATOM 3027 O O . GLU C 1 50 ? -20.761 -19.471 114.976 1.00 25.14 50 GLU C O 1
ATOM 3033 N N . HIS C 1 51 ? -19.956 -21.540 114.635 1.00 25.60 51 HIS C N 1
ATOM 3034 C CA . HIS C 1 51 ? -19.738 -21.791 116.058 1.00 25.76 51 HIS C CA 1
ATOM 3035 C C . HIS C 1 51 ? -18.678 -20.850 116.617 1.00 23.20 51 HIS C C 1
ATOM 3036 O O . HIS C 1 51 ? -18.823 -20.322 117.717 1.00 22.13 51 HIS C O 1
ATOM 3043 N N . ALA C 1 52 ? -17.606 -20.657 115.857 1.00 21.48 52 ALA C N 1
ATOM 3044 C CA . ALA C 1 52 ? -16.521 -19.781 116.278 1.00 20.44 52 ALA C CA 1
ATOM 3045 C C . ALA C 1 52 ? -17.034 -18.361 116.475 1.00 19.41 52 ALA C C 1
ATOM 3046 O O . ALA C 1 52 ? -16.779 -17.730 117.503 1.00 18.75 52 ALA C O 1
ATOM 3048 N N . ILE C 1 53 ? -17.760 -17.862 115.482 1.00 18.74 53 ILE C N 1
ATOM 3049 C CA . ILE C 1 53 ? -18.312 -16.515 115.540 1.00 19.95 53 ILE C CA 1
ATOM 3050 C C . ILE C 1 53 ? -19.209 -16.329 116.758 1.00 21.23 53 ILE C C 1
ATOM 3051 O O . ILE C 1 53 ? -19.062 -15.360 117.501 1.00 21.68 53 ILE C O 1
ATOM 3056 N N . GLU C 1 54 ? -20.137 -17.257 116.970 1.00 22.49 54 GLU C N 1
ATOM 3057 C CA . GLU C 1 54 ? -21.035 -17.154 118.110 1.00 23.39 54 GLU C CA 1
ATOM 3058 C C . GLU C 1 54 ? -20.258 -17.122 119.419 1.00 22.36 54 GLU C C 1
ATOM 3059 O O . GLU C 1 54 ? -20.531 -16.300 120.293 1.00 21.76 54 GLU C O 1
ATOM 3065 N N . LEU C 1 55 ? -19.282 -18.012 119.547 1.00 20.87 55 LEU C N 1
ATOM 3066 C CA . LEU C 1 55 ? -18.469 -18.078 120.752 1.00 21.38 55 LEU C CA 1
ATOM 3067 C C . LEU C 1 55 ? -17.634 -16.814 120.980 1.00 20.49 55 LEU C C 1
ATOM 3068 O O . LEU C 1 55 ? -17.660 -16.226 122.063 1.00 18.51 55 LEU C O 1
ATOM 3073 N N . ILE C 1 56 ? -16.887 -16.401 119.960 1.00 21.20 56 ILE C N 1
ATOM 3074 C CA . ILE C 1 56 ? -16.041 -15.213 120.079 1.00 20.97 56 ILE C CA 1
ATOM 3075 C C . ILE C 1 56 ? -16.869 -13.960 120.330 1.00 20.77 56 ILE C C 1
ATOM 3076 O O . ILE C 1 56 ? -16.511 -13.120 121.161 1.00 20.54 56 ILE C O 1
ATOM 3081 N N . SER C 1 57 ? -17.976 -13.843 119.605 1.00 20.30 57 SER C N 1
ATOM 3082 C CA . SER C 1 57 ? -18.868 -12.700 119.739 1.00 23.06 57 SER C CA 1
ATOM 3083 C C . SER C 1 57 ? -19.418 -12.567 121.159 1.00 22.99 57 SER C C 1
ATOM 3084 O O . SER C 1 57 ? -19.416 -11.477 121.738 1.00 21.51 57 SER C O 1
ATOM 3087 N N . GLN C 1 58 ? -19.889 -13.677 121.719 1.00 23.04 58 GLN C N 1
ATOM 3088 C CA . GLN C 1 58 ? -20.451 -13.658 123.065 1.00 24.78 58 GLN C CA 1
ATOM 3089 C C . GLN C 1 58 ? -19.375 -13.387 124.103 1.00 23.06 58 GLN C C 1
ATOM 3090 O O . GLN C 1 58 ? -19.618 -12.709 125.100 1.00 24.55 58 GLN C O 1
ATOM 3096 N N . GLY C 1 59 ? -18.182 -13.921 123.867 1.00 22.56 59 GLY C N 1
ATOM 3097 C CA . GLY C 1 59 ? -17.094 -13.707 124.800 1.00 20.73 59 GLY C CA 1
ATOM 3098 C C . GLY C 1 59 ? -16.708 -12.243 124.858 1.00 21.63 59 GLY C C 1
ATOM 3099 O O . GLY C 1 59 ? -16.504 -11.684 125.936 1.00 20.48 59 GLY C O 1
ATOM 3100 N N . ALA C 1 60 ? -16.609 -11.613 123.691 1.00 21.54 60 ALA C N 1
ATOM 3101 C CA . ALA C 1 60 ? -16.241 -10.207 123.628 1.00 20.80 60 ALA C CA 1
ATOM 3102 C C . ALA C 1 60 ? -17.258 -9.380 124.403 1.00 21.44 60 ALA C C 1
ATOM 3103 O O . ALA C 1 60 ? -16.897 -8.556 125.244 1.00 19.55 60 ALA C O 1
ATOM 3105 N N . LEU C 1 61 ? -18.534 -9.622 124.123 1.00 23.01 61 LEU C N 1
ATOM 3106 C CA . LEU C 1 61 ? -19.610 -8.895 124.778 1.00 25.82 61 LEU C CA 1
ATOM 3107 C C . LEU C 1 61 ? -19.540 -9.020 126.299 1.00 25.88 61 LEU C C 1
ATOM 3108 O O . LEU C 1 61 ? -19.626 -8.017 127.009 1.00 27.49 61 LEU C O 1
ATOM 3113 N N . SER C 1 62 ? -19.379 -10.243 126.799 1.00 26.96 62 SER C N 1
ATOM 3114 C CA . SER C 1 62 ? -19.300 -10.466 128.245 1.00 26.55 62 SER C CA 1
ATOM 3115 C C . SER C 1 62 ? -18.122 -9.736 128.881 1.00 25.03 62 SER C C 1
ATOM 3116 O O . SER C 1 62 ? -18.253 -9.178 129.968 1.00 26.48 62 SER C O 1
ATOM 3119 N N . PHE C 1 63 ? -16.970 -9.745 128.213 1.00 24.61 63 PHE C N 1
ATOM 3120 C CA . PHE C 1 63 ? -15.794 -9.062 128.745 1.00 23.24 63 PHE C CA 1
ATOM 3121 C C . PHE C 1 63 ? -16.015 -7.551 128.802 1.00 22.69 63 PHE C C 1
ATOM 3122 O O . PHE C 1 63 ? -15.621 -6.901 129.766 1.00 23.41 63 PHE C O 1
ATOM 3130 N N . LEU C 1 64 ? -16.641 -6.990 127.770 1.00 22.70 64 LEU C N 1
ATOM 3131 C CA . LEU C 1 64 ? -16.903 -5.554 127.750 1.00 22.05 64 LEU C CA 1
ATOM 3132 C C . LEU C 1 64 ? -17.889 -5.165 128.854 1.00 23.20 64 LEU C C 1
ATOM 3133 O O . LEU C 1 64 ? -17.692 -4.168 129.548 1.00 23.54 64 LEU C O 1
ATOM 3138 N N . LYS C 1 65 ? -18.945 -5.952 129.025 1.00 25.01 65 LYS C N 1
ATOM 3139 C CA . LYS C 1 65 ? -19.927 -5.655 130.064 1.00 27.08 65 LYS C CA 1
ATOM 3140 C C . LYS C 1 65 ? -19.298 -5.777 131.449 1.00 27.91 65 LYS C C 1
ATOM 3141 O O . LYS C 1 65 ? -19.747 -5.139 132.400 1.00 29.07 65 LYS C O 1
ATOM 3147 N N . ALA C 1 66 ? -18.259 -6.600 131.554 1.00 27.88 66 ALA C N 1
ATOM 3148 C CA . ALA C 1 66 ? -17.549 -6.797 132.813 1.00 27.35 66 ALA C CA 1
ATOM 3149 C C . ALA C 1 66 ? -16.444 -5.752 132.946 1.00 28.58 66 ALA C C 1
ATOM 3150 O O . ALA C 1 66 ? -15.634 -5.796 133.875 1.00 27.73 66 ALA C O 1
ATOM 3152 N N . LYS C 1 67 ? -16.412 -4.816 132.002 1.00 28.77 67 LYS C N 1
ATOM 3153 C CA . LYS C 1 67 ? -15.416 -3.749 131.999 1.00 28.31 67 LYS C CA 1
ATOM 3154 C C . LYS C 1 67 ? -13.981 -4.219 131.768 1.00 27.53 67 LYS C C 1
ATOM 3155 O O . LYS C 1 67 ? -13.028 -3.620 132.271 1.00 26.05 67 LYS C O 1
ATOM 3161 N N . GLN C 1 68 ? -13.827 -5.295 131.006 1.00 26.53 68 GLN C N 1
ATOM 3162 C CA . GLN C 1 68 ? -12.500 -5.806 130.691 1.00 25.53 68 GLN C CA 1
ATOM 3163 C C . GLN C 1 68 ? -12.225 -5.447 129.231 1.00 23.88 68 GLN C C 1
ATOM 3164 O O . GLN C 1 68 ? -12.253 -6.307 128.356 1.00 22.94 68 GLN C O 1
ATOM 3170 N N . GLY C 1 69 ? -11.972 -4.164 128.987 1.00 24.02 69 GLY C N 1
ATOM 3171 C CA . GLY C 1 69 ? -11.714 -3.679 127.640 1.00 23.37 69 GLY C CA 1
ATOM 3172 C C . GLY C 1 69 ? -10.624 -4.410 126.882 1.00 23.70 69 GLY C C 1
ATOM 3173 O O . GLY C 1 69 ? -10.791 -4.731 125.704 1.00 23.98 69 GLY C O 1
ATOM 3174 N N . GLY C 1 70 ? -9.506 -4.673 127.554 1.00 22.87 70 GLY C N 1
ATOM 3175 C CA . GLY C 1 70 ? -8.404 -5.367 126.912 1.00 23.10 70 GLY C CA 1
ATOM 3176 C C . GLY C 1 70 ? -8.819 -6.698 126.314 1.00 22.87 70 GLY C C 1
ATOM 3177 O O . GLY C 1 70 ? -8.601 -6.954 125.127 1.00 22.23 70 GLY C O 1
ATOM 3178 N N . SER C 1 71 ? -9.416 -7.552 127.138 1.00 21.52 71 SER C N 1
ATOM 3179 C CA . SER C 1 71 ? -9.868 -8.858 126.678 1.00 20.92 71 SER C CA 1
ATOM 3180 C C . SER C 1 71 ? -11.024 -8.720 125.694 1.00 20.05 71 SER C C 1
ATOM 3181 O O . SER C 1 71 ? -11.121 -9.477 124.733 1.00 20.92 71 SER C O 1
ATOM 3184 N N . GLY C 1 72 ? -11.901 -7.752 125.940 1.00 21.33 72 GLY C N 1
ATOM 3185 C CA . GLY C 1 72 ? -13.038 -7.542 125.061 1.00 19.19 72 GLY C CA 1
ATOM 3186 C C . GLY C 1 72 ? -12.635 -7.138 123.651 1.00 18.83 72 GLY C C 1
ATOM 3187 O O . GLY C 1 72 ? -13.107 -7.722 122.675 1.00 18.63 72 GLY C O 1
ATOM 3188 N N . THR C 1 73 ? -11.766 -6.138 123.534 1.00 17.43 73 THR C N 1
ATOM 3189 C CA . THR C 1 73 ? -11.328 -5.687 122.213 1.00 18.04 73 THR C CA 1
ATOM 3190 C C . THR C 1 73 ? -10.469 -6.742 121.519 1.00 15.76 73 THR C C 1
ATOM 3191 O O . THR C 1 73 ? -10.493 -6.855 120.291 1.00 15.37 73 THR C O 1
ATOM 3195 N N . ASP C 1 74 ? -9.715 -7.517 122.299 1.00 16.27 74 ASP C N 1
ATOM 3196 C CA . ASP C 1 74 ? -8.878 -8.568 121.720 1.00 17.02 74 ASP C CA 1
ATOM 3197 C C . ASP C 1 74 ? -9.789 -9.555 121.000 1.00 16.20 74 ASP C C 1
ATOM 3198 O O . ASP C 1 74 ? -9.495 -9.996 119.886 1.00 18.36 74 ASP C O 1
ATOM 3203 N N . LEU C 1 75 ? -10.903 -9.895 121.641 1.00 14.36 75 LEU C N 1
ATOM 3204 C CA . LEU C 1 75 ? -11.855 -10.830 121.053 1.00 14.91 75 LEU C CA 1
ATOM 3205 C C . LEU C 1 75 ? -12.622 -10.204 119.890 1.00 13.55 75 LEU C C 1
ATOM 3206 O O . LEU C 1 75 ? -13.092 -10.910 119.000 1.00 15.11 75 LEU C O 1
ATOM 3211 N N . ILE C 1 76 ? -12.755 -8.882 119.884 1.00 13.44 76 ILE C N 1
ATOM 3212 C CA . ILE C 1 76 ? -13.442 -8.246 118.767 1.00 13.02 76 ILE C CA 1
ATOM 3213 C C . ILE C 1 76 ? -12.562 -8.412 117.529 1.00 11.72 76 ILE C C 1
ATOM 3214 O O . ILE C 1 76 ? -13.047 -8.757 116.452 1.00 13.09 76 ILE C O 1
ATOM 3219 N N . PHE C 1 77 ? -11.262 -8.177 117.687 1.00 12.53 77 PHE C N 1
ATOM 3220 C CA . PHE C 1 77 ? -10.340 -8.328 116.569 1.00 12.19 77 PHE C CA 1
ATOM 3221 C C . PHE C 1 77 ? -10.374 -9.763 116.072 1.00 12.37 77 PHE C C 1
ATOM 3222 O O . PHE C 1 77 ? -10.284 -10.016 114.871 1.00 12.27 77 PHE C O 1
ATOM 3230 N N . TYR C 1 78 ? -10.519 -10.704 117.002 1.00 12.94 78 TYR C N 1
ATOM 3231 C CA . TYR C 1 78 ? -10.579 -12.118 116.650 1.00 12.89 78 TYR C CA 1
ATOM 3232 C C . TYR C 1 78 ? -11.845 -12.341 115.826 1.00 13.46 78 TYR C C 1
ATOM 3233 O O . TYR C 1 78 ? -11.819 -13.008 114.794 1.00 15.22 78 TYR C O 1
ATOM 3242 N N . LEU C 1 79 ? -12.954 -11.767 116.282 1.00 13.92 79 LEU C N 1
ATOM 3243 C CA . LEU C 1 79 ? -14.224 -11.903 115.580 1.00 13.76 79 LEU C CA 1
ATOM 3244 C C . LEU C 1 79 ? -14.132 -11.379 114.147 1.00 13.06 79 LEU C C 1
ATOM 3245 O O . LEU C 1 79 ? -14.611 -12.017 113.207 1.00 14.77 79 LEU C O 1
ATOM 3250 N N . LEU C 1 80 ? -13.515 -10.214 113.980 1.00 12.20 80 LEU C N 1
ATOM 3251 C CA . LEU C 1 80 ? -13.388 -9.610 112.657 1.00 12.06 80 LEU C CA 1
ATOM 3252 C C . LEU C 1 80 ? -12.508 -10.431 111.730 1.00 12.05 80 LEU C C 1
ATOM 3253 O O . LEU C 1 80 ? -12.729 -10.466 110.520 1.00 12.11 80 LEU C O 1
ATOM 3258 N N . GLU C 1 81 ? -11.511 -11.099 112.298 1.00 11.88 81 GLU C N 1
ATOM 3259 C CA . GLU C 1 81 ? -10.621 -11.923 111.498 1.00 14.71 81 GLU C CA 1
ATOM 3260 C C . GLU C 1 81 ? -11.387 -13.160 111.021 1.00 14.27 81 GLU C C 1
ATOM 3261 O O . GLU C 1 81 ? -11.193 -13.626 109.897 1.00 14.65 81 GLU C O 1
ATOM 3267 N N . VAL C 1 82 ? -12.268 -13.681 111.871 1.00 14.07 82 VAL C N 1
ATOM 3268 C CA . VAL C 1 82 ? -13.062 -14.845 111.493 1.00 15.81 82 VAL C CA 1
ATOM 3269 C C . VAL C 1 82 ? -14.101 -14.410 110.466 1.00 15.60 82 VAL C C 1
ATOM 3270 O O . VAL C 1 82 ? -14.396 -15.140 109.516 1.00 17.20 82 VAL C O 1
ATOM 3274 N N . TYR C 1 83 ? -14.657 -13.217 110.665 1.00 15.95 83 TYR C N 1
ATOM 3275 C CA . TYR C 1 83 ? -15.630 -12.646 109.735 1.00 15.21 83 TYR C CA 1
ATOM 3276 C C . TYR C 1 83 ? -15.006 -12.682 108.338 1.00 15.69 83 TYR C C 1
ATOM 3277 O O . TYR C 1 83 ? -15.640 -13.080 107.364 1.00 16.24 83 TYR C O 1
ATOM 3286 N N . ASP C 1 84 ? -13.749 -12.262 108.251 1.00 15.93 84 ASP C N 1
ATOM 3287 C CA . ASP C 1 84 ? -13.041 -12.231 106.976 1.00 17.07 84 ASP C CA 1
ATOM 3288 C C . ASP C 1 84 ? -12.822 -13.640 106.444 1.00 18.25 84 ASP C C 1
ATOM 3289 O O . ASP C 1 84 ? -13.131 -13.941 105.292 1.00 18.28 84 ASP C O 1
ATOM 3294 N N . LEU C 1 85 ? -12.285 -14.500 107.298 1.00 19.25 85 LEU C N 1
ATOM 3295 C CA . LEU C 1 85 ? -12.003 -15.880 106.935 1.00 20.70 85 LEU C CA 1
ATOM 3296 C C . LEU C 1 85 ? -13.253 -16.577 106.395 1.00 21.95 85 LEU C C 1
ATOM 3297 O O . LEU C 1 85 ? -13.207 -17.239 105.357 1.00 19.60 85 LEU C O 1
ATOM 3302 N N . ALA C 1 86 ? -14.369 -16.411 107.100 1.00 20.26 86 ALA C N 1
ATOM 3303 C CA . ALA C 1 86 ? -15.630 -17.031 106.706 1.00 19.40 86 ALA C CA 1
ATOM 3304 C C . ALA C 1 86 ? -16.387 -16.223 105.659 1.00 19.65 86 ALA C C 1
ATOM 3305 O O . ALA C 1 86 ? -17.464 -16.625 105.225 1.00 19.58 86 ALA C O 1
ATOM 3307 N N . GLU C 1 87 ? -15.823 -15.088 105.254 1.00 18.85 87 GLU C N 1
ATOM 3308 C CA . GLU C 1 87 ? -16.457 -14.221 104.266 1.00 20.93 87 GLU C CA 1
ATOM 3309 C C . GLU C 1 87 ? -17.881 -13.841 104.680 1.00 18.95 87 GLU C C 1
ATOM 3310 O O . GLU C 1 87 ? -18.819 -13.942 103.889 1.00 18.70 87 GLU C O 1
ATOM 3316 N N . VAL C 1 88 ? -18.037 -13.406 105.922 1.00 17.69 88 VAL C N 1
ATOM 3317 C CA . VAL C 1 88 ? -19.344 -13.014 106.425 1.00 17.92 88 VAL C CA 1
ATOM 3318 C C . VAL C 1 88 ? -19.837 -11.769 105.695 1.00 17.40 88 VAL C C 1
ATOM 3319 O O . VAL C 1 88 ? -19.252 -10.696 105.813 1.00 15.94 88 VAL C O 1
ATOM 3323 N N . LYS C 1 89 ? -20.916 -11.923 104.934 1.00 17.33 89 LYS C N 1
ATOM 3324 C CA . LYS C 1 89 ? -21.476 -10.810 104.178 1.00 16.99 89 LYS C CA 1
ATOM 3325 C C . LYS C 1 89 ? -22.109 -9.788 105.113 1.00 17.59 89 LYS C C 1
ATOM 3326 O O . LYS C 1 89 ? -22.629 -10.139 106.176 1.00 16.47 89 LYS C O 1
ATOM 3328 N N . VAL C 1 90 ? -22.051 -8.521 104.714 1.00 17.29 90 VAL C N 1
ATOM 3329 C CA . VAL C 1 90 ? -22.635 -7.449 105.506 1.00 15.99 90 VAL C CA 1
ATOM 3330 C C . VAL C 1 90 ? -24.150 -7.542 105.376 1.00 17.16 90 VAL C C 1
ATOM 3331 O O . VAL C 1 90 ? -24.685 -7.414 104.279 1.00 17.45 90 VAL C O 1
ATOM 3335 N N . ASP C 1 91 ? -24.833 -7.799 106.486 1.00 17.04 91 ASP C N 1
ATOM 3336 C CA . ASP C 1 91 ? -26.291 -7.867 106.490 1.00 16.96 91 ASP C CA 1
ATOM 3337 C C . ASP C 1 91 ? -26.804 -7.508 107.874 1.00 16.01 91 ASP C C 1
ATOM 3338 O O . ASP C 1 91 ? -26.019 -7.145 108.749 1.00 13.89 91 ASP C O 1
ATOM 3343 N N . ASP C 1 92 ? -28.116 -7.601 108.070 1.00 15.81 92 ASP C N 1
ATOM 3344 C CA . ASP C 1 92 ? -28.722 -7.248 109.352 1.00 15.74 92 ASP C CA 1
ATOM 3345 C C . ASP C 1 92 ? -28.112 -7.964 110.555 1.00 16.16 92 ASP C C 1
ATOM 3346 O O . ASP C 1 92 ? -27.830 -7.339 111.576 1.00 16.34 92 ASP C O 1
ATOM 3351 N N . ILE C 1 93 ? -27.918 -9.274 110.434 1.00 15.57 93 ILE C N 1
ATOM 3352 C CA . ILE C 1 93 ? -27.361 -10.069 111.523 1.00 16.65 93 ILE C CA 1
ATOM 3353 C C . ILE C 1 93 ? -25.889 -9.782 111.819 1.00 15.59 93 ILE C C 1
ATOM 3354 O O . ILE C 1 93 ? -25.521 -9.594 112.977 1.00 14.13 93 ILE C O 1
ATOM 3359 N N . SER C 1 94 ? -25.053 -9.740 110.782 1.00 14.60 94 SER C N 1
ATOM 3360 C CA . SER C 1 94 ? -23.625 -9.507 110.984 1.00 15.12 94 SER C CA 1
ATOM 3361 C C . SER C 1 94 ? -23.304 -8.110 111.504 1.00 15.78 94 SER C C 1
ATOM 3362 O O . SER C 1 94 ? -22.371 -7.932 112.288 1.00 14.77 94 SER C O 1
ATOM 3365 N N . VAL C 1 95 ? -24.074 -7.120 111.067 1.00 16.70 95 VAL C N 1
ATOM 3366 C CA . VAL C 1 95 ? -23.864 -5.746 111.507 1.00 15.36 95 VAL C CA 1
ATOM 3367 C C . VAL C 1 95 ? -24.402 -5.565 112.926 1.00 15.63 95 VAL C C 1
ATOM 3368 O O . VAL C 1 95 ? -23.760 -4.937 113.769 1.00 16.93 95 VAL C O 1
ATOM 3372 N N . ALA C 1 96 ? -25.574 -6.131 113.198 1.00 16.79 96 ALA C N 1
ATOM 3373 C CA . ALA C 1 96 ? -26.173 -6.015 114.523 1.00 15.72 96 ALA C CA 1
ATOM 3374 C C . ALA C 1 96 ? -25.228 -6.555 115.589 1.00 16.46 96 ALA C C 1
ATOM 3375 O O . ALA C 1 96 ? -25.179 -6.050 116.711 1.00 15.63 96 ALA C O 1
ATOM 3377 N N . ARG C 1 97 ? -24.481 -7.593 115.234 1.00 16.78 97 ARG C N 1
ATOM 3378 C CA . ARG C 1 97 ? -23.536 -8.199 116.160 1.00 17.17 97 ARG C CA 1
ATOM 3379 C C . ARG C 1 97 ? -22.473 -7.173 116.573 1.00 16.61 97 ARG C C 1
ATOM 3380 O O . ARG C 1 97 ? -22.104 -7.087 117.743 1.00 15.86 97 ARG C O 1
ATOM 3388 N N . LEU C 1 98 ? -21.993 -6.385 115.615 1.00 15.88 98 LEU C N 1
ATOM 3389 C CA . LEU C 1 98 ? -20.977 -5.377 115.908 1.00 16.21 98 LEU C CA 1
ATOM 3390 C C . LEU C 1 98 ? -21.577 -4.155 116.609 1.00 16.87 98 LEU C C 1
ATOM 3391 O O . LEU C 1 98 ? -20.931 -3.538 117.453 1.00 18.48 98 LEU C O 1
ATOM 3396 N N . VAL C 1 99 ? -22.806 -3.798 116.252 1.00 17.24 99 VAL C N 1
ATOM 3397 C CA . VAL C 1 99 ? -23.465 -2.653 116.877 1.00 17.59 99 VAL C CA 1
ATOM 3398 C C . VAL C 1 99 ? -23.646 -2.923 118.373 1.00 18.26 99 VAL C C 1
ATOM 3399 O O . VAL C 1 99 ? -23.462 -2.032 119.207 1.00 16.40 99 VAL C O 1
ATOM 3403 N N . ARG C 1 100 ? -23.994 -4.163 118.703 1.00 18.10 100 ARG C N 1
ATOM 3404 C CA . ARG C 1 100 ? -24.188 -4.570 120.090 1.00 20.58 100 ARG C CA 1
ATOM 3405 C C . ARG C 1 100 ? -22.875 -4.422 120.857 1.00 19.67 100 ARG C C 1
ATOM 3406 O O . ARG C 1 100 ? -22.866 -4.055 122.031 1.00 19.82 100 ARG C O 1
ATOM 3414 N N . LEU C 1 101 ? -21.765 -4.715 120.188 1.00 17.60 101 LEU C N 1
ATOM 3415 C CA . LEU C 1 101 ? -20.454 -4.607 120.819 1.00 17.18 101 LEU C CA 1
ATOM 3416 C C . LEU C 1 101 ? -20.070 -3.144 121.011 1.00 17.01 101 LEU C C 1
ATOM 3417 O O . LEU C 1 101 ? -19.529 -2.769 122.055 1.00 15.93 101 LEU C O 1
ATOM 3422 N N . ILE C 1 102 ? -20.359 -2.322 120.005 1.00 15.45 102 ILE C N 1
ATOM 3423 C CA . ILE C 1 102 ? -20.049 -0.897 120.063 1.00 17.98 102 ILE C CA 1
ATOM 3424 C C . ILE C 1 102 ? -20.689 -0.241 121.286 1.00 19.12 102 ILE C C 1
ATOM 3425 O O . ILE C 1 102 ? -20.064 0.580 121.956 1.00 18.55 102 ILE C O 1
ATOM 3430 N N . ALA C 1 103 ? -21.934 -0.615 121.569 1.00 20.17 103 ALA C N 1
ATOM 3431 C CA . ALA C 1 103 ? -22.673 -0.065 122.702 1.00 22.18 103 ALA C CA 1
ATOM 3432 C C . ALA C 1 103 ? -21.988 -0.288 124.052 1.00 23.07 103 ALA C C 1
ATOM 3433 O O . ALA C 1 103 ? -22.120 0.531 124.958 1.00 23.90 103 ALA C O 1
ATOM 3435 N N . GLU C 1 104 ? -21.262 -1.394 124.187 1.00 23.17 104 GLU C N 1
ATOM 3436 C CA . GLU C 1 104 ? -20.577 -1.711 125.441 1.00 23.77 104 GLU C CA 1
ATOM 3437 C C . GLU C 1 104 ? -19.145 -1.185 125.481 1.00 23.41 104 GLU C C 1
ATOM 3438 O O . GLU C 1 104 ? -18.461 -1.291 126.499 1.00 24.79 104 GLU C O 1
ATOM 3444 N N . LEU C 1 105 ? -18.700 -0.620 124.368 1.00 22.00 105 LEU C N 1
ATOM 3445 C CA . LEU C 1 105 ? -17.342 -0.110 124.249 1.00 23.72 105 LEU C CA 1
ATOM 3446 C C . LEU C 1 105 ? -17.144 1.247 124.921 1.00 23.42 105 LEU C C 1
ATOM 3447 O O . LEU C 1 105 ? -17.864 2.206 124.642 1.00 22.95 105 LEU C O 1
ATOM 3452 N N . ASP C 1 106 ? -16.163 1.316 125.812 1.00 23.59 106 ASP C N 1
ATOM 3453 C CA . ASP C 1 106 ? -15.844 2.554 126.518 1.00 23.98 106 ASP C CA 1
ATOM 3454 C C . ASP C 1 106 ? -15.171 3.503 125.522 1.00 23.03 106 ASP C C 1
ATOM 3455 O O . ASP C 1 106 ? -14.160 3.156 124.921 1.00 21.84 106 ASP C O 1
ATOM 3460 N N . PRO C 1 107 ? -15.718 4.717 125.341 1.00 24.78 107 PRO C N 1
ATOM 3461 C CA . PRO C 1 107 ? -15.129 5.677 124.399 1.00 24.83 107 PRO C CA 1
ATOM 3462 C C . PRO C 1 107 ? -13.682 6.048 124.706 1.00 26.00 107 PRO C C 1
ATOM 3463 O O . PRO C 1 107 ? -13.013 6.686 123.892 1.00 27.66 107 PRO C O 1
ATOM 3467 N N . SER C 1 108 ? -13.201 5.645 125.878 1.00 25.42 108 SER C N 1
ATOM 3468 C CA . SER C 1 108 ? -11.830 5.933 126.278 1.00 25.76 108 SER C CA 1
ATOM 3469 C C . SER C 1 108 ? -10.883 4.775 126.000 1.00 24.31 108 SER C C 1
ATOM 3470 O O . SER C 1 108 ? -9.687 4.891 126.242 1.00 24.58 108 SER C O 1
ATOM 3473 N N . GLU C 1 109 ? -11.408 3.658 125.504 1.00 23.92 109 GLU C N 1
ATOM 3474 C CA . GLU C 1 109 ? -10.558 2.508 125.208 1.00 23.51 109 GLU C CA 1
ATOM 3475 C C . GLU C 1 109 ? -9.403 2.960 124.326 1.00 21.81 109 GLU C C 1
ATOM 3476 O O . GLU C 1 109 ? -9.612 3.603 123.299 1.00 19.92 109 GLU C O 1
ATOM 3482 N N . PRO C 1 110 ? -8.164 2.628 124.721 1.00 21.87 110 PRO C N 1
ATOM 3483 C CA . PRO C 1 110 ? -6.951 2.996 123.985 1.00 20.88 110 PRO C CA 1
ATOM 3484 C C . PRO C 1 110 ? -6.973 2.618 122.507 1.00 19.69 110 PRO C C 1
ATOM 3485 O O . PRO C 1 110 ? -6.478 3.365 121.671 1.00 19.06 110 PRO C O 1
ATOM 3489 N N . ASN C 1 111 ? -7.544 1.457 122.191 1.00 17.40 111 ASN C N 1
ATOM 3490 C CA . ASN C 1 111 ? -7.594 0.994 120.809 1.00 17.01 111 ASN C CA 1
ATOM 3491 C C . ASN C 1 111 ? -8.981 1.083 120.175 1.00 16.44 111 ASN C C 1
ATOM 3492 O O . ASN C 1 111 ? -9.308 0.320 119.267 1.00 15.42 111 ASN C O 1
ATOM 3497 N N . LEU C 1 112 ? -9.784 2.030 120.653 1.00 15.92 112 LEU C N 1
ATOM 3498 C CA . LEU C 1 112 ? -11.127 2.242 120.133 1.00 15.58 112 LEU C CA 1
ATOM 3499 C C . LEU C 1 112 ? -11.092 2.480 118.627 1.00 15.22 112 LEU C C 1
ATOM 3500 O O . LEU C 1 112 ? -11.888 1.909 117.880 1.00 13.45 112 LEU C O 1
ATOM 3505 N N . LYS C 1 113 ? -10.162 3.323 118.191 1.00 13.85 113 LYS C N 1
ATOM 3506 C CA . LYS C 1 113 ? -10.032 3.657 116.780 1.00 15.71 113 LYS C CA 1
ATOM 3507 C C . LYS C 1 113 ? -9.708 2.445 115.915 1.00 15.48 113 LYS C C 1
ATOM 3508 O O . LYS C 1 113 ? -10.299 2.269 114.848 1.00 14.35 113 LYS C O 1
ATOM 3514 N N . ASP C 1 114 ? -8.773 1.610 116.370 1.00 16.15 114 ASP C N 1
ATOM 3515 C CA . ASP C 1 114 ? -8.398 0.418 115.609 1.00 16.10 114 ASP C CA 1
ATOM 3516 C C . ASP C 1 114 ? -9.571 -0.561 115.513 1.00 15.09 114 ASP C C 1
ATOM 3517 O O . ASP C 1 114 ? -9.776 -1.203 114.485 1.00 13.89 114 ASP C O 1
ATOM 3522 N N . VAL C 1 115 ? -10.342 -0.673 116.586 1.00 14.71 115 VAL C N 1
ATOM 3523 C CA . VAL C 1 115 ? -11.499 -1.560 116.585 1.00 13.65 115 VAL C CA 1
ATOM 3524 C C . VAL C 1 115 ? -12.504 -1.063 115.551 1.00 13.59 115 VAL C C 1
ATOM 3525 O O . VAL C 1 115 ? -13.039 -1.845 114.758 1.00 13.79 115 VAL C O 1
ATOM 3529 N N . ILE C 1 116 ? -12.745 0.245 115.561 1.00 13.40 116 ILE C N 1
ATOM 3530 C CA . ILE C 1 116 ? -13.677 0.875 114.631 1.00 13.85 116 ILE C CA 1
ATOM 3531 C C . ILE C 1 116 ? -13.212 0.697 113.190 1.00 14.24 116 ILE C C 1
ATOM 3532 O O . ILE C 1 116 ? -14.011 0.397 112.304 1.00 15.39 116 ILE C O 1
ATOM 3537 N N . THR C 1 117 ? -11.918 0.898 112.957 1.00 15.60 117 THR C N 1
ATOM 3538 C CA . THR C 1 117 ? -11.353 0.737 111.621 1.00 16.61 117 THR C CA 1
ATOM 3539 C C . THR C 1 117 ? -11.567 -0.701 111.162 1.00 15.98 117 THR C C 1
ATOM 3540 O O . THR C 1 117 ? -11.941 -0.943 110.014 1.00 16.00 117 THR C O 1
ATOM 3544 N N . GLY C 1 118 ? -11.330 -1.647 112.069 1.00 14.67 118 GLY C N 1
ATOM 3545 C CA . GLY C 1 118 ? -11.517 -3.049 111.752 1.00 13.91 118 GLY C CA 1
ATOM 3546 C C . GLY C 1 118 ? -12.946 -3.326 111.311 1.00 13.80 118 GLY C C 1
ATOM 3547 O O . GLY C 1 118 ? -13.166 -3.987 110.300 1.00 13.24 118 GLY C O 1
ATOM 3548 N N . MET C 1 119 ? -13.919 -2.818 112.065 1.00 13.65 119 MET C N 1
ATOM 3549 C CA . MET C 1 119 ? -15.324 -3.012 111.726 1.00 11.54 119 MET C CA 1
ATOM 3550 C C . MET C 1 119 ? -15.652 -2.382 110.380 1.00 11.76 119 MET C C 1
ATOM 3551 O O . MET C 1 119 ? -16.318 -2.987 109.548 1.00 13.50 119 MET C O 1
ATOM 3556 N N . ASN C 1 120 ? -15.181 -1.163 110.161 1.00 13.38 120 ASN C N 1
ATOM 3557 C CA . ASN C 1 120 ? -15.470 -0.484 108.907 1.00 13.04 120 ASN C CA 1
ATOM 3558 C C . ASN C 1 120 ? -14.851 -1.190 107.708 1.00 13.68 120 ASN C C 1
ATOM 3559 O O . ASN C 1 120 ? -15.503 -1.345 106.679 1.00 13.34 120 ASN C O 1
ATOM 3564 N N . ASN C 1 121 ? -13.597 -1.615 107.843 1.00 12.78 121 ASN C N 1
ATOM 3565 C CA . ASN C 1 121 ? -12.904 -2.305 106.764 1.00 13.98 121 ASN C CA 1
ATOM 3566 C C . ASN C 1 121 ? -13.631 -3.584 106.358 1.00 13.18 121 ASN C C 1
ATOM 3567 O O . ASN C 1 121 ? -13.742 -3.887 105.173 1.00 15.58 121 ASN C O 1
ATOM 3572 N N . TRP C 1 122 ? -14.126 -4.333 107.336 1.00 12.61 122 TRP C N 1
ATOM 3573 C CA . TRP C 1 122 ? -14.876 -5.547 107.035 1.00 12.77 122 TRP C CA 1
ATOM 3574 C C . TRP C 1 122 ? -16.137 -5.198 106.250 1.00 12.38 122 TRP C C 1
ATOM 3575 O O . TRP C 1 122 ? -16.489 -5.891 105.297 1.00 11.63 122 TRP C O 1
ATOM 3586 N N . SER C 1 123 ? -16.821 -4.129 106.663 1.00 12.21 123 SER C N 1
ATOM 3587 C CA . SER C 1 123 ? -18.054 -3.724 105.996 1.00 13.43 123 SER C CA 1
ATOM 3588 C C . SER C 1 123 ? -17.799 -3.250 104.569 1.00 14.35 123 SER C C 1
ATOM 3589 O O . SER C 1 123 ? -18.669 -3.357 103.713 1.00 14.93 123 SER C O 1
ATOM 3592 N N . ILE C 1 124 ? -16.609 -2.719 104.316 1.00 13.78 124 ILE C N 1
ATOM 3593 C CA . ILE C 1 124 ? -16.252 -2.276 102.972 1.00 15.99 124 ILE C CA 1
ATOM 3594 C C . ILE C 1 124 ? -16.040 -3.517 102.098 1.00 16.51 124 ILE C C 1
ATOM 3595 O O . ILE C 1 124 ? -16.563 -3.627 100.990 1.00 16.21 124 ILE C O 1
ATOM 3600 N N . LYS C 1 125 ? -15.262 -4.449 102.631 1.00 16.45 125 LYS C N 1
ATOM 3601 C CA . LYS C 1 125 ? -14.905 -5.674 101.935 1.00 17.98 125 LYS C CA 1
ATOM 3602 C C . LYS C 1 125 ? -16.069 -6.597 101.586 1.00 18.06 125 LYS C C 1
ATOM 3603 O O . LYS C 1 125 ? -16.085 -7.195 100.511 1.00 18.34 125 LYS C O 1
ATOM 3609 N N . PHE C 1 126 ? -17.052 -6.704 102.470 1.00 17.54 126 PHE C N 1
ATOM 3610 C CA . PHE C 1 126 ? -18.168 -7.607 102.218 1.00 17.23 126 PHE C CA 1
ATOM 3611 C C . PHE C 1 126 ? -19.542 -6.962 102.038 1.00 17.62 126 PHE C C 1
ATOM 3612 O O . PHE C 1 126 ? -20.559 -7.502 102.476 1.00 18.32 126 PHE C O 1
ATOM 3620 N N . SER C 1 127 ? -19.562 -5.805 101.382 1.00 18.39 127 SER C N 1
ATOM 3621 C CA . SER C 1 127 ? -20.803 -5.090 101.096 1.00 18.38 127 SER C CA 1
ATOM 3622 C C . SER C 1 127 ? -20.610 -4.458 99.729 1.00 18.40 127 SER C C 1
ATOM 3623 O O . SER C 1 127 ? -19.528 -4.553 99.145 1.00 19.40 127 SER C O 1
ATOM 3626 N N . GLU C 1 128 ? -21.649 -3.806 99.222 1.00 19.11 128 GLU C N 1
ATOM 3627 C CA . GLU C 1 128 ? -21.568 -3.150 97.923 1.00 19.73 128 GLU C CA 1
ATOM 3628 C C . GLU C 1 128 ? -21.142 -1.692 98.094 1.00 20.65 128 GLU C C 1
ATOM 3629 O O . GLU C 1 128 ? -21.149 -0.921 97.134 1.00 21.44 128 GLU C O 1
ATOM 3631 N N . TYR C 1 129 ? -20.762 -1.323 99.317 1.00 19.83 129 TYR C N 1
ATOM 3632 C CA . TYR C 1 129 ? -20.333 0.045 99.624 1.00 19.25 129 TYR C CA 1
ATOM 3633 C C . TYR C 1 129 ? -18.821 0.196 99.668 1.00 20.03 129 TYR C C 1
ATOM 3634 O O . TYR C 1 129 ? -18.152 -0.346 100.548 1.00 19.15 129 TYR C O 1
ATOM 3643 N N . LYS C 1 130 ? -18.298 0.963 98.718 1.00 18.91 130 LYS C N 1
ATOM 3644 C CA . LYS C 1 130 ? -16.872 1.205 98.608 1.00 20.29 130 LYS C CA 1
ATOM 3645 C C . LYS C 1 130 ? -16.257 1.814 99.864 1.00 19.90 130 LYS C C 1
ATOM 3646 O O . LYS C 1 130 ? -15.084 1.587 100.156 1.00 19.34 130 LYS C O 1
ATOM 3652 N N . PHE C 1 131 ? -17.048 2.577 100.614 1.00 19.43 131 PHE C N 1
ATOM 3653 C CA . PHE C 1 131 ? -16.544 3.235 101.814 1.00 18.23 131 PHE C CA 1
ATOM 3654 C C . PHE C 1 131 ? -17.128 2.722 103.130 1.00 19.19 131 PHE C C 1
ATOM 3655 O O . PHE C 1 131 ? -16.876 3.297 104.188 1.00 20.21 131 PHE C O 1
ATOM 3663 N N . GLY C 1 132 ? -17.903 1.644 103.069 1.00 18.24 132 GLY C N 1
ATOM 3664 C CA . GLY C 1 132 ? -18.471 1.093 104.286 1.00 17.81 132 GLY C CA 1
ATOM 3665 C C . GLY C 1 132 ? -19.980 1.183 104.392 1.00 16.03 132 GLY C C 1
ATOM 3666 O O . GLY C 1 132 ? -20.608 2.080 103.821 1.00 15.76 132 GLY C O 1
ATOM 3667 N N . ASP C 1 133 ? -20.561 0.249 105.138 1.00 15.08 133 ASP C N 1
ATOM 3668 C CA . ASP C 1 133 ? -22.005 0.192 105.331 1.00 14.33 133 ASP C CA 1
ATOM 3669 C C . ASP C 1 133 ? -22.529 1.444 106.036 1.00 14.89 133 ASP C C 1
ATOM 3670 O O . ASP C 1 133 ? -22.086 1.782 107.135 1.00 13.83 133 ASP C O 1
ATOM 3675 N N . PRO C 1 134 ? -23.491 2.146 105.412 1.00 16.65 134 PRO C N 1
ATOM 3676 C CA . PRO C 1 134 ? -24.060 3.366 105.996 1.00 15.36 134 PRO C CA 1
ATOM 3677 C C . PRO C 1 134 ? -24.729 3.217 107.360 1.00 16.24 134 PRO C C 1
ATOM 3678 O O . PRO C 1 134 ? -24.588 4.086 108.218 1.00 14.61 134 PRO C O 1
ATOM 3682 N N . TYR C 1 135 ? -25.460 2.129 107.571 1.00 16.53 135 TYR C N 1
ATOM 3683 C CA . TYR C 1 135 ? -26.114 1.928 108.857 1.00 18.53 135 TYR C CA 1
ATOM 3684 C C . TYR C 1 135 ? -25.038 1.782 109.931 1.00 17.53 135 TYR C C 1
ATOM 3685 O O . TYR C 1 135 ? -25.137 2.371 111.008 1.00 16.35 135 TYR C O 1
ATOM 3694 N N . LEU C 1 136 ? -24.003 1.000 109.633 1.00 14.37 136 LEU C N 1
ATOM 3695 C CA . LEU C 1 136 ? -22.911 0.809 110.581 1.00 12.81 136 LEU C CA 1
ATOM 3696 C C . LEU C 1 136 ? -22.252 2.155 110.852 1.00 12.03 136 LEU C C 1
ATOM 3697 O O . LEU C 1 136 ? -21.901 2.472 111.989 1.00 13.08 136 LEU C O 1
ATOM 3702 N N . HIS C 1 137 ? -22.085 2.952 109.802 1.00 12.42 137 HIS C N 1
ATOM 3703 C CA . HIS C 1 137 ? -21.471 4.265 109.949 1.00 13.23 137 HIS C CA 1
ATOM 3704 C C . HIS C 1 137 ? -22.236 5.140 110.929 1.00 13.88 137 HIS C C 1
ATOM 3705 O O . HIS C 1 137 ? -21.634 5.857 111.730 1.00 13.25 137 HIS C O 1
ATOM 3712 N N . ASN C 1 138 ? -23.562 5.085 110.868 1.00 13.52 138 ASN C N 1
ATOM 3713 C CA . ASN C 1 138 ? -24.378 5.895 111.762 1.00 14.97 138 ASN C CA 1
ATOM 3714 C C . ASN C 1 138 ? -24.035 5.618 113.222 1.00 15.96 138 ASN C C 1
ATOM 3715 O O . ASN C 1 138 ? -23.980 6.538 114.043 1.00 15.86 138 ASN C O 1
ATOM 3720 N N . THR C 1 139 ? -23.800 4.352 113.546 1.00 14.79 139 THR C N 1
ATOM 3721 C CA . THR C 1 139 ? -23.459 3.989 114.914 1.00 15.41 139 THR C CA 1
ATOM 3722 C C . THR C 1 139 ? -22.000 4.296 115.205 1.00 15.58 139 THR C C 1
ATOM 3723 O O . THR C 1 139 ? -21.676 4.867 116.244 1.00 16.24 139 THR C O 1
ATOM 3727 N N . ILE C 1 140 ? -21.122 3.924 114.278 1.00 16.75 140 ILE C N 1
ATOM 3728 C CA . ILE C 1 140 ? -19.688 4.157 114.433 1.00 17.73 140 ILE C CA 1
ATOM 3729 C C . ILE C 1 140 ? -19.331 5.633 114.585 1.00 17.64 140 ILE C C 1
ATOM 3730 O O . ILE C 1 140 ? -18.484 5.994 115.404 1.00 13.29 140 ILE C O 1
ATOM 3735 N N . GLY C 1 141 ? -19.971 6.478 113.781 1.00 17.45 141 GLY C N 1
ATOM 3736 C CA . GLY C 1 141 ? -19.706 7.902 113.843 1.00 16.03 141 GLY C CA 1
ATOM 3737 C C . GLY C 1 141 ? -19.946 8.475 115.227 1.00 17.91 141 GLY C C 1
ATOM 3738 O O . GLY C 1 141 ? -19.136 9.251 115.731 1.00 16.41 141 GLY C O 1
ATOM 3739 N N . SER C 1 142 ? -21.059 8.102 115.850 1.00 16.05 142 SER C N 1
ATOM 3740 C CA . SER C 1 142 ? -21.363 8.609 117.181 1.00 16.90 142 SER C CA 1
ATOM 3741 C C . SER C 1 142 ? -20.330 8.158 118.210 1.00 16.31 142 SER C C 1
ATOM 3742 O O . SER C 1 142 ? -19.913 8.947 119.058 1.00 15.59 142 SER C O 1
ATOM 3745 N N . LYS C 1 143 ? -19.912 6.898 118.133 1.00 14.72 143 LYS C N 1
ATOM 3746 C CA . LYS C 1 143 ? -18.915 6.382 119.065 1.00 13.93 143 LYS C CA 1
ATOM 3747 C C . LYS C 1 143 ? -17.578 7.113 118.881 1.00 15.18 143 LYS C C 1
ATOM 3748 O O . LYS C 1 143 ? -16.896 7.421 119.855 1.00 15.08 143 LYS C O 1
ATOM 3754 N N . LEU C 1 144 ? -17.207 7.396 117.634 1.00 13.90 144 LEU C N 1
ATOM 3755 C CA . LEU C 1 144 ? -15.961 8.108 117.368 1.00 14.42 144 LEU C CA 1
ATOM 3756 C C . LEU C 1 144 ? -16.014 9.535 117.912 1.00 14.93 144 LEU C C 1
ATOM 3757 O O . LEU C 1 144 ? -15.037 10.032 118.475 1.00 13.89 144 LEU C O 1
ATOM 3762 N N . LEU C 1 145 ? -17.152 10.201 117.741 1.00 14.33 145 LEU C N 1
ATOM 3763 C CA . LEU C 1 145 ? -17.286 11.564 118.236 1.00 15.27 145 LEU C CA 1
ATOM 3764 C C . LEU C 1 145 ? -17.096 11.558 119.753 1.00 16.38 145 LEU C C 1
ATOM 3765 O O . LEU C 1 145 ? -16.446 12.440 120.308 1.00 15.88 145 LEU C O 1
ATOM 3770 N N . GLU C 1 146 ? -17.662 10.555 120.417 1.00 18.36 146 GLU C N 1
ATOM 3771 C CA . GLU C 1 146 ? -17.529 10.422 121.866 1.00 21.12 146 GLU C CA 1
ATOM 3772 C C . GLU C 1 146 ? -16.065 10.242 122.242 1.00 19.47 146 GLU C C 1
ATOM 3773 O O . GLU C 1 146 ? -15.631 10.689 123.300 1.00 20.37 146 GLU C O 1
ATOM 3779 N N . GLY C 1 147 ? -15.316 9.569 121.375 1.00 18.76 147 GLY C N 1
ATOM 3780 C CA . GLY C 1 147 ? -13.906 9.331 121.630 1.00 16.98 147 GLY C CA 1
ATOM 3781 C C . GLY C 1 147 ? -13.016 10.474 121.184 1.00 17.02 147 GLY C C 1
ATOM 3782 O O . GLY C 1 147 ? -11.787 10.370 121.236 1.00 14.29 147 GLY C O 1
ATOM 3783 N N . ASP C 1 148 ? -13.643 11.558 120.729 1.00 16.50 148 ASP C N 1
ATOM 3784 C CA . ASP C 1 148 ? -12.946 12.761 120.273 1.00 17.32 148 ASP C CA 1
ATOM 3785 C C . ASP C 1 148 ? -12.234 12.647 118.920 1.00 18.81 148 ASP C C 1
ATOM 3786 O O . ASP C 1 148 ? -11.216 13.299 118.679 1.00 21.44 148 ASP C O 1
ATOM 3791 N N . PHE C 1 149 ? -12.771 11.813 118.036 1.00 16.23 149 PHE C N 1
ATOM 3792 C CA . PHE C 1 149 ? -12.220 11.652 116.693 1.00 15.28 149 PHE C CA 1
ATOM 3793 C C . PHE C 1 149 ? -13.260 12.354 115.826 1.00 14.39 149 PHE C C 1
ATOM 3794 O O . PHE C 1 149 ? -14.059 11.714 115.148 1.00 15.89 149 PHE C O 1
ATOM 3802 N N . VAL C 1 150 ? -13.244 13.683 115.871 1.00 15.59 150 VAL C N 1
ATOM 3803 C CA . VAL C 1 150 ? -14.218 14.493 115.153 1.00 15.04 150 VAL C CA 1
ATOM 3804 C C . VAL C 1 150 ? -14.179 14.434 113.630 1.00 14.92 150 VAL C C 1
ATOM 3805 O O . VAL C 1 150 ? -15.233 14.393 112.996 1.00 14.08 150 VAL C O 1
ATOM 3809 N N . TYR C 1 151 ? -12.992 14.427 113.028 1.00 14.51 151 TYR C N 1
ATOM 3810 C CA . TYR C 1 151 ? -12.927 14.373 111.570 1.00 13.64 151 TYR C CA 1
ATOM 3811 C C . TYR C 1 151 ? -13.327 13.003 111.040 1.00 15.52 151 TYR C C 1
ATOM 3812 O O . TYR C 1 151 ? -13.845 12.886 109.927 1.00 14.35 151 TYR C O 1
ATOM 3821 N N . GLU C 1 152 ? -13.089 11.966 111.835 1.00 15.26 152 GLU C N 1
ATOM 3822 C CA . GLU C 1 152 ? -13.475 10.619 111.441 1.00 17.12 152 GLU C CA 1
ATOM 3823 C C . GLU C 1 152 ? -15.003 10.536 111.581 1.00 15.61 152 GLU C C 1
ATOM 3824 O O . GLU C 1 152 ? -15.694 10.005 110.712 1.00 15.74 152 GLU C O 1
ATOM 3830 N N . ALA C 1 153 ? -15.522 11.056 112.690 1.00 13.41 153 ALA C N 1
ATOM 3831 C CA . ALA C 1 153 ? -16.959 11.059 112.928 1.00 13.02 153 ALA C CA 1
ATOM 3832 C C . ALA C 1 153 ? -17.654 11.739 111.749 1.00 14.06 153 ALA C C 1
ATOM 3833 O O . ALA C 1 153 ? -18.637 11.226 111.217 1.00 12.72 153 ALA C O 1
ATOM 3835 N N . GLU C 1 154 ? -17.133 12.895 111.343 1.00 12.41 154 GLU C N 1
ATOM 3836 C CA . GLU C 1 154 ? -17.703 13.641 110.221 1.00 12.88 154 GLU C CA 1
ATOM 3837 C C . GLU C 1 154 ? -17.747 12.779 108.958 1.00 13.25 154 GLU C C 1
ATOM 3838 O O . GLU C 1 154 ? -18.760 12.734 108.253 1.00 12.17 154 GLU C O 1
ATOM 3844 N N . ARG C 1 155 ? -16.641 12.093 108.683 1.00 13.77 155 ARG C N 1
ATOM 3845 C CA . ARG C 1 155 ? -16.537 11.237 107.507 1.00 14.02 155 ARG C CA 1
ATOM 3846 C C . ARG C 1 155 ? -17.607 10.143 107.516 1.00 13.88 155 ARG C C 1
ATOM 3847 O O . ARG C 1 155 ? -18.300 9.929 106.517 1.00 11.30 155 ARG C O 1
ATOM 3855 N N . TYR C 1 156 ? -17.734 9.447 108.643 1.00 12.17 156 TYR C N 1
ATOM 3856 C CA . TYR C 1 156 ? -18.726 8.390 108.773 1.00 14.07 156 TYR C CA 1
ATOM 3857 C C . TYR C 1 156 ? -20.157 8.905 108.673 1.00 12.93 156 TYR C C 1
ATOM 3858 O O . TYR C 1 156 ? -21.010 8.240 108.090 1.00 13.73 156 TYR C O 1
ATOM 3867 N N . PHE C 1 157 ? -20.432 10.075 109.245 1.00 10.71 157 PHE C N 1
ATOM 3868 C CA . PHE C 1 157 ? -21.783 10.636 109.168 1.00 12.05 157 PHE C CA 1
ATOM 3869 C C . PHE C 1 157 ? -22.125 10.992 107.725 1.00 12.71 157 PHE C C 1
ATOM 3870 O O . PHE C 1 157 ? -23.218 10.698 107.244 1.00 13.55 157 PHE C O 1
ATOM 3878 N N . MET C 1 158 ? -21.187 11.646 107.045 1.00 13.40 158 MET C N 1
ATOM 3879 C CA . MET C 1 158 ? -21.372 12.039 105.652 1.00 15.07 158 MET C CA 1
ATOM 3880 C C . MET C 1 158 ? -21.696 10.809 104.807 1.00 15.04 158 MET C C 1
ATOM 3881 O O . MET C 1 158 ? -22.531 10.867 103.904 1.00 15.42 158 MET C O 1
ATOM 3886 N N . LEU C 1 159 ? -21.025 9.701 105.110 1.00 13.64 159 LEU C N 1
ATOM 3887 C CA . LEU C 1 159 ? -21.220 8.442 104.400 1.00 14.87 159 LEU C CA 1
ATOM 3888 C C . LEU C 1 159 ? -22.239 7.570 105.132 1.00 15.52 159 LEU C C 1
ATOM 3889 O O . LEU C 1 159 ? -22.262 6.349 104.963 1.00 15.37 159 LEU C O 1
ATOM 3894 N N . GLY C 1 160 ? -23.081 8.203 105.943 1.00 13.18 160 GLY C N 1
ATOM 3895 C CA . GLY C 1 160 ? -24.078 7.463 106.697 1.00 13.45 160 GLY C CA 1
ATOM 3896 C C . GLY C 1 160 ? -25.496 7.571 106.171 1.00 13.32 160 GLY C C 1
ATOM 3897 O O . GLY C 1 160 ? -25.719 7.752 104.975 1.00 13.10 160 GLY C O 1
ATOM 3898 N N . THR C 1 161 ? -26.462 7.462 107.077 1.00 13.82 161 THR C N 1
ATOM 3899 C CA . THR C 1 161 ? -27.875 7.533 106.713 1.00 14.89 161 THR C CA 1
ATOM 3900 C C . THR C 1 161 ? -28.455 8.905 107.029 1.00 14.98 161 THR C C 1
ATOM 3901 O O . THR C 1 161 ? -27.733 9.812 107.445 1.00 14.46 161 THR C O 1
ATOM 3905 N N . HIS C 1 162 ? -29.764 9.049 106.838 1.00 14.31 162 HIS C N 1
ATOM 3906 C CA . HIS C 1 162 ? -30.438 10.313 107.121 1.00 14.88 162 HIS C CA 1
ATOM 3907 C C . HIS C 1 162 ? -30.269 10.686 108.597 1.00 15.28 162 HIS C C 1
ATOM 3908 O O . HIS C 1 162 ? -30.104 11.858 108.928 1.00 14.53 162 HIS C O 1
ATOM 3915 N N . ASP C 1 163 ? -30.302 9.699 109.489 1.00 14.18 163 ASP C N 1
ATOM 3916 C CA . ASP C 1 163 ? -30.104 9.993 110.906 1.00 16.42 163 ASP C CA 1
ATOM 3917 C C . ASP C 1 163 ? -28.691 10.541 111.104 1.00 15.15 163 ASP C C 1
ATOM 3918 O O . ASP C 1 163 ? -28.462 11.411 111.945 1.00 14.91 163 ASP C O 1
ATOM 3923 N N . SER C 1 164 ? -27.748 10.022 110.323 1.00 14.33 164 SER C N 1
ATOM 3924 C CA . SER C 1 164 ? -26.359 10.464 110.391 1.00 14.45 164 SER C CA 1
ATOM 3925 C C . SER C 1 164 ? -26.259 11.919 109.956 1.00 13.24 164 SER C C 1
ATOM 3926 O O . SER C 1 164 ? -25.427 12.673 110.456 1.00 13.76 164 SER C O 1
ATOM 3929 N N . MET C 1 165 ? -27.105 12.305 109.008 1.00 14.09 165 MET C N 1
ATOM 3930 C CA . MET C 1 165 ? -27.104 13.670 108.509 1.00 13.90 165 MET C CA 1
ATOM 3931 C C . MET C 1 165 ? -27.497 14.613 109.643 1.00 14.53 165 MET C C 1
ATOM 3932 O O . MET C 1 165 ? -26.897 15.680 109.818 1.00 12.01 165 MET C O 1
ATOM 3937 N N . ILE C 1 166 ? -28.495 14.205 110.421 1.00 13.59 166 ILE C N 1
ATOM 3938 C CA . ILE C 1 166 ? -28.966 14.994 111.555 1.00 13.82 166 ILE C CA 1
ATOM 3939 C C . ILE C 1 166 ? -27.861 15.159 112.598 1.00 12.93 166 ILE C C 1
ATOM 3940 O O . ILE C 1 166 ? -27.644 16.253 113.113 1.00 12.36 166 ILE C O 1
ATOM 3945 N N . LYS C 1 167 ? -27.172 14.065 112.909 1.00 13.98 167 LYS C N 1
ATOM 3946 C CA . LYS C 1 167 ? -26.077 14.090 113.875 1.00 12.05 167 LYS C CA 1
ATOM 3947 C C . LYS C 1 167 ? -24.939 14.963 113.360 1.00 12.81 167 LYS C C 1
ATOM 3948 O O . LYS C 1 167 ? -24.250 15.622 114.137 1.00 11.56 167 LYS C O 1
ATOM 3954 N N . TYR C 1 168 ? -24.737 14.948 112.045 1.00 11.37 168 TYR C N 1
ATOM 3955 C CA . TYR C 1 168 ? -23.675 15.733 111.426 1.00 11.20 168 TYR C CA 1
ATOM 3956 C C . TYR C 1 168 ? -23.947 17.230 111.613 1.00 12.18 168 TYR C C 1
ATOM 3957 O O . TYR C 1 168 ? -23.067 17.987 112.029 1.00 12.35 168 TYR C O 1
ATOM 3966 N N . VAL C 1 169 ? -25.170 17.657 111.327 1.00 12.42 169 VAL C N 1
ATOM 3967 C CA . VAL C 1 169 ? -25.514 19.061 111.496 1.00 12.68 169 VAL C CA 1
ATOM 3968 C C . VAL C 1 169 ? -25.354 19.463 112.955 1.00 12.83 169 VAL C C 1
ATOM 3969 O O . VAL C 1 169 ? -24.856 20.550 113.248 1.00 12.91 169 VAL C O 1
ATOM 3973 N N . ASP C 1 170 ? -25.772 18.589 113.869 1.00 13.49 170 ASP C N 1
ATOM 3974 C CA . ASP C 1 170 ? -25.634 18.873 115.294 1.00 14.65 170 ASP C CA 1
ATOM 3975 C C . ASP C 1 170 ? -24.159 19.048 115.643 1.00 14.36 170 ASP C C 1
ATOM 3976 O O . ASP C 1 170 ? -23.795 19.937 116.415 1.00 14.06 170 ASP C O 1
ATOM 3981 N N . LEU C 1 171 ? -23.314 18.190 115.078 1.00 12.65 171 LEU C N 1
ATOM 3982 C CA . LEU C 1 171 ? -21.876 18.272 115.314 1.00 14.19 171 LEU C CA 1
ATOM 3983 C C . LEU C 1 171 ? -21.351 19.654 114.903 1.00 15.25 171 LEU C C 1
ATOM 3984 O O . LEU C 1 171 ? -20.735 20.360 115.710 1.00 13.68 171 LEU C O 1
ATOM 3989 N N . LEU C 1 172 ? -21.601 20.036 113.652 1.00 13.26 172 LEU C N 1
ATOM 3990 C CA . LEU C 1 172 ? -21.137 21.323 113.138 1.00 14.03 172 LEU C CA 1
ATOM 3991 C C . LEU C 1 172 ? -21.739 22.513 113.874 1.00 13.64 172 LEU C C 1
ATOM 3992 O O . LEU C 1 172 ? -21.052 23.507 114.114 1.00 11.37 172 LEU C O 1
ATOM 3997 N N . TRP C 1 173 ? -23.016 22.414 114.223 1.00 12.41 173 TRP C N 1
ATOM 3998 C CA . TRP C 1 173 ? -23.687 23.493 114.937 1.00 14.11 173 TRP C CA 1
ATOM 3999 C C . TRP C 1 173 ? -23.096 23.667 116.336 1.00 14.60 173 TRP C C 1
ATOM 4000 O O . TRP C 1 173 ? -22.783 24.783 116.749 1.00 14.62 173 TRP C O 1
ATOM 4011 N N . ASP C 1 174 ? -22.941 22.569 117.067 1.00 15.84 174 ASP C N 1
ATOM 4012 C CA . ASP C 1 174 ? -22.369 22.655 118.405 1.00 17.27 174 ASP C CA 1
ATOM 4013 C C . ASP C 1 174 ? -20.947 23.208 118.335 1.00 17.52 174 ASP C C 1
ATOM 4014 O O . ASP C 1 174 ? -20.551 24.027 119.164 1.00 18.28 174 ASP C O 1
ATOM 4019 N N . TRP C 1 175 ? -20.180 22.766 117.344 1.00 15.15 175 TRP C N 1
ATOM 4020 C CA . TRP C 1 175 ? -18.802 23.234 117.193 1.00 15.08 175 TRP C CA 1
ATOM 4021 C C . TRP C 1 175 ? -18.784 24.745 116.959 1.00 16.77 175 TRP C C 1
ATOM 4022 O O . TRP C 1 175 ? -18.033 25.477 117.609 1.00 16.45 175 TRP C O 1
ATOM 4033 N N . LEU C 1 176 ? -19.608 25.211 116.022 1.00 15.17 176 LEU C N 1
ATOM 4034 C CA . LEU C 1 176 ? -19.679 26.636 115.726 1.00 17.08 176 LEU C CA 1
ATOM 4035 C C . LEU C 1 176 ? -19.986 27.434 116.991 1.00 18.00 176 LEU C C 1
ATOM 4036 O O . LEU C 1 176 ? -19.397 28.482 117.230 1.00 18.67 176 LEU C O 1
ATOM 4041 N N . CYS C 1 177 ? -20.917 26.940 117.798 1.00 18.60 177 CYS C N 1
ATOM 4042 C CA . CYS C 1 177 ? -21.281 27.643 119.019 1.00 21.27 177 CYS C CA 1
ATOM 4043 C C . CYS C 1 177 ? -20.166 27.667 120.064 1.00 21.45 177 CYS C C 1
ATOM 4044 O O . CYS C 1 177 ? -20.270 28.369 121.067 1.00 21.94 177 CYS C O 1
ATOM 4047 N N . GLN C 1 178 ? -19.096 26.912 119.823 1.00 21.18 178 GLN C N 1
ATOM 4048 C CA . GLN C 1 178 ? -17.954 26.885 120.738 1.00 21.65 178 GLN C CA 1
ATOM 4049 C C . GLN C 1 178 ? -17.044 28.096 120.496 1.00 22.46 178 GLN C C 1
ATOM 4050 O O . GLN C 1 178 ? -16.268 28.484 121.369 1.00 23.53 178 GLN C O 1
ATOM 4056 N N . VAL C 1 179 ? -17.144 28.679 119.304 1.00 22.09 179 VAL C N 1
ATOM 4057 C CA . VAL C 1 179 ? -16.331 29.833 118.912 1.00 23.89 179 VAL C CA 1
ATOM 4058 C C . VAL C 1 179 ? -16.840 31.122 119.561 1.00 23.85 179 VAL C C 1
ATOM 4059 O O . VAL C 1 179 ? -17.973 31.175 120.031 1.00 23.61 179 VAL C O 1
ATOM 4063 N N . ASP C 1 180 ? -16.009 32.161 119.584 1.00 24.29 180 ASP C N 1
ATOM 4064 C CA . ASP C 1 180 ? -16.403 33.422 120.207 1.00 27.13 180 ASP C CA 1
ATOM 4065 C C . ASP C 1 180 ? -16.896 34.524 119.276 1.00 27.60 180 ASP C C 1
ATOM 4066 O O . ASP C 1 180 ? -17.076 35.668 119.701 1.00 28.93 180 ASP C O 1
ATOM 4071 N N . ASP C 1 181 ? -17.121 34.190 118.013 1.00 27.54 181 ASP C N 1
ATOM 4072 C CA . ASP C 1 181 ? -17.614 35.183 117.068 1.00 27.76 181 ASP C CA 1
ATOM 4073 C C . ASP C 1 181 ? -18.445 34.536 115.973 1.00 26.59 181 ASP C C 1
ATOM 4074 O O . ASP C 1 181 ? -18.455 33.311 115.816 1.00 26.04 181 ASP C O 1
ATOM 4079 N N . ILE C 1 182 ? -19.138 35.376 115.216 1.00 24.22 182 ILE C N 1
ATOM 4080 C CA . ILE C 1 182 ? -19.963 34.908 114.122 1.00 22.66 182 ILE C CA 1
ATOM 4081 C C . ILE C 1 182 ? -19.639 35.683 112.854 1.00 21.49 182 ILE C C 1
ATOM 4082 O O . ILE C 1 182 ? -20.533 36.073 112.107 1.00 22.80 182 ILE C O 1
ATOM 4087 N N . GLU C 1 183 ? -18.352 35.919 112.624 1.00 19.63 183 GLU C N 1
ATOM 4088 C CA . GLU C 1 183 ? -17.922 36.617 111.422 1.00 20.02 183 GLU C CA 1
ATOM 4089 C C . GLU C 1 183 ? -18.313 35.705 110.264 1.00 20.53 183 GLU C C 1
ATOM 4090 O O . GLU C 1 183 ? -18.419 34.490 110.436 1.00 19.42 183 GLU C O 1
ATOM 4092 N N . ASP C 1 184 ? -18.529 36.289 109.092 1.00 20.87 184 ASP C N 1
ATOM 4093 C CA . ASP C 1 184 ? -18.915 35.519 107.916 1.00 20.50 184 ASP C CA 1
ATOM 4094 C C . ASP C 1 184 ? -17.917 34.391 107.673 1.00 21.16 184 ASP C C 1
ATOM 4095 O O . ASP C 1 184 ? -18.308 33.244 107.460 1.00 20.01 184 ASP C O 1
ATOM 4100 N N . SER C 1 185 ? -16.628 34.714 107.730 1.00 20.41 185 SER C N 1
ATOM 4101 C CA . SER C 1 185 ? -15.588 33.716 107.503 1.00 21.79 185 SER C CA 1
ATOM 4102 C C . SER C 1 185 ? -15.672 32.561 108.499 1.00 22.28 185 SER C C 1
ATOM 4103 O O . SER C 1 185 ? -15.350 31.421 108.165 1.00 22.90 185 SER C O 1
ATOM 4106 N N . THR C 1 186 ? -16.112 32.855 109.718 1.00 21.06 186 THR C N 1
ATOM 4107 C CA . THR C 1 186 ? -16.241 31.829 110.749 1.00 19.98 186 THR C CA 1
ATOM 4108 C C . THR C 1 186 ? -17.408 30.886 110.459 1.00 19.34 186 THR C C 1
ATOM 4109 O O . THR C 1 186 ? -17.227 29.673 110.347 1.00 17.60 186 THR C O 1
ATOM 4113 N N . VAL C 1 187 ? -18.605 31.453 110.338 1.00 15.31 187 VAL C N 1
ATOM 4114 C CA . VAL C 1 187 ? -19.803 30.665 110.074 1.00 15.06 187 VAL C CA 1
ATOM 4115 C C . VAL C 1 187 ? -19.703 29.854 108.781 1.00 14.68 187 VAL C C 1
ATOM 4116 O O . VAL C 1 187 ? -20.155 28.710 108.723 1.00 14.06 187 VAL C O 1
ATOM 4120 N N . ALA C 1 188 ? -19.105 30.450 107.751 1.00 15.41 188 ALA C N 1
ATOM 4121 C CA . ALA C 1 188 ? -18.949 29.785 106.462 1.00 13.65 188 ALA C CA 1
ATOM 4122 C C . ALA C 1 188 ? -18.033 28.562 106.553 1.00 15.96 188 ALA C C 1
ATOM 4123 O O . ALA C 1 188 ? -18.214 27.594 105.808 1.00 14.98 188 ALA C O 1
ATOM 4125 N N . GLU C 1 189 ? -17.049 28.600 107.451 1.00 15.04 189 GLU C N 1
ATOM 4126 C CA . GLU C 1 189 ? -16.143 27.462 107.601 1.00 16.73 189 GLU C CA 1
ATOM 4127 C C . GLU C 1 189 ? -16.917 26.206 107.986 1.00 15.69 189 GLU C C 1
ATOM 4128 O O . GLU C 1 189 ? -16.545 25.096 107.605 1.00 15.52 189 GLU C O 1
ATOM 4134 N N . PHE C 1 190 ? -17.993 26.384 108.741 1.00 14.44 190 PHE C N 1
ATOM 4135 C CA . PHE C 1 190 ? -18.819 25.255 109.165 1.00 13.87 190 PHE C CA 1
ATOM 4136 C C . PHE C 1 190 ? -19.879 24.930 108.115 1.00 11.59 190 PHE C C 1
ATOM 4137 O O . PHE C 1 190 ? -20.023 23.782 107.703 1.00 11.88 190 PHE C O 1
ATOM 4145 N N . PHE C 1 191 ? -20.606 25.949 107.670 1.00 12.50 191 PHE C N 1
ATOM 4146 C CA . PHE C 1 191 ? -21.662 25.752 106.680 1.00 11.39 191 PHE C CA 1
ATOM 4147 C C . PHE C 1 191 ? -21.171 25.131 105.371 1.00 11.16 191 PHE C C 1
ATOM 4148 O O . PHE C 1 191 ? -21.832 24.260 104.802 1.00 10.18 191 PHE C O 1
ATOM 4156 N N . SER C 1 192 ? -20.016 25.581 104.893 1.00 10.76 192 SER C N 1
ATOM 4157 C CA . SER C 1 192 ? -19.459 25.075 103.642 1.00 10.19 192 SER C CA 1
ATOM 4158 C C . SER C 1 192 ? -19.160 23.580 103.671 1.00 11.80 192 SER C C 1
ATOM 4159 O O . SER C 1 192 ? -19.116 22.935 102.619 1.00 10.57 192 SER C O 1
ATOM 4162 N N . ARG C 1 193 ? -18.941 23.026 104.861 1.00 10.02 193 ARG C N 1
ATOM 4163 C CA . ARG C 1 193 ? -18.649 21.598 104.963 1.00 12.22 193 ARG C CA 1
ATOM 4164 C C . ARG C 1 193 ? -19.870 20.780 104.553 1.00 12.52 193 ARG C C 1
ATOM 4165 O O . ARG C 1 193 ? -19.747 19.734 103.917 1.00 11.04 193 ARG C O 1
ATOM 4173 N N . LEU C 1 194 ? -21.051 21.268 104.915 1.00 11.57 194 LEU C N 1
ATOM 4174 C CA . LEU C 1 194 ? -22.294 20.576 104.581 1.00 13.24 194 LEU C CA 1
ATOM 4175 C C . LEU C 1 194 ? -22.542 20.631 103.082 1.00 12.99 194 LEU C C 1
ATOM 4176 O O . LEU C 1 194 ? -22.878 19.625 102.453 1.00 13.84 194 LEU C O 1
ATOM 4181 N N . VAL C 1 195 ? -22.375 21.819 102.514 1.00 12.16 195 VAL C N 1
ATOM 4182 C CA . VAL C 1 195 ? -22.597 22.015 101.092 1.00 13.45 195 VAL C CA 1
ATOM 4183 C C . VAL C 1 195 ? -21.621 21.200 100.245 1.00 13.78 195 VAL C C 1
ATOM 4184 O O . VAL C 1 195 ? -22.036 20.432 99.376 1.00 14.61 195 VAL C O 1
ATOM 4188 N N . PHE C 1 196 ? -20.325 21.344 100.508 1.00 12.79 196 PHE C N 1
ATOM 4189 C CA . PHE C 1 196 ? -19.335 20.617 99.727 1.00 12.75 196 PHE C CA 1
ATOM 4190 C C . PHE C 1 196 ? -19.394 19.097 99.847 1.00 12.71 196 PHE C C 1
ATOM 4191 O O . PHE C 1 196 ? -19.365 18.398 98.834 1.00 12.92 196 PHE C O 1
ATOM 4199 N N . ASN C 1 197 ? -19.484 18.584 101.071 1.00 12.57 197 ASN C N 1
ATOM 4200 C CA . ASN C 1 197 ? -19.513 17.141 101.273 1.00 12.17 197 ASN C CA 1
ATOM 4201 C C . ASN C 1 197 ? -20.710 16.455 100.617 1.00 12.46 197 ASN C C 1
ATOM 4202 O O . ASN C 1 197 ? -20.547 15.423 99.966 1.00 12.23 197 ASN C O 1
ATOM 4207 N N . TYR C 1 198 ? -21.907 17.013 100.774 1.00 10.49 198 TYR C N 1
ATOM 4208 C CA . TYR C 1 198 ? -23.063 16.386 100.150 1.00 12.33 198 TYR C CA 1
ATOM 4209 C C . TYR C 1 198 ? -23.068 16.576 98.638 1.00 12.62 198 TYR C C 1
ATOM 4210 O O . TYR C 1 198 ? -23.637 15.765 97.909 1.00 14.28 198 TYR C O 1
ATOM 4219 N N . LEU C 1 199 ? -22.420 17.633 98.158 1.00 13.39 199 LEU C N 1
ATOM 4220 C CA . LEU C 1 199 ? -22.327 17.832 96.719 1.00 13.31 199 LEU C CA 1
ATOM 4221 C C . LEU C 1 199 ? -21.330 16.795 96.193 1.00 13.44 199 LEU C C 1
ATOM 4222 O O . LEU C 1 199 ? -21.510 16.238 95.109 1.00 12.84 199 LEU C O 1
ATOM 4227 N N . PHE C 1 200 ? -20.278 16.529 96.965 1.00 12.81 200 PHE C N 1
ATOM 4228 C CA . PHE C 1 200 ? -19.283 15.545 96.543 1.00 13.61 200 PHE C CA 1
ATOM 4229 C C . PHE C 1 200 ? -19.887 14.147 96.352 1.00 13.94 200 PHE C C 1
ATOM 4230 O O . PHE C 1 200 ? -19.580 13.470 95.369 1.00 14.61 200 PHE C O 1
ATOM 4238 N N . ILE C 1 201 ? -20.740 13.714 97.281 1.00 12.54 201 ILE C N 1
ATOM 4239 C CA . ILE C 1 201 ? -21.355 12.391 97.169 1.00 13.07 201 ILE C CA 1
ATOM 4240 C C . ILE C 1 201 ? -22.699 12.452 96.446 1.00 13.23 201 ILE C C 1
ATOM 4241 O O . ILE C 1 201 ? -23.460 11.482 96.427 1.00 14.44 201 ILE C O 1
ATOM 4246 N N . SER C 1 202 ? -22.977 13.607 95.854 1.00 13.75 202 SER C N 1
ATOM 4247 C CA . SER C 1 202 ? -24.196 13.834 95.091 1.00 15.35 202 SER C CA 1
ATOM 4248 C C . SER C 1 202 ? -25.509 13.561 95.808 1.00 15.10 202 SER C C 1
ATOM 4249 O O . SER C 1 202 ? -26.436 12.991 95.227 1.00 13.76 202 SER C O 1
ATOM 4252 N N . ASN C 1 203 ? -25.598 13.939 97.074 1.00 13.55 203 ASN C N 1
ATOM 4253 C CA . ASN C 1 203 ? -26.856 13.765 97.765 1.00 14.83 203 ASN C CA 1
ATOM 4254 C C . ASN C 1 203 ? -27.401 15.174 97.910 1.00 14.32 203 ASN C C 1
ATOM 4255 O O . ASN C 1 203 ? -27.248 15.815 98.953 1.00 15.04 203 ASN C O 1
ATOM 4260 N N . ILE C 1 204 ? -28.005 15.658 96.829 1.00 12.05 204 ILE C N 1
ATOM 4261 C CA . ILE C 1 204 ? -28.584 16.992 96.783 1.00 12.08 204 ILE C CA 1
ATOM 4262 C C . ILE C 1 204 ? -29.650 17.149 97.854 1.00 12.97 204 ILE C C 1
ATOM 4263 O O . ILE C 1 204 ? -29.791 18.215 98.456 1.00 13.27 204 ILE C O 1
ATOM 4268 N N . SER C 1 205 ? -30.393 16.078 98.103 1.00 11.17 205 SER C N 1
ATOM 4269 C CA . SER C 1 205 ? -31.443 16.116 99.108 1.00 14.18 205 SER C CA 1
ATOM 4270 C C . SER C 1 205 ? -30.873 16.439 100.494 1.00 13.94 205 SER C C 1
ATOM 4271 O O . SER C 1 205 ? -31.385 17.317 101.189 1.00 12.11 205 SER C O 1
ATOM 4274 N N . PHE C 1 206 ? -29.820 15.729 100.894 1.00 12.96 206 PHE C N 1
ATOM 4275 C CA . PHE C 1 206 ? -29.189 15.972 102.194 1.00 12.46 206 PHE C CA 1
ATOM 4276 C C . PHE C 1 206 ? -28.556 17.364 102.251 1.00 11.65 206 PHE C C 1
ATOM 4277 O O . PHE C 1 206 ? -28.525 18.000 103.304 1.00 11.72 206 PHE C O 1
ATOM 4285 N N . ALA C 1 207 ? -28.031 17.826 101.122 1.00 11.04 207 ALA C N 1
ATOM 4286 C CA . ALA C 1 207 ? -27.426 19.153 101.066 1.00 10.91 207 ALA C CA 1
ATOM 4287 C C . ALA C 1 207 ? -28.480 20.189 101.456 1.00 11.57 207 ALA C C 1
ATOM 4288 O O . ALA C 1 207 ? -28.239 21.051 102.302 1.00 12.31 207 ALA C O 1
ATOM 4290 N N . HIS C 1 208 ? -29.659 20.088 100.849 1.00 11.53 208 HIS C N 1
ATOM 4291 C CA . HIS C 1 208 ? -30.736 21.030 101.136 1.00 12.77 208 HIS C CA 1
ATOM 4292 C C . HIS C 1 208 ? -31.308 20.920 102.547 1.00 13.24 208 HIS C C 1
ATOM 4293 O O . HIS C 1 208 ? -31.518 21.934 103.211 1.00 13.71 208 HIS C O 1
ATOM 4300 N N . GLU C 1 209 ? -31.555 19.704 103.020 1.00 14.36 209 GLU C N 1
ATOM 4301 C CA . GLU C 1 209 ? -32.114 19.572 104.356 1.00 17.85 209 GLU C CA 1
ATOM 4302 C C . GLU C 1 209 ? -31.132 19.933 105.463 1.00 15.95 209 GLU C C 1
ATOM 4303 O O . GLU C 1 209 ? -31.533 20.536 106.455 1.00 14.12 209 GLU C O 1
ATOM 4309 N N . SER C 1 210 ? -29.855 19.587 105.298 1.00 14.29 210 SER C N 1
ATOM 4310 C CA . SER C 1 210 ? -28.860 19.913 106.320 1.00 14.26 210 SER C CA 1
ATOM 4311 C C . SER C 1 210 ? -28.689 21.433 106.331 1.00 15.70 210 SER C C 1
ATOM 4312 O O . SER C 1 210 ? -28.591 22.054 107.391 1.00 14.60 210 SER C O 1
ATOM 4315 N N . LYS C 1 211 ? -28.666 22.023 105.140 1.00 17.19 211 LYS C N 1
ATOM 4316 C CA . LYS C 1 211 ? -28.568 23.472 104.989 1.00 19.05 211 LYS C CA 1
ATOM 4317 C C . LYS C 1 211 ? -29.740 24.151 105.710 1.00 18.96 211 LYS C C 1
ATOM 4318 O O . LYS C 1 211 ? -29.555 25.117 106.449 1.00 20.52 211 LYS C O 1
ATOM 4324 N N . ASP C 1 212 ? -30.947 23.637 105.492 1.00 19.52 212 ASP C N 1
ATOM 4325 C CA . ASP C 1 212 ? -32.142 24.213 106.111 1.00 19.58 212 ASP C CA 1
ATOM 4326 C C . ASP C 1 212 ? -32.058 24.246 107.623 1.00 17.75 212 ASP C C 1
ATOM 4327 O O . ASP C 1 212 ? -32.319 25.273 108.245 1.00 17.12 212 ASP C O 1
ATOM 4332 N N . ILE C 1 213 ? -31.696 23.115 108.212 1.00 15.38 213 ILE C N 1
ATOM 4333 C CA . ILE C 1 213 ? -31.586 23.026 109.655 1.00 15.55 213 ILE C CA 1
ATOM 4334 C C . ILE C 1 213 ? -30.545 24.002 110.176 1.00 15.12 213 ILE C C 1
ATOM 4335 O O . ILE C 1 213 ? -30.808 24.766 111.100 1.00 15.32 213 ILE C O 1
ATOM 4340 N N . PHE C 1 214 ? -29.363 23.976 109.570 1.00 15.61 214 PHE C N 1
ATOM 4341 C CA . PHE C 1 214 ? -28.267 24.839 109.984 1.00 14.05 214 PHE C CA 1
ATOM 4342 C C . PHE C 1 214 ? -28.610 26.318 109.878 1.00 15.23 214 PHE C C 1
ATOM 4343 O O . PHE C 1 214 ? -28.417 27.069 110.835 1.00 15.27 214 PHE C O 1
ATOM 4351 N N . LEU C 1 215 ? -29.105 26.746 108.719 1.00 14.53 215 LEU C N 1
ATOM 4352 C CA . LEU C 1 215 ? -29.453 28.154 108.536 1.00 15.80 215 LEU C CA 1
ATOM 4353 C C . LEU C 1 215 ? -30.555 28.596 109.479 1.00 16.02 215 LEU C C 1
ATOM 4354 O O . LEU C 1 215 ? -30.507 29.703 110.015 1.00 14.72 215 LEU C O 1
ATOM 4359 N N . GLU C 1 216 ? -31.548 27.735 109.692 1.00 15.91 216 GLU C N 1
ATOM 4360 C CA . GLU C 1 216 ? -32.642 28.092 110.588 1.00 17.98 216 GLU C CA 1
ATOM 4361 C C . GLU C 1 216 ? -32.126 28.294 112.011 1.00 17.30 216 GLU C C 1
ATOM 4362 O O . GLU C 1 216 ? -32.549 29.224 112.695 1.00 16.78 216 GLU C O 1
ATOM 4368 N N . ARG C 1 217 ? -31.221 27.426 112.459 1.00 15.94 217 ARG C N 1
ATOM 4369 C CA . ARG C 1 217 ? -30.664 27.552 113.805 1.00 15.54 217 ARG C CA 1
ATOM 4370 C C . ARG C 1 217 ? -29.827 28.820 113.930 1.00 15.82 217 ARG C C 1
ATOM 4371 O O . ARG C 1 217 ? -29.867 29.499 114.956 1.00 14.13 217 ARG C O 1
ATOM 4379 N N . PHE C 1 218 ? -29.065 29.124 112.883 1.00 15.00 218 PHE C N 1
ATOM 4380 C CA . PHE C 1 218 ? -28.222 30.314 112.850 1.00 16.44 218 PHE C CA 1
ATOM 4381 C C . PHE C 1 218 ? -29.077 31.585 112.917 1.00 15.86 218 PHE C C 1
ATOM 4382 O O . PHE C 1 218 ? -28.769 32.513 113.661 1.00 16.46 218 PHE C O 1
ATOM 4390 N N . ILE C 1 219 ? -30.144 31.623 112.130 1.00 15.96 219 ILE C N 1
ATOM 4391 C CA . ILE C 1 219 ? -31.041 32.777 112.109 1.00 18.64 219 ILE C CA 1
ATOM 4392 C C . ILE C 1 219 ? -31.666 33.012 113.481 1.00 19.10 219 ILE C C 1
ATOM 4393 O O . ILE C 1 219 ? -31.623 34.119 114.019 1.00 16.84 219 ILE C O 1
ATOM 4398 N N . GLU C 1 220 ? -32.252 31.956 114.032 1.00 18.33 220 GLU C N 1
ATOM 4399 C CA . GLU C 1 220 ? -32.918 32.015 115.329 1.00 21.90 220 GLU C CA 1
ATOM 4400 C C . GLU C 1 220 ? -32.014 32.351 116.510 1.00 21.96 220 GLU C C 1
ATOM 4401 O O . GLU C 1 220 ? -32.447 33.001 117.459 1.00 21.60 220 GLU C O 1
ATOM 4407 N N . LYS C 1 221 ? -30.762 31.911 116.448 1.00 23.21 221 LYS C N 1
ATOM 4408 C CA . LYS C 1 221 ? -29.805 32.143 117.529 1.00 25.10 221 LYS C CA 1
ATOM 4409 C C . LYS C 1 221 ? -29.112 33.506 117.513 1.00 25.64 221 LYS C C 1
ATOM 4410 O O . LYS C 1 221 ? -29.030 34.178 118.541 1.00 25.47 221 LYS C O 1
ATOM 4416 N N . PHE C 1 222 ? -28.623 33.915 116.347 1.00 25.24 222 PHE C N 1
ATOM 4417 C CA . PHE C 1 222 ? -27.884 35.166 116.233 1.00 26.68 222 PHE C CA 1
ATOM 4418 C C . PHE C 1 222 ? -28.599 36.346 115.576 1.00 27.24 222 PHE C C 1
ATOM 4419 O O . PHE C 1 222 ? -28.043 37.440 115.492 1.00 27.62 222 PHE C O 1
ATOM 4427 N N . HIS C 1 223 ? -29.825 36.120 115.115 1.00 25.85 223 HIS C N 1
ATOM 4428 C CA . HIS C 1 223 ? -30.629 37.162 114.488 1.00 24.36 223 HIS C CA 1
ATOM 4429 C C . HIS C 1 223 ? -29.895 38.050 113.488 1.00 25.00 223 HIS C C 1
ATOM 4430 O O . HIS C 1 223 ? -29.839 39.272 113.650 1.00 24.28 223 HIS C O 1
ATOM 4437 N N . PRO C 1 224 ? -29.329 37.454 112.430 1.00 23.30 224 PRO C N 1
ATOM 4438 C CA . PRO C 1 224 ? -28.615 38.251 111.429 1.00 22.08 224 PRO C CA 1
ATOM 4439 C C . PRO C 1 224 ? -29.620 38.966 110.528 1.00 19.60 224 PRO C C 1
ATOM 4440 O O . PRO C 1 224 ? -30.778 38.567 110.458 1.00 21.12 224 PRO C O 1
ATOM 4444 N N . LYS C 1 225 ? -29.188 40.023 109.849 1.00 19.01 225 LYS C N 1
ATOM 4445 C CA . LYS C 1 225 ? -30.080 40.745 108.947 1.00 20.05 225 LYS C CA 1
ATOM 4446 C C . LYS C 1 225 ? -30.195 39.909 107.680 1.00 19.58 225 LYS C C 1
ATOM 4447 O O . LYS C 1 225 ? -29.182 39.499 107.110 1.00 20.41 225 LYS C O 1
ATOM 4449 N N . TYR C 1 226 ? -31.418 39.654 107.233 1.00 18.64 226 TYR C N 1
ATOM 4450 C CA . TYR C 1 226 ? -31.606 38.841 106.040 1.00 20.81 226 TYR C CA 1
ATOM 4451 C C . TYR C 1 226 ? -32.971 39.037 105.401 1.00 21.04 226 TYR C C 1
ATOM 4452 O O . TYR C 1 226 ? -33.902 39.530 106.034 1.00 23.15 226 TYR C O 1
ATOM 4461 N N . GLU C 1 227 ? -33.07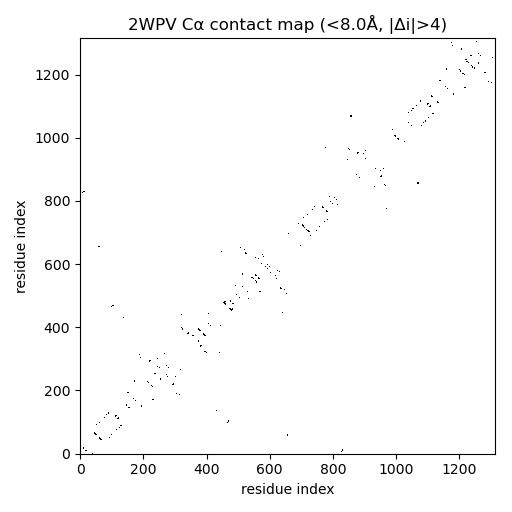3 38.632 104.141 1.00 22.48 227 GLU C N 1
ATOM 4462 C CA . GLU C 1 227 ? -34.316 38.699 103.386 1.00 24.10 227 GLU C CA 1
ATOM 4463 C C . GLU C 1 227 ? -34.436 37.368 102.650 1.00 23.06 227 GLU C C 1
ATOM 4464 O O . GLU C 1 227 ? -33.478 36.909 102.027 1.00 22.43 227 GLU C O 1
ATOM 4470 N N . LYS C 1 228 ? -35.603 36.742 102.739 1.00 22.24 228 LYS C N 1
ATOM 4471 C CA . LYS C 1 228 ? -35.843 35.472 102.067 1.00 22.15 228 LYS C CA 1
ATOM 4472 C C . LYS C 1 228 ? -36.181 35.745 100.610 1.00 21.93 228 LYS C C 1
ATOM 4473 O O . LYS C 1 228 ? -37.034 36.585 100.316 1.00 22.59 228 LYS C O 1
ATOM 4479 N N . ILE C 1 229 ? -35.510 35.045 99.702 1.00 20.10 229 ILE C N 1
ATOM 4480 C CA . ILE C 1 229 ? -35.771 35.192 98.275 1.00 20.02 229 ILE C CA 1
ATOM 4481 C C . ILE C 1 229 ? -36.296 33.851 97.786 1.00 21.55 229 ILE C C 1
ATOM 4482 O O . ILE C 1 229 ? -35.619 32.831 97.902 1.00 21.51 229 ILE C O 1
ATOM 4487 N N . ASP C 1 230 ? -37.518 33.850 97.266 1.00 22.61 230 ASP C N 1
ATOM 4488 C CA . ASP C 1 230 ? -38.137 32.621 96.788 1.00 24.76 230 ASP C CA 1
ATOM 4489 C C . ASP C 1 230 ? -38.525 32.734 95.325 1.00 25.05 230 ASP C C 1
ATOM 4490 O O . ASP C 1 230 ? -39.267 33.631 94.936 1.00 24.71 230 ASP C O 1
ATOM 4495 N N . LYS C 1 231 ? -38.013 31.814 94.520 1.00 25.56 231 LYS C N 1
ATOM 4496 C CA . LYS C 1 231 ? -38.294 31.807 93.096 1.00 26.50 231 LYS C CA 1
ATOM 4497 C C . LYS C 1 231 ? -38.407 30.372 92.592 1.00 26.47 231 LYS C C 1
ATOM 4498 O O . LYS C 1 231 ? -37.556 29.532 92.890 1.00 25.89 231 LYS C O 1
ATOM 4504 N N . ASN C 1 232 ? -39.472 30.096 91.848 1.00 24.94 232 ASN C N 1
ATOM 4505 C CA . ASN C 1 232 ? -39.690 28.779 91.263 1.00 25.76 232 ASN C CA 1
ATOM 4506 C C . ASN C 1 232 ? -39.493 27.585 92.202 1.00 24.72 232 ASN C C 1
ATOM 4507 O O . ASN C 1 232 ? -38.912 26.575 91.807 1.00 23.97 232 ASN C O 1
ATOM 4512 N N . GLY C 1 233 ? -39.967 27.696 93.437 1.00 23.52 233 GLY C N 1
ATOM 4513 C CA . GLY C 1 233 ? -39.836 26.586 94.367 1.00 21.94 233 GLY C CA 1
ATOM 4514 C C . GLY C 1 233 ? -38.495 26.491 95.066 1.00 20.41 233 GLY C C 1
ATOM 4515 O O . GLY C 1 233 ? -38.227 25.521 95.776 1.00 20.78 233 GLY C O 1
ATOM 4516 N N . TYR C 1 234 ? -37.643 27.488 94.858 1.00 19.42 234 TYR C N 1
ATOM 4517 C CA . TYR C 1 234 ? -36.330 27.509 95.493 1.00 18.68 234 TYR C CA 1
ATOM 4518 C C . TYR C 1 234 ? -36.228 28.723 96.396 1.00 19.25 234 TYR C C 1
ATOM 4519 O O . TYR C 1 234 ? -36.811 29.767 96.110 1.00 20.57 234 TYR C O 1
ATOM 4528 N N . GLU C 1 235 ? -35.489 28.589 97.488 1.00 18.87 235 GLU C N 1
ATOM 4529 C CA . GLU C 1 235 ? -35.326 29.703 98.409 1.00 18.53 235 GLU C CA 1
ATOM 4530 C C . GLU C 1 235 ? -33.869 29.974 98.742 1.00 17.14 235 GLU C C 1
ATOM 4531 O O . GLU C 1 235 ? -33.080 29.054 98.929 1.00 16.66 235 GLU C O 1
ATOM 4537 N N . ILE C 1 236 ? -33.520 31.252 98.794 1.00 15.41 236 ILE C N 1
ATOM 4538 C CA . ILE C 1 236 ? -32.172 31.659 99.154 1.00 15.96 236 ILE C CA 1
ATOM 4539 C C . ILE C 1 236 ? -32.330 32.653 100.293 1.00 16.34 236 ILE C C 1
ATOM 4540 O O . ILE C 1 236 ? -33.133 33.578 100.204 1.00 17.61 236 ILE C O 1
ATOM 4545 N N . VAL C 1 237 ? -31.602 32.441 101.380 1.00 16.01 237 VAL C N 1
ATOM 4546 C CA . VAL C 1 237 ? -31.670 33.370 102.490 1.00 15.78 237 VAL C CA 1
ATOM 4547 C C . VAL C 1 237 ? -30.590 34.395 102.192 1.00 16.02 237 VAL C C 1
ATOM 4548 O O . VAL C 1 237 ? -29.402 34.090 102.287 1.00 16.46 237 VAL C O 1
ATOM 4552 N N . PHE C 1 238 ? -30.995 35.599 101.801 1.00 16.61 238 PHE C N 1
ATOM 4553 C CA . PHE C 1 238 ? -30.020 36.636 101.495 1.00 15.94 238 PHE C CA 1
ATOM 4554 C C . PHE C 1 238 ? -29.576 37.343 102.767 1.00 15.65 238 PHE C C 1
ATOM 4555 O O . PHE C 1 238 ? -30.366 38.026 103.421 1.00 14.71 238 PHE C O 1
ATOM 4563 N N . PHE C 1 239 ? -28.306 37.165 103.108 1.00 14.75 239 PHE C N 1
ATOM 4564 C CA . PHE C 1 239 ? -27.723 37.773 104.294 1.00 15.40 239 PHE C CA 1
ATOM 4565 C C . PHE C 1 239 ? -26.997 39.051 103.901 1.00 18.19 239 PHE C C 1
ATOM 4566 O O . PHE C 1 239 ? -26.140 39.038 103.019 1.00 17.27 239 PHE C O 1
ATOM 4574 N N . GLU C 1 240 ? -27.335 40.153 104.560 1.00 20.13 240 GLU C N 1
ATOM 4575 C CA . GLU C 1 240 ? -26.695 41.423 104.260 1.00 22.58 240 GLU C CA 1
ATOM 4576 C C . GLU C 1 240 ? -25.221 41.420 104.650 1.00 21.84 240 GLU C C 1
ATOM 4577 O O . GLU C 1 240 ? -24.395 42.017 103.965 1.00 21.12 240 GLU C O 1
ATOM 4583 N N . ASP C 1 241 ? -24.889 40.731 105.738 1.00 21.50 241 ASP C N 1
ATOM 4584 C CA . ASP C 1 241 ? -23.510 40.690 106.214 1.00 21.33 241 ASP C CA 1
ATOM 4585 C C . ASP C 1 241 ? -22.820 39.334 106.099 1.00 19.62 241 ASP C C 1
ATOM 4586 O O . ASP C 1 241 ? -21.784 39.115 106.721 1.00 18.96 241 ASP C O 1
ATOM 4591 N N . TYR C 1 242 ? -23.388 38.429 105.308 1.00 18.17 242 TYR C N 1
ATOM 4592 C CA . TYR C 1 242 ? -22.790 37.109 105.120 1.00 17.21 242 TYR C CA 1
ATOM 4593 C C . TYR C 1 242 ? -22.751 36.728 103.646 1.00 16.74 242 TYR C C 1
ATOM 4594 O O . TYR C 1 242 ? -23.435 35.802 103.217 1.00 17.79 242 TYR C O 1
ATOM 4603 N N . SER C 1 243 ? -21.940 37.440 102.871 1.00 15.65 243 SER C N 1
ATOM 4604 C CA . SER C 1 243 ? -21.824 37.162 101.443 1.00 17.92 243 SER C CA 1
ATOM 4605 C C . SER C 1 243 ? -21.385 35.730 101.137 1.00 17.03 243 SER C C 1
ATOM 4606 O O . SER C 1 243 ? -21.840 35.137 100.163 1.00 18.57 243 SER C O 1
ATOM 4609 N N . ASP C 1 244 ? -20.495 35.180 101.958 1.00 17.35 244 ASP C N 1
ATOM 4610 C CA . ASP C 1 244 ? -20.014 33.816 101.740 1.00 16.56 244 ASP C CA 1
ATOM 4611 C C . ASP C 1 244 ? -21.189 32.835 101.848 1.00 15.31 244 ASP C C 1
ATOM 4612 O O . ASP C 1 244 ? -21.305 31.892 101.063 1.00 14.83 244 ASP C O 1
ATOM 4617 N N . LEU C 1 245 ? -22.057 33.071 102.825 1.00 14.09 245 LEU C N 1
ATOM 4618 C CA . LEU C 1 245 ? -23.237 32.245 103.026 1.00 14.27 245 LEU C CA 1
ATOM 4619 C C . LEU C 1 245 ? -24.171 32.361 101.814 1.00 15.31 245 LEU C C 1
ATOM 4620 O O . LEU C 1 245 ? -24.829 31.389 101.430 1.00 15.43 245 LEU C O 1
ATOM 4625 N N . ASN C 1 246 ? -24.235 33.545 101.208 1.00 13.86 246 ASN C N 1
ATOM 4626 C CA . ASN C 1 246 ? -25.083 33.722 100.031 1.00 13.80 246 ASN C CA 1
ATOM 4627 C C . ASN C 1 246 ? -24.487 32.929 98.873 1.00 13.63 246 ASN C C 1
ATOM 4628 O O . ASN C 1 246 ? -25.199 32.232 98.147 1.00 15.05 246 ASN C O 1
ATOM 4633 N N . PHE C 1 247 ? -23.172 33.045 98.713 1.00 12.82 247 PHE C N 1
ATOM 4634 C CA . PHE C 1 247 ? -22.446 32.348 97.663 1.00 13.58 247 PHE C CA 1
ATOM 4635 C C . PHE C 1 247 ? -22.618 30.838 97.770 1.00 13.37 247 PHE C C 1
ATOM 4636 O O . PHE C 1 247 ? -22.877 30.163 96.772 1.00 14.46 247 PHE C O 1
ATOM 4644 N N . LEU C 1 248 ? -22.468 30.310 98.983 1.00 13.81 248 LEU C N 1
ATOM 4645 C CA . LEU C 1 248 ? -22.592 28.871 99.209 1.00 14.18 248 LEU C CA 1
ATOM 4646 C C . LEU C 1 248 ? -23.988 28.323 98.903 1.00 14.25 248 LEU C C 1
ATOM 4647 O O . LEU C 1 248 ? -24.125 27.199 98.419 1.00 13.41 248 LEU C O 1
ATOM 4652 N N . GLN C 1 249 ? -25.027 29.108 99.176 1.00 13.86 249 GLN C N 1
ATOM 4653 C CA . GLN C 1 249 ? -26.387 28.656 98.888 1.00 13.27 249 GLN C CA 1
ATOM 4654 C C . GLN C 1 249 ? -26.607 28.612 97.376 1.00 14.13 249 GLN C C 1
ATOM 4655 O O . GLN C 1 249 ? -27.294 27.725 96.870 1.00 14.01 249 GLN C O 1
ATOM 4661 N N . LEU C 1 250 ? -26.031 29.576 96.661 1.00 14.02 250 LEU C N 1
ATOM 4662 C CA . LEU C 1 250 ? -26.164 29.632 95.207 1.00 15.06 250 LEU C CA 1
ATOM 4663 C C . LEU C 1 250 ? -25.350 28.532 94.548 1.00 15.62 250 LEU C C 1
ATOM 4664 O O . LEU C 1 250 ? -25.731 28.001 93.506 1.00 14.89 250 LEU C O 1
ATOM 4669 N N . LEU C 1 251 ? -24.222 28.198 95.166 1.00 16.95 251 LEU C N 1
ATOM 4670 C CA . LEU C 1 251 ? -23.335 27.162 94.658 1.00 17.93 251 LEU C CA 1
ATOM 4671 C C . LEU C 1 251 ? -24.098 25.846 94.533 1.00 18.67 251 LEU C C 1
ATOM 4672 O O . LEU C 1 251 ? -23.968 25.120 93.542 1.00 15.98 251 LEU C O 1
ATOM 4677 N N . LEU C 1 252 ? -24.908 25.552 95.543 1.00 16.45 252 LEU C N 1
ATOM 4678 C CA . LEU C 1 252 ? -25.693 24.324 95.570 1.00 17.63 252 LEU C CA 1
ATOM 4679 C C . LEU C 1 252 ? -26.643 24.218 94.377 1.00 17.26 252 LEU C C 1
ATOM 4680 O O . LEU C 1 252 ? -26.656 23.218 93.659 1.00 17.11 252 LEU C O 1
ATOM 4685 N N . ILE C 1 253 ? -27.439 25.258 94.169 1.00 16.81 253 ILE C N 1
ATOM 4686 C CA . ILE C 1 253 ? -28.387 25.285 93.063 1.00 18.24 253 ILE C CA 1
ATOM 4687 C C . ILE C 1 253 ? -27.694 25.280 91.698 1.00 18.25 253 ILE C C 1
ATOM 4688 O O . ILE C 1 253 ? -28.212 24.714 90.733 1.00 18.13 253 ILE C O 1
ATOM 4693 N N . THR C 1 254 ? -26.523 25.902 91.619 1.00 17.48 254 THR C N 1
ATOM 4694 C CA . THR C 1 254 ? -25.780 25.962 90.364 1.00 17.83 254 THR C CA 1
ATOM 4695 C C . THR C 1 254 ? -25.294 24.568 89.950 1.00 18.61 254 THR C C 1
ATOM 4696 O O . THR C 1 254 ? -25.380 24.192 88.777 1.00 17.39 254 THR C O 1
ATOM 4700 N N . CYS C 1 255 ? -24.782 23.795 90.905 1.00 18.06 255 CYS C N 1
ATOM 4701 C CA . CYS C 1 255 ? -24.336 22.440 90.590 1.00 16.04 255 CYS C CA 1
ATOM 4702 C C . CYS C 1 255 ? -25.528 21.634 90.072 1.00 15.95 255 CYS C C 1
ATOM 4703 O O . CYS C 1 255 ? -25.383 20.815 89.167 1.00 15.58 255 CYS C O 1
ATOM 4706 N N . GLN C 1 256 ? -26.708 21.879 90.639 1.00 15.34 256 GLN C N 1
ATOM 4707 C CA . GLN C 1 256 ? -27.920 21.185 90.209 1.00 16.15 256 GLN C CA 1
ATOM 4708 C C . GLN C 1 256 ? -28.227 21.431 88.729 1.00 17.36 256 GLN C C 1
ATOM 4709 O O . GLN C 1 256 ? -28.688 20.527 88.032 1.00 17.95 256 GLN C O 1
ATOM 4715 N N . THR C 1 257 ? -27.975 22.649 88.251 1.00 17.52 257 THR C N 1
ATOM 4716 C CA . THR C 1 257 ? -28.250 22.981 86.852 1.00 17.36 257 THR C CA 1
ATOM 4717 C C . THR C 1 257 ? -27.258 22.337 85.896 1.00 17.29 257 THR C C 1
ATOM 4718 O O . THR C 1 257 ? -27.579 22.100 84.736 1.00 16.86 257 THR C O 1
ATOM 4722 N N . LYS C 1 258 ? -26.055 22.049 86.387 1.00 18.96 258 LYS C N 1
ATOM 4723 C CA . LYS C 1 258 ? -25.005 21.454 85.563 1.00 18.37 258 LYS C CA 1
ATOM 4724 C C . LYS C 1 258 ? -24.688 22.356 84.369 1.00 18.74 258 LYS C C 1
ATOM 4725 O O . LYS C 1 258 ? -24.184 21.892 83.349 1.00 19.83 258 LYS C O 1
ATOM 4731 N N . ASP C 1 259 ? -24.974 23.648 84.504 1.00 18.38 259 ASP C N 1
ATOM 4732 C CA . ASP C 1 259 ? -24.720 24.603 83.428 1.00 18.88 259 ASP C CA 1
ATOM 4733 C C . ASP C 1 259 ? -23.386 25.321 83.630 1.00 18.91 259 ASP C C 1
ATOM 4734 O O . ASP C 1 259 ? -23.247 26.151 84.527 1.00 18.46 259 ASP C O 1
ATOM 4739 N N . LYS C 1 260 ? -22.410 25.002 82.786 1.00 19.86 260 LYS C N 1
ATOM 4740 C CA . LYS C 1 260 ? -21.077 25.590 82.876 1.00 22.20 260 LYS C CA 1
ATOM 4741 C C . LYS C 1 260 ? -21.062 27.122 82.854 1.00 21.43 260 LYS C C 1
ATOM 4742 O O . LYS C 1 260 ? -20.205 27.745 83.481 1.00 20.79 260 LYS C O 1
ATOM 4748 N N . SER C 1 261 ? -22.002 27.726 82.131 1.00 20.80 261 SER C N 1
ATOM 4749 C CA . SER C 1 261 ? -22.075 29.184 82.044 1.00 21.71 261 SER C CA 1
ATOM 4750 C C . SER C 1 261 ? -22.445 29.820 83.379 1.00 19.96 261 SER C C 1
ATOM 4751 O O . SER C 1 261 ? -21.868 30.835 83.777 1.00 18.19 261 SER C O 1
ATOM 4754 N N . TYR C 1 262 ? -23.418 29.226 84.062 1.00 18.24 262 TYR C N 1
ATOM 4755 C CA . TYR C 1 262 ? -23.848 29.733 85.357 1.00 17.26 262 TYR C CA 1
ATOM 4756 C C . TYR C 1 262 ? -22.722 29.559 86.367 1.00 16.41 262 TYR C C 1
ATOM 4757 O O . TYR C 1 262 ? -22.490 30.425 87.207 1.00 17.19 262 TYR C O 1
ATOM 4766 N N . PHE C 1 263 ? -22.032 28.426 86.276 1.00 17.60 263 PHE C N 1
ATOM 4767 C CA . PHE C 1 263 ? -20.923 28.110 87.172 1.00 18.72 263 PHE C CA 1
ATOM 4768 C C . PHE C 1 263 ? -19.859 29.201 87.096 1.00 19.95 263 PHE C C 1
ATOM 4769 O O . PHE C 1 263 ? -19.458 29.770 88.116 1.00 16.41 263 PHE C O 1
ATOM 4777 N N . LEU C 1 264 ? -19.410 29.497 85.881 1.00 20.30 264 LEU C N 1
ATOM 4778 C CA . LEU C 1 264 ? -18.396 30.520 85.682 1.00 21.11 264 LEU C CA 1
ATOM 4779 C C . LEU C 1 264 ? -18.883 31.900 86.114 1.00 20.80 264 LEU C C 1
ATOM 4780 O O . LEU C 1 264 ? -18.136 32.666 86.726 1.00 20.32 264 LEU C O 1
ATOM 4785 N N . ASN C 1 265 ? -20.133 32.221 85.799 1.00 19.75 265 ASN C N 1
ATOM 4786 C CA . ASN C 1 265 ? -20.670 33.525 86.161 1.00 20.47 265 ASN C CA 1
ATOM 4787 C C . ASN C 1 265 ? -20.731 33.707 87.672 1.00 20.40 265 ASN C C 1
ATOM 4788 O O . ASN C 1 265 ? -20.410 34.784 88.181 1.00 20.37 265 ASN C O 1
ATOM 4793 N N . LEU C 1 266 ? -21.128 32.656 88.391 1.00 19.57 266 LEU C N 1
ATOM 4794 C CA . LEU C 1 266 ? -21.211 32.727 89.848 1.00 19.32 266 LEU C CA 1
ATOM 4795 C C . LEU C 1 266 ? -19.833 32.972 90.461 1.00 20.33 266 LEU C C 1
ATOM 4796 O O . LEU C 1 266 ? -19.682 33.827 91.336 1.00 19.11 266 LEU C O 1
ATOM 4801 N N . LYS C 1 267 ? -18.831 32.219 90.009 1.00 20.97 267 LYS C N 1
ATOM 4802 C CA . LYS C 1 267 ? -17.475 32.384 90.522 1.00 22.63 267 LYS C CA 1
ATOM 4803 C C . LYS C 1 267 ? -16.941 33.781 90.221 1.00 24.16 267 LYS C C 1
ATOM 4804 O O . LYS C 1 267 ? -16.281 34.384 91.068 1.00 24.22 267 LYS C O 1
ATOM 4810 N N . ASN C 1 268 ? -17.224 34.289 89.020 1.00 24.91 268 ASN C N 1
ATOM 4811 C CA . ASN C 1 268 ? -16.770 35.625 88.626 1.00 26.74 268 ASN C CA 1
ATOM 4812 C C . ASN C 1 268 ? -17.318 36.678 89.578 1.00 26.78 268 ASN C C 1
ATOM 4813 O O . ASN C 1 268 ? -16.658 37.674 89.863 1.00 28.18 268 ASN C O 1
ATOM 4818 N N . HIS C 1 269 ? -18.536 36.459 90.061 1.00 26.90 269 HIS C N 1
ATOM 4819 C CA . HIS C 1 269 ? -19.171 37.409 90.960 1.00 26.16 269 HIS C CA 1
ATOM 4820 C C . HIS C 1 269 ? -18.595 37.388 92.375 1.00 25.97 269 HIS C C 1
ATOM 4821 O O . HIS C 1 269 ? -18.609 38.406 93.065 1.00 25.55 269 HIS C O 1
ATOM 4828 N N . TYR C 1 270 ? -18.086 36.234 92.798 1.00 24.60 270 TYR C N 1
ATOM 4829 C CA . TYR C 1 270 ? -17.500 36.071 94.132 1.00 22.91 270 TYR C CA 1
ATOM 4830 C C . TYR C 1 270 ? -16.032 35.652 94.009 1.00 23.74 270 TYR C C 1
ATOM 4831 O O . TYR C 1 270 ? -15.666 34.524 94.349 1.00 22.44 270 TYR C O 1
ATOM 4840 N N . LEU C 1 271 ? -15.193 36.566 93.535 1.00 24.04 271 LEU C N 1
ATOM 4841 C CA . LEU C 1 271 ? -13.780 36.270 93.341 1.00 25.52 271 LEU C CA 1
ATOM 4842 C C . LEU C 1 271 ? -13.017 35.775 94.566 1.00 24.99 271 LEU C C 1
ATOM 4843 O O . LEU C 1 271 ? -12.311 34.766 94.489 1.00 23.89 271 LEU C O 1
ATOM 4848 N N . ASP C 1 272 ? -13.151 36.467 95.693 1.00 24.70 272 ASP C N 1
ATOM 4849 C CA . ASP C 1 272 ? -12.426 36.058 96.895 1.00 25.38 272 ASP C CA 1
ATOM 4850 C C . ASP C 1 272 ? -12.793 34.661 97.376 1.00 23.96 272 ASP C C 1
ATOM 4851 O O . ASP C 1 272 ? -11.909 33.855 97.682 1.00 22.27 272 ASP C O 1
ATOM 4856 N N . PHE C 1 273 ? -14.091 34.373 97.444 1.00 22.07 273 PHE C N 1
ATOM 4857 C CA . PHE C 1 273 ? -14.544 33.063 97.902 1.00 22.59 273 PHE C CA 1
ATOM 4858 C C . PHE C 1 273 ? -14.178 31.947 96.934 1.00 24.11 273 PHE C C 1
ATOM 4859 O O . PHE C 1 273 ? -13.800 30.852 97.354 1.00 24.98 273 PHE C O 1
ATOM 4867 N N . SER C 1 274 ? -14.287 32.218 95.638 1.00 25.35 274 SER C N 1
ATOM 4868 C CA . SER C 1 274 ? -13.948 31.209 94.642 1.00 26.59 274 SER C CA 1
ATOM 4869 C C . SER C 1 274 ? -12.462 30.866 94.768 1.00 25.67 274 SER C C 1
ATOM 4870 O O . SER C 1 274 ? -12.048 29.737 94.500 1.00 25.83 274 SER C O 1
ATOM 4873 N N . GLN C 1 275 ? -11.664 31.845 95.187 1.00 24.78 275 GLN C N 1
ATOM 4874 C CA . GLN C 1 275 ? -10.231 31.629 95.370 1.00 24.59 275 GLN C CA 1
ATOM 4875 C C . GLN C 1 275 ? -10.006 30.809 96.641 1.00 21.84 275 GLN C C 1
ATOM 4876 O O . GLN C 1 275 ? -9.182 29.902 96.671 1.00 20.96 275 GLN C O 1
ATOM 4882 N N . ALA C 1 276 ? -10.755 31.133 97.687 1.00 20.83 276 ALA C N 1
ATOM 4883 C CA . ALA C 1 276 ? -10.643 30.427 98.955 1.00 18.46 276 ALA C CA 1
ATOM 4884 C C . ALA C 1 276 ? -11.087 28.972 98.819 1.00 17.74 276 ALA C C 1
ATOM 4885 O O . ALA C 1 276 ? -10.630 28.114 99.563 1.00 15.76 276 ALA C O 1
ATOM 4887 N N . TYR C 1 277 ? -11.980 28.706 97.869 1.00 18.09 277 TYR C N 1
ATOM 4888 C CA . TYR C 1 277 ? -12.491 27.355 97.632 1.00 17.71 277 TYR C CA 1
ATOM 4889 C C . TYR C 1 277 ? -12.029 26.828 96.269 1.00 17.60 277 TYR C C 1
ATOM 4890 O O . TYR C 1 277 ? -12.725 26.031 95.642 1.00 16.75 277 TYR C O 1
ATOM 4899 N N . LYS C 1 278 ? -10.862 27.269 95.816 1.00 19.31 278 LYS C N 1
ATOM 4900 C CA . LYS C 1 278 ? -10.345 26.862 94.511 1.00 19.66 278 LYS C CA 1
ATOM 4901 C C . LYS C 1 278 ? -10.353 25.354 94.246 1.00 19.61 278 LYS C C 1
ATOM 4902 O O . LYS C 1 278 ? -10.853 24.908 93.214 1.00 19.13 278 LYS C O 1
ATOM 4908 N N . SER C 1 279 ? -9.796 24.570 95.165 1.00 18.94 279 SER C N 1
ATOM 4909 C CA . SER C 1 279 ? -9.739 23.119 94.986 1.00 20.36 279 SER C CA 1
ATOM 4910 C C . SER C 1 279 ? -11.120 22.470 94.949 1.00 18.50 279 SER C C 1
ATOM 4911 O O . SER C 1 279 ? -11.383 21.608 94.109 1.00 18.39 279 SER C O 1
ATOM 4914 N N . GLU C 1 280 ? -11.993 22.874 95.869 1.00 18.20 280 GLU C N 1
ATOM 4915 C CA . GLU C 1 280 ? -13.348 22.331 95.932 1.00 17.33 280 GLU C CA 1
ATOM 4916 C C . GLU C 1 280 ? -14.100 22.611 94.628 1.00 16.51 280 GLU C C 1
ATOM 4917 O O . GLU C 1 280 ? -14.750 21.728 94.068 1.00 15.75 280 GLU C O 1
ATOM 4923 N N . LEU C 1 281 ? -14.013 23.852 94.159 1.00 15.87 281 LEU C N 1
ATOM 4924 C CA . LEU C 1 281 ? -14.692 24.260 92.935 1.00 17.20 281 LEU C CA 1
ATOM 4925 C C . LEU C 1 281 ? -14.140 23.564 91.699 1.00 17.60 281 LEU C C 1
ATOM 4926 O O . LEU C 1 281 ? -14.874 23.324 90.744 1.00 17.50 281 LEU C O 1
ATOM 4931 N N . GLU C 1 282 ? -12.852 23.237 91.707 1.00 17.97 282 GLU C N 1
ATOM 4932 C CA . GLU C 1 282 ? -12.274 22.550 90.560 1.00 20.67 282 GLU C CA 1
ATOM 4933 C C . GLU C 1 282 ? -12.853 21.153 90.465 1.00 19.25 282 GLU C C 1
ATOM 4934 O O . GLU C 1 282 ? -13.108 20.648 89.369 1.00 18.02 282 GLU C O 1
ATOM 4940 N N . PHE C 1 283 ? -13.062 20.525 91.619 1.00 17.86 283 PHE C N 1
ATOM 4941 C CA . PHE C 1 283 ? -13.621 19.189 91.623 1.00 17.13 283 PHE C CA 1
ATOM 4942 C C . PHE C 1 283 ? -15.076 19.237 91.171 1.00 15.82 283 PHE C C 1
ATOM 4943 O O . PHE C 1 283 ? -15.514 18.390 90.395 1.00 16.28 283 PHE C O 1
ATOM 4951 N N . LEU C 1 284 ? -15.827 20.219 91.659 1.00 15.38 284 LEU C N 1
ATOM 4952 C CA . LEU C 1 284 ? -17.229 20.347 91.265 1.00 16.85 284 LEU C CA 1
ATOM 4953 C C . LEU C 1 284 ? -17.308 20.633 89.768 1.00 17.86 284 LEU C C 1
ATOM 4954 O O . LEU C 1 284 ? -18.232 20.183 89.089 1.00 16.46 284 LEU C O 1
ATOM 4959 N N . GLY C 1 285 ? -16.330 21.378 89.261 1.00 17.36 285 GLY C N 1
ATOM 4960 C CA . GLY C 1 285 ? -16.303 21.688 87.847 1.00 19.23 285 GLY C CA 1
ATOM 4961 C C . GLY C 1 285 ? -16.322 20.414 87.020 1.00 21.27 285 GLY C C 1
ATOM 4962 O O . GLY C 1 285 ? -17.041 20.323 86.025 1.00 21.29 285 GLY C O 1
ATOM 4963 N N . GLN C 1 286 ? -15.541 19.418 87.428 1.00 21.60 286 GLN C N 1
ATOM 4964 C CA . GLN C 1 286 ? -15.503 18.166 86.686 1.00 24.87 286 GLN C CA 1
ATOM 4965 C C . GLN C 1 286 ? -16.675 17.247 87.023 1.00 23.53 286 GLN C C 1
ATOM 4966 O O . GLN C 1 286 ? -17.199 16.558 86.150 1.00 23.11 286 GLN C O 1
ATOM 4972 N N . GLU C 1 287 ? -17.099 17.252 88.281 1.00 20.57 287 GLU C N 1
ATOM 4973 C CA . GLU C 1 287 ? -18.207 16.404 88.703 1.00 19.40 287 GLU C CA 1
ATOM 4974 C C . GLU C 1 287 ? -19.570 16.824 88.150 1.00 19.02 287 GLU C C 1
ATOM 4975 O O . GLU C 1 287 ? -20.325 15.989 87.667 1.00 19.24 287 GLU C O 1
ATOM 4981 N N . TYR C 1 288 ? -19.887 18.113 88.204 1.00 18.25 288 TYR C N 1
ATOM 4982 C CA . TYR C 1 288 ? -21.191 18.577 87.739 1.00 18.23 288 TYR C CA 1
ATOM 4983 C C . TYR C 1 288 ? -21.227 19.353 86.426 1.00 19.81 288 TYR C C 1
ATOM 4984 O O . TYR C 1 288 ? -22.292 19.490 85.823 1.00 21.24 288 TYR C O 1
ATOM 4993 N N . PHE C 1 289 ? -20.084 19.856 85.976 1.00 20.55 289 PHE C N 1
ATOM 4994 C CA . PHE C 1 289 ? -20.056 20.661 84.758 1.00 22.71 289 PHE C CA 1
ATOM 4995 C C . PHE C 1 289 ? -19.208 20.091 83.628 1.00 26.06 289 PHE C C 1
ATOM 4996 O O . PHE C 1 289 ? -18.997 20.747 82.607 1.00 26.82 289 PHE C O 1
ATOM 5004 N N . ASN C 1 290 ? -18.727 18.869 83.824 1.00 28.16 290 ASN C N 1
ATOM 5005 C CA . ASN C 1 290 ? -17.919 18.168 82.835 1.00 33.07 290 ASN C CA 1
ATOM 5006 C C . ASN C 1 290 ? -16.668 18.911 82.365 1.00 34.39 290 ASN C C 1
ATOM 5007 O O . ASN C 1 290 ? -16.246 18.770 81.219 1.00 35.28 290 ASN C O 1
ATOM 5012 N N . ILE C 1 291 ? -16.081 19.705 83.252 1.00 36.05 291 ILE C N 1
ATOM 5013 C CA . ILE C 1 291 ? -14.856 20.428 82.934 1.00 39.10 291 ILE C CA 1
ATOM 5014 C C . ILE C 1 291 ? -13.734 19.510 83.416 1.00 41.81 291 ILE C C 1
ATOM 5015 O O . ILE C 1 291 ? -14.001 18.490 84.046 1.00 42.74 291 ILE C O 1
ATOM 5020 N N . VAL C 1 292 ? -12.484 19.843 83.125 1.00 44.94 292 VAL C N 1
ATOM 5021 C CA . VAL C 1 292 ? -11.397 18.989 83.583 1.00 48.11 292 VAL C CA 1
ATOM 5022 C C . VAL C 1 292 ? -10.511 19.711 84.594 1.00 49.48 292 VAL C C 1
ATOM 5023 O O . VAL C 1 292 ? -10.712 20.928 84.784 1.00 50.39 292 VAL C O 1
ATOM 5027 N N . GLY D 2 7 ? -27.427 46.095 98.258 1.00 39.03 7 GLY D N 1
ATOM 5028 C CA . GLY D 2 7 ? -28.124 46.643 97.057 1.00 36.68 7 GLY D CA 1
ATOM 5029 C C . GLY D 2 7 ? -27.803 45.861 95.797 1.00 35.47 7 GLY D C 1
ATOM 5030 O O . GLY D 2 7 ? -28.647 45.121 95.294 1.00 36.77 7 GLY D O 1
ATOM 5031 N N . PRO D 2 8 ? -26.586 46.010 95.255 1.00 34.33 8 PRO D N 1
ATOM 5032 C CA . PRO D 2 8 ? -26.212 45.283 94.042 1.00 32.66 8 PRO D CA 1
ATOM 5033 C C . PRO D 2 8 ? -26.077 43.769 94.222 1.00 31.46 8 PRO D C 1
ATOM 5034 O O . PRO D 2 8 ? -26.387 43.011 93.302 1.00 31.48 8 PRO D O 1
ATOM 5038 N N . GLU D 2 9 ? -25.620 43.317 95.390 1.00 28.49 9 GLU D N 1
ATOM 5039 C CA . GLU D 2 9 ? -25.485 41.875 95.598 1.00 27.82 9 GLU D CA 1
ATOM 5040 C C . GLU D 2 9 ? -26.872 41.245 95.659 1.00 25.66 9 GLU D C 1
ATOM 5041 O O . GLU D 2 9 ? -27.109 40.191 95.076 1.00 22.59 9 GLU D O 1
ATOM 5047 N N . HIS D 2 10 ? -27.786 41.901 96.366 1.00 26.16 10 HIS D N 1
ATOM 5048 C CA . HIS D 2 10 ? -29.147 41.402 96.499 1.00 27.99 10 HIS D CA 1
ATOM 5049 C C . HIS D 2 10 ? -29.795 41.263 95.124 1.00 28.65 10 HIS D C 1
ATOM 5050 O O . HIS D 2 10 ? -30.558 40.327 94.879 1.00 27.84 10 HIS D O 1
ATOM 5057 N N . GLU D 2 11 ? -29.472 42.193 94.227 1.00 28.81 11 GLU D N 1
ATOM 5058 C CA . GLU D 2 11 ? -30.021 42.182 92.877 1.00 28.96 11 GLU D CA 1
ATOM 5059 C C . GLU D 2 11 ? -29.430 41.024 92.081 1.00 26.86 11 GLU D C 1
ATOM 5060 O O . GLU D 2 11 ? -30.137 40.347 91.335 1.00 25.99 11 GLU D O 1
ATOM 5066 N N . PHE D 2 12 ? -28.131 40.799 92.234 1.00 24.25 12 PHE D N 1
ATOM 5067 C CA . PHE D 2 12 ? -27.489 39.700 91.531 1.00 22.67 12 PHE D CA 1
ATOM 5068 C C . PHE D 2 12 ? -28.054 38.357 91.997 1.00 21.38 12 PHE D C 1
ATOM 5069 O O . PHE D 2 12 ? -28.419 37.509 91.182 1.00 19.73 12 PHE D O 1
ATOM 5077 N N . VAL D 2 13 ? -28.116 38.166 93.312 1.00 20.73 13 VAL D N 1
ATOM 5078 C CA . VAL D 2 13 ? -28.629 36.920 93.873 1.00 20.11 13 VAL D CA 1
ATOM 5079 C C . VAL D 2 13 ? -30.047 36.641 93.391 1.00 19.24 13 VAL D C 1
ATOM 5080 O O . VAL D 2 13 ? -30.355 35.532 92.955 1.00 19.64 13 VAL D O 1
ATOM 5084 N N . SER D 2 14 ? -30.903 37.656 93.462 1.00 19.31 14 SER D N 1
ATOM 5085 C CA . SER D 2 14 ? -32.291 37.527 93.034 1.00 20.62 14 SER D CA 1
ATOM 5086 C C . SER D 2 14 ? -32.395 37.203 91.541 1.00 20.08 14 SER D C 1
ATOM 5087 O O . SER D 2 14 ? -33.120 36.294 91.142 1.00 19.31 14 SER D O 1
ATOM 5090 N N . LYS D 2 15 ? -31.671 37.951 90.716 1.00 21.44 15 LYS D N 1
ATOM 5091 C CA . LYS D 2 15 ? -31.701 37.719 89.277 1.00 21.01 15 LYS D CA 1
ATOM 5092 C C . LYS D 2 15 ? -31.066 36.386 88.910 1.00 19.83 15 LYS D C 1
ATOM 5093 O O . LYS D 2 15 ? -31.543 35.691 88.014 1.00 18.93 15 LYS D O 1
ATOM 5099 N N . PHE D 2 16 ? -29.984 36.031 89.597 1.00 18.84 16 PHE D N 1
ATOM 5100 C CA . PHE D 2 16 ? -29.302 34.775 89.312 1.00 19.47 16 PHE D CA 1
ATOM 5101 C C . PHE D 2 16 ? -30.201 33.595 89.672 1.00 18.25 16 PHE D C 1
ATOM 5102 O O . PHE D 2 16 ? -30.343 32.651 88.892 1.00 19.38 16 PHE D O 1
ATOM 5110 N N . LEU D 2 17 ? -30.815 33.653 90.851 1.00 19.11 17 LEU D N 1
ATOM 5111 C CA . LEU D 2 17 ? -31.707 32.585 91.302 1.00 17.66 17 LEU D CA 1
ATOM 5112 C C . LEU D 2 17 ? -32.837 32.364 90.297 1.00 19.00 17 LEU D C 1
ATOM 5113 O O . LEU D 2 17 ? -33.196 31.227 89.985 1.00 18.38 17 LEU D O 1
ATOM 5118 N N . THR D 2 18 ? -33.397 33.459 89.794 1.00 20.01 18 THR D N 1
ATOM 5119 C CA . THR D 2 18 ? -34.483 33.383 88.823 1.00 22.00 18 THR D CA 1
ATOM 5120 C C . THR D 2 18 ? -34.021 32.685 87.553 1.00 20.44 18 THR D C 1
ATOM 5121 O O . THR D 2 18 ? -34.733 31.848 87.003 1.00 21.40 18 THR D O 1
ATOM 5125 N N . LEU D 2 19 ? -32.826 33.036 87.088 1.00 19.78 19 LEU D N 1
ATOM 5126 C CA . LEU D 2 19 ? -32.275 32.438 85.878 1.00 19.84 19 LEU D CA 1
ATOM 5127 C C . LEU D 2 19 ? -32.013 30.952 86.077 1.00 20.82 19 LEU D C 1
ATOM 5128 O O . LEU D 2 19 ? -32.449 30.120 85.284 1.00 21.82 19 LEU D O 1
ATOM 5133 N N . ALA D 2 20 ? -31.303 30.626 87.152 1.00 22.30 20 ALA D N 1
ATOM 5134 C CA . ALA D 2 20 ? -30.955 29.244 87.459 1.00 22.14 20 ALA D CA 1
ATOM 5135 C C . ALA D 2 20 ? -32.164 28.339 87.650 1.00 22.59 20 ALA D C 1
ATOM 5136 O O . ALA D 2 20 ? -32.075 27.128 87.450 1.00 23.53 20 ALA D O 1
ATOM 5138 N N . THR D 2 21 ? -33.294 28.921 88.030 1.00 22.52 21 THR D N 1
ATOM 5139 C CA . THR D 2 21 ? -34.488 28.126 88.269 1.00 25.47 21 THR D CA 1
ATOM 5140 C C . THR D 2 21 ? -35.614 28.383 87.283 1.00 28.29 21 THR D C 1
ATOM 5141 O O . THR D 2 21 ? -36.711 27.862 87.459 1.00 29.17 21 THR D O 1
ATOM 5145 N N . LEU D 2 22 ? -35.350 29.186 86.253 1.00 30.91 22 LEU D N 1
ATOM 5146 C CA . LEU D 2 22 ? -36.370 29.483 85.248 1.00 33.25 22 LEU D CA 1
ATOM 5147 C C . LEU D 2 22 ? -37.020 28.164 84.878 1.00 33.78 22 LEU D C 1
ATOM 5148 O O . LEU D 2 22 ? -38.239 28.008 84.955 1.00 35.62 22 LEU D O 1
ATOM 5153 N N . THR D 2 23 ? -36.186 27.214 84.477 1.00 33.05 23 THR D N 1
ATOM 5154 C CA . THR D 2 23 ? -36.644 25.878 84.142 1.00 33.13 23 THR D CA 1
ATOM 5155 C C . THR D 2 23 ? -36.055 25.011 85.244 1.00 33.46 23 THR D C 1
ATOM 5156 O O . THR D 2 23 ? -35.002 25.332 85.795 1.00 31.96 23 THR D O 1
ATOM 5160 N N . GLU D 2 24 ? -36.740 23.927 85.579 1.00 33.11 24 GLU D N 1
ATOM 5161 C CA . GLU D 2 24 ? -36.280 23.031 86.631 1.00 33.74 24 GLU D CA 1
ATOM 5162 C C . GLU D 2 24 ? -34.856 22.536 86.389 1.00 31.38 24 GLU D C 1
ATOM 5163 O O . GLU D 2 24 ? -34.541 22.026 85.319 1.00 31.65 24 GLU D O 1
ATOM 5169 N N . PRO D 2 25 ? -33.972 22.703 87.384 1.00 29.46 25 PRO D N 1
ATOM 5170 C CA . PRO D 2 25 ? -32.580 22.257 87.259 1.00 28.34 25 PRO D CA 1
ATOM 5171 C C . PRO D 2 25 ? -32.542 20.768 86.919 1.00 26.65 25 PRO D C 1
ATOM 5172 O O . PRO D 2 25 ? -33.397 20.008 87.377 1.00 24.50 25 PRO D O 1
ATOM 5176 N N . LYS D 2 26 ? -31.563 20.355 86.117 1.00 25.72 26 LYS D N 1
ATOM 5177 C CA . LYS D 2 26 ? -31.442 18.949 85.728 1.00 26.37 26 LYS D CA 1
ATOM 5178 C C . LYS D 2 26 ? -31.538 18.023 86.935 1.00 24.84 26 LYS D C 1
ATOM 5179 O O . LYS D 2 26 ? -32.160 16.964 86.872 1.00 23.69 26 LYS D O 1
ATOM 5185 N N . LEU D 2 27 ? -30.910 18.425 88.032 1.00 22.31 27 LEU D N 1
ATOM 5186 C CA . LEU D 2 27 ? -30.953 17.646 89.260 1.00 21.76 27 LEU D CA 1
ATOM 5187 C C . LEU D 2 27 ? -31.947 18.337 90.183 1.00 21.26 27 LEU D C 1
ATOM 5188 O O . LEU D 2 27 ? -31.727 19.476 90.588 1.00 22.80 27 LEU D O 1
ATOM 5193 N N . PRO D 2 28 ? -33.067 17.672 90.505 1.00 19.68 28 PRO D N 1
ATOM 5194 C CA . PRO D 2 28 ? -34.065 18.280 91.395 1.00 20.19 28 PRO D CA 1
ATOM 5195 C C . PRO D 2 28 ? -33.558 18.327 92.840 1.00 19.90 28 PRO D C 1
ATOM 5196 O O . PRO D 2 28 ? -32.577 17.665 93.175 1.00 19.01 28 PRO D O 1
ATOM 5200 N N . LYS D 2 29 ? -34.226 19.103 93.688 1.00 18.19 29 LYS D N 1
ATOM 5201 C CA . LYS D 2 29 ? -33.820 19.230 95.084 1.00 19.28 29 LYS D CA 1
ATOM 5202 C C . LYS D 2 29 ? -33.866 17.909 95.842 1.00 19.99 29 LYS D C 1
ATOM 5203 O O . LYS D 2 29 ? -33.195 17.747 96.862 1.00 20.78 29 LYS D O 1
ATOM 5209 N N . SER D 2 30 ? -34.651 16.965 95.335 1.00 19.42 30 SER D N 1
ATOM 5210 C CA . SER D 2 30 ? -34.802 15.663 95.974 1.00 20.83 30 SER D CA 1
ATOM 5211 C C . SER D 2 30 ? -33.834 14.620 95.434 1.00 19.69 30 SER D C 1
ATOM 5212 O O . SER D 2 30 ? -33.858 13.471 95.856 1.00 21.34 30 SER D O 1
ATOM 5215 N N . TYR D 2 31 ? -32.979 15.018 94.503 1.00 20.76 31 TYR D N 1
ATOM 5216 C CA . TYR D 2 31 ? -32.027 14.083 93.922 1.00 20.19 31 TYR D CA 1
ATOM 5217 C C . TYR D 2 31 ? -31.036 13.511 94.936 1.00 19.83 31 TYR D C 1
ATOM 5218 O O . TYR D 2 31 ? -30.479 14.233 95.767 1.00 17.97 31 TYR D O 1
ATOM 5227 N N . THR D 2 32 ? -30.821 12.204 94.850 1.00 19.90 32 THR D N 1
ATOM 5228 C CA . THR D 2 32 ? -29.880 11.511 95.720 1.00 19.85 32 THR D CA 1
ATOM 5229 C C . THR D 2 32 ? -29.220 10.372 94.960 1.00 20.49 32 THR D C 1
ATOM 5230 O O . THR D 2 32 ? -29.890 9.419 94.567 1.00 20.58 32 THR D O 1
ATOM 5234 N N . LYS D 2 33 ? -27.915 10.468 94.737 1.00 19.52 33 LYS D N 1
ATOM 5235 C CA . LYS D 2 33 ? -27.221 9.384 94.058 1.00 21.00 33 LYS D CA 1
ATOM 5236 C C . LYS D 2 33 ? -27.093 8.253 95.073 1.00 20.00 33 LYS D C 1
ATOM 5237 O O . LYS D 2 33 ? -26.663 8.477 96.203 1.00 19.09 33 LYS D O 1
ATOM 5243 N N . PRO D 2 34 ? -27.486 7.025 94.694 1.00 20.21 34 PRO D N 1
ATOM 5244 C CA . PRO D 2 34 ? -27.383 5.898 95.626 1.00 19.00 34 PRO D CA 1
ATOM 5245 C C . PRO D 2 34 ? -25.963 5.806 96.188 1.00 19.57 34 PRO D C 1
ATOM 5246 O O . PRO D 2 34 ? -24.987 5.820 95.431 1.00 17.43 34 PRO D O 1
ATOM 5250 N N . LEU D 2 35 ? -25.849 5.718 97.511 1.00 19.24 35 LEU D N 1
ATOM 5251 C CA . LEU D 2 35 ? -24.540 5.650 98.150 1.00 20.45 35 LEU D CA 1
ATOM 5252 C C . LEU D 2 35 ? -23.670 4.536 97.595 1.00 20.32 35 LEU D C 1
ATOM 5253 O O . LEU D 2 35 ? -22.456 4.693 97.502 1.00 19.28 35 LEU D O 1
ATOM 5258 N N . LYS D 2 36 ? -24.287 3.413 97.235 1.00 19.49 36 LYS D N 1
ATOM 5259 C CA . LYS D 2 36 ? -23.547 2.273 96.691 1.00 19.07 36 LYS D CA 1
ATOM 5260 C C . LYS D 2 36 ? -22.876 2.590 95.355 1.00 19.11 36 LYS D C 1
ATOM 5261 O O . LYS D 2 36 ? -22.016 1.832 94.892 1.00 19.64 36 LYS D O 1
ATOM 5263 N N . ASP D 2 37 ? -23.270 3.698 94.730 1.00 18.04 37 ASP D N 1
ATOM 5264 C CA . ASP D 2 37 ? -22.691 4.086 93.446 1.00 18.72 37 ASP D CA 1
ATOM 5265 C C . ASP D 2 37 ? -21.632 5.179 93.554 1.00 18.40 37 ASP D C 1
ATOM 5266 O O . ASP D 2 37 ? -21.019 5.546 92.559 1.00 18.24 37 ASP D O 1
ATOM 5271 N N . VAL D 2 38 ? -21.414 5.703 94.754 1.00 17.41 38 VAL D N 1
ATOM 5272 C CA . VAL D 2 38 ? -20.410 6.746 94.932 1.00 17.00 38 VAL D CA 1
ATOM 5273 C C . VAL D 2 38 ? -19.016 6.113 94.926 1.00 17.87 38 VAL D C 1
ATOM 5274 O O . VAL D 2 38 ? -18.751 5.164 95.666 1.00 18.88 38 VAL D O 1
ATOM 5278 N N . THR D 2 39 ? -18.130 6.636 94.085 1.00 18.09 39 THR D N 1
ATOM 5279 C CA . THR D 2 39 ? -16.779 6.096 93.973 1.00 19.97 39 THR D CA 1
ATOM 5280 C C . THR D 2 39 ? -15.672 7.095 94.301 1.00 20.37 39 THR D C 1
ATOM 5281 O O . THR D 2 39 ? -14.505 6.714 94.434 1.00 18.36 39 THR D O 1
ATOM 5285 N N . ASN D 2 40 ? -16.036 8.367 94.427 1.00 20.66 40 ASN D N 1
ATOM 5286 C CA . ASN D 2 40 ? -15.061 9.418 94.719 1.00 21.85 40 ASN D CA 1
ATOM 5287 C C . ASN D 2 40 ? -15.636 10.376 95.756 1.00 21.82 40 ASN D C 1
ATOM 5288 O O . ASN D 2 40 ? -16.725 10.916 95.569 1.00 21.92 40 ASN D O 1
ATOM 5293 N N . LEU D 2 41 ? -14.903 10.596 96.843 1.00 20.21 41 LEU D N 1
ATOM 5294 C CA . LEU D 2 41 ? -15.372 11.491 97.894 1.00 20.90 41 LEU D CA 1
ATOM 5295 C C . LEU D 2 41 ? -14.996 12.954 97.670 1.00 20.76 41 LEU D C 1
ATOM 5296 O O . LEU D 2 41 ? -15.220 13.796 98.539 1.00 21.47 41 LEU D O 1
ATOM 5301 N N . GLY D 2 42 ? -14.425 13.255 96.510 1.00 19.47 42 GLY D N 1
ATOM 5302 C CA . GLY D 2 42 ? -14.039 14.624 96.221 1.00 21.01 42 GLY D CA 1
ATOM 5303 C C . GLY D 2 42 ? -12.636 14.923 96.707 1.00 20.07 42 GLY D C 1
ATOM 5304 O O . GLY D 2 42 ? -11.761 14.070 96.642 1.00 21.86 42 GLY D O 1
ATOM 5305 N N . VAL D 2 43 ? -12.419 16.141 97.189 1.00 20.08 43 VAL D N 1
ATOM 5306 C CA . VAL D 2 43 ? -11.111 16.539 97.693 1.00 18.48 43 VAL D CA 1
ATOM 5307 C C . VAL D 2 43 ? -11.204 16.783 99.192 1.00 17.96 43 VAL D C 1
ATOM 5308 O O . VAL D 2 43 ? -12.287 17.042 99.723 1.00 17.98 43 VAL D O 1
ATOM 5312 N N . PRO D 2 44 ? -10.072 16.685 99.903 1.00 17.46 44 PRO D N 1
ATOM 5313 C CA . PRO D 2 44 ? -10.124 16.914 101.348 1.00 16.01 44 PRO D CA 1
ATOM 5314 C C . PRO D 2 44 ? -10.466 18.366 101.637 1.00 14.06 44 PRO D C 1
ATOM 5315 O O . PRO D 2 44 ? -9.985 19.269 100.958 1.00 14.29 44 PRO D O 1
ATOM 5319 N N . LEU D 2 45 ? -11.318 18.590 102.625 1.00 12.79 45 LEU D N 1
ATOM 5320 C CA . LEU D 2 45 ? -11.659 19.948 102.998 1.00 12.97 45 LEU D CA 1
ATOM 5321 C C . LEU D 2 45 ? -10.563 20.382 103.962 1.00 12.95 45 LEU D C 1
ATOM 5322 O O . LEU D 2 45 ? -9.871 19.541 104.541 1.00 13.72 45 LEU D O 1
ATOM 5327 N N . PRO D 2 46 ? -10.371 21.696 104.128 1.00 12.93 46 PRO D N 1
ATOM 5328 C CA . PRO D 2 46 ? -9.341 22.174 105.049 1.00 14.03 46 PRO D CA 1
ATOM 5329 C C . PRO D 2 46 ? -9.791 21.860 106.465 1.00 14.77 46 PRO D C 1
ATOM 5330 O O . PRO D 2 46 ? -10.977 21.688 106.703 1.00 13.89 46 PRO D O 1
ATOM 5334 N N . THR D 2 47 ? -8.866 21.760 107.407 1.00 13.60 47 THR D N 1
ATOM 5335 C CA . THR D 2 47 ? -9.291 21.518 108.775 1.00 14.80 47 THR D CA 1
ATOM 5336 C C . THR D 2 47 ? -10.011 22.800 109.175 1.00 13.77 47 THR D C 1
ATOM 5337 O O . THR D 2 47 ? -9.889 23.823 108.495 1.00 11.78 47 THR D O 1
ATOM 5341 N N . LEU D 2 48 ? -10.771 22.744 110.261 1.00 13.03 48 LEU D N 1
ATOM 5342 C CA . LEU D 2 48 ? -11.416 23.947 110.767 1.00 14.94 48 LEU D CA 1
ATOM 5343 C C . LEU D 2 48 ? -10.238 24.644 111.450 1.00 15.52 48 LEU D C 1
ATOM 5344 O O . LEU D 2 48 ? -9.294 23.969 111.858 1.00 15.95 48 LEU D O 1
ATOM 5349 N N . LYS D 2 49 ? -10.268 25.968 111.578 1.00 15.38 49 LYS D N 1
ATOM 5350 C CA . LYS D 2 49 ? -9.143 26.656 112.210 1.00 16.99 49 LYS D CA 1
ATOM 5351 C C . LYS D 2 49 ? -9.210 26.689 113.732 1.00 17.07 49 LYS D C 1
ATOM 5352 O O . LYS D 2 49 ? -8.551 27.504 114.376 1.00 18.22 49 LYS D O 1
ATOM 5358 N N . TYR D 2 50 ? -10.001 25.787 114.299 1.00 17.47 50 TYR D N 1
ATOM 5359 C CA . TYR D 2 50 ? -10.163 25.684 115.745 1.00 17.75 50 TYR D CA 1
ATOM 5360 C C . TYR D 2 50 ? -10.068 24.217 116.127 1.00 19.01 50 TYR D C 1
ATOM 5361 O O . TYR D 2 50 ? -10.319 23.335 115.302 1.00 17.38 50 TYR D O 1
ATOM 5370 N N . LYS D 2 51 ? -9.710 23.948 117.375 1.00 17.48 51 LYS D N 1
ATOM 5371 C CA . LYS D 2 51 ? -9.688 22.569 117.823 1.00 20.39 51 LYS D CA 1
ATOM 5372 C C . LYS D 2 51 ? -11.126 22.327 118.281 1.00 20.34 51 LYS D C 1
ATOM 5373 O O . LYS D 2 51 ? -11.907 23.270 118.399 1.00 18.99 51 LYS D O 1
ATOM 5379 N N . TYR D 2 52 ? -11.476 21.073 118.526 1.00 21.49 52 TYR D N 1
ATOM 5380 C CA . TYR D 2 52 ? -12.814 20.725 118.978 1.00 22.59 52 TYR D CA 1
ATOM 5381 C C . TYR D 2 52 ? -12.780 20.503 120.490 1.00 24.46 52 TYR D C 1
ATOM 5382 O O . TYR D 2 52 ? -11.967 19.730 120.995 1.00 23.15 52 TYR D O 1
ATOM 5391 N N . LYS D 2 53 ? -13.654 21.193 121.211 1.00 27.26 53 LYS D N 1
ATOM 5392 C CA . LYS D 2 53 ? -13.717 21.056 122.661 1.00 31.74 53 LYS D CA 1
ATOM 5393 C C . LYS D 2 53 ? -14.772 20.022 123.026 1.00 33.32 53 LYS D C 1
ATOM 5394 O O . LYS D 2 53 ? -15.938 20.170 122.664 1.00 32.05 53 LYS D O 1
ATOM 5400 N N . GLN D 2 54 ? -14.364 18.978 123.740 1.00 36.19 54 GLN D N 1
ATOM 5401 C CA . GLN D 2 54 ? -15.296 17.928 124.146 1.00 40.52 54 GLN D CA 1
ATOM 5402 C C . GLN D 2 54 ? -16.294 18.411 125.194 1.00 41.83 54 GLN D C 1
ATOM 5403 O O . GLN D 2 54 ? -15.979 19.387 125.906 1.00 43.42 54 GLN D O 1
ATOM 5409 N N . LEU E 1 13 ? 1.873 101.526 136.779 1.00 44.18 13 LEU E N 1
ATOM 5410 C CA . LEU E 1 13 ? 2.234 100.090 136.598 1.00 44.58 13 LEU E CA 1
ATOM 5411 C C . LEU E 1 13 ? 1.608 99.550 135.320 1.00 45.00 13 LEU E C 1
ATOM 5412 O O . LEU E 1 13 ? 2.270 98.877 134.528 1.00 44.20 13 LEU E O 1
ATOM 5414 N N . ALA E 1 14 ? 0.327 99.851 135.126 1.00 45.32 14 ALA E N 1
ATOM 5415 C CA . ALA E 1 14 ? -0.395 99.404 133.943 1.00 45.42 14 ALA E CA 1
ATOM 5416 C C . ALA E 1 14 ? 0.281 99.954 132.694 1.00 45.90 14 ALA E C 1
ATOM 5417 O O . ALA E 1 14 ? 0.294 99.307 131.647 1.00 46.51 14 ALA E O 1
ATOM 5419 N N . LYS E 1 15 ? 0.844 101.153 132.812 1.00 45.86 15 LYS E N 1
ATOM 5420 C CA . LYS E 1 15 ? 1.531 101.782 131.692 1.00 45.44 15 LYS E CA 1
ATOM 5421 C C . LYS E 1 15 ? 2.881 101.106 131.480 1.00 45.10 15 LYS E C 1
ATOM 5422 O O . LYS E 1 15 ? 3.293 100.859 130.345 1.00 45.23 15 LYS E O 1
ATOM 5424 N N . THR E 1 16 ? 3.568 100.808 132.580 1.00 44.43 16 THR E N 1
ATOM 5425 C CA . THR E 1 16 ? 4.871 100.151 132.513 1.00 43.82 16 THR E CA 1
ATOM 5426 C C . THR E 1 16 ? 4.753 98.848 131.735 1.00 42.57 16 THR E C 1
ATOM 5427 O O . THR E 1 16 ? 5.575 98.547 130.869 1.00 42.53 16 THR E O 1
ATOM 5431 N N . LEU E 1 17 ? 3.716 98.082 132.052 1.00 42.36 17 LEU E N 1
ATOM 5432 C CA . LEU E 1 17 ? 3.469 96.808 131.393 1.00 41.98 17 LEU E CA 1
ATOM 5433 C C . LEU E 1 17 ? 3.218 97.002 129.898 1.00 42.59 17 LEU E C 1
ATOM 5434 O O . LEU E 1 17 ? 3.778 96.282 129.069 1.00 41.69 17 LEU E O 1
ATOM 5439 N N . GLN E 1 18 ? 2.386 97.984 129.557 1.00 42.19 18 GLN E N 1
ATOM 5440 C CA . GLN E 1 18 ? 2.074 98.263 128.158 1.00 41.46 18 GLN E CA 1
ATOM 5441 C C . GLN E 1 18 ? 3.347 98.558 127.370 1.00 41.05 18 GLN E C 1
ATOM 5442 O O . GLN E 1 18 ? 3.533 98.050 126.260 1.00 40.78 18 GLN E O 1
ATOM 5444 N N . ARG E 1 19 ? 4.218 99.384 127.944 1.00 40.58 19 ARG E N 1
ATOM 5445 C CA . ARG E 1 19 ? 5.479 99.734 127.295 1.00 40.72 19 ARG E CA 1
ATOM 5446 C C . ARG E 1 19 ? 6.323 98.472 127.158 1.00 41.71 19 ARG E C 1
ATOM 5447 O O . ARG E 1 19 ? 6.998 98.262 126.146 1.00 41.76 19 ARG E O 1
ATOM 5449 N N . PHE E 1 20 ? 6.275 97.634 128.188 1.00 43.37 20 PHE E N 1
ATOM 5450 C CA . PHE E 1 20 ? 7.016 96.376 128.202 1.00 43.19 20 PHE E CA 1
ATOM 5451 C C . PHE E 1 20 ? 6.494 95.457 127.103 1.00 43.96 20 PHE E C 1
ATOM 5452 O O . PHE E 1 20 ? 7.266 94.929 126.302 1.00 44.58 20 PHE E O 1
ATOM 5460 N N . GLU E 1 21 ? 5.178 95.278 127.063 1.00 45.26 21 GLU E N 1
ATOM 5461 C CA . GLU E 1 21 ? 4.558 94.418 126.063 1.00 47.04 21 GLU E CA 1
ATOM 5462 C C . GLU E 1 21 ? 4.962 94.798 124.640 1.00 47.70 21 GLU E C 1
ATOM 5463 O O . GLU E 1 21 ? 5.378 93.941 123.861 1.00 47.01 21 GLU E O 1
ATOM 5469 N N . ASN E 1 22 ? 4.839 96.079 124.301 1.00 48.42 22 ASN E N 1
ATOM 5470 C CA . ASN E 1 22 ? 5.200 96.545 122.966 1.00 49.47 22 ASN E CA 1
ATOM 5471 C C . ASN E 1 22 ? 6.645 96.212 122.636 1.00 49.53 22 ASN E C 1
ATOM 5472 O O . ASN E 1 22 ? 6.973 95.902 121.489 1.00 49.93 22 ASN E O 1
ATOM 5477 N N . LYS E 1 23 ? 7.511 96.282 123.640 1.00 49.08 23 LYS E N 1
ATOM 5478 C CA . LYS E 1 23 ? 8.916 95.966 123.435 1.00 48.55 23 LYS E CA 1
ATOM 5479 C C . LYS E 1 23 ? 8.991 94.490 123.058 1.00 47.80 23 LYS E C 1
ATOM 5480 O O . LYS E 1 23 ? 9.797 94.090 122.215 1.00 47.63 23 LYS E O 1
ATOM 5486 N N . ILE E 1 24 ? 8.136 93.686 123.683 1.00 47.29 24 ILE E N 1
ATOM 5487 C CA . ILE E 1 24 ? 8.086 92.256 123.401 1.00 47.84 24 ILE E CA 1
ATOM 5488 C C . ILE E 1 24 ? 7.494 92.023 122.016 1.00 47.64 24 ILE E C 1
ATOM 5489 O O . ILE E 1 24 ? 8.017 91.225 121.236 1.00 48.11 24 ILE E O 1
ATOM 5494 N N . LYS E 1 25 ? 6.401 92.718 121.714 1.00 46.87 25 LYS E N 1
ATOM 5495 C CA . LYS E 1 25 ? 5.753 92.582 120.414 1.00 46.40 25 LYS E CA 1
ATOM 5496 C C . LYS E 1 25 ? 6.754 92.923 119.317 1.00 46.00 25 LYS E C 1
ATOM 5497 O O . LYS E 1 25 ? 6.700 92.370 118.220 1.00 46.55 25 LYS E O 1
ATOM 5499 N N . ALA E 1 26 ? 7.674 93.831 119.628 1.00 45.45 26 ALA E N 1
ATOM 5500 C CA . ALA E 1 26 ? 8.695 94.254 118.678 1.00 44.70 26 ALA E CA 1
ATOM 5501 C C . ALA E 1 26 ? 9.786 93.201 118.528 1.00 43.92 26 ALA E C 1
ATOM 5502 O O . ALA E 1 26 ? 10.418 93.093 117.477 1.00 43.36 26 ALA E O 1
ATOM 5504 N N . GLY E 1 27 ? 10.004 92.423 119.582 1.00 43.60 27 GLY E N 1
ATOM 5505 C CA . GLY E 1 27 ? 11.030 91.399 119.536 1.00 42.05 27 GLY E CA 1
ATOM 5506 C C . GLY E 1 27 ? 12.273 91.857 120.270 1.00 41.74 27 GLY E C 1
ATOM 5507 O O . GLY E 1 27 ? 13.274 91.144 120.323 1.00 42.72 27 GLY E O 1
ATOM 5508 N N . ASP E 1 28 ? 12.209 93.061 120.831 1.00 41.49 28 ASP E N 1
ATOM 5509 C CA . ASP E 1 28 ? 13.327 93.626 121.583 1.00 41.91 28 ASP E CA 1
ATOM 5510 C C . ASP E 1 28 ? 13.285 93.001 122.973 1.00 40.18 28 ASP E C 1
ATOM 5511 O O . ASP E 1 28 ? 12.998 93.669 123.968 1.00 39.46 28 ASP E O 1
ATOM 5516 N N . TYR E 1 29 ? 13.572 91.704 123.018 1.00 39.77 29 TYR E N 1
ATOM 5517 C CA . TYR E 1 29 ? 13.545 90.934 124.254 1.00 37.64 29 TYR E CA 1
ATOM 5518 C C . TYR E 1 29 ? 14.554 91.367 125.308 1.00 36.68 29 TYR E C 1
ATOM 5519 O O . TYR E 1 29 ? 14.188 91.578 126.463 1.00 36.35 29 TYR E O 1
ATOM 5528 N N . TYR E 1 30 ? 15.817 91.504 124.921 1.00 36.04 30 TYR E N 1
ATOM 5529 C CA . TYR E 1 30 ? 16.839 91.912 125.878 1.00 36.40 30 TYR E CA 1
ATOM 5530 C C . TYR E 1 30 ? 16.476 93.231 126.548 1.00 36.23 30 TYR E C 1
ATOM 5531 O O . TYR E 1 30 ? 16.562 93.357 127.770 1.00 36.05 30 TYR E O 1
ATOM 5540 N N . GLU E 1 31 ? 16.070 94.214 125.747 1.00 36.44 31 GLU E N 1
ATOM 5541 C CA . GLU E 1 31 ? 15.699 95.526 126.271 1.00 34.63 31 GLU E CA 1
ATOM 5542 C C . GLU E 1 31 ? 14.523 95.420 127.232 1.00 32.80 31 GLU E C 1
ATOM 5543 O O . GLU E 1 31 ? 14.537 96.011 128.315 1.00 31.60 31 GLU E O 1
ATOM 5545 N N . ALA E 1 32 ? 13.502 94.672 126.828 1.00 30.50 32 ALA E N 1
ATOM 5546 C CA . ALA E 1 32 ? 12.324 94.489 127.662 1.00 31.11 32 ALA E CA 1
ATOM 5547 C C . ALA E 1 32 ? 12.735 93.856 128.992 1.00 30.61 32 ALA E C 1
ATOM 5548 O O . ALA E 1 32 ? 12.295 94.283 130.061 1.00 28.73 32 ALA E O 1
ATOM 5550 N N . HIS E 1 33 ? 13.597 92.846 128.910 1.00 30.33 33 HIS E N 1
ATOM 5551 C CA . HIS E 1 33 ? 14.086 92.138 130.088 1.00 30.78 33 HIS E CA 1
ATOM 5552 C C . HIS E 1 33 ? 14.876 93.040 131.033 1.00 31.04 33 HIS E C 1
ATOM 5553 O O . HIS E 1 33 ? 14.601 93.101 132.232 1.00 30.27 33 HIS E O 1
ATOM 5560 N N . GLN E 1 34 ? 15.868 93.733 130.485 1.00 31.67 34 GLN E N 1
ATOM 5561 C CA . GLN E 1 34 ? 16.713 94.613 131.282 1.00 32.29 34 GLN E CA 1
ATOM 5562 C C . GLN E 1 34 ? 15.921 95.742 131.922 1.00 30.82 34 GLN E C 1
ATOM 5563 O O . GLN E 1 34 ? 16.098 96.046 133.103 1.00 30.44 34 GLN E O 1
ATOM 5569 N N . THR E 1 35 ? 15.048 96.365 131.138 1.00 30.92 35 THR E N 1
ATOM 5570 C CA . THR E 1 35 ? 14.232 97.464 131.637 1.00 30.75 35 THR E CA 1
ATOM 5571 C C . THR E 1 35 ? 13.318 97.026 132.775 1.00 28.87 35 THR E C 1
ATOM 5572 O O . THR E 1 35 ? 13.197 97.717 133.785 1.00 30.60 35 THR E O 1
ATOM 5576 N N . LEU E 1 36 ? 12.680 95.873 132.615 1.00 28.29 36 LEU E N 1
ATOM 5577 C CA . LEU E 1 36 ? 11.769 95.369 133.637 1.00 27.21 36 LEU E CA 1
ATOM 5578 C C . LEU E 1 36 ? 12.471 95.115 134.968 1.00 26.65 36 LEU E C 1
ATOM 5579 O O . LEU E 1 36 ? 11.975 95.512 136.023 1.00 25.59 36 LEU E O 1
ATOM 5584 N N . ARG E 1 37 ? 13.626 94.460 134.922 1.00 26.57 37 ARG E N 1
ATOM 5585 C CA . ARG E 1 37 ? 14.359 94.175 136.150 1.00 26.60 37 ARG E CA 1
ATOM 5586 C C . ARG E 1 37 ? 14.770 95.465 136.848 1.00 26.70 37 ARG E C 1
ATOM 5587 O O . ARG E 1 37 ? 14.704 95.564 138.071 1.00 27.51 37 ARG E O 1
ATOM 5595 N N . THR E 1 38 ? 15.184 96.460 136.070 1.00 28.11 38 THR E N 1
ATOM 5596 C CA . THR E 1 38 ? 15.585 97.740 136.644 1.00 27.65 38 THR E CA 1
ATOM 5597 C C . THR E 1 38 ? 14.438 98.329 137.457 1.00 25.54 38 THR E C 1
ATOM 5598 O O . THR E 1 38 ? 14.630 98.778 138.588 1.00 26.59 38 THR E O 1
ATOM 5602 N N . ILE E 1 39 ? 13.243 98.318 136.877 1.00 24.64 39 ILE E N 1
ATOM 5603 C CA . ILE E 1 39 ? 12.060 98.848 137.546 1.00 24.83 39 ILE E CA 1
ATOM 5604 C C . ILE E 1 39 ? 11.704 97.993 138.757 1.00 26.00 39 ILE E C 1
ATOM 5605 O O . ILE E 1 39 ? 11.364 98.514 139.820 1.00 25.94 39 ILE E O 1
ATOM 5610 N N . ALA E 1 40 ? 11.782 96.675 138.593 1.00 26.37 40 ALA E N 1
ATOM 5611 C CA . ALA E 1 40 ? 11.482 95.756 139.686 1.00 25.17 40 ALA E CA 1
ATOM 5612 C C . ALA E 1 40 ? 12.470 95.995 140.823 1.00 25.28 40 ALA E C 1
ATOM 5613 O O . ALA E 1 40 ? 12.103 95.956 141.997 1.00 26.21 40 ALA E O 1
ATOM 5615 N N . ASN E 1 41 ? 13.727 96.249 140.471 1.00 27.18 41 ASN E N 1
ATOM 5616 C CA . ASN E 1 41 ? 14.756 96.506 141.473 1.00 29.79 41 ASN E CA 1
ATOM 5617 C C . ASN E 1 41 ? 14.355 97.678 142.375 1.00 30.53 41 ASN E C 1
ATOM 5618 O O . ASN E 1 41 ? 14.519 97.616 143.597 1.00 28.72 41 ASN E O 1
ATOM 5623 N N . ARG E 1 42 ? 13.827 98.742 141.770 1.00 32.03 42 ARG E N 1
ATOM 5624 C CA . ARG E 1 42 ? 13.404 99.918 142.529 1.00 32.98 42 ARG E CA 1
ATOM 5625 C C . ARG E 1 42 ? 12.294 99.580 143.518 1.00 31.78 42 ARG E C 1
ATOM 5626 O O . ARG E 1 42 ? 12.371 99.944 144.693 1.00 29.94 42 ARG E O 1
ATOM 5634 N N . TYR E 1 43 ? 11.256 98.899 143.039 1.00 31.33 43 TYR E N 1
ATOM 5635 C CA . TYR E 1 43 ? 10.148 98.520 143.908 1.00 30.43 43 TYR E CA 1
ATOM 5636 C C . TYR E 1 43 ? 10.674 97.722 145.092 1.00 30.05 43 TYR E C 1
ATOM 5637 O O . TYR E 1 43 ? 10.289 97.966 146.235 1.00 29.74 43 TYR E O 1
ATOM 5646 N N . VAL E 1 44 ? 11.560 96.771 144.815 1.00 30.44 44 VAL E N 1
ATOM 5647 C CA . VAL E 1 44 ? 12.125 95.937 145.867 1.00 29.83 44 VAL E CA 1
ATOM 5648 C C . VAL E 1 44 ? 12.902 96.774 146.877 1.00 31.58 44 VAL E C 1
ATOM 5649 O O . VAL E 1 44 ? 12.738 96.604 148.087 1.00 30.76 44 VAL E O 1
ATOM 5653 N N . ARG E 1 45 ? 13.748 97.674 146.389 1.00 33.54 45 ARG E N 1
ATOM 5654 C CA . ARG E 1 45 ? 14.511 98.527 147.289 1.00 35.72 45 ARG E CA 1
ATOM 5655 C C . ARG E 1 45 ? 13.551 99.357 148.138 1.00 36.06 45 ARG E C 1
ATOM 5656 O O . ARG E 1 45 ? 13.846 99.674 149.290 1.00 35.69 45 ARG E O 1
ATOM 5664 N N . SER E 1 46 ? 12.397 99.692 147.565 1.00 36.61 46 SER E N 1
ATOM 5665 C CA . SER E 1 46 ? 11.376 100.477 148.260 1.00 37.90 46 SER E CA 1
ATOM 5666 C C . SER E 1 46 ? 10.507 99.589 149.141 1.00 37.49 46 SER E C 1
ATOM 5667 O O . SER E 1 46 ? 9.647 100.080 149.871 1.00 38.20 46 SER E O 1
ATOM 5670 N N . LYS E 1 47 ? 10.733 98.282 149.064 1.00 37.01 47 LYS E N 1
ATOM 5671 C CA . LYS E 1 47 ? 9.961 97.316 149.837 1.00 35.81 47 LYS E CA 1
ATOM 5672 C C . LYS E 1 47 ? 8.513 97.246 149.360 1.00 33.41 47 LYS E C 1
ATOM 5673 O O . LYS E 1 47 ? 7.620 96.845 150.103 1.00 33.67 47 LYS E O 1
ATOM 5679 N N . SER E 1 48 ? 8.291 97.648 148.112 1.00 31.49 48 SER E N 1
ATOM 5680 C CA . SER E 1 48 ? 6.964 97.607 147.510 1.00 30.12 48 SER E CA 1
ATOM 5681 C C . SER E 1 48 ? 6.880 96.241 146.833 1.00 28.50 48 SER E C 1
ATOM 5682 O O . SER E 1 48 ? 6.759 96.136 145.611 1.00 26.11 48 SER E O 1
ATOM 5685 N N . TYR E 1 49 ? 6.954 95.198 147.651 1.00 28.48 49 TYR E N 1
ATOM 5686 C CA . TYR E 1 49 ? 6.930 93.823 147.167 1.00 27.29 49 TYR E CA 1
ATOM 5687 C C . TYR E 1 49 ? 5.701 93.439 146.355 1.00 27.43 49 TYR E C 1
ATOM 5688 O O . TYR E 1 49 ? 5.806 92.671 145.399 1.00 26.55 49 TYR E O 1
ATOM 5697 N N . GLU E 1 50 ? 4.537 93.967 146.723 1.00 27.43 50 GLU E N 1
ATOM 5698 C CA . GLU E 1 50 ? 3.328 93.646 145.983 1.00 28.30 50 GLU E CA 1
ATOM 5699 C C . GLU E 1 50 ? 3.509 94.085 144.529 1.00 26.76 50 GLU E C 1
ATOM 5700 O O . GLU E 1 50 ? 3.192 93.344 143.600 1.00 23.52 50 GLU E O 1
ATOM 5706 N N . HIS E 1 51 ? 4.037 95.291 144.341 1.00 26.52 51 HIS E N 1
ATOM 5707 C CA . HIS E 1 51 ? 4.274 95.833 143.006 1.00 26.41 51 HIS E CA 1
ATOM 5708 C C . HIS E 1 51 ? 5.304 94.991 142.254 1.00 24.20 51 HIS E C 1
ATOM 5709 O O . HIS E 1 51 ? 5.118 94.655 141.083 1.00 20.95 51 HIS E O 1
ATOM 5716 N N . ALA E 1 52 ? 6.392 94.656 142.937 1.00 22.51 52 ALA E N 1
ATOM 5717 C CA . ALA E 1 52 ? 7.452 93.862 142.333 1.00 22.56 52 ALA E CA 1
ATOM 5718 C C . ALA E 1 52 ? 6.902 92.536 141.824 1.00 20.98 52 ALA E C 1
ATOM 5719 O O . ALA E 1 52 ? 7.102 92.174 140.666 1.00 21.16 52 ALA E O 1
ATOM 5721 N N . ILE E 1 53 ? 6.195 91.822 142.692 1.00 20.84 53 ILE E N 1
ATOM 5722 C CA . ILE E 1 53 ? 5.617 90.527 142.335 1.00 21.22 53 ILE E CA 1
ATOM 5723 C C . ILE E 1 53 ? 4.718 90.594 141.107 1.00 22.70 53 ILE E C 1
ATOM 5724 O O . ILE E 1 53 ? 4.822 89.756 140.206 1.00 21.05 53 ILE E O 1
ATOM 5729 N N . GLU E 1 54 ? 3.832 91.585 141.070 1.00 22.84 54 GLU E N 1
ATOM 5730 C CA . GLU E 1 54 ? 2.930 91.742 139.934 1.00 24.42 54 GLU E CA 1
ATOM 5731 C C . GLU E 1 54 ? 3.716 92.030 138.661 1.00 22.89 54 GLU E C 1
ATOM 5732 O O . GLU E 1 54 ? 3.452 91.450 137.609 1.00 24.11 54 GLU E O 1
ATOM 5738 N N . LEU E 1 55 ? 4.694 92.923 138.764 1.00 22.46 55 LEU E N 1
ATOM 5739 C CA . LEU E 1 55 ? 5.517 93.287 137.620 1.00 21.61 55 LEU E CA 1
ATOM 5740 C C . LEU E 1 55 ? 6.359 92.118 137.113 1.00 21.02 55 LEU E C 1
ATOM 5741 O O . LEU E 1 55 ? 6.349 91.797 135.924 1.00 19.87 55 LEU E O 1
ATOM 5746 N N . ILE E 1 56 ? 7.089 91.482 138.021 1.00 19.86 56 ILE E N 1
ATOM 5747 C CA . ILE E 1 56 ? 7.944 90.363 137.649 1.00 17.99 56 ILE E CA 1
ATOM 5748 C C . ILE E 1 56 ? 7.162 89.179 137.088 1.00 17.56 56 ILE E C 1
ATOM 5749 O O . ILE E 1 56 ? 7.534 88.623 136.049 1.00 19.28 56 ILE E O 1
ATOM 5754 N N . SER E 1 57 ? 6.083 88.791 137.763 1.00 18.28 57 SER E N 1
ATOM 5755 C CA . SER E 1 57 ? 5.289 87.652 137.304 1.00 19.96 57 SER E CA 1
ATOM 5756 C C . SER E 1 57 ? 4.709 87.869 135.907 1.00 19.93 57 SER E C 1
ATOM 5757 O O . SER E 1 57 ? 4.723 86.957 135.079 1.00 18.46 57 SER E O 1
ATOM 5760 N N . GLN E 1 58 ? 4.203 89.070 135.641 1.00 21.41 58 GLN E N 1
ATOM 5761 C CA . GLN E 1 58 ? 3.650 89.371 134.322 1.00 22.47 58 GLN E CA 1
ATOM 5762 C C . GLN E 1 58 ? 4.746 89.336 133.267 1.00 21.36 58 GLN E C 1
ATOM 5763 O O . GLN E 1 58 ? 4.544 88.819 132.167 1.00 21.14 58 GLN E O 1
ATOM 5769 N N . GLY E 1 59 ? 5.909 89.881 133.611 1.00 20.10 59 GLY E N 1
ATOM 5770 C CA . GLY E 1 59 ? 7.020 89.880 132.682 1.00 20.09 59 GLY E CA 1
ATOM 5771 C C . GLY E 1 59 ? 7.415 88.462 132.321 1.00 20.31 59 GLY E C 1
ATOM 5772 O O . GLY E 1 59 ? 7.640 88.150 131.157 1.00 21.27 59 GLY E O 1
ATOM 5773 N N . ALA E 1 60 ? 7.486 87.596 133.327 1.00 20.47 60 ALA E N 1
ATOM 5774 C CA . ALA E 1 60 ? 7.857 86.200 133.116 1.00 19.56 60 ALA E CA 1
ATOM 5775 C C . ALA E 1 60 ? 6.866 85.493 132.200 1.00 19.66 60 ALA E C 1
ATOM 5776 O O . ALA E 1 60 ? 7.254 84.785 131.271 1.00 19.23 60 ALA E O 1
ATOM 5778 N N . LEU E 1 61 ? 5.582 85.687 132.474 1.00 20.05 61 LEU E N 1
ATOM 5779 C CA . LEU E 1 61 ? 4.527 85.064 131.689 1.00 21.29 61 LEU E CA 1
ATOM 5780 C C . LEU E 1 61 ? 4.568 85.476 130.219 1.00 22.18 61 LEU E C 1
ATOM 5781 O O . LEU E 1 61 ? 4.390 84.643 129.332 1.00 21.88 61 LEU E O 1
ATOM 5786 N N . SER E 1 62 ? 4.801 86.759 129.956 1.00 24.15 62 SER E N 1
ATOM 5787 C CA . SER E 1 62 ? 4.842 87.233 128.578 1.00 25.34 62 SER E CA 1
ATOM 5788 C C . SER E 1 62 ? 6.068 86.700 127.843 1.00 24.53 62 SER E C 1
ATOM 5789 O O . SER E 1 62 ? 5.987 86.357 126.663 1.00 24.17 62 SER E O 1
ATOM 5792 N N . PHE E 1 63 ? 7.205 86.620 128.530 1.00 23.88 63 PHE E N 1
ATOM 5793 C CA . PHE E 1 63 ? 8.404 86.086 127.894 1.00 23.95 63 PHE E CA 1
ATOM 5794 C C . PHE E 1 63 ? 8.195 84.620 127.522 1.00 23.86 63 PHE E C 1
ATOM 5795 O O . PHE E 1 63 ? 8.598 84.180 126.442 1.00 23.77 63 PHE E O 1
ATOM 5803 N N . LEU E 1 64 ? 7.562 83.862 128.415 1.00 24.02 64 LEU E N 1
ATOM 5804 C CA . LEU E 1 64 ? 7.312 82.450 128.148 1.00 23.66 64 LEU E CA 1
ATOM 5805 C C . LEU E 1 64 ? 6.359 82.263 126.972 1.00 24.96 64 LEU E C 1
ATOM 5806 O O . LEU E 1 64 ? 6.544 81.362 126.156 1.00 25.54 64 LEU E O 1
ATOM 5811 N N . LYS E 1 65 ? 5.340 83.112 126.883 1.00 26.84 65 LYS E N 1
ATOM 5812 C CA . LYS E 1 65 ? 4.383 83.012 125.787 1.00 28.87 65 LYS E CA 1
ATOM 5813 C C . LYS E 1 65 ? 5.028 83.424 124.466 1.00 30.08 65 LYS E C 1
ATOM 5814 O O . LYS E 1 65 ? 4.552 83.054 123.391 1.00 31.39 65 LYS E O 1
ATOM 5820 N N . ALA E 1 66 ? 6.114 84.186 124.552 1.00 30.12 66 ALA E N 1
ATOM 5821 C CA . ALA E 1 66 ? 6.839 84.627 123.362 1.00 30.58 66 ALA E CA 1
ATOM 5822 C C . ALA E 1 66 ? 7.918 83.596 123.040 1.00 30.90 66 ALA E C 1
ATOM 5823 O O . ALA E 1 66 ? 8.776 83.821 122.187 1.00 31.92 66 ALA E O 1
ATOM 5825 N N . LYS E 1 67 ? 7.861 82.464 123.737 1.00 30.38 67 LYS E N 1
ATOM 5826 C CA . LYS E 1 67 ? 8.819 81.378 123.562 1.00 29.20 67 LYS E CA 1
ATOM 5827 C C . LYS E 1 67 ? 10.247 81.780 123.917 1.00 27.89 67 LYS E C 1
ATOM 5828 O O . LYS E 1 67 ? 11.209 81.278 123.339 1.00 27.09 67 LYS E O 1
ATOM 5834 N N . GLN E 1 68 ? 10.377 82.691 124.874 1.00 28.21 68 GLN E N 1
ATOM 5835 C CA . GLN E 1 68 ? 11.683 83.145 125.330 1.00 27.76 68 GLN E CA 1
ATOM 5836 C C . GLN E 1 68 ? 11.948 82.549 126.718 1.00 26.63 68 GLN E C 1
ATOM 5837 O O . GLN E 1 68 ? 11.905 83.251 127.730 1.00 25.59 68 GLN E O 1
ATOM 5843 N N . GLY E 1 69 ? 12.216 81.247 126.747 1.00 25.82 69 GLY E N 1
ATOM 5844 C CA . GLY E 1 69 ? 12.471 80.557 128.000 1.00 24.17 69 GLY E CA 1
ATOM 5845 C C . GLY E 1 69 ? 13.559 81.174 128.852 1.00 23.36 69 GLY E C 1
ATOM 5846 O O . GLY E 1 69 ? 13.383 81.357 130.055 1.00 24.19 69 GLY E O 1
ATOM 5847 N N . GLY E 1 70 ? 14.689 81.492 128.232 1.00 23.40 70 GLY E N 1
ATOM 5848 C CA . GLY E 1 70 ? 15.788 82.087 128.968 1.00 23.45 70 GLY E CA 1
ATOM 5849 C C . GLY E 1 70 ? 15.350 83.248 129.836 1.00 23.75 70 GLY E C 1
ATOM 5850 O O . GLY E 1 70 ? 15.503 83.213 131.057 1.00 24.63 70 GLY E O 1
ATOM 5851 N N . SER E 1 71 ? 14.802 84.283 129.207 1.00 23.40 71 SER E N 1
ATOM 5852 C CA . SER E 1 71 ? 14.336 85.457 129.935 1.00 22.29 71 SER E CA 1
ATOM 5853 C C . SER E 1 71 ? 13.177 85.111 130.863 1.00 19.66 71 SER E C 1
ATOM 5854 O O . SER E 1 71 ? 13.096 85.614 131.982 1.00 18.47 71 SER E O 1
ATOM 5857 N N . GLY E 1 72 ? 12.282 84.248 130.398 1.00 17.60 72 GLY E N 1
ATOM 5858 C CA . GLY E 1 72 ? 11.150 83.862 131.220 1.00 18.55 72 GLY E CA 1
ATOM 5859 C C . GLY E 1 72 ? 11.540 83.194 132.534 1.00 19.46 72 GLY E C 1
ATOM 5860 O O . GLY E 1 72 ? 11.059 83.586 133.600 1.00 19.04 72 GLY E O 1
ATOM 5861 N N . THR E 1 73 ? 12.408 82.186 132.475 1.00 17.25 73 THR E N 1
ATOM 5862 C CA . THR E 1 73 ? 12.814 81.493 133.697 1.00 17.64 73 THR E CA 1
ATOM 5863 C C . THR E 1 73 ? 13.637 82.392 134.605 1.00 16.64 73 THR E C 1
ATOM 5864 O O . THR E 1 73 ? 13.563 82.284 135.827 1.00 16.34 73 THR E O 1
ATOM 5868 N N . ASP E 1 74 ? 14.422 83.285 134.011 1.00 16.47 74 ASP E N 1
ATOM 5869 C CA . ASP E 1 74 ? 15.225 84.201 134.805 1.00 15.74 74 ASP E CA 1
ATOM 5870 C C . ASP E 1 74 ? 14.298 85.019 135.700 1.00 15.69 74 ASP E C 1
ATOM 5871 O O . ASP E 1 74 ? 14.587 85.235 136.878 1.00 14.62 74 ASP E O 1
ATOM 5876 N N . LEU E 1 75 ? 13.185 85.485 135.137 1.00 14.61 75 LEU E N 1
ATOM 5877 C CA . LEU E 1 75 ? 12.242 86.277 135.914 1.00 15.09 75 LEU E CA 1
ATOM 5878 C C . LEU E 1 75 ? 11.493 85.430 136.942 1.00 13.82 75 LEU E C 1
ATOM 5879 O O . LEU E 1 75 ? 11.058 85.943 137.972 1.00 15.48 75 LEU E O 1
ATOM 5884 N N . ILE E 1 76 ? 11.342 84.137 136.674 1.00 14.08 76 ILE E N 1
ATOM 5885 C CA . ILE E 1 76 ? 10.670 83.261 137.631 1.00 14.60 76 ILE E CA 1
ATOM 5886 C C . ILE E 1 76 ? 11.561 83.129 138.868 1.00 13.88 76 ILE E C 1
ATOM 5887 O O . ILE E 1 76 ? 11.077 83.181 139.997 1.00 13.40 76 ILE E O 1
ATOM 5892 N N . PHE E 1 77 ? 12.865 82.964 138.654 1.00 13.57 77 PHE E N 1
ATOM 5893 C CA . PHE E 1 77 ? 13.789 82.851 139.781 1.00 13.28 77 PHE E CA 1
ATOM 5894 C C . PHE E 1 77 ? 13.747 84.157 140.566 1.00 13.64 77 PHE E C 1
ATOM 5895 O O . PHE E 1 77 ? 13.816 84.157 141.790 1.00 13.70 77 PHE E O 1
ATOM 5903 N N . TYR E 1 78 ? 13.624 85.271 139.850 1.00 14.49 78 TYR E N 1
ATOM 5904 C CA . TYR E 1 78 ? 13.541 86.576 140.492 1.00 13.40 78 TYR E CA 1
ATOM 5905 C C . TYR E 1 78 ? 12.247 86.598 141.312 1.00 12.27 78 TYR E C 1
ATOM 5906 O O . TYR E 1 78 ? 12.244 86.983 142.480 1.00 12.60 78 TYR E O 1
ATOM 5915 N N . LEU E 1 79 ? 11.148 86.160 140.701 1.00 12.28 79 LEU E N 1
ATOM 5916 C CA . LEU E 1 79 ? 9.860 86.135 141.390 1.00 11.73 79 LEU E CA 1
ATOM 5917 C C . LEU E 1 79 ? 9.927 85.335 142.688 1.00 11.22 79 LEU E C 1
ATOM 5918 O O . LEU E 1 79 ? 9.429 85.777 143.727 1.00 13.38 79 LEU E O 1
ATOM 5923 N N . LEU E 1 80 ? 10.543 84.158 142.625 1.00 11.11 80 LEU E N 1
ATOM 5924 C CA . LEU E 1 80 ? 10.660 83.293 143.801 1.00 11.72 80 LEU E CA 1
ATOM 5925 C C . LEU E 1 80 ? 11.539 83.904 144.895 1.00 11.17 80 LEU E C 1
ATOM 5926 O O . LEU E 1 80 ? 11.307 83.682 146.083 1.00 13.06 80 LEU E O 1
ATOM 5931 N N . GLU E 1 81 ? 12.548 84.673 144.501 1.00 12.03 81 GLU E N 1
ATOM 5932 C CA . GLU E 1 81 ? 13.417 85.311 145.484 1.00 12.23 81 GLU E CA 1
ATOM 5933 C C . GLU E 1 81 ? 12.628 86.413 146.194 1.00 12.53 81 GLU E C 1
ATOM 5934 O O . GLU E 1 81 ? 12.775 86.619 147.400 1.00 11.93 81 GLU E O 1
ATOM 5940 N N . VAL E 1 82 ? 11.779 87.118 145.450 1.00 13.22 82 VAL E N 1
ATOM 5941 C CA . VAL E 1 82 ? 10.962 88.169 146.057 1.00 13.14 82 VAL E CA 1
ATOM 5942 C C . VAL E 1 82 ? 9.894 87.516 146.942 1.00 12.58 82 VAL E C 1
ATOM 5943 O O . VAL E 1 82 ? 9.538 88.050 147.989 1.00 12.93 82 VAL E O 1
ATOM 5947 N N . TYR E 1 83 ? 9.394 86.355 146.519 1.00 13.45 83 TYR E N 1
ATOM 5948 C CA . TYR E 1 83 ? 8.399 85.609 147.298 1.00 13.65 83 TYR E CA 1
ATOM 5949 C C . TYR E 1 83 ? 8.996 85.327 148.685 1.00 14.07 83 TYR E C 1
ATOM 5950 O O . TYR E 1 83 ? 8.323 85.440 149.711 1.00 13.00 83 TYR E O 1
ATOM 5959 N N . ASP E 1 84 ? 10.269 84.947 148.698 1.00 14.70 84 ASP E N 1
ATOM 5960 C CA . ASP E 1 84 ? 10.973 84.639 149.938 1.00 15.35 84 ASP E CA 1
ATOM 5961 C C . ASP E 1 84 ? 11.192 85.917 150.744 1.00 16.37 84 ASP E C 1
ATOM 5962 O O . ASP E 1 84 ? 10.914 85.972 151.942 1.00 15.68 84 ASP E O 1
ATOM 5967 N N . LEU E 1 85 ? 11.697 86.944 150.071 1.00 17.64 85 LEU E N 1
ATOM 5968 C CA . LEU E 1 85 ? 11.964 88.230 150.709 1.00 20.71 85 LEU E CA 1
ATOM 5969 C C . LEU E 1 85 ? 10.702 88.819 151.340 1.00 20.85 85 LEU E C 1
ATOM 5970 O O . LEU E 1 85 ? 10.734 89.296 152.475 1.00 21.54 85 LEU E O 1
ATOM 5975 N N . ALA E 1 86 ? 9.593 88.782 150.606 1.00 20.01 86 ALA E N 1
ATOM 5976 C CA . ALA E 1 86 ? 8.328 89.323 151.101 1.00 19.62 86 ALA E CA 1
ATOM 5977 C C . ALA E 1 86 ? 7.590 88.340 152.006 1.00 21.29 86 ALA E C 1
ATOM 5978 O O . ALA E 1 86 ? 6.525 88.656 152.543 1.00 20.56 86 ALA E O 1
ATOM 5980 N N . GLU E 1 87 ? 8.157 87.150 152.173 1.00 20.37 87 GLU E N 1
ATOM 5981 C CA . GLU E 1 87 ? 7.547 86.123 153.011 1.00 21.71 87 GLU E CA 1
ATOM 5982 C C . GLU E 1 87 ? 6.133 85.779 152.558 1.00 19.53 87 GLU E C 1
ATOM 5983 O O . GLU E 1 87 ? 5.223 85.643 153.380 1.00 18.97 87 GLU E O 1
ATOM 5989 N N . VAL E 1 88 ? 5.957 85.635 151.249 1.00 17.74 88 VAL E N 1
ATOM 5990 C CA . VAL E 1 88 ? 4.656 85.304 150.687 1.00 15.33 88 VAL E CA 1
ATOM 5991 C C . VAL E 1 88 ? 4.192 83.923 151.137 1.00 16.63 88 VAL E C 1
ATOM 5992 O O . VAL E 1 88 ? 4.820 82.909 150.840 1.00 14.02 88 VAL E O 1
ATOM 5996 N N . LYS E 1 89 ? 3.081 83.900 151.862 1.00 14.99 89 LYS E N 1
ATOM 5997 C CA . LYS E 1 89 ? 2.514 82.663 152.363 1.00 17.97 89 LYS E CA 1
ATOM 5998 C C . LYS E 1 89 ? 1.946 81.828 151.222 1.00 15.60 89 LYS E C 1
ATOM 5999 O O . LYS E 1 89 ? 1.464 82.366 150.228 1.00 15.19 89 LYS E O 1
ATOM 6005 N N . VAL E 1 90 ? 2.024 80.510 151.361 1.00 16.20 90 VAL E N 1
ATOM 6006 C CA . VAL E 1 90 ? 1.478 79.617 150.352 1.00 13.52 90 VAL E CA 1
ATOM 6007 C C . VAL E 1 90 ? -0.049 79.638 150.491 1.00 15.44 90 VAL E C 1
ATOM 6008 O O . VAL E 1 90 ? -0.582 79.302 151.542 1.00 13.59 90 VAL E O 1
ATOM 6012 N N . ASP E 1 91 ? -0.745 80.061 149.439 1.00 16.72 91 ASP E N 1
ATOM 6013 C CA . ASP E 1 91 ? -2.203 80.086 149.449 1.00 17.46 91 ASP E CA 1
ATOM 6014 C C . ASP E 1 91 ? -2.734 80.115 148.025 1.00 15.90 91 ASP E C 1
ATOM 6015 O O . ASP E 1 91 ? -1.961 80.127 147.069 1.00 12.67 91 ASP E O 1
ATOM 6020 N N . ASP E 1 92 ? -4.053 80.125 147.883 1.00 14.99 92 ASP E N 1
ATOM 6021 C CA . ASP E 1 92 ? -4.659 80.114 146.558 1.00 15.24 92 ASP E CA 1
ATOM 6022 C C . ASP E 1 92 ? -4.023 81.084 145.569 1.00 14.09 92 ASP E C 1
ATOM 6023 O O . ASP E 1 92 ? -3.669 80.694 144.461 1.00 16.09 92 ASP E O 1
ATOM 6028 N N . ILE E 1 93 ? -3.873 82.344 145.966 1.00 14.13 93 ILE E N 1
ATOM 6029 C CA . ILE E 1 93 ? -3.309 83.352 145.067 1.00 15.03 93 ILE E CA 1
ATOM 6030 C C . ILE E 1 93 ? -1.831 83.169 144.719 1.00 13.58 93 ILE E C 1
ATOM 6031 O O . ILE E 1 93 ? -1.457 83.217 143.545 1.00 13.83 93 ILE E O 1
ATOM 6036 N N . SER E 1 94 ? -0.990 82.965 145.727 1.00 14.84 94 SER E N 1
ATOM 6037 C CA . SER E 1 94 ? 0.443 82.798 145.484 1.00 13.86 94 SER E CA 1
ATOM 6038 C C . SER E 1 94 ? 0.736 81.531 144.684 1.00 12.90 94 SER E C 1
ATOM 6039 O O . SER E 1 94 ? 1.642 81.508 143.851 1.00 13.15 94 SER E O 1
ATOM 6042 N N . VAL E 1 95 ? -0.032 80.478 144.937 1.00 13.91 95 VAL E N 1
ATOM 6043 C CA . VAL E 1 95 ? 0.152 79.226 144.213 1.00 12.48 95 VAL E CA 1
ATOM 6044 C C . VAL E 1 95 ? -0.378 79.366 142.789 1.00 14.15 95 VAL E C 1
ATOM 6045 O O . VAL E 1 95 ? 0.279 78.955 141.839 1.00 14.21 95 VAL E O 1
ATOM 6049 N N . ALA E 1 96 ? -1.560 79.963 142.639 1.00 15.33 96 ALA E N 1
ATOM 6050 C CA . ALA E 1 96 ? -2.154 80.138 141.313 1.00 15.78 96 ALA E CA 1
ATOM 6051 C C . ALA E 1 96 ? -1.205 80.873 140.371 1.00 16.17 96 ALA E C 1
ATOM 6052 O O . ALA E 1 96 ? -1.108 80.548 139.186 1.00 16.98 96 ALA E O 1
ATOM 6054 N N . ARG E 1 97 ? -0.494 81.857 140.907 1.00 16.49 97 ARG E N 1
ATOM 6055 C CA . ARG E 1 97 ? 0.446 82.634 140.117 1.00 14.83 97 ARG E CA 1
ATOM 6056 C C . ARG E 1 97 ? 1.549 81.747 139.529 1.00 15.21 97 ARG E C 1
ATOM 6057 O O . ARG E 1 97 ? 1.962 81.936 138.383 1.00 13.95 97 ARG E O 1
ATOM 6065 N N . LEU E 1 98 ? 2.020 80.774 140.304 1.00 13.87 98 LEU E N 1
ATOM 6066 C CA . LEU E 1 98 ? 3.072 79.879 139.828 1.00 13.96 98 LEU E CA 1
ATOM 6067 C C . LEU E 1 98 ? 2.516 78.843 138.853 1.00 15.08 98 LEU E C 1
ATOM 6068 O O . LEU E 1 98 ? 3.189 78.455 137.892 1.00 18.18 98 LEU E O 1
ATOM 6073 N N . VAL E 1 99 ? 1.287 78.399 139.099 1.00 15.89 99 VAL E N 1
ATOM 6074 C CA . VAL E 1 99 ? 0.644 77.415 138.234 1.00 17.74 99 VAL E CA 1
ATOM 6075 C C . VAL E 1 99 ? 0.473 77.983 136.830 1.00 17.64 99 VAL E C 1
ATOM 6076 O O . VAL E 1 99 ? 0.697 77.281 135.843 1.00 19.12 99 VAL E O 1
ATOM 6080 N N . ARG E 1 100 ? 0.080 79.253 136.739 1.00 18.80 100 ARG E N 1
ATOM 6081 C CA . ARG E 1 100 ? -0.098 79.898 135.438 1.00 19.67 100 ARG E CA 1
ATOM 6082 C C . ARG E 1 100 ? 1.217 79.929 134.664 1.00 18.56 100 ARG E C 1
ATOM 6083 O O . ARG E 1 100 ? 1.239 79.758 133.445 1.00 17.76 100 ARG E O 1
ATOM 6091 N N . LEU E 1 101 ? 2.313 80.154 135.378 1.00 17.92 101 LEU E N 1
ATOM 6092 C CA . LEU E 1 101 ? 3.633 80.200 134.759 1.00 18.03 101 LEU E CA 1
ATOM 6093 C C . LEU E 1 101 ? 4.044 78.816 134.264 1.00 19.21 101 LEU E C 1
ATOM 6094 O O . LEU E 1 101 ? 4.597 78.673 133.173 1.00 20.28 101 LEU E O 1
ATOM 6099 N N . ILE E 1 102 ? 3.769 77.796 135.071 1.00 19.31 102 ILE E N 1
ATOM 6100 C CA . ILE E 1 102 ? 4.106 76.424 134.710 1.00 19.27 102 ILE E CA 1
ATOM 6101 C C . ILE E 1 102 ? 3.407 75.994 133.422 1.00 19.06 102 ILE E C 1
ATOM 6102 O O . ILE E 1 102 ? 3.973 75.257 132.613 1.00 19.26 102 ILE E O 1
ATOM 6107 N N . ALA E 1 103 ? 2.178 76.458 133.228 1.00 19.76 103 ALA E N 1
ATOM 6108 C CA . ALA E 1 103 ? 1.423 76.104 132.030 1.00 21.33 103 ALA E CA 1
ATOM 6109 C C . ALA E 1 103 ? 2.092 76.598 130.739 1.00 22.26 103 ALA E C 1
ATOM 6110 O O . ALA E 1 103 ? 1.864 76.039 129.669 1.00 21.90 103 ALA E O 1
ATOM 6112 N N . GLU E 1 104 ? 2.920 77.635 130.842 1.00 22.87 104 GLU E N 1
ATOM 6113 C CA . GLU E 1 104 ? 3.598 78.197 129.671 1.00 23.94 104 GLU E CA 1
ATOM 6114 C C . GLU E 1 104 ? 5.046 77.727 129.561 1.00 23.92 104 GLU E C 1
ATOM 6115 O O . GLU E 1 104 ? 5.764 78.090 128.626 1.00 23.16 104 GLU E O 1
ATOM 6121 N N . LEU E 1 105 ? 5.464 76.908 130.516 1.00 22.81 105 LEU E N 1
ATOM 6122 C CA . LEU E 1 105 ? 6.829 76.406 130.565 1.00 23.00 105 LEU E CA 1
ATOM 6123 C C . LEU E 1 105 ? 7.054 75.211 129.636 1.00 22.42 105 LEU E C 1
ATOM 6124 O O . LEU E 1 105 ? 6.411 74.169 129.773 1.00 22.61 105 LEU E O 1
ATOM 6129 N N . ASP E 1 106 ? 7.971 75.373 128.688 1.00 22.47 106 ASP E N 1
ATOM 6130 C CA . ASP E 1 106 ? 8.306 74.315 127.736 1.00 22.67 106 ASP E CA 1
ATOM 6131 C C . ASP E 1 106 ? 8.964 73.168 128.498 1.00 22.19 106 ASP E C 1
ATOM 6132 O O . ASP E 1 106 ? 9.959 73.370 129.190 1.00 22.00 106 ASP E O 1
ATOM 6137 N N . PRO E 1 107 ? 8.426 71.945 128.371 1.00 22.85 107 PRO E N 1
ATOM 6138 C CA . PRO E 1 107 ? 8.997 70.792 129.073 1.00 23.13 107 PRO E CA 1
ATOM 6139 C C . PRO E 1 107 ? 10.458 70.510 128.744 1.00 24.74 107 PRO E C 1
ATOM 6140 O O . PRO E 1 107 ? 11.113 69.734 129.440 1.00 25.78 107 PRO E O 1
ATOM 6144 N N . SER E 1 108 ? 10.977 71.144 127.697 1.00 24.19 108 SER E N 1
ATOM 6145 C CA . SER E 1 108 ? 12.368 70.927 127.325 1.00 25.21 108 SER E CA 1
ATOM 6146 C C . SER E 1 108 ? 13.295 72.067 127.753 1.00 24.29 108 SER E C 1
ATOM 6147 O O . SER E 1 108 ? 14.471 72.081 127.391 1.00 25.09 108 SER E O 1
ATOM 6150 N N . GLU E 1 109 ? 12.780 73.027 128.518 1.00 23.90 109 GLU E N 1
ATOM 6151 C CA . GLU E 1 109 ? 13.632 74.122 128.983 1.00 23.76 109 GLU E CA 1
ATOM 6152 C C . GLU E 1 109 ? 14.792 73.494 129.743 1.00 22.57 109 GLU E C 1
ATOM 6153 O O . GLU E 1 109 ? 14.587 72.677 130.638 1.00 22.23 109 GLU E O 1
ATOM 6159 N N . PRO E 1 110 ? 16.028 73.884 129.408 1.00 22.75 110 PRO E N 1
ATOM 6160 C CA . PRO E 1 110 ? 17.214 73.334 130.070 1.00 20.95 110 PRO E CA 1
ATOM 6161 C C . PRO E 1 110 ? 17.230 73.445 131.595 1.00 20.25 110 PRO E C 1
ATOM 6162 O O . PRO E 1 110 ? 17.801 72.589 132.267 1.00 20.80 110 PRO E O 1
ATOM 6166 N N . ASN E 1 111 ? 16.611 74.487 132.143 1.00 18.25 111 ASN E N 1
ATOM 6167 C CA . ASN E 1 111 ? 16.591 74.665 133.594 1.00 17.07 111 ASN E CA 1
ATOM 6168 C C . ASN E 1 111 ? 15.212 74.422 134.205 1.00 15.39 111 ASN E C 1
ATOM 6169 O O . ASN E 1 111 ? 14.869 75.000 135.240 1.00 13.92 111 ASN E O 1
ATOM 6174 N N . LEU E 1 112 ? 14.427 73.564 133.563 1.00 14.22 112 LEU E N 1
ATOM 6175 C CA . LEU E 1 112 ? 13.089 73.241 134.041 1.00 15.01 112 LEU E CA 1
ATOM 6176 C C . LEU E 1 112 ? 13.122 72.689 135.464 1.00 13.97 112 LEU E C 1
ATOM 6177 O O . LEU E 1 112 ? 12.303 73.064 136.306 1.00 13.67 112 LEU E O 1
ATOM 6182 N N . LYS E 1 113 ? 14.066 71.791 135.726 1.00 13.52 113 LYS E N 1
ATOM 6183 C CA . LYS E 1 113 ? 14.185 71.171 137.044 1.00 15.11 113 LYS E CA 1
ATOM 6184 C C . LYS E 1 113 ? 14.477 72.180 138.158 1.00 14.16 113 LYS E C 1
ATOM 6185 O O . LYS E 1 113 ? 13.865 72.117 139.229 1.00 13.32 113 LYS E O 1
ATOM 6191 N N . ASP E 1 114 ? 15.400 73.108 137.907 1.00 14.34 114 ASP E N 1
ATOM 6192 C CA . ASP E 1 114 ? 15.752 74.116 138.910 1.00 15.61 114 ASP E CA 1
ATOM 6193 C C . ASP E 1 114 ? 14.578 75.055 139.181 1.00 14.38 114 ASP E C 1
ATOM 6194 O O . ASP E 1 114 ? 14.373 75.499 140.310 1.00 14.04 114 ASP E O 1
ATOM 6199 N N . VAL E 1 115 ? 13.809 75.362 138.145 1.00 13.20 115 VAL E N 1
ATOM 6200 C CA . VAL E 1 115 ? 12.648 76.229 138.313 1.00 14.23 115 VAL E CA 1
ATOM 6201 C C . VAL E 1 115 ? 11.621 75.561 139.232 1.00 13.39 115 VAL E C 1
ATOM 6202 O O . VAL E 1 115 ? 11.102 76.183 140.165 1.00 13.70 115 VAL E O 1
ATOM 6206 N N . ILE E 1 116 ? 11.339 74.292 138.955 1.00 12.70 116 ILE E N 1
ATOM 6207 C CA . ILE E 1 116 ? 10.372 73.518 139.728 1.00 13.97 116 ILE E CA 1
ATOM 6208 C C . ILE E 1 116 ? 10.837 73.338 141.167 1.00 14.54 116 ILE E C 1
ATOM 6209 O O . ILE E 1 116 ? 10.030 73.401 142.101 1.00 13.79 116 ILE E O 1
ATOM 6214 N N . THR E 1 117 ? 12.137 73.103 141.336 1.00 14.82 117 THR E N 1
ATOM 6215 C CA . THR E 1 117 ? 12.729 72.933 142.659 1.00 16.00 117 THR E CA 1
ATOM 6216 C C . THR E 1 117 ? 12.534 74.230 143.430 1.00 15.51 117 THR E C 1
ATOM 6217 O O . THR E 1 117 ? 12.188 74.221 144.612 1.00 15.81 117 THR E O 1
ATOM 6221 N N . GLY E 1 118 ? 12.750 75.348 142.745 1.00 14.44 118 GLY E N 1
ATOM 6222 C CA . GLY E 1 118 ? 12.580 76.639 143.379 1.00 11.16 118 GLY E CA 1
ATOM 6223 C C . GLY E 1 118 ? 11.144 76.851 143.826 1.00 10.56 118 GLY E C 1
ATOM 6224 O O . GLY E 1 118 ? 10.890 77.425 144.884 1.00 7.80 118 GLY E O 1
ATOM 6225 N N . MET E 1 119 ? 10.191 76.394 143.021 1.00 10.44 119 MET E N 1
ATOM 6226 C CA . MET E 1 119 ? 8.792 76.562 143.386 1.00 10.37 119 MET E CA 1
ATOM 6227 C C . MET E 1 119 ? 8.455 75.665 144.568 1.00 11.00 119 MET E C 1
ATOM 6228 O O . MET E 1 119 ? 7.816 76.100 145.526 1.00 11.12 119 MET E O 1
ATOM 6233 N N . ASN E 1 120 ? 8.903 74.416 144.511 1.00 10.32 120 ASN E N 1
ATOM 6234 C CA . ASN E 1 120 ? 8.625 73.483 145.594 1.00 13.03 120 ASN E CA 1
ATOM 6235 C C . ASN E 1 120 ? 9.238 73.946 146.923 1.00 12.46 120 ASN E C 1
ATOM 6236 O O . ASN E 1 120 ? 8.598 73.855 147.971 1.00 11.95 120 ASN E O 1
ATOM 6241 N N . ASN E 1 121 ? 10.475 74.436 146.879 1.00 11.86 121 ASN E N 1
ATOM 6242 C CA . ASN E 1 121 ? 11.147 74.901 148.090 1.00 12.94 121 ASN E CA 1
ATOM 6243 C C . ASN E 1 121 ? 10.412 76.057 148.758 1.00 11.37 121 ASN E C 1
ATOM 6244 O O . ASN E 1 121 ? 10.264 76.087 149.980 1.00 10.39 121 ASN E O 1
ATOM 6249 N N . TRP E 1 122 ? 9.968 77.020 147.958 1.00 11.30 122 TRP E N 1
ATOM 6250 C CA . TRP E 1 122 ? 9.225 78.138 148.511 1.00 11.39 122 TRP E CA 1
ATOM 6251 C C . TRP E 1 122 ? 7.986 77.591 149.208 1.00 12.41 122 TRP E C 1
ATOM 6252 O O . TRP E 1 122 ? 7.662 78.013 150.319 1.00 12.08 122 TRP E O 1
ATOM 6263 N N . SER E 1 123 ? 7.306 76.642 148.562 1.00 11.02 123 SER E N 1
ATOM 6264 C CA . SER E 1 123 ? 6.088 76.072 149.129 1.00 12.90 123 SER E CA 1
ATOM 6265 C C . SER E 1 123 ? 6.344 75.335 150.434 1.00 13.28 123 SER E C 1
ATOM 6266 O O . SER E 1 123 ? 5.480 75.305 151.306 1.00 14.93 123 SER E O 1
ATOM 6269 N N . ILE E 1 124 ? 7.525 74.741 150.571 1.00 12.22 124 ILE E N 1
ATOM 6270 C CA . ILE E 1 124 ? 7.874 74.047 151.807 1.00 12.81 124 ILE E CA 1
ATOM 6271 C C . ILE E 1 124 ? 8.070 75.090 152.913 1.00 15.79 124 ILE E C 1
ATOM 6272 O O . ILE E 1 124 ? 7.493 74.984 153.999 1.00 14.94 124 ILE E O 1
ATOM 6277 N N . LYS E 1 125 ? 8.881 76.105 152.619 1.00 15.33 125 LYS E N 1
ATOM 6278 C CA . LYS E 1 125 ? 9.181 77.166 153.579 1.00 16.94 125 LYS E CA 1
ATOM 6279 C C . LYS E 1 125 ? 7.996 77.968 154.080 1.00 15.04 125 LYS E C 1
ATOM 6280 O O . LYS E 1 125 ? 7.963 78.355 155.243 1.00 15.39 125 LYS E O 1
ATOM 6286 N N . PHE E 1 126 ? 7.023 78.222 153.212 1.00 14.65 126 PHE E N 1
ATOM 6287 C CA . PHE E 1 126 ? 5.895 79.051 153.605 1.00 14.20 126 PHE E CA 1
ATOM 6288 C C . PHE E 1 126 ? 4.514 78.406 153.672 1.00 15.46 126 PHE E C 1
ATOM 6289 O O . PHE E 1 126 ? 3.502 79.044 153.364 1.00 14.06 126 PHE E O 1
ATOM 6297 N N . SER E 1 127 ? 4.488 77.145 154.099 1.00 16.03 127 SER E N 1
ATOM 6298 C CA . SER E 1 127 ? 3.251 76.385 154.264 1.00 16.20 127 SER E CA 1
ATOM 6299 C C . SER E 1 127 ? 3.472 75.411 155.418 1.00 16.96 127 SER E C 1
ATOM 6300 O O . SER E 1 127 ? 4.564 75.345 155.976 1.00 17.98 127 SER E O 1
ATOM 6303 N N . GLU E 1 128 ? 2.441 74.650 155.764 1.00 20.03 128 GLU E N 1
ATOM 6304 C CA . GLU E 1 128 ? 2.527 73.677 156.848 1.00 21.59 128 GLU E CA 1
ATOM 6305 C C . GLU E 1 128 ? 3.004 72.311 156.356 1.00 20.99 128 GLU E C 1
ATOM 6306 O O . GLU E 1 128 ? 3.018 71.346 157.122 1.00 20.79 128 GLU E O 1
ATOM 6312 N N . TYR E 1 129 ? 3.382 72.226 155.084 1.00 18.99 129 TYR E N 1
ATOM 6313 C CA . TYR E 1 129 ? 3.824 70.959 154.502 1.00 17.87 129 TYR E CA 1
ATOM 6314 C C . TYR E 1 129 ? 5.334 70.816 154.419 1.00 17.63 129 TYR E C 1
ATOM 6315 O O . TYR E 1 129 ? 5.995 71.495 153.635 1.00 17.17 129 TYR E O 1
ATOM 6324 N N . LYS E 1 130 ? 5.866 69.909 155.227 1.00 16.92 130 LYS E N 1
ATOM 6325 C CA . LYS E 1 130 ? 7.296 69.646 155.284 1.00 17.70 130 LYS E CA 1
ATOM 6326 C C . LYS E 1 130 ? 7.902 69.342 153.915 1.00 16.74 130 LYS E C 1
ATOM 6327 O O . LYS E 1 130 ? 9.068 69.648 153.666 1.00 15.60 130 LYS E O 1
ATOM 6333 N N . PHE E 1 131 ? 7.111 68.755 153.021 1.00 16.48 131 PHE E N 1
ATOM 6334 C CA . PHE E 1 131 ? 7.617 68.402 151.698 1.00 16.28 131 PHE E CA 1
ATOM 6335 C C . PHE E 1 131 ? 6.995 69.189 150.554 1.00 15.93 131 PHE E C 1
ATOM 6336 O O . PHE E 1 131 ? 7.200 68.860 149.386 1.00 17.80 131 PHE E O 1
ATOM 6344 N N . GLY E 1 132 ? 6.240 70.228 150.888 1.00 15.45 132 GLY E N 1
ATOM 6345 C CA . GLY E 1 132 ? 5.634 71.044 149.852 1.00 14.76 132 GLY E CA 1
ATOM 6346 C C . GLY E 1 132 ? 4.125 70.946 149.748 1.00 14.16 132 GLY E C 1
ATOM 6347 O O . GLY E 1 132 ? 3.518 69.955 150.157 1.00 13.49 132 GLY E O 1
ATOM 6348 N N . ASP E 1 133 ? 3.525 71.987 149.182 1.00 12.92 133 ASP E N 1
ATOM 6349 C CA . ASP E 1 133 ? 2.083 72.054 149.004 1.00 13.42 133 ASP E CA 1
ATOM 6350 C C . ASP E 1 133 ? 1.580 70.948 148.069 1.00 13.72 133 ASP E C 1
ATOM 6351 O O . ASP E 1 133 ? 2.051 70.812 146.940 1.00 12.19 133 ASP E O 1
ATOM 6356 N N . PRO E 1 134 ? 0.607 70.145 148.527 1.00 14.15 134 PRO E N 1
ATOM 6357 C CA . PRO E 1 134 ? 0.091 69.071 147.668 1.00 13.77 134 PRO E CA 1
ATOM 6358 C C . PRO E 1 134 ? -0.587 69.527 146.372 1.00 13.00 134 PRO E C 1
ATOM 6359 O O . PRO E 1 134 ? -0.476 68.853 145.345 1.00 12.14 134 PRO E O 1
ATOM 6363 N N . TYR E 1 135 ? -1.285 70.659 146.400 1.00 14.30 135 TYR E N 1
ATOM 6364 C CA . TYR E 1 135 ? -1.925 71.135 145.180 1.00 15.42 135 TYR E CA 1
ATOM 6365 C C . TYR E 1 135 ? -0.880 71.550 144.156 1.00 13.89 135 TYR E C 1
ATOM 6366 O O . TYR E 1 135 ? -1.005 71.240 142.972 1.00 15.72 135 TYR E O 1
ATOM 6375 N N . LEU E 1 136 ? 0.148 72.259 144.607 1.00 12.06 136 LEU E N 1
ATOM 6376 C CA . LEU E 1 136 ? 1.212 72.670 143.701 1.00 11.84 136 LEU E CA 1
ATOM 6377 C C . LEU E 1 136 ? 1.853 71.403 143.135 1.00 11.55 136 LEU E C 1
ATOM 6378 O O . LEU E 1 136 ? 2.156 71.331 141.946 1.00 12.60 136 LEU E O 1
ATOM 6383 N N . HIS E 1 137 ? 2.050 70.403 143.993 1.00 9.95 137 HIS E N 1
ATOM 6384 C CA . HIS E 1 137 ? 2.648 69.133 143.572 1.00 10.33 137 HIS E CA 1
ATOM 6385 C C . HIS E 1 137 ? 1.873 68.481 142.429 1.00 10.66 137 HIS E C 1
ATOM 6386 O O . HIS E 1 137 ? 2.460 67.848 141.552 1.00 12.00 137 HIS E O 1
ATOM 6393 N N . ASN E 1 138 ? 0.551 68.620 142.448 1.00 11.57 138 ASN E N 1
ATOM 6394 C CA . ASN E 1 138 ? -0.280 68.020 141.409 1.00 13.16 138 ASN E CA 1
ATOM 6395 C C . ASN E 1 138 ? 0.076 68.596 140.044 1.00 15.16 138 ASN E C 1
ATOM 6396 O O . ASN E 1 138 ? 0.114 67.880 139.041 1.00 17.01 138 ASN E O 1
ATOM 6401 N N . THR E 1 139 ? 0.349 69.894 140.011 1.00 15.64 139 THR E N 1
ATOM 6402 C CA . THR E 1 139 ? 0.712 70.559 138.771 1.00 15.31 139 THR E CA 1
ATOM 6403 C C . THR E 1 139 ? 2.166 70.335 138.362 1.00 15.01 139 THR E C 1
ATOM 6404 O O . THR E 1 139 ? 2.440 69.945 137.227 1.00 13.40 139 THR E O 1
ATOM 6408 N N . ILE E 1 140 ? 3.106 70.565 139.273 1.00 14.80 140 ILE E N 1
ATOM 6409 C CA . ILE E 1 140 ? 4.505 70.399 138.904 1.00 16.67 140 ILE E CA 1
ATOM 6410 C C . ILE E 1 140 ? 4.890 68.951 138.641 1.00 14.50 140 ILE E C 1
ATOM 6411 O O . ILE E 1 140 ? 5.811 68.688 137.880 1.00 15.39 140 ILE E O 1
ATOM 6416 N N . GLY E 1 141 ? 4.168 68.016 139.246 1.00 15.22 141 GLY E N 1
ATOM 6417 C CA . GLY E 1 141 ? 4.456 66.610 139.020 1.00 14.80 141 GLY E CA 1
ATOM 6418 C C . GLY E 1 141 ? 4.224 66.243 137.561 1.00 15.08 141 GLY E C 1
ATOM 6419 O O . GLY E 1 141 ? 5.018 65.523 136.954 1.00 12.07 141 GLY E O 1
ATOM 6420 N N . SER E 1 142 ? 3.133 66.739 136.986 1.00 13.19 142 SER E N 1
ATOM 6421 C CA . SER E 1 142 ? 2.841 66.440 135.589 1.00 13.91 142 SER E CA 1
ATOM 6422 C C . SER E 1 142 ? 3.857 67.101 134.665 1.00 12.94 142 SER E C 1
ATOM 6423 O O . SER E 1 142 ? 4.236 66.527 133.643 1.00 14.36 142 SER E O 1
ATOM 6426 N N . LYS E 1 143 ? 4.302 68.303 135.024 1.00 14.10 143 LYS E N 1
ATOM 6427 C CA . LYS E 1 143 ? 5.280 69.026 134.211 1.00 13.03 143 LYS E CA 1
ATOM 6428 C C . LYS E 1 143 ? 6.612 68.275 134.223 1.00 13.31 143 LYS E C 1
ATOM 6429 O O . LYS E 1 143 ? 7.262 68.133 133.189 1.00 13.17 143 LYS E O 1
ATOM 6435 N N . LEU E 1 144 ? 7.017 67.793 135.395 1.00 12.76 144 LEU E N 1
ATOM 6436 C CA . LEU E 1 144 ? 8.257 67.032 135.511 1.00 13.11 144 LEU E CA 1
ATOM 6437 C C . LEU E 1 144 ? 8.181 65.765 134.661 1.00 13.01 144 LEU E C 1
ATOM 6438 O O . LEU E 1 144 ? 9.146 65.413 133.979 1.00 11.91 144 LEU E O 1
ATOM 6443 N N . LEU E 1 145 ? 7.038 65.082 134.706 1.00 12.32 145 LEU E N 1
ATOM 6444 C CA . LEU E 1 145 ? 6.852 63.866 133.920 1.00 13.78 145 LEU E CA 1
ATOM 6445 C C . LEU E 1 145 ? 7.019 64.212 132.443 1.00 16.28 145 LEU E C 1
ATOM 6446 O O . LEU E 1 145 ? 7.705 63.507 131.700 1.00 16.74 145 LEU E O 1
ATOM 6451 N N . GLU E 1 146 ? 6.401 65.314 132.029 1.00 16.77 146 GLU E N 1
ATOM 6452 C CA . GLU E 1 146 ? 6.483 65.772 130.649 1.00 19.90 146 GLU E CA 1
ATOM 6453 C C . GLU E 1 146 ? 7.941 66.046 130.257 1.00 20.01 146 GLU E C 1
ATOM 6454 O O . GLU E 1 146 ? 8.320 65.888 129.095 1.00 18.03 146 GLU E O 1
ATOM 6460 N N . GLY E 1 147 ? 8.753 66.443 131.238 1.00 19.25 147 GLY E N 1
ATOM 6461 C CA . GLY E 1 147 ? 10.158 66.733 130.989 1.00 18.04 147 GLY E CA 1
ATOM 6462 C C . GLY E 1 147 ? 11.083 65.544 131.181 1.00 18.51 147 GLY E C 1
ATOM 6463 O O . GLY E 1 147 ? 12.308 65.683 131.141 1.00 18.83 147 GLY E O 1
ATOM 6464 N N . ASP E 1 148 ? 10.488 64.375 131.402 1.00 18.50 148 ASP E N 1
ATOM 6465 C CA . ASP E 1 148 ? 11.216 63.123 131.588 1.00 19.77 148 ASP E CA 1
ATOM 6466 C C . ASP E 1 148 ? 11.930 62.962 132.941 1.00 18.76 148 ASP E C 1
ATOM 6467 O O . ASP E 1 148 ? 12.975 62.320 133.028 1.00 19.71 148 ASP E O 1
ATOM 6472 N N . PHE E 1 149 ? 11.360 63.549 133.990 1.00 14.96 149 PHE E N 1
ATOM 6473 C CA . PHE E 1 149 ? 11.909 63.433 135.341 1.00 13.90 149 PHE E CA 1
ATOM 6474 C C . PHE E 1 149 ? 10.876 62.567 136.059 1.00 12.72 149 PHE E C 1
ATOM 6475 O O . PHE E 1 149 ? 10.082 63.049 136.865 1.00 12.94 149 PHE E O 1
ATOM 6483 N N . VAL E 1 150 ? 10.896 61.278 135.738 1.00 13.10 150 VAL E N 1
ATOM 6484 C CA . VAL E 1 150 ? 9.932 60.320 136.263 1.00 13.73 150 VAL E CA 1
ATOM 6485 C C . VAL E 1 150 ? 9.950 60.071 137.767 1.00 14.18 150 VAL E C 1
ATOM 6486 O O . VAL E 1 150 ? 8.891 60.021 138.392 1.00 11.69 150 VAL E O 1
ATOM 6490 N N . TYR E 1 151 ? 11.131 59.911 138.355 1.00 12.94 151 TYR E N 1
ATOM 6491 C CA . TYR E 1 151 ? 11.194 59.655 139.792 1.00 15.02 151 TYR E CA 1
ATOM 6492 C C . TYR E 1 151 ? 10.780 60.877 140.603 1.00 14.34 151 TYR E C 1
ATOM 6493 O O . TYR E 1 151 ? 10.243 60.749 141.699 1.00 12.75 151 TYR E O 1
ATOM 6502 N N . GLU E 1 152 ? 11.019 62.064 140.062 1.00 16.44 152 GLU E N 1
ATOM 6503 C CA . GLU E 1 152 ? 10.620 63.281 140.753 1.00 16.90 152 GLU E CA 1
ATOM 6504 C C . GLU E 1 152 ? 9.109 63.422 140.627 1.00 14.33 152 GLU E C 1
ATOM 6505 O O . GLU E 1 152 ? 8.435 63.824 141.571 1.00 11.90 152 GLU E O 1
ATOM 6511 N N . ALA E 1 153 ? 8.579 63.082 139.455 1.00 12.83 153 ALA E N 1
ATOM 6512 C CA . ALA E 1 153 ? 7.138 63.160 139.231 1.00 11.62 153 ALA E CA 1
ATOM 6513 C C . ALA E 1 153 ? 6.440 62.251 140.233 1.00 11.68 153 ALA E C 1
ATOM 6514 O O . ALA E 1 153 ? 5.447 62.634 140.853 1.00 10.88 153 ALA E O 1
ATOM 6516 N N . GLU E 1 154 ? 6.963 61.036 140.379 1.00 11.47 154 GLU E N 1
ATOM 6517 C CA . GLU E 1 154 ? 6.398 60.068 141.315 1.00 10.80 154 GLU E CA 1
ATOM 6518 C C . GLU E 1 154 ? 6.393 60.632 142.731 1.00 9.73 154 GLU E C 1
ATOM 6519 O O . GLU E 1 154 ? 5.394 60.543 143.440 1.00 9.44 154 GLU E O 1
ATOM 6525 N N . ARG E 1 155 ? 7.519 61.212 143.140 1.00 9.76 155 ARG E N 1
ATOM 6526 C CA . ARG E 1 155 ? 7.634 61.780 144.477 1.00 11.33 155 ARG E CA 1
ATOM 6527 C C . ARG E 1 155 ? 6.591 62.874 144.694 1.00 9.86 155 ARG E C 1
ATOM 6528 O O . ARG E 1 155 ? 5.901 62.898 145.712 1.00 8.19 155 ARG E O 1
ATOM 6536 N N . TYR E 1 156 ? 6.465 63.782 143.734 1.00 9.05 156 TYR E N 1
ATOM 6537 C CA . TYR E 1 156 ? 5.489 64.849 143.875 1.00 11.40 156 TYR E CA 1
ATOM 6538 C C . TYR E 1 156 ? 4.050 64.330 143.845 1.00 11.26 156 TYR E C 1
ATOM 6539 O O . TYR E 1 156 ? 3.194 64.846 144.564 1.00 10.69 156 TYR E O 1
ATOM 6548 N N . PHE E 1 157 ? 3.778 63.309 143.032 1.00 9.71 157 PHE E N 1
ATOM 6549 C CA . PHE E 1 157 ? 2.418 62.779 142.969 1.00 10.72 157 PHE E CA 1
ATOM 6550 C C . PHE E 1 157 ? 2.078 62.091 144.287 1.00 11.33 157 PHE E C 1
ATOM 6551 O O . PHE E 1 157 ? 0.973 62.246 144.807 1.00 10.73 157 PHE E O 1
ATOM 6559 N N . MET E 1 158 ? 3.028 61.318 144.810 1.00 12.07 158 MET E N 1
ATOM 6560 C CA . MET E 1 158 ? 2.843 60.607 146.075 1.00 13.86 158 MET E CA 1
ATOM 6561 C C . MET E 1 158 ? 2.533 61.602 147.195 1.00 12.95 158 MET E C 1
ATOM 6562 O O . MET E 1 158 ? 1.764 61.307 148.111 1.00 12.95 158 MET E O 1
ATOM 6567 N N . LEU E 1 159 ? 3.140 62.782 147.111 1.00 12.47 159 LEU E N 1
ATOM 6568 C CA . LEU E 1 159 ? 2.947 63.828 148.108 1.00 12.18 159 LEU E CA 1
ATOM 6569 C C . LEU E 1 159 ? 1.928 64.848 147.616 1.00 12.22 159 LEU E C 1
ATOM 6570 O O . LEU E 1 159 ? 1.943 66.011 148.030 1.00 11.44 159 LEU E O 1
ATOM 6575 N N . GLY E 1 160 ? 1.032 64.396 146.745 1.00 10.35 160 GLY E N 1
ATOM 6576 C CA . GLY E 1 160 ? 0.033 65.282 146.182 1.00 9.25 160 GLY E CA 1
ATOM 6577 C C . GLY E 1 160 ? -1.379 65.060 146.683 1.00 10.11 160 GLY E C 1
ATOM 6578 O O . GLY E 1 160 ? -1.589 64.632 147.809 1.00 9.02 160 GLY E O 1
ATOM 6579 N N . THR E 1 161 ? -2.342 65.349 145.815 1.00 11.59 161 THR E N 1
ATOM 6580 C CA . THR E 1 161 ? -3.758 65.230 146.127 1.00 12.07 161 THR E CA 1
ATOM 6581 C C . THR E 1 161 ? -4.346 63.952 145.549 1.00 11.06 161 THR E C 1
ATOM 6582 O O . THR E 1 161 ? -3.631 63.144 144.966 1.00 11.47 161 THR E O 1
ATOM 6586 N N . HIS E 1 162 ? -5.656 63.776 145.707 1.00 11.24 162 HIS E N 1
ATOM 6587 C CA . HIS E 1 162 ? -6.313 62.594 145.170 1.00 12.43 162 HIS E CA 1
ATOM 6588 C C . HIS E 1 162 ? -6.110 62.562 143.659 1.00 12.40 162 HIS E C 1
ATOM 6589 O O . HIS E 1 162 ? -5.902 61.494 143.085 1.00 14.12 162 HIS E O 1
ATOM 6596 N N . ASP E 1 163 ? -6.163 63.731 143.015 1.00 12.71 163 ASP E N 1
ATOM 6597 C CA . ASP E 1 163 ? -5.953 63.806 141.568 1.00 13.81 163 ASP E CA 1
ATOM 6598 C C . ASP E 1 163 ? -4.555 63.303 141.203 1.00 13.68 163 ASP E C 1
ATOM 6599 O O . ASP E 1 163 ? -4.361 62.696 140.148 1.00 11.05 163 ASP E O 1
ATOM 6604 N N . SER E 1 164 ? -3.585 63.580 142.075 1.00 12.13 164 SER E N 1
ATOM 6605 C CA . SER E 1 164 ? -2.204 63.155 141.865 1.00 11.13 164 SER E CA 1
ATOM 6606 C C . SER E 1 164 ? -2.120 61.637 141.940 1.00 11.54 164 SER E C 1
ATOM 6607 O O . SER E 1 164 ? -1.371 61.016 141.192 1.00 10.50 164 SER E O 1
ATOM 6610 N N . MET E 1 165 ? -2.882 61.042 142.855 1.00 12.22 165 MET E N 1
ATOM 6611 C CA . MET E 1 165 ? -2.889 59.587 143.012 1.00 11.50 165 MET E CA 1
ATOM 6612 C C . MET E 1 165 ? -3.326 58.949 141.691 1.00 11.26 165 MET E C 1
ATOM 6613 O O . MET E 1 165 ? -2.745 57.966 141.241 1.00 9.88 165 MET E O 1
ATOM 6618 N N . ILE E 1 166 ? -4.346 59.528 141.067 1.00 11.52 166 ILE E N 1
ATOM 6619 C CA . ILE E 1 166 ? -4.827 59.026 139.788 1.00 12.44 166 ILE E CA 1
ATOM 6620 C C . ILE E 1 166 ? -3.720 59.141 138.739 1.00 12.30 166 ILE E C 1
ATOM 6621 O O . ILE E 1 166 ? -3.480 58.204 137.985 1.00 14.01 166 ILE E O 1
ATOM 6626 N N . LYS E 1 167 ? -3.043 60.288 138.702 1.00 11.63 167 LYS E N 1
ATOM 6627 C CA . LYS E 1 167 ? -1.964 60.512 137.738 1.00 12.56 167 LYS E CA 1
ATOM 6628 C C . LYS E 1 167 ? -0.817 59.549 137.989 1.00 12.13 167 LYS E C 1
ATOM 6629 O O . LYS E 1 167 ? -0.146 59.105 137.059 1.00 12.32 167 LYS E O 1
ATOM 6635 N N . TYR E 1 168 ? -0.595 59.243 139.261 1.00 9.32 168 TYR E N 1
ATOM 6636 C CA . TYR E 1 168 ? 0.471 58.338 139.664 1.00 10.71 168 TYR E CA 1
ATOM 6637 C C . TYR E 1 168 ? 0.187 56.918 139.161 1.00 9.16 168 TYR E C 1
ATOM 6638 O O . TYR E 1 168 ? 1.074 56.251 138.640 1.00 10.30 168 TYR E O 1
ATOM 6647 N N . VAL E 1 169 ? -1.049 56.457 139.308 1.00 10.97 169 VAL E N 1
ATOM 6648 C CA . VAL E 1 169 ? -1.390 55.121 138.825 1.00 10.95 169 VAL E CA 1
ATOM 6649 C C . VAL E 1 169 ? -1.160 55.067 137.320 1.00 10.38 169 VAL E C 1
ATOM 6650 O O . VAL E 1 169 ? -0.634 54.083 136.802 1.00 9.86 169 VAL E O 1
ATOM 6654 N N . ASP E 1 170 ? -1.560 56.131 136.624 1.00 12.22 170 ASP E N 1
ATOM 6655 C CA . ASP E 1 170 ? -1.392 56.219 135.174 1.00 11.39 170 ASP E CA 1
ATOM 6656 C C . ASP E 1 170 ? 0.086 56.187 134.815 1.00 12.32 170 ASP E C 1
ATOM 6657 O O . ASP E 1 170 ? 0.481 55.569 133.825 1.00 11.33 170 ASP E O 1
ATOM 6662 N N . LEU E 1 171 ? 0.900 56.865 135.619 1.00 11.08 171 LEU E N 1
ATOM 6663 C CA . LEU E 1 171 ? 2.335 56.903 135.379 1.00 11.32 171 LEU E CA 1
ATOM 6664 C C . LEU E 1 171 ? 2.902 55.484 135.401 1.00 12.26 171 LEU E C 1
ATOM 6665 O O . LEU E 1 171 ? 3.583 55.063 134.464 1.00 12.60 171 LEU E O 1
ATOM 6670 N N . LEU E 1 172 ? 2.613 54.743 136.467 1.00 10.64 172 LEU E N 1
ATOM 6671 C CA . LEU E 1 172 ? 3.118 53.383 136.601 1.00 11.74 172 LEU E CA 1
ATOM 6672 C C . LEU E 1 172 ? 2.511 52.425 135.589 1.00 13.11 172 LEU E C 1
ATOM 6673 O O . LEU E 1 172 ? 3.212 51.605 134.996 1.00 12.31 172 LEU E O 1
ATOM 6678 N N . TRP E 1 173 ? 1.202 52.527 135.399 1.00 12.79 173 TRP E N 1
ATOM 6679 C CA . TRP E 1 173 ? 0.516 51.663 134.458 1.00 14.39 173 TRP E CA 1
ATOM 6680 C C . TRP E 1 173 ? 1.046 51.841 133.037 1.00 15.19 173 TRP E C 1
ATOM 6681 O O . TRP E 1 173 ? 1.303 50.859 132.334 1.00 15.12 173 TRP E O 1
ATOM 6692 N N . ASP E 1 174 ? 1.203 53.089 132.609 1.00 15.11 174 ASP E N 1
ATOM 6693 C CA . ASP E 1 174 ? 1.706 53.350 131.268 1.00 16.08 174 ASP E CA 1
ATOM 6694 C C . ASP E 1 174 ? 3.148 52.863 131.139 1.00 16.65 174 ASP E C 1
ATOM 6695 O O . ASP E 1 174 ? 3.535 52.327 130.101 1.00 16.06 174 ASP E O 1
ATOM 6700 N N . TRP E 1 175 ? 3.937 53.043 132.194 1.00 14.73 175 TRP E N 1
ATOM 6701 C CA . TRP E 1 175 ? 5.333 52.604 132.194 1.00 15.14 175 TRP E CA 1
ATOM 6702 C C . TRP E 1 175 ? 5.367 51.079 132.047 1.00 16.52 175 TRP E C 1
ATOM 6703 O O . TRP E 1 175 ? 6.124 50.541 131.235 1.00 15.35 175 TRP E O 1
ATOM 6714 N N . LEU E 1 176 ? 4.537 50.383 132.820 1.00 15.18 176 LEU E N 1
ATOM 6715 C CA . LEU E 1 176 ? 4.483 48.923 132.737 1.00 17.05 176 LEU E CA 1
ATOM 6716 C C . LEU E 1 176 ? 4.191 48.447 131.310 1.00 17.71 176 LEU E C 1
ATOM 6717 O O . LEU E 1 176 ? 4.870 47.555 130.794 1.00 18.41 176 LEU E O 1
ATOM 6722 N N . CYS E 1 177 ? 3.184 49.033 130.671 1.00 18.57 177 CYS E N 1
ATOM 6723 C CA . CYS E 1 177 ? 2.835 48.638 129.310 1.00 23.40 177 CYS E CA 1
ATOM 6724 C C . CYS E 1 177 ? 3.982 48.919 128.329 1.00 25.34 177 CYS E C 1
ATOM 6725 O O . CYS E 1 177 ? 4.059 48.315 127.259 1.00 26.08 177 CYS E O 1
ATOM 6728 N N . GLN E 1 178 ? 4.880 49.818 128.722 1.00 26.17 178 GLN E N 1
ATOM 6729 C CA . GLN E 1 178 ? 6.042 50.191 127.914 1.00 26.98 178 GLN E CA 1
ATOM 6730 C C . GLN E 1 178 ? 7.067 49.071 127.778 1.00 26.79 178 GLN E C 1
ATOM 6731 O O . GLN E 1 178 ? 7.572 48.804 126.685 1.00 27.07 178 GLN E O 1
ATOM 6737 N N . VAL E 1 179 ? 7.379 48.426 128.898 1.00 25.44 179 VAL E N 1
ATOM 6738 C CA . VAL E 1 179 ? 8.408 47.392 128.931 1.00 25.05 179 VAL E CA 1
ATOM 6739 C C . VAL E 1 179 ? 8.126 46.013 128.344 1.00 26.18 179 VAL E C 1
ATOM 6740 O O . VAL E 1 179 ? 9.008 45.155 128.359 1.00 28.18 179 VAL E O 1
ATOM 6744 N N . ASP E 1 180 ? 6.923 45.787 127.832 1.00 26.80 180 ASP E N 1
ATOM 6745 C CA . ASP E 1 180 ? 6.588 44.487 127.242 1.00 28.33 180 ASP E CA 1
ATOM 6746 C C . ASP E 1 180 ? 7.066 43.326 128.106 1.00 26.39 180 ASP E C 1
ATOM 6747 O O . ASP E 1 180 ? 7.756 42.426 127.621 1.00 28.25 180 ASP E O 1
ATOM 6752 N N . ASP E 1 181 ? 6.705 43.345 129.383 1.00 22.05 181 ASP E N 1
ATOM 6753 C CA . ASP E 1 181 ? 7.126 42.292 130.289 1.00 19.02 181 ASP E CA 1
ATOM 6754 C C . ASP E 1 181 ? 6.152 42.152 131.457 1.00 18.41 181 ASP E C 1
ATOM 6755 O O . ASP E 1 181 ? 6.041 43.047 132.296 1.00 16.58 181 ASP E O 1
ATOM 6760 N N . ILE E 1 182 ? 5.435 41.033 131.508 1.00 16.11 182 ILE E N 1
ATOM 6761 C CA . ILE E 1 182 ? 4.489 40.822 132.596 1.00 16.49 182 ILE E CA 1
ATOM 6762 C C . ILE E 1 182 ? 4.885 39.679 133.515 1.00 15.56 182 ILE E C 1
ATOM 6763 O O . ILE E 1 182 ? 4.031 38.991 134.069 1.00 15.96 182 ILE E O 1
ATOM 6768 N N . GLU E 1 183 ? 6.192 39.481 133.667 1.00 16.99 183 GLU E N 1
ATOM 6769 C CA . GLU E 1 183 ? 6.716 38.458 134.562 1.00 18.36 183 GLU E CA 1
ATOM 6770 C C . GLU E 1 183 ? 6.263 38.953 135.937 1.00 17.22 183 GLU E C 1
ATOM 6771 O O . GLU E 1 183 ? 6.205 40.159 136.161 1.00 15.45 183 GLU E O 1
ATOM 6777 N N . ASP E 1 184 ? 5.937 38.043 136.848 1.00 14.93 184 ASP E N 1
ATOM 6778 C CA . ASP E 1 184 ? 5.476 38.447 138.177 1.00 16.42 184 ASP E CA 1
ATOM 6779 C C . ASP E 1 184 ? 6.421 39.454 138.843 1.00 17.76 184 ASP E C 1
ATOM 6780 O O . ASP E 1 184 ? 5.976 40.477 139.356 1.00 16.84 184 ASP E O 1
ATOM 6785 N N . SER E 1 185 ? 7.722 39.183 138.809 1.00 16.03 185 SER E N 1
ATOM 6786 C CA . SER E 1 185 ? 8.689 40.078 139.436 1.00 18.20 185 SER E CA 1
ATOM 6787 C C . SER E 1 185 ? 8.674 41.489 138.847 1.00 17.22 185 SER E C 1
ATOM 6788 O O . SER E 1 185 ? 8.908 42.465 139.563 1.00 16.73 185 SER E O 1
ATOM 6791 N N . THR E 1 186 ? 8.393 41.599 137.551 1.00 15.32 186 THR E N 1
ATOM 6792 C CA . THR E 1 186 ? 8.351 42.901 136.891 1.00 13.58 186 THR E CA 1
ATOM 6793 C C . THR E 1 186 ? 7.083 43.669 137.269 1.00 14.62 186 THR E C 1
ATOM 6794 O O . THR E 1 186 ? 7.148 44.841 137.654 1.00 13.67 186 THR E O 1
ATOM 6798 N N . VAL E 1 187 ? 5.932 43.014 137.165 1.00 12.00 187 VAL E N 1
ATOM 6799 C CA . VAL E 1 187 ? 4.677 43.663 137.518 1.00 11.54 187 VAL E CA 1
ATOM 6800 C C . VAL E 1 187 ? 4.731 44.112 138.980 1.00 11.41 187 VAL E C 1
ATOM 6801 O O . VAL E 1 187 ? 4.289 45.211 139.315 1.00 10.49 187 VAL E O 1
ATOM 6805 N N . ALA E 1 188 ? 5.274 43.260 139.844 1.00 9.23 188 ALA E N 1
ATOM 6806 C CA . ALA E 1 188 ? 5.387 43.584 141.261 1.00 11.13 188 ALA E CA 1
ATOM 6807 C C . ALA E 1 188 ? 6.274 44.806 141.488 1.00 12.29 188 ALA E C 1
ATOM 6808 O O . ALA E 1 188 ? 6.081 45.538 142.452 1.00 11.29 188 ALA E O 1
ATOM 6810 N N . GLU E 1 189 ? 7.255 45.017 140.611 1.00 11.79 189 GLU E N 1
ATOM 6811 C CA . GLU E 1 189 ? 8.140 46.172 140.735 1.00 11.73 189 GLU E CA 1
ATOM 6812 C C . GLU E 1 189 ? 7.343 47.473 140.629 1.00 11.25 189 GLU E C 1
ATOM 6813 O O . GLU E 1 189 ? 7.690 48.476 141.255 1.00 9.93 189 GLU E O 1
ATOM 6819 N N . PHE E 1 190 ? 6.275 47.451 139.835 1.00 9.98 190 PHE E N 1
ATOM 6820 C CA . PHE E 1 190 ? 5.434 48.630 139.659 1.00 9.97 190 PHE E CA 1
ATOM 6821 C C . PHE E 1 190 ? 4.354 48.704 140.738 1.00 10.92 190 PHE E C 1
ATOM 6822 O O . PHE E 1 190 ? 4.160 49.745 141.373 1.00 11.15 190 PHE E O 1
ATOM 6830 N N . PHE E 1 191 ? 3.657 47.592 140.941 1.00 11.00 191 PHE E N 1
ATOM 6831 C CA . PHE E 1 191 ? 2.585 47.512 141.929 1.00 9.75 191 PHE E CA 1
ATOM 6832 C C . PHE E 1 191 ? 3.052 47.848 143.344 1.00 9.47 191 PHE E C 1
ATOM 6833 O O . PHE E 1 191 ? 2.390 48.592 144.069 1.00 9.21 191 PHE E O 1
ATOM 6841 N N . SER E 1 192 ? 4.196 47.300 143.729 1.00 9.04 192 SER E N 1
ATOM 6842 C CA . SER E 1 192 ? 4.731 47.509 145.068 1.00 8.47 192 SER E CA 1
ATOM 6843 C C . SER E 1 192 ? 5.014 48.968 145.406 1.00 10.26 192 SER E C 1
ATOM 6844 O O . SER E 1 192 ? 5.052 49.333 146.578 1.00 10.34 192 SER E O 1
ATOM 6847 N N . ARG E 1 193 ? 5.218 49.806 144.395 1.00 8.55 193 ARG E N 1
ATOM 6848 C CA . ARG E 1 193 ? 5.502 51.212 144.657 1.00 10.33 193 ARG E CA 1
ATOM 6849 C C . ARG E 1 193 ? 4.273 51.921 145.224 1.00 11.08 193 ARG E C 1
ATOM 6850 O O . ARG E 1 193 ? 4.393 52.796 146.084 1.00 10.43 193 ARG E O 1
ATOM 6858 N N . LEU E 1 194 ? 3.092 51.542 144.744 1.00 10.65 194 LEU E N 1
ATOM 6859 C CA . LEU E 1 194 ? 1.852 52.136 145.231 1.00 11.81 194 LEU E CA 1
ATOM 6860 C C . LEU E 1 194 ? 1.625 51.710 146.679 1.00 12.12 194 LEU E C 1
ATOM 6861 O O . LEU E 1 194 ? 1.311 52.534 147.545 1.00 13.49 194 LEU E O 1
ATOM 6866 N N . VAL E 1 195 ? 1.797 50.418 146.935 1.00 10.91 195 VAL E N 1
ATOM 6867 C CA . VAL E 1 195 ? 1.595 49.875 148.273 1.00 13.32 195 VAL E CA 1
ATOM 6868 C C . VAL E 1 195 ? 2.564 50.488 149.290 1.00 12.26 195 VAL E C 1
ATOM 6869 O O . VAL E 1 195 ? 2.139 51.051 150.296 1.00 10.96 195 VAL E O 1
ATOM 6873 N N . PHE E 1 196 ? 3.862 50.387 149.019 1.00 10.43 196 PHE E N 1
ATOM 6874 C CA . PHE E 1 196 ? 4.866 50.916 149.932 1.00 11.33 196 PHE E CA 1
ATOM 6875 C C . PHE E 1 196 ? 4.786 52.424 150.134 1.00 11.48 196 PHE E C 1
ATOM 6876 O O . PHE E 1 196 ? 4.791 52.901 151.272 1.00 10.18 196 PHE E O 1
ATOM 6884 N N . ASN E 1 197 ? 4.722 53.181 149.041 1.00 10.30 197 ASN E N 1
ATOM 6885 C CA . ASN E 1 197 ? 4.672 54.630 149.172 1.00 9.61 197 ASN E CA 1
ATOM 6886 C C . ASN E 1 197 ? 3.475 55.119 149.960 1.00 10.00 197 ASN E C 1
ATOM 6887 O O . ASN E 1 197 ? 3.619 55.989 150.816 1.00 10.19 197 ASN E O 1
ATOM 6892 N N . TYR E 1 198 ? 2.295 54.569 149.701 1.00 8.51 198 TYR E N 1
ATOM 6893 C CA . TYR E 1 198 ? 1.143 55.025 150.454 1.00 9.02 198 TYR E CA 1
ATOM 6894 C C . TYR E 1 198 ? 1.139 54.505 151.892 1.00 10.58 198 TYR E C 1
ATOM 6895 O O . TYR E 1 198 ? 0.597 55.156 152.788 1.00 11.32 198 TYR E O 1
ATOM 6904 N N . LEU E 1 199 ? 1.762 53.349 152.125 1.00 12.34 199 LEU E N 1
ATOM 6905 C CA . LEU E 1 199 ? 1.864 52.826 153.488 1.00 10.43 199 LEU E CA 1
ATOM 6906 C C . LEU E 1 199 ? 2.837 53.736 154.245 1.00 9.87 199 LEU E C 1
ATOM 6907 O O . LEU E 1 199 ? 2.616 54.067 155.407 1.00 12.08 199 LEU E O 1
ATOM 6912 N N . PHE E 1 200 ? 3.923 54.136 153.586 1.00 10.67 200 PHE E N 1
ATOM 6913 C CA . PHE E 1 200 ? 4.892 55.010 154.233 1.00 10.94 200 PHE E CA 1
ATOM 6914 C C . PHE E 1 200 ? 4.243 56.316 154.708 1.00 12.28 200 PHE E C 1
ATOM 6915 O O . PHE E 1 200 ? 4.443 56.713 155.856 1.00 13.31 200 PHE E O 1
ATOM 6923 N N . ILE E 1 201 ? 3.461 56.978 153.851 1.00 10.55 201 ILE E N 1
ATOM 6924 C CA . ILE E 1 201 ? 2.823 58.232 154.254 1.00 11.49 201 ILE E CA 1
ATOM 6925 C C . ILE E 1 201 ? 1.493 58.001 154.967 1.00 12.41 201 ILE E C 1
ATOM 6926 O O . ILE E 1 201 ? 0.726 58.937 155.207 1.00 13.66 201 ILE E O 1
ATOM 6931 N N . SER E 1 202 ? 1.231 56.744 155.303 1.00 13.54 202 SER E N 1
ATOM 6932 C CA . SER E 1 202 ? 0.022 56.362 156.015 1.00 12.22 202 SER E CA 1
ATOM 6933 C C . SER E 1 202 ? -1.313 56.790 155.420 1.00 12.21 202 SER E C 1
ATOM 6934 O O . SER E 1 202 ? -2.240 57.192 156.144 1.00 10.47 202 SER E O 1
ATOM 6937 N N . ASN E 1 203 ? -1.417 56.725 154.100 1.00 10.81 203 ASN E N 1
ATOM 6938 C CA . ASN E 1 203 ? -2.687 57.034 153.468 1.00 11.69 203 ASN E CA 1
ATOM 6939 C C . ASN E 1 203 ? -3.204 55.686 152.973 1.00 11.17 203 ASN E C 1
ATOM 6940 O O . ASN E 1 203 ? -3.007 55.317 151.817 1.00 11.28 203 ASN E O 1
ATOM 6945 N N . ILE E 1 204 ? -3.832 54.946 153.878 1.00 11.89 204 ILE E N 1
ATOM 6946 C CA . ILE E 1 204 ? -4.382 53.628 153.575 1.00 12.77 204 ILE E CA 1
ATOM 6947 C C . ILE E 1 204 ? -5.460 53.734 152.502 1.00 12.58 204 ILE E C 1
ATOM 6948 O O . ILE E 1 204 ? -5.633 52.826 151.688 1.00 14.39 204 ILE E O 1
ATOM 6953 N N . SER E 1 205 ? -6.179 54.849 152.505 1.00 11.06 205 SER E N 1
ATOM 6954 C CA . SER E 1 205 ? -7.241 55.076 151.535 1.00 12.60 205 SER E CA 1
ATOM 6955 C C . SER E 1 205 ? -6.682 55.097 150.109 1.00 11.26 205 SER E C 1
ATOM 6956 O O . SER E 1 205 ? -7.213 54.441 149.210 1.00 10.19 205 SER E O 1
ATOM 6959 N N . PHE E 1 206 ? -5.611 55.853 149.900 1.00 10.27 206 PHE E N 1
ATOM 6960 C CA . PHE E 1 206 ? -4.990 55.928 148.580 1.00 10.81 206 PHE E CA 1
ATOM 6961 C C . PHE E 1 206 ? -4.369 54.591 148.199 1.00 9.53 206 PHE E C 1
ATOM 6962 O O . PHE E 1 206 ? -4.376 54.204 147.031 1.00 10.65 206 PHE E O 1
ATOM 6970 N N . ALA E 1 207 ? -3.824 53.887 149.183 1.00 9.14 207 ALA E N 1
ATOM 6971 C CA . ALA E 1 207 ? -3.214 52.590 148.914 1.00 9.57 207 ALA E CA 1
ATOM 6972 C C . ALA E 1 207 ? -4.251 51.649 148.303 1.00 11.21 207 ALA E C 1
ATOM 6973 O O . ALA E 1 207 ? -3.991 50.991 147.299 1.00 9.68 207 ALA E O 1
ATOM 6975 N N . HIS E 1 208 ? -5.431 51.588 148.914 1.00 12.63 208 HIS E N 1
ATOM 6976 C CA . HIS E 1 208 ? -6.491 50.721 148.419 1.00 12.77 208 HIS E CA 1
ATOM 6977 C C . HIS E 1 208 ? -7.055 51.183 147.081 1.00 12.65 208 HIS E C 1
ATOM 6978 O O . HIS E 1 208 ? -7.240 50.376 146.171 1.00 11.89 208 HIS E O 1
ATOM 6985 N N . GLU E 1 209 ? -7.319 52.479 146.958 1.00 12.77 209 GLU E N 1
ATOM 6986 C CA . GLU E 1 209 ? -7.867 53.017 145.716 1.00 16.35 209 GLU E CA 1
ATOM 6987 C C . GLU E 1 209 ? -6.917 52.840 144.542 1.00 14.51 209 GLU E C 1
ATOM 6988 O O . GLU E 1 209 ? -7.339 52.440 143.454 1.00 11.98 209 GLU E O 1
ATOM 6994 N N . SER E 1 210 ? -5.640 53.159 144.755 1.00 12.84 210 SER E N 1
ATOM 6995 C CA . SER E 1 210 ? -4.660 53.042 143.681 1.00 12.99 210 SER E CA 1
ATOM 6996 C C . SER E 1 210 ? -4.467 51.576 143.321 1.00 13.52 210 SER E C 1
ATOM 6997 O O . SER E 1 210 ? -4.354 51.232 142.148 1.00 12.72 210 SER E O 1
ATOM 7000 N N . LYS E 1 211 ? -4.446 50.713 144.334 1.00 15.78 211 LYS E N 1
ATOM 7001 C CA . LYS E 1 211 ? -4.292 49.273 144.113 1.00 16.39 211 LYS E CA 1
ATOM 7002 C C . LYS E 1 211 ? -5.432 48.740 143.265 1.00 15.00 211 LYS E C 1
ATOM 7003 O O . LYS E 1 211 ? -5.217 47.924 142.373 1.00 17.37 211 LYS E O 1
ATOM 7009 N N . ASP E 1 212 ? -6.646 49.197 143.561 1.00 16.50 212 ASP E N 1
ATOM 7010 C CA . ASP E 1 212 ? -7.839 48.755 142.845 1.00 16.03 212 ASP E CA 1
ATOM 7011 C C . ASP E 1 212 ? -7.793 49.097 141.366 1.00 16.15 212 ASP E C 1
ATOM 7012 O O . ASP E 1 212 ? -8.105 48.262 140.517 1.00 15.99 212 ASP E O 1
ATOM 7017 N N . ILE E 1 213 ? -7.421 50.335 141.062 1.00 14.64 213 ILE E N 1
ATOM 7018 C CA . ILE E 1 213 ? -7.335 50.780 139.680 1.00 14.97 213 ILE E CA 1
ATOM 7019 C C . ILE E 1 213 ? -6.261 49.981 138.948 1.00 14.97 213 ILE E C 1
ATOM 7020 O O . ILE E 1 213 ? -6.490 49.475 137.849 1.00 13.25 213 ILE E O 1
ATOM 7025 N N . PHE E 1 214 ? -5.093 49.852 139.574 1.00 12.47 214 PHE E N 1
ATOM 7026 C CA . PHE E 1 214 ? -3.987 49.131 138.961 1.00 12.32 214 PHE E CA 1
ATOM 7027 C C . PHE E 1 214 ? -4.302 47.657 138.713 1.00 13.71 214 PHE E C 1
ATOM 7028 O O . PHE E 1 214 ? -4.040 47.144 137.628 1.00 15.13 214 PHE E O 1
ATOM 7036 N N . LEU E 1 215 ? -4.846 46.970 139.714 1.00 11.37 215 LEU E N 1
ATOM 7037 C CA . LEU E 1 215 ? -5.154 45.558 139.546 1.00 14.24 215 LEU E CA 1
ATOM 7038 C C . LEU E 1 215 ? -6.276 45.334 138.538 1.00 14.24 215 LEU E C 1
ATOM 7039 O O . LEU E 1 215 ? -6.245 44.368 137.780 1.00 16.27 215 LEU E O 1
ATOM 7044 N N . GLU E 1 216 ? -7.263 46.223 138.522 1.00 15.29 216 GLU E N 1
ATOM 7045 C CA . GLU E 1 216 ? -8.369 46.083 137.580 1.00 17.37 216 GLU E CA 1
ATOM 7046 C C . GLU E 1 216 ? -7.850 46.245 136.151 1.00 15.90 216 GLU E C 1
ATOM 7047 O O . GLU E 1 216 ? -8.265 45.522 135.249 1.00 15.09 216 GLU E O 1
ATOM 7053 N N . ARG E 1 217 ? -6.941 47.192 135.946 1.00 14.24 217 ARG E N 1
ATOM 7054 C CA . ARG E 1 217 ? -6.370 47.398 134.620 1.00 14.28 217 ARG E CA 1
ATOM 7055 C C . ARG E 1 217 ? -5.544 46.194 134.198 1.00 15.23 217 ARG E C 1
ATOM 7056 O O . ARG E 1 217 ? -5.595 45.773 133.040 1.00 16.26 217 ARG E O 1
ATOM 7064 N N . PHE E 1 218 ? -4.790 45.639 135.143 1.00 14.13 218 PHE E N 1
ATOM 7065 C CA . PHE E 1 218 ? -3.944 44.485 134.864 1.00 14.11 218 PHE E CA 1
ATOM 7066 C C . PHE E 1 218 ? -4.776 43.265 134.475 1.00 15.59 218 PHE E C 1
ATOM 7067 O O . PHE E 1 218 ? -4.455 42.564 133.517 1.00 16.51 218 PHE E O 1
ATOM 7075 N N . ILE E 1 219 ? -5.846 43.025 135.226 1.00 16.19 219 ILE E N 1
ATOM 7076 C CA . ILE E 1 219 ? -6.737 41.897 134.984 1.00 16.91 219 ILE E CA 1
ATOM 7077 C C . ILE E 1 219 ? -7.459 42.010 133.646 1.00 18.61 219 ILE E C 1
ATOM 7078 O O . ILE E 1 219 ? -7.560 41.033 132.902 1.00 18.13 219 ILE E O 1
ATOM 7083 N N . GLU E 1 220 ? -7.968 43.200 133.347 1.00 17.16 220 GLU E N 1
ATOM 7084 C CA . GLU E 1 220 ? -8.693 43.422 132.102 1.00 20.20 220 GLU E CA 1
ATOM 7085 C C . GLU E 1 220 ? -7.810 43.388 130.858 1.00 22.16 220 GLU E C 1
ATOM 7086 O O . GLU E 1 220 ? -8.248 42.968 129.785 1.00 22.08 220 GLU E O 1
ATOM 7092 N N . LYS E 1 221 ? -6.565 43.820 131.007 1.00 21.87 221 LYS E N 1
ATOM 7093 C CA . LYS E 1 221 ? -5.634 43.866 129.892 1.00 23.20 221 LYS E CA 1
ATOM 7094 C C . LYS E 1 221 ? -4.941 42.545 129.592 1.00 22.85 221 LYS E C 1
ATOM 7095 O O . LYS E 1 221 ? -4.884 42.118 128.441 1.00 24.52 221 LYS E O 1
ATOM 7101 N N . PHE E 1 222 ? -4.428 41.891 130.626 1.00 21.43 222 PHE E N 1
ATOM 7102 C CA . PHE E 1 222 ? -3.678 40.658 130.430 1.00 21.80 222 PHE E CA 1
ATOM 7103 C C . PHE E 1 222 ? -4.358 39.353 130.819 1.00 22.03 222 PHE E C 1
ATOM 7104 O O . PHE E 1 222 ? -3.779 38.280 130.663 1.00 21.90 222 PHE E O 1
ATOM 7112 N N . HIS E 1 223 ? -5.582 39.450 131.323 1.00 20.36 223 HIS E N 1
ATOM 7113 C CA . HIS E 1 223 ? -6.357 38.277 131.707 1.00 21.33 223 HIS E CA 1
ATOM 7114 C C . HIS E 1 223 ? -5.569 37.161 132.392 1.00 21.67 223 HIS E C 1
ATOM 7115 O O . HIS E 1 223 ? -5.528 36.037 131.900 1.00 21.08 223 HIS E O 1
ATOM 7122 N N . PRO E 1 224 ? -4.919 37.453 133.529 1.00 21.22 224 PRO E N 1
ATOM 7123 C CA . PRO E 1 224 ? -4.181 36.367 134.178 1.00 21.13 224 PRO E CA 1
ATOM 7124 C C . PRO E 1 224 ? -5.209 35.485 134.883 1.00 21.90 224 PRO E C 1
ATOM 7125 O O . PRO E 1 224 ? -6.354 35.904 135.073 1.00 21.46 224 PRO E O 1
ATOM 7129 N N . LYS E 1 225 ? -4.812 34.274 135.263 1.00 20.46 225 LYS E N 1
ATOM 7130 C CA . LYS E 1 225 ? -5.721 33.369 135.961 1.00 22.57 225 LYS E CA 1
ATOM 7131 C C . LYS E 1 225 ? -5.841 33.857 137.403 1.00 22.15 225 LYS E C 1
ATOM 7132 O O . LYS E 1 225 ? -4.829 34.072 138.074 1.00 21.75 225 LYS E O 1
ATOM 7134 N N . TYR E 1 226 ? -7.064 34.030 137.887 1.00 21.02 226 TYR E N 1
ATOM 7135 C CA . TYR E 1 226 ? -7.240 34.511 139.251 1.00 21.62 226 TYR E CA 1
ATOM 7136 C C . TYR E 1 226 ? -8.584 34.141 139.860 1.00 21.80 226 TYR E C 1
ATOM 7137 O O . TYR E 1 226 ? -9.511 33.730 139.165 1.00 20.32 226 TYR E O 1
ATOM 7146 N N . GLU E 1 227 ? -8.662 34.297 141.176 1.00 22.47 227 GLU E N 1
ATOM 7147 C CA . GLU E 1 227 ? -9.870 34.033 141.941 1.00 24.12 227 GLU E CA 1
ATOM 7148 C C . GLU E 1 227 ? -9.967 35.111 143.012 1.00 23.45 227 GLU E C 1
ATOM 7149 O O . GLU E 1 227 ? -9.016 35.336 143.767 1.00 22.05 227 GLU E O 1
ATOM 7155 N N . LYS E 1 228 ? -11.104 35.791 143.070 1.00 21.49 228 LYS E N 1
ATOM 7156 C CA . LYS E 1 228 ? -11.288 36.820 144.078 1.00 21.44 228 LYS E CA 1
ATOM 7157 C C . LYS E 1 228 ? -11.690 36.171 145.397 1.00 20.49 228 LYS E C 1
ATOM 7158 O O . LYS E 1 228 ? -12.565 35.305 145.436 1.00 20.81 228 LYS E O 1
ATOM 7164 N N . ILE E 1 229 ? -11.028 36.571 146.474 1.00 19.64 229 ILE E N 1
ATOM 7165 C CA . ILE E 1 229 ? -11.340 36.040 147.793 1.00 19.25 229 ILE E CA 1
ATOM 7166 C C . ILE E 1 229 ? -11.884 37.207 148.599 1.00 20.42 229 ILE E C 1
ATOM 7167 O O . ILE E 1 229 ? -11.206 38.218 148.770 1.00 19.78 229 ILE E O 1
ATOM 7172 N N . ASP E 1 230 ? -13.116 37.069 149.077 1.00 20.18 230 ASP E N 1
ATOM 7173 C CA . ASP E 1 230 ? -13.764 38.126 149.840 1.00 21.55 230 ASP E CA 1
ATOM 7174 C C . ASP E 1 230 ? -14.085 37.696 151.260 1.00 22.33 230 ASP E C 1
ATOM 7175 O O . ASP E 1 230 ? -14.813 36.727 151.476 1.00 22.05 230 ASP E O 1
ATOM 7180 N N . LYS E 1 231 ? -13.541 38.426 152.227 1.00 19.91 231 LYS E N 1
ATOM 7181 C CA . LYS E 1 231 ? -13.780 38.119 153.627 1.00 20.95 231 LYS E CA 1
ATOM 7182 C C . LYS E 1 231 ? -13.962 39.388 154.437 1.00 21.53 231 LYS E C 1
ATOM 7183 O O . LYS E 1 231 ? -13.147 40.313 154.358 1.00 20.55 231 LYS E O 1
ATOM 7189 N N . ASN E 1 232 ? -15.050 39.432 155.196 1.00 21.58 232 ASN E N 1
ATOM 7190 C CA . ASN E 1 232 ? -15.332 40.551 156.082 1.00 22.50 232 ASN E CA 1
ATOM 7191 C C . ASN E 1 232 ? -15.182 41.931 155.465 1.00 21.79 232 ASN E C 1
ATOM 7192 O O . ASN E 1 232 ? -14.681 42.838 156.120 1.00 21.73 232 ASN E O 1
ATOM 7197 N N . GLY E 1 233 ? -15.601 42.097 154.216 1.00 21.24 233 GLY E N 1
ATOM 7198 C CA . GLY E 1 233 ? -15.498 43.405 153.591 1.00 20.16 233 GLY E CA 1
ATOM 7199 C C . GLY E 1 233 ? -14.174 43.701 152.909 1.00 19.50 233 GLY E C 1
ATOM 7200 O O . GLY E 1 233 ? -13.998 44.777 152.338 1.00 21.83 233 GLY E O 1
ATOM 7201 N N . TYR E 1 234 ? -13.238 42.760 152.976 1.00 16.34 234 TYR E N 1
ATOM 7202 C CA . TYR E 1 234 ? -11.939 42.928 152.339 1.00 15.43 234 TYR E CA 1
ATOM 7203 C C . TYR E 1 234 ? -11.822 41.948 151.182 1.00 15.86 234 TYR E C 1
ATOM 7204 O O . TYR E 1 234 ? -12.311 40.823 151.262 1.00 16.20 234 TYR E O 1
ATOM 7213 N N . GLU E 1 235 ? -11.168 42.372 150.110 1.00 13.74 235 GLU E N 1
ATOM 7214 C CA . GLU E 1 235 ? -11.006 41.507 148.952 1.00 16.20 235 GLU E CA 1
ATOM 7215 C C . GLU E 1 235 ? -9.554 41.353 148.549 1.00 15.81 235 GLU E C 1
ATOM 7216 O O . GLU E 1 235 ? -8.787 42.316 148.571 1.00 15.13 235 GLU E O 1
ATOM 7222 N N . ILE E 1 236 ? -9.186 40.128 148.190 1.00 14.47 236 ILE E N 1
ATOM 7223 C CA . ILE E 1 236 ? -7.839 39.825 147.729 1.00 14.39 236 ILE E CA 1
ATOM 7224 C C . ILE E 1 236 ? -7.995 39.143 146.377 1.00 16.06 236 ILE E C 1
ATOM 7225 O O . ILE E 1 236 ? -8.771 38.193 146.244 1.00 14.49 236 ILE E O 1
ATOM 7230 N N . VAL E 1 237 ? -7.289 39.637 145.366 1.00 15.16 237 VAL E N 1
ATOM 7231 C CA . VAL E 1 237 ? -7.347 38.991 144.067 1.00 14.74 237 VAL E CA 1
ATOM 7232 C C . VAL E 1 237 ? -6.242 37.947 144.131 1.00 15.34 237 VAL E C 1
ATOM 7233 O O . VAL E 1 237 ? -5.057 38.285 144.133 1.00 14.30 237 VAL E O 1
ATOM 7237 N N . PHE E 1 238 ? -6.623 36.679 144.226 1.00 14.38 238 PHE E N 1
ATOM 7238 C CA . PHE E 1 238 ? -5.623 35.628 144.287 1.00 16.13 238 PHE E CA 1
ATOM 7239 C C . PHE E 1 238 ? -5.163 35.247 142.888 1.00 16.02 238 PHE E C 1
ATOM 7240 O O . PHE E 1 238 ? -5.927 34.675 142.106 1.00 16.96 238 PHE E O 1
ATOM 7248 N N . PHE E 1 239 ? -3.913 35.569 142.578 1.00 15.33 239 PHE E N 1
ATOM 7249 C CA . PHE E 1 239 ? -3.340 35.251 141.278 1.00 16.38 239 PHE E CA 1
ATOM 7250 C C . PHE E 1 239 ? -2.629 33.912 141.380 1.00 18.22 239 PHE E C 1
ATOM 7251 O O . PHE E 1 239 ? -1.810 33.700 142.274 1.00 16.77 239 PHE E O 1
ATOM 7259 N N . GLU E 1 240 ? -2.947 33.003 140.469 1.00 19.61 240 GLU E N 1
ATOM 7260 C CA . GLU E 1 240 ? -2.307 31.703 140.490 1.00 21.02 240 GLU E CA 1
ATOM 7261 C C . GLU E 1 240 ? -0.852 31.808 140.035 1.00 19.04 240 GLU E C 1
ATOM 7262 O O . GLU E 1 240 ? -0.003 31.060 140.507 1.00 19.76 240 GLU E O 1
ATOM 7268 N N . ASP E 1 241 ? -0.558 32.755 139.148 1.00 17.21 241 ASP E N 1
ATOM 7269 C CA . ASP E 1 241 ? 0.804 32.912 138.639 1.00 16.54 241 ASP E CA 1
ATOM 7270 C C . ASP E 1 241 ? 1.541 34.188 139.059 1.00 16.84 241 ASP E C 1
ATOM 7271 O O . ASP E 1 241 ? 2.610 34.497 138.522 1.00 16.12 241 ASP E O 1
ATOM 7276 N N . TYR E 1 242 ? 0.983 34.915 140.025 1.00 16.01 242 TYR E N 1
ATOM 7277 C CA . TYR E 1 242 ? 1.591 36.156 140.515 1.00 15.11 242 TYR E CA 1
ATOM 7278 C C . TYR E 1 242 ? 1.603 36.168 142.036 1.00 15.23 242 TYR E C 1
ATOM 7279 O O . TYR E 1 242 ? 0.901 36.952 142.671 1.00 13.32 242 TYR E O 1
ATOM 7288 N N . SER E 1 243 ? 2.412 35.286 142.610 1.00 14.81 243 SER E N 1
ATOM 7289 C CA . SER E 1 243 ? 2.523 35.167 144.055 1.00 15.96 243 SER E CA 1
ATOM 7290 C C . SER E 1 243 ? 2.993 36.462 144.716 1.00 15.51 243 SER E C 1
ATOM 7291 O O . SER E 1 243 ? 2.593 36.765 145.839 1.00 13.30 243 SER E O 1
ATOM 7294 N N . ASP E 1 244 ? 3.844 37.218 144.023 1.00 13.91 244 ASP E N 1
ATOM 7295 C CA . ASP E 1 244 ? 4.356 38.477 144.565 1.00 15.19 244 ASP E CA 1
ATOM 7296 C C . ASP E 1 244 ? 3.197 39.462 144.737 1.00 14.37 244 ASP E C 1
ATOM 7297 O O . ASP E 1 244 ? 3.124 40.177 145.737 1.00 14.64 244 ASP E O 1
ATOM 7302 N N . LEU E 1 245 ? 2.290 39.496 143.763 1.00 12.25 245 LEU E N 1
ATOM 7303 C CA . LEU E 1 245 ? 1.136 40.389 143.836 1.00 13.00 245 LEU E CA 1
ATOM 7304 C C . LEU E 1 245 ? 0.210 39.961 144.977 1.00 13.40 245 LEU E C 1
ATOM 7305 O O . LEU E 1 245 ? -0.448 40.798 145.609 1.00 13.04 245 LEU E O 1
ATOM 7310 N N . ASN E 1 246 ? 0.158 38.658 145.244 1.00 10.80 246 ASN E N 1
ATOM 7311 C CA . ASN E 1 246 ? -0.682 38.159 146.326 1.00 11.90 246 ASN E CA 1
ATOM 7312 C C . ASN E 1 246 ? -0.101 38.657 147.647 1.00 11.76 246 ASN E C 1
ATOM 7313 O O . ASN E 1 246 ? -0.825 39.131 148.517 1.00 11.58 246 ASN E O 1
ATOM 7318 N N . PHE E 1 247 ? 1.218 38.546 147.774 1.00 13.18 247 PHE E N 1
ATOM 7319 C CA . PHE E 1 247 ? 1.935 38.976 148.972 1.00 14.64 247 PHE E CA 1
ATOM 7320 C C . PHE E 1 247 ? 1.735 40.466 149.249 1.00 12.83 247 PHE E C 1
ATOM 7321 O O . PHE E 1 247 ? 1.409 40.865 150.372 1.00 11.87 247 PHE E O 1
ATOM 7329 N N . LEU E 1 248 ? 1.930 41.286 148.221 1.00 12.17 248 LEU E N 1
ATOM 7330 C CA . LEU E 1 248 ? 1.784 42.732 148.359 1.00 10.66 248 LEU E CA 1
ATOM 7331 C C . LEU E 1 248 ? 0.380 43.167 148.790 1.00 11.76 248 LEU E C 1
ATOM 7332 O O . LEU E 1 248 ? 0.236 44.123 149.558 1.00 10.82 248 LEU E O 1
ATOM 7337 N N . GLN E 1 249 ? -0.654 42.473 148.317 1.00 11.16 249 GLN E N 1
ATOM 7338 C CA . GLN E 1 249 ? -2.025 42.811 148.707 1.00 12.27 249 GLN E CA 1
ATOM 7339 C C . GLN E 1 249 ? -2.244 42.477 150.178 1.00 13.18 249 GLN E C 1
ATOM 7340 O O . GLN E 1 249 ? -2.917 43.214 150.895 1.00 13.57 249 GLN E O 1
ATOM 7346 N N . LEU E 1 250 ? -1.691 41.348 150.618 1.00 13.66 250 LEU E N 1
ATOM 7347 C CA . LEU E 1 250 ? -1.824 40.930 152.013 1.00 14.74 250 LEU E CA 1
ATOM 7348 C C . LEU E 1 250 ? -1.004 41.848 152.911 1.00 15.60 250 LEU E C 1
ATOM 7349 O O . LEU E 1 250 ? -1.382 42.127 154.053 1.00 14.40 250 LEU E O 1
ATOM 7354 N N . LEU E 1 251 ? 0.122 42.316 152.384 1.00 16.28 251 LEU E N 1
ATOM 7355 C CA . LEU E 1 251 ? 1.000 43.206 153.127 1.00 16.83 251 LEU E CA 1
ATOM 7356 C C . LEU E 1 251 ? 0.224 44.454 153.550 1.00 17.35 251 LEU E C 1
ATOM 7357 O O . LEU E 1 251 ? 0.308 44.894 154.698 1.00 16.05 251 LEU E O 1
ATOM 7362 N N . LEU E 1 252 ? -0.540 45.016 152.617 1.00 16.92 252 LEU E N 1
ATOM 7363 C CA . LEU E 1 252 ? -1.337 46.211 152.887 1.00 16.40 252 LEU E CA 1
ATOM 7364 C C . LEU E 1 252 ? -2.281 46.030 154.070 1.00 16.03 252 LEU E C 1
ATOM 7365 O O . LEU E 1 252 ? -2.238 46.801 155.028 1.00 13.49 252 LEU E O 1
ATOM 7370 N N . ILE E 1 253 ? -3.133 45.011 154.007 1.00 15.90 253 ILE E N 1
ATOM 7371 C CA . ILE E 1 253 ? -4.074 44.761 155.091 1.00 16.17 253 ILE E CA 1
ATOM 7372 C C . ILE E 1 253 ? -3.404 44.336 156.402 1.00 15.87 253 ILE E C 1
ATOM 7373 O O . ILE E 1 253 ? -3.946 44.573 157.480 1.00 14.79 253 ILE E O 1
ATOM 7378 N N . THR E 1 254 ? -2.234 43.711 156.322 1.00 14.34 254 THR E N 1
ATOM 7379 C CA . THR E 1 254 ? -1.552 43.292 157.540 1.00 15.10 254 THR E CA 1
ATOM 7380 C C . THR E 1 254 ? -1.086 44.523 158.314 1.00 15.81 254 THR E C 1
ATOM 7381 O O . THR E 1 254 ? -1.235 44.584 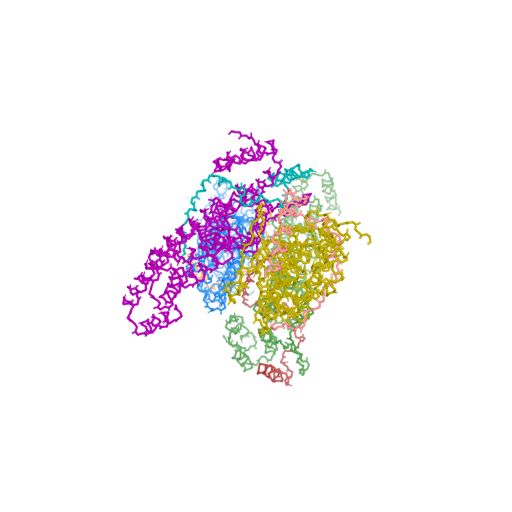159.536 1.00 13.35 254 THR E O 1
ATOM 7385 N N . CYS E 1 255 ? -0.534 45.511 157.608 1.00 13.90 255 CYS E N 1
ATOM 7386 C CA . CYS E 1 255 ? -0.092 46.739 158.261 1.00 13.97 255 CYS E CA 1
ATOM 7387 C C . CYS E 1 255 ? -1.290 47.421 158.926 1.00 14.31 255 CYS E C 1
ATOM 7388 O O . CYS E 1 255 ? -1.150 48.058 159.963 1.00 13.75 255 CYS E O 1
ATOM 7391 N N . GLN E 1 256 ? -2.466 47.284 158.317 1.00 14.52 256 GLN E N 1
ATOM 7392 C CA . GLN E 1 256 ? -3.689 47.866 158.862 1.00 14.90 256 GLN E CA 1
ATOM 7393 C C . GLN E 1 256 ? -4.057 47.273 160.223 1.00 16.39 256 GLN E C 1
ATOM 7394 O O . GLN E 1 256 ? -4.668 47.948 161.048 1.00 15.75 256 GLN E O 1
ATOM 7400 N N . THR E 1 257 ? -3.704 46.011 160.452 1.00 16.55 257 THR E N 1
ATOM 7401 C CA . THR E 1 257 ? -4.023 45.372 161.726 1.00 16.46 257 THR E CA 1
ATOM 7402 C C . THR E 1 257 ? -3.061 45.802 162.830 1.00 18.82 257 THR E C 1
ATOM 7403 O O . THR E 1 257 ? -3.436 45.849 164.004 1.00 19.17 257 THR E O 1
ATOM 7407 N N . LYS E 1 258 ? -1.828 46.126 162.447 1.00 18.20 258 LYS E N 1
ATOM 7408 C CA . LYS E 1 258 ? -0.800 46.537 163.399 1.00 18.71 258 LYS E CA 1
ATOM 7409 C C . LYS E 1 258 ? -0.537 45.405 164.390 1.00 20.06 258 LYS E C 1
ATOM 7410 O O . LYS E 1 258 ? -0.113 45.635 165.521 1.00 20.46 258 LYS E O 1
ATOM 7416 N N . ASP E 1 259 ? -0.790 44.179 163.940 1.00 18.83 259 ASP E N 1
ATOM 7417 C CA . ASP E 1 259 ? -0.605 42.978 164.753 1.00 20.50 259 ASP E CA 1
ATOM 7418 C C . ASP E 1 259 ? 0.723 42.306 164.388 1.00 19.36 259 ASP E C 1
ATOM 7419 O O . ASP E 1 259 ? 0.851 41.723 163.307 1.00 18.37 259 ASP E O 1
ATOM 7424 N N . LYS E 1 260 ? 1.712 42.381 165.277 1.00 20.41 260 LYS E N 1
ATOM 7425 C CA . LYS E 1 260 ? 3.017 41.785 164.980 1.00 21.97 260 LYS E CA 1
ATOM 7426 C C . LYS E 1 260 ? 2.962 40.295 164.650 1.00 19.90 260 LYS E C 1
ATOM 7427 O O . LYS E 1 260 ? 3.820 39.786 163.933 1.00 19.20 260 LYS E O 1
ATOM 7433 N N . SER E 1 261 ? 1.951 39.595 165.154 1.00 19.81 261 SER E N 1
ATOM 7434 C CA . SER E 1 261 ? 1.827 38.167 164.876 1.00 20.17 261 SER E CA 1
ATOM 7435 C C . SER E 1 261 ? 1.507 37.927 163.403 1.00 17.86 261 SER E C 1
ATOM 7436 O O . SER E 1 261 ? 2.082 37.041 162.772 1.00 18.08 261 SER E O 1
ATOM 7439 N N . TYR E 1 262 ? 0.586 38.714 162.857 1.00 16.62 262 TYR E N 1
ATOM 7440 C CA . TYR E 1 262 ? 0.214 38.563 161.457 1.00 16.75 262 TYR E CA 1
ATOM 7441 C C . TYR E 1 262 ? 1.397 38.951 160.572 1.00 16.62 262 TYR E C 1
ATOM 7442 O O . TYR E 1 262 ? 1.664 38.311 159.559 1.00 15.61 262 TYR E O 1
ATOM 7451 N N . PHE E 1 263 ? 2.103 40.002 160.972 1.00 17.69 263 PHE E N 1
ATOM 7452 C CA . PHE E 1 263 ? 3.275 40.483 160.248 1.00 18.87 263 PHE E CA 1
ATOM 7453 C C . PHE E 1 263 ? 4.277 39.345 160.102 1.00 21.06 263 PHE E C 1
ATOM 7454 O O . PHE E 1 263 ? 4.781 39.075 159.008 1.00 21.29 263 PHE E O 1
ATOM 7462 N N . LEU E 1 264 ? 4.565 38.676 161.215 1.00 22.48 264 LEU E N 1
ATOM 7463 C CA . LEU E 1 264 ? 5.507 37.564 161.209 1.00 23.04 264 LEU E CA 1
ATOM 7464 C C . LEU E 1 264 ? 4.983 36.384 160.404 1.00 21.52 264 LEU E C 1
ATOM 7465 O O . LEU E 1 264 ? 5.730 35.772 159.648 1.00 19.46 264 LEU E O 1
ATOM 7470 N N . ASN E 1 265 ? 3.701 36.063 160.568 1.00 21.11 265 ASN E N 1
ATOM 7471 C CA . ASN E 1 265 ? 3.117 34.940 159.839 1.00 21.56 265 ASN E CA 1
ATOM 7472 C C . ASN E 1 265 ? 3.201 35.147 158.332 1.00 20.64 265 ASN E C 1
ATOM 7473 O O . ASN E 1 265 ? 3.511 34.219 157.585 1.00 20.16 265 ASN E O 1
ATOM 7478 N N . LEU E 1 266 ? 2.924 36.367 157.881 1.00 19.12 266 LEU E N 1
ATOM 7479 C CA . LEU E 1 266 ? 2.982 36.658 156.457 1.00 17.35 266 LEU E CA 1
ATOM 7480 C C . LEU E 1 266 ? 4.401 36.465 155.921 1.00 17.33 266 LEU E C 1
ATOM 7481 O O . LEU E 1 266 ? 4.603 35.809 154.899 1.00 15.40 266 LEU E O 1
ATOM 7486 N N . LYS E 1 267 ? 5.377 37.040 156.617 1.00 17.81 267 LYS E N 1
ATOM 7487 C CA . LYS E 1 267 ? 6.772 36.940 156.204 1.00 20.73 267 LYS E CA 1
ATOM 7488 C C . LYS E 1 267 ? 7.292 35.506 156.220 1.00 22.01 267 LYS E C 1
ATOM 7489 O O . LYS E 1 267 ? 8.073 35.119 155.350 1.00 22.81 267 LYS E O 1
ATOM 7495 N N . ASN E 1 268 ? 6.858 34.718 157.202 1.00 23.13 268 ASN E N 1
ATOM 7496 C CA . ASN E 1 268 ? 7.295 33.329 157.300 1.00 25.32 268 ASN E CA 1
ATOM 7497 C C . ASN E 1 268 ? 6.806 32.483 156.133 1.00 24.36 268 ASN E C 1
ATOM 7498 O O . ASN E 1 268 ? 7.448 31.508 155.761 1.00 24.51 268 ASN E O 1
ATOM 7503 N N . HIS E 1 269 ? 5.669 32.854 155.556 1.00 24.39 269 HIS E N 1
ATOM 7504 C CA . HIS E 1 269 ? 5.125 32.102 154.433 1.00 23.44 269 HIS E CA 1
ATOM 7505 C C . HIS E 1 269 ? 5.789 32.498 153.119 1.00 22.68 269 HIS E C 1
ATOM 7506 O O . HIS E 1 269 ? 5.931 31.680 152.217 1.00 23.64 269 HIS E O 1
ATOM 7513 N N . TYR E 1 270 ? 6.182 33.762 153.017 1.00 22.19 270 TYR E N 1
ATOM 7514 C CA . TYR E 1 270 ? 6.822 34.286 151.815 1.00 21.65 270 TYR E CA 1
ATOM 7515 C C . TYR E 1 270 ? 8.284 34.654 152.084 1.00 22.59 270 TYR E C 1
ATOM 7516 O O . TYR E 1 270 ? 8.652 35.826 152.035 1.00 21.83 270 TYR E O 1
ATOM 7525 N N . LEU E 1 271 ? 9.117 33.653 152.350 1.00 21.82 271 LEU E N 1
ATOM 7526 C CA . LEU E 1 271 ? 10.522 33.904 152.647 1.00 23.29 271 LEU E CA 1
ATOM 7527 C C . LEU E 1 271 ? 11.285 34.680 151.575 1.00 22.90 271 LEU E C 1
ATOM 7528 O O . LEU E 1 271 ? 12.005 35.624 151.896 1.00 21.67 271 LEU E O 1
ATOM 7533 N N . ASP E 1 272 ? 11.142 34.291 150.311 1.00 23.06 272 ASP E N 1
ATOM 7534 C CA . ASP E 1 272 ? 11.854 34.990 149.244 1.00 24.61 272 ASP E CA 1
ATOM 7535 C C . ASP E 1 272 ? 11.467 36.461 149.147 1.00 24.12 272 ASP E C 1
ATOM 7536 O O . ASP E 1 272 ? 12.334 37.339 149.076 1.00 23.54 272 ASP E O 1
ATOM 7541 N N . PHE E 1 273 ? 10.167 36.738 149.139 1.00 23.46 273 PHE E N 1
ATOM 7542 C CA . PHE E 1 273 ? 9.717 38.122 149.045 1.00 23.60 273 PHE E CA 1
ATOM 7543 C C . PHE E 1 273 ? 10.117 38.941 150.266 1.00 22.81 273 PHE E C 1
ATOM 7544 O O . PHE E 1 273 ? 10.418 40.126 150.143 1.00 23.87 273 PHE E O 1
ATOM 7552 N N . SER E 1 274 ? 10.132 38.319 151.441 1.00 22.76 274 SER E N 1
ATOM 7553 C CA . SER E 1 274 ? 10.502 39.053 152.645 1.00 26.23 274 SER E CA 1
ATOM 7554 C C . SER E 1 274 ? 11.977 39.453 152.586 1.00 25.46 274 SER E C 1
ATOM 7555 O O . SER E 1 274 ? 12.401 40.411 153.237 1.00 27.44 274 SER E O 1
ATOM 7558 N N . GLN E 1 275 ? 12.751 38.725 151.787 1.00 23.77 275 GLN E N 1
ATOM 7559 C CA . GLN E 1 275 ? 14.170 39.020 151.619 1.00 22.02 275 GLN E CA 1
ATOM 7560 C C . GLN E 1 275 ? 14.317 40.127 150.571 1.00 19.44 275 GLN E C 1
ATOM 7561 O O . GLN E 1 275 ? 15.089 41.065 150.747 1.00 19.81 275 GLN E O 1
ATOM 7567 N N . ALA E 1 276 ? 13.561 40.019 149.484 1.00 17.95 276 ALA E N 1
ATOM 7568 C CA . ALA E 1 276 ? 13.608 41.018 148.424 1.00 17.90 276 ALA E CA 1
ATOM 7569 C C . ALA E 1 276 ? 13.150 42.397 148.918 1.00 17.59 276 ALA E C 1
ATOM 7570 O O . ALA E 1 276 ? 13.629 43.424 148.442 1.00 18.41 276 ALA E O 1
ATOM 7572 N N . TYR E 1 277 ? 12.232 42.413 149.879 1.00 16.94 277 TYR E N 1
ATOM 7573 C CA . TYR E 1 277 ? 11.706 43.659 150.431 1.00 17.64 277 TYR E CA 1
ATOM 7574 C C . TYR E 1 277 ? 12.168 43.873 151.866 1.00 18.01 277 TYR E C 1
ATOM 7575 O O . TYR E 1 277 ? 11.494 44.557 152.635 1.00 17.62 277 TYR E O 1
ATOM 7584 N N . LYS E 1 278 ? 13.305 43.286 152.225 1.00 18.60 278 LYS E N 1
ATOM 7585 C CA . LYS E 1 278 ? 13.832 43.386 153.583 1.00 19.62 278 LYS E CA 1
ATOM 7586 C C . LYS E 1 278 ? 13.834 44.801 154.150 1.00 18.11 278 LYS E C 1
ATOM 7587 O O . LYS E 1 278 ? 13.340 45.029 155.251 1.00 16.94 278 LYS E O 1
ATOM 7593 N N . SER E 1 279 ? 14.391 45.749 153.402 1.00 18.20 279 SER E N 1
ATOM 7594 C CA . SER E 1 279 ? 14.462 47.135 153.864 1.00 19.71 279 SER E CA 1
ATOM 7595 C C . SER E 1 279 ? 13.100 47.775 154.081 1.00 17.87 279 SER E C 1
ATOM 7596 O O . SER E 1 279 ? 12.880 48.449 155.086 1.00 15.81 279 SER E O 1
ATOM 7599 N N . GLU E 1 280 ? 12.189 47.577 153.136 1.00 15.97 280 GLU E N 1
ATOM 7600 C CA . GLU E 1 280 ? 10.857 48.159 153.259 1.00 16.03 280 GLU E CA 1
ATOM 7601 C C . GLU E 1 280 ? 10.119 47.573 154.453 1.00 14.95 280 GLU E C 1
ATOM 7602 O O . GLU E 1 280 ? 9.505 48.301 155.227 1.00 15.90 280 GLU E O 1
ATOM 7608 N N . LEU E 1 281 ? 10.186 46.253 154.595 1.00 14.53 281 LEU E N 1
ATOM 7609 C CA . LEU E 1 281 ? 9.512 45.556 155.685 1.00 15.21 281 LEU E CA 1
ATOM 7610 C C . LEU E 1 281 ? 10.046 45.963 157.049 1.00 15.18 281 LEU E C 1
ATOM 7611 O O . LEU E 1 281 ? 9.289 46.095 158.010 1.00 15.76 281 LEU E O 1
ATOM 7616 N N . GLU E 1 282 ? 11.356 46.165 157.128 1.00 17.01 282 GLU E N 1
ATOM 7617 C CA . GLU E 1 282 ? 11.980 46.572 158.372 1.00 18.36 282 GLU E CA 1
ATOM 7618 C C . GLU E 1 282 ? 11.414 47.926 158.785 1.00 17.06 282 GLU E C 1
ATOM 7619 O O . GLU E 1 282 ? 11.145 48.164 159.966 1.00 15.87 282 GLU E O 1
ATOM 7625 N N . PHE E 1 283 ? 11.217 48.811 157.810 1.00 15.59 283 PHE E N 1
ATOM 7626 C CA . PHE E 1 283 ? 10.666 50.126 158.108 1.00 14.33 283 PHE E CA 1
ATOM 7627 C C . PHE E 1 283 ? 9.204 50.012 158.545 1.00 14.77 283 PHE E C 1
ATOM 7628 O O . PHE E 1 283 ? 8.782 50.656 159.503 1.00 13.74 283 PHE E O 1
ATOM 7636 N N . LEU E 1 284 ? 8.430 49.202 157.832 1.00 12.94 284 LEU E N 1
ATOM 7637 C CA . LEU E 1 284 ? 7.022 49.015 158.166 1.00 14.84 284 LEU E CA 1
ATOM 7638 C C . LEU E 1 284 ? 6.883 48.364 159.543 1.00 14.67 284 LEU E C 1
ATOM 7639 O O . LEU E 1 284 ? 5.928 48.632 160.275 1.00 14.58 284 LEU E O 1
ATOM 7644 N N . GLY E 1 285 ? 7.843 47.513 159.890 1.00 14.75 285 GLY E N 1
ATOM 7645 C CA . GLY E 1 285 ? 7.807 46.860 161.184 1.00 14.99 285 GLY E CA 1
ATOM 7646 C C . GLY E 1 285 ? 7.761 47.901 162.284 1.00 16.10 285 GLY E C 1
ATOM 7647 O O . GLY E 1 285 ? 7.026 47.762 163.259 1.00 15.22 285 GLY E O 1
ATOM 7648 N N . GLN E 1 286 ? 8.548 48.959 162.125 1.00 16.84 286 GLN E N 1
ATOM 7649 C CA . GLN E 1 286 ? 8.580 50.020 163.116 1.00 18.56 286 GLN E CA 1
ATOM 7650 C C . GLN E 1 286 ? 7.379 50.946 162.983 1.00 18.73 286 GLN E C 1
ATOM 7651 O O . GLN E 1 286 ? 6.751 51.318 163.975 1.00 19.28 286 GLN E O 1
ATOM 7657 N N . GLU E 1 287 ? 7.045 51.311 161.752 1.00 17.61 287 GLU E N 1
ATOM 7658 C CA . GLU E 1 287 ? 5.929 52.219 161.537 1.00 16.90 287 GLU E CA 1
ATOM 7659 C C . GLU E 1 287 ? 4.574 51.682 161.996 1.00 16.55 287 GLU E C 1
ATOM 7660 O O . GLU E 1 287 ? 3.820 52.390 162.664 1.00 15.82 287 GLU E O 1
ATOM 7666 N N . TYR E 1 288 ? 4.273 50.433 161.650 1.00 15.74 288 TYR E N 1
ATOM 7667 C CA . TYR E 1 288 ? 2.983 49.837 161.986 1.00 16.21 288 TYR E CA 1
ATOM 7668 C C . TYR E 1 288 ? 2.947 48.813 163.112 1.00 18.27 288 TYR E C 1
ATOM 7669 O O . TYR E 1 288 ? 1.895 48.600 163.718 1.00 18.49 288 TYR E O 1
ATOM 7678 N N . PHE E 1 289 ? 4.074 48.172 163.398 1.00 18.53 289 PHE E N 1
ATOM 7679 C CA . PHE E 1 289 ? 4.074 47.149 164.437 1.00 21.32 289 PHE E CA 1
ATOM 7680 C C . PHE E 1 289 ? 4.906 47.452 165.678 1.00 23.71 289 PHE E C 1
ATOM 7681 O O . PHE E 1 289 ? 5.052 46.600 166.555 1.00 23.92 289 PHE E O 1
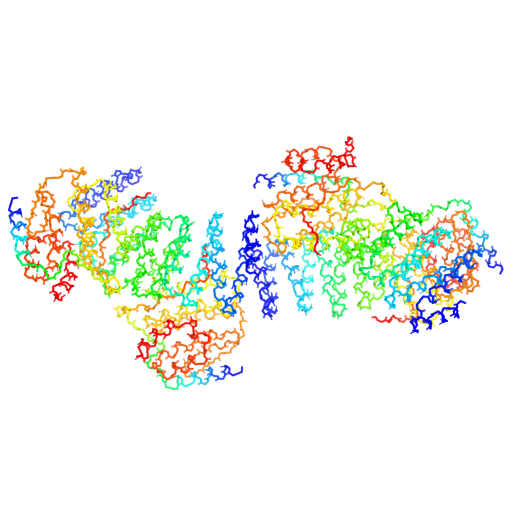ATOM 7689 N N . ASN E 1 290 ? 5.432 48.669 165.755 1.00 28.01 290 ASN E N 1
ATOM 7690 C CA . ASN E 1 290 ? 6.238 49.093 166.892 1.00 32.20 290 ASN E CA 1
ATOM 7691 C C . ASN E 1 290 ? 7.451 48.206 167.093 1.00 34.53 290 ASN E C 1
ATOM 7692 O O . ASN E 1 290 ? 7.981 48.116 168.196 1.00 35.88 290 ASN E O 1
ATOM 7697 N N . ILE E 1 291 ? 7.881 47.545 166.024 1.00 36.75 291 ILE E N 1
ATOM 7698 C CA . ILE E 1 291 ? 9.045 46.676 166.083 1.00 38.93 291 ILE E CA 1
ATOM 7699 C C . ILE E 1 291 ? 10.277 47.453 165.645 1.00 42.29 291 ILE E C 1
ATOM 7700 O O . ILE E 1 291 ? 10.519 47.625 164.450 1.00 42.79 291 ILE E O 1
ATOM 7705 N N . VAL E 1 292 ? 11.055 47.927 166.610 1.00 45.34 292 VAL E N 1
ATOM 7706 C CA . VAL E 1 292 ? 12.259 48.681 166.291 1.00 48.28 292 VAL E CA 1
ATOM 7707 C C . VAL E 1 292 ? 13.316 47.778 165.651 1.00 49.40 292 VAL E C 1
ATOM 7708 O O . VAL E 1 292 ? 13.722 48.066 164.503 1.00 50.80 292 VAL E O 1
ATOM 7712 N N . GLY F 2 7 ? -3.179 25.929 144.885 1.00 45.11 7 GLY F N 1
ATOM 7713 C CA . GLY F 2 7 ? -3.887 25.044 145.860 1.00 43.82 7 GLY F CA 1
ATOM 7714 C C . GLY F 2 7 ? -3.498 25.378 147.287 1.00 42.82 7 GLY F C 1
ATOM 7715 O O . GLY F 2 7 ? -4.294 25.948 148.034 1.00 43.61 7 GLY F O 1
ATOM 7716 N N . PRO F 2 8 ? -2.273 25.030 147.701 1.00 41.41 8 PRO F N 1
ATOM 7717 C CA . PRO F 2 8 ? -1.835 25.328 149.066 1.00 38.86 8 PRO F CA 1
ATOM 7718 C C . PRO F 2 8 ? -1.739 26.834 149.325 1.00 35.96 8 PRO F C 1
ATOM 7719 O O . PRO F 2 8 ? -2.132 27.305 150.392 1.00 34.85 8 PRO F O 1
ATOM 7723 N N . GLU F 2 9 ? -1.224 27.586 148.353 1.00 33.22 9 GLU F N 1
ATOM 7724 C CA . GLU F 2 9 ? -1.110 29.033 148.520 1.00 31.15 9 GLU F CA 1
ATOM 7725 C C . GLU F 2 9 ? -2.505 29.650 148.617 1.00 28.26 9 GLU F C 1
ATOM 7726 O O . GLU F 2 9 ? -2.738 30.552 149.419 1.00 26.81 9 GLU F O 1
ATOM 7732 N N . HIS F 2 10 ? -3.432 29.158 147.799 1.00 25.34 10 HIS F N 1
ATOM 7733 C CA . HIS F 2 10 ? -4.798 29.665 147.819 1.00 26.19 10 HIS F CA 1
ATOM 7734 C C . HIS F 2 10 ? -5.377 29.483 149.224 1.00 26.91 10 HIS F C 1
ATOM 7735 O O . HIS F 2 10 ? -6.021 30.385 149.770 1.00 24.72 10 HIS F O 1
ATOM 7742 N N . GLU F 2 11 ? -5.123 28.315 149.807 1.00 26.21 11 GLU F N 1
ATOM 7743 C CA . GLU F 2 11 ? -5.601 27.996 151.146 1.00 27.64 11 GLU F CA 1
ATOM 7744 C C . GLU F 2 11 ? -4.985 28.924 152.188 1.00 25.61 11 GLU F C 1
ATOM 7745 O O . GLU F 2 11 ? -5.672 29.392 153.096 1.00 24.73 11 GLU F O 1
ATOM 7751 N N . PHE F 2 12 ? -3.687 29.184 152.067 1.00 23.11 12 PHE F N 1
ATOM 7752 C CA . PHE F 2 12 ? -3.020 30.066 153.014 1.00 22.17 12 PHE F CA 1
ATOM 7753 C C . PHE F 2 12 ? -3.583 31.484 152.941 1.00 20.27 12 PHE F C 1
ATOM 7754 O O . PHE F 2 12 ? -3.889 32.098 153.963 1.00 19.95 12 PHE F O 1
ATOM 7762 N N . VAL F 2 13 ? -3.708 32.005 151.727 1.00 18.56 13 VAL F N 1
ATOM 7763 C CA . VAL F 2 13 ? -4.216 33.358 151.541 1.00 17.82 13 VAL F CA 1
ATOM 7764 C C . VAL F 2 13 ? -5.640 33.506 152.061 1.00 17.24 13 VAL F C 1
ATOM 7765 O O . VAL F 2 13 ? -5.958 34.471 152.755 1.00 14.10 13 VAL F O 1
ATOM 7769 N N . SER F 2 14 ? -6.494 32.544 151.732 1.00 18.00 14 SER F N 1
ATOM 7770 C CA . SER F 2 14 ? -7.879 32.587 152.178 1.00 19.81 14 SER F CA 1
ATOM 7771 C C . SER F 2 14 ? -7.987 32.593 153.703 1.00 19.92 14 SER F C 1
ATOM 7772 O O . SER F 2 14 ? -8.730 33.391 154.278 1.00 17.71 14 SER F O 1
ATOM 7775 N N . LYS F 2 15 ? -7.240 31.702 154.349 1.00 20.19 15 LYS F N 1
ATOM 7776 C CA . LYS F 2 15 ? -7.254 31.596 155.804 1.00 21.93 15 LYS F CA 1
ATOM 7777 C C . LYS F 2 15 ? -6.599 32.797 156.470 1.00 20.63 15 LYS F C 1
ATOM 7778 O O . LYS F 2 15 ? -7.063 33.266 157.505 1.00 20.04 15 LYS F O 1
ATOM 7784 N N . PHE F 2 16 ? -5.513 33.288 155.884 1.00 20.26 16 PHE F N 1
ATOM 7785 C CA . PHE F 2 16 ? -4.819 34.440 156.450 1.00 19.69 16 PHE F CA 1
ATOM 7786 C C . PHE F 2 16 ? -5.758 35.648 156.409 1.00 18.84 16 PHE F C 1
ATOM 7787 O O . PHE F 2 16 ? -5.869 36.403 157.380 1.00 18.69 16 PHE F O 1
ATOM 7795 N N . LEU F 2 17 ? -6.438 35.824 155.282 1.00 17.44 17 LEU F N 1
ATOM 7796 C CA . LEU F 2 17 ? -7.366 36.935 155.132 1.00 16.40 17 LEU F CA 1
ATOM 7797 C C . LEU F 2 17 ? -8.523 36.819 156.120 1.00 16.34 17 LEU F C 1
ATOM 7798 O O . LEU F 2 17 ? -8.907 37.794 156.763 1.00 17.09 17 LEU F O 1
ATOM 7803 N N . THR F 2 18 ? -9.077 35.620 156.242 1.00 16.60 18 THR F N 1
ATOM 7804 C CA . THR F 2 18 ? -10.196 35.396 157.152 1.00 17.81 18 THR F CA 1
ATOM 7805 C C . THR F 2 18 ? -9.852 35.776 158.588 1.00 17.61 18 THR F C 1
ATOM 7806 O O . THR F 2 18 ? -10.638 36.423 159.277 1.00 17.85 18 THR F O 1
ATOM 7810 N N . LEU F 2 19 ? -8.666 35.380 159.033 1.00 17.94 19 LEU F N 1
ATOM 7811 C CA . LEU F 2 19 ? -8.239 35.673 160.392 1.00 18.22 19 LEU F CA 1
ATOM 7812 C C . LEU F 2 19 ? -7.740 37.106 160.554 1.00 17.92 19 LEU F C 1
ATOM 7813 O O . LEU F 2 19 ? -7.972 37.734 161.583 1.00 19.83 19 LEU F O 1
ATOM 7818 N N . ALA F 2 20 ? -7.065 37.626 159.536 1.00 18.99 20 ALA F N 1
ATOM 7819 C CA . ALA F 2 20 ? -6.536 38.985 159.590 1.00 18.15 20 ALA F CA 1
ATOM 7820 C C . ALA F 2 20 ? -7.643 40.023 159.709 1.00 18.78 20 ALA F C 1
ATOM 7821 O O . ALA F 2 20 ? -7.419 41.121 160.215 1.00 20.00 20 ALA F O 1
ATOM 7823 N N . THR F 2 21 ? -8.838 39.677 159.243 1.00 17.81 21 THR F N 1
ATOM 7824 C CA . THR F 2 21 ? -9.962 40.599 159.301 1.00 17.39 21 THR F CA 1
ATOM 7825 C C . THR F 2 21 ? -11.121 40.055 160.134 1.00 19.29 21 THR F C 1
ATOM 7826 O O . THR F 2 21 ? -12.246 40.551 160.028 1.00 18.85 21 THR F O 1
ATOM 7830 N N . LEU F 2 22 ? -10.850 39.040 160.953 1.00 19.29 22 LEU F N 1
ATOM 7831 C CA . LEU F 2 22 ? -11.887 38.449 161.806 1.00 21.97 22 LEU F CA 1
ATOM 7832 C C . LEU F 2 22 ? -12.565 39.574 162.575 1.00 22.04 22 LEU F C 1
ATOM 7833 O O . LEU F 2 22 ? -13.782 39.589 162.748 1.00 22.33 22 LEU F O 1
ATOM 7838 N N . THR F 2 23 ? -11.750 40.512 163.039 1.00 22.55 23 THR F N 1
ATOM 7839 C CA . THR F 2 23 ? -12.229 41.684 163.749 1.00 23.26 23 THR F CA 1
ATOM 7840 C C . THR F 2 23 ? -11.714 42.866 162.927 1.00 22.45 23 THR F C 1
ATOM 7841 O O . THR F 2 23 ? -10.675 42.760 162.272 1.00 22.57 23 THR F O 1
ATOM 7845 N N . GLU F 2 24 ? -12.444 43.974 162.946 1.00 21.96 24 GLU F N 1
ATOM 7846 C CA . GLU F 2 24 ? -12.058 45.164 162.190 1.00 23.12 24 GLU F CA 1
ATOM 7847 C C . GLU F 2 24 ? -10.612 45.596 162.446 1.00 21.11 24 GLU F C 1
ATOM 7848 O O . GLU F 2 24 ? -10.215 45.805 163.588 1.00 19.32 24 GLU F O 1
ATOM 7854 N N . PRO F 2 25 ? -9.803 45.730 161.379 1.00 19.83 25 PRO F N 1
ATOM 7855 C CA . PRO F 2 25 ? -8.403 46.146 161.536 1.00 19.72 25 PRO F CA 1
ATOM 7856 C C . PRO F 2 25 ? -8.321 47.490 162.259 1.00 20.07 25 PRO F C 1
ATOM 7857 O O . PRO F 2 25 ? -9.185 48.348 162.079 1.00 19.65 25 PRO F O 1
ATOM 7861 N N . LYS F 2 26 ? -7.287 47.674 163.073 1.00 19.77 26 LYS F N 1
ATOM 7862 C CA . LYS F 2 26 ? -7.133 48.920 163.815 1.00 20.63 26 LYS F CA 1
ATOM 7863 C C . LYS F 2 26 ? -7.257 50.131 162.886 1.00 20.50 26 LYS F C 1
ATOM 7864 O O . LYS F 2 26 ? -7.901 51.125 163.232 1.00 19.93 26 LYS F O 1
ATOM 7870 N N . LEU F 2 27 ? -6.637 50.057 161.712 1.00 16.88 27 LEU F N 1
ATOM 7871 C CA . LEU F 2 27 ? -6.732 51.154 160.749 1.00 16.66 27 LEU F CA 1
ATOM 7872 C C . LEU F 2 27 ? -7.721 50.761 159.653 1.00 17.08 27 LEU F C 1
ATOM 7873 O O . LEU F 2 27 ? -7.514 49.774 158.947 1.00 17.74 27 LEU F O 1
ATOM 7878 N N . PRO F 2 28 ? -8.815 51.525 159.504 1.00 17.87 28 PRO F N 1
ATOM 7879 C CA . PRO F 2 28 ? -9.851 51.271 158.495 1.00 18.02 28 PRO F CA 1
ATOM 7880 C C . PRO F 2 28 ? -9.294 51.456 157.085 1.00 18.55 28 PRO F C 1
ATOM 7881 O O . PRO F 2 28 ? -8.263 52.105 156.907 1.00 15.40 28 PRO F O 1
ATOM 7885 N N . LYS F 2 29 ? -9.980 50.896 156.091 1.00 16.95 29 LYS F N 1
ATOM 7886 C CA . LYS F 2 29 ? -9.556 51.029 154.698 1.00 18.29 29 LYS F CA 1
ATOM 7887 C C . LYS F 2 29 ? -9.620 52.487 154.260 1.00 17.24 29 LYS F C 1
ATOM 7888 O O . LYS F 2 29 ? -8.956 52.890 153.305 1.00 18.62 29 LYS F O 1
ATOM 7894 N N . SER F 2 30 ? -10.414 53.277 154.971 1.00 17.33 30 SER F N 1
ATOM 7895 C CA . SER F 2 30 ? -10.579 54.693 154.653 1.00 18.53 30 SER F CA 1
ATOM 7896 C C . SER F 2 30 ? -9.620 55.575 155.442 1.00 17.37 30 SER F C 1
ATOM 7897 O O . SER F 2 30 ? -9.680 56.794 155.354 1.00 17.88 30 SER F O 1
ATOM 7900 N N . TYR F 2 31 ? -8.737 54.955 156.213 1.00 17.29 31 TYR F N 1
ATOM 7901 C CA . TYR F 2 31 ? -7.792 55.701 157.029 1.00 18.39 31 TYR F CA 1
ATOM 7902 C C . TYR F 2 31 ? -6.815 56.564 156.233 1.00 19.05 31 TYR F C 1
ATOM 7903 O O . TYR F 2 31 ? -6.173 56.101 155.290 1.00 16.63 31 TYR F O 1
ATOM 7912 N N . THR F 2 32 ? -6.699 57.823 156.632 1.00 17.84 32 THR F N 1
ATOM 7913 C CA . THR F 2 32 ? -5.785 58.746 155.979 1.00 18.35 32 THR F CA 1
ATOM 7914 C C . THR F 2 32 ? -5.151 59.674 157.001 1.00 17.52 32 THR F C 1
ATOM 7915 O O . THR F 2 32 ? -5.839 60.464 157.641 1.00 18.82 32 THR F O 1
ATOM 7919 N N . LYS F 2 33 ? -3.840 59.559 157.161 1.00 16.93 33 LYS F N 1
ATOM 7920 C CA . LYS F 2 33 ? -3.107 60.424 158.074 1.00 18.41 33 LYS F CA 1
ATOM 7921 C C . LYS F 2 33 ? -3.006 61.760 157.346 1.00 16.85 33 LYS F C 1
ATOM 7922 O O . LYS F 2 33 ? -2.652 61.799 156.171 1.00 17.12 33 LYS F O 1
ATOM 7928 N N . PRO F 2 34 ? -3.342 62.869 158.023 1.00 18.16 34 PRO F N 1
ATOM 7929 C CA . PRO F 2 34 ? -3.262 64.182 157.373 1.00 16.19 34 PRO F CA 1
ATOM 7930 C C . PRO F 2 34 ? -1.859 64.401 156.803 1.00 16.47 34 PRO F C 1
ATOM 7931 O O . PRO F 2 34 ? -0.864 64.265 157.512 1.00 15.16 34 PRO F O 1
ATOM 7935 N N . LEU F 2 35 ? -1.787 64.735 155.520 1.00 17.56 35 LEU F N 1
ATOM 7936 C CA . LEU F 2 35 ? -0.512 64.935 154.848 1.00 17.62 35 LEU F CA 1
ATOM 7937 C C . LEU F 2 35 ? 0.411 65.915 155.569 1.00 18.60 35 LEU F C 1
ATOM 7938 O O . LEU F 2 35 ? 1.620 65.699 155.631 1.00 16.82 35 LEU F O 1
ATOM 7943 N N . LYS F 2 36 ? -0.146 66.983 156.128 1.00 18.45 36 LYS F N 1
ATOM 7944 C CA . LYS F 2 36 ? 0.681 67.955 156.828 1.00 20.78 36 LYS F CA 1
ATOM 7945 C C . LYS F 2 36 ? 1.315 67.368 158.092 1.00 20.18 36 LYS F C 1
ATOM 7946 O O . LYS F 2 36 ? 2.228 67.961 158.667 1.00 20.73 36 LYS F O 1
ATOM 7952 N N . ASP F 2 37 ? 0.842 66.201 158.519 1.00 19.23 37 ASP F N 1
ATOM 7953 C CA . ASP F 2 37 ? 1.390 65.560 159.710 1.00 19.36 37 ASP F CA 1
ATOM 7954 C C . ASP F 2 37 ? 2.492 64.562 159.376 1.00 19.46 37 ASP F C 1
ATOM 7955 O O . ASP F 2 37 ? 3.140 64.027 160.272 1.00 20.98 37 ASP F O 1
ATOM 7960 N N . VAL F 2 38 ? 2.710 64.311 158.089 1.00 18.88 38 VAL F N 1
ATOM 7961 C CA . VAL F 2 38 ? 3.745 63.372 157.674 1.00 17.72 38 VAL F CA 1
ATOM 7962 C C . VAL F 2 38 ? 5.136 63.987 157.812 1.00 18.07 38 VAL F C 1
ATOM 7963 O O . VAL F 2 38 ? 5.423 65.047 157.255 1.00 17.14 38 VAL F O 1
ATOM 7967 N N . THR F 2 39 ? 6.001 63.306 158.555 1.00 18.11 39 THR F N 1
ATOM 7968 C CA . THR F 2 39 ? 7.358 63.788 158.790 1.00 20.16 39 THR F CA 1
ATOM 7969 C C . THR F 2 39 ? 8.436 62.868 158.228 1.00 19.57 39 THR F C 1
ATOM 7970 O O . THR F 2 39 ? 9.600 63.253 158.149 1.00 18.02 39 THR F O 1
ATOM 7974 N N . ASN F 2 40 ? 8.050 61.656 157.843 1.00 19.88 40 ASN F N 1
ATOM 7975 C CA . ASN F 2 40 ? 9.008 60.687 157.320 1.00 21.08 40 ASN F CA 1
ATOM 7976 C C . ASN F 2 40 ? 8.444 59.986 156.087 1.00 20.84 40 ASN F C 1
ATOM 7977 O O . ASN F 2 40 ? 7.300 59.528 156.097 1.00 19.80 40 ASN F O 1
ATOM 7982 N N . LEU F 2 41 ? 9.254 59.889 155.034 1.00 19.93 41 LEU F N 1
ATOM 7983 C CA . LEU F 2 41 ? 8.820 59.250 153.797 1.00 18.47 41 LEU F CA 1
ATOM 7984 C C . LEU F 2 41 ? 9.244 57.779 153.683 1.00 18.15 41 LEU F C 1
ATOM 7985 O O . LEU F 2 41 ? 9.092 57.161 152.627 1.00 18.22 41 LEU F O 1
ATOM 7990 N N . GLY F 2 42 ? 9.765 57.219 154.770 1.00 16.60 42 GLY F N 1
ATOM 7991 C CA . GLY F 2 42 ? 10.177 55.823 154.758 1.00 17.65 42 GLY F CA 1
ATOM 7992 C C . GLY F 2 42 ? 11.578 55.602 154.218 1.00 17.44 42 GLY F C 1
ATOM 7993 O O . GLY F 2 42 ? 12.494 56.354 154.534 1.00 19.93 42 GLY F O 1
ATOM 7994 N N . VAL F 2 43 ? 11.757 54.554 153.422 1.00 16.53 43 VAL F N 1
ATOM 7995 C CA . VAL F 2 43 ? 13.064 54.275 152.835 1.00 15.10 43 VAL F CA 1
ATOM 7996 C C . VAL F 2 43 ? 12.979 54.419 151.326 1.00 15.60 43 VAL F C 1
ATOM 7997 O O . VAL F 2 43 ? 11.913 54.244 150.735 1.00 14.69 43 VAL F O 1
ATOM 8001 N N . PRO F 2 44 ? 14.104 54.751 150.680 1.00 14.78 44 PRO F N 1
ATOM 8002 C CA . PRO F 2 44 ? 14.079 54.896 149.224 1.00 14.33 44 PRO F CA 1
ATOM 8003 C C . PRO F 2 44 ? 13.696 53.566 148.601 1.00 12.30 44 PRO F C 1
ATOM 8004 O O . PRO F 2 44 ? 14.106 52.505 149.078 1.00 12.23 44 PRO F O 1
ATOM 8008 N N . LEU F 2 45 ? 12.903 53.612 147.542 1.00 12.02 45 LEU F N 1
ATOM 8009 C CA . LEU F 2 45 ? 12.538 52.377 146.871 1.00 10.91 45 LEU F CA 1
ATOM 8010 C C . LEU F 2 45 ? 13.614 52.153 145.827 1.00 10.08 45 LEU F C 1
ATOM 8011 O O . LEU F 2 45 ? 14.332 53.084 145.454 1.00 10.08 45 LEU F O 1
ATOM 8016 N N . PRO F 2 46 ? 13.775 50.908 145.370 1.00 11.48 46 PRO F N 1
ATOM 8017 C CA . PRO F 2 46 ? 14.802 50.694 144.353 1.00 11.58 46 PRO F CA 1
ATOM 8018 C C . PRO F 2 46 ? 14.308 51.303 143.054 1.00 14.01 46 PRO F C 1
ATOM 8019 O O . PRO F 2 46 ? 13.120 51.607 142.915 1.00 12.54 46 PRO F O 1
ATOM 8023 N N . THR F 2 47 ? 15.219 51.499 142.110 1.00 12.60 47 THR F N 1
ATOM 8024 C CA . THR F 2 47 ? 14.831 52.016 140.809 1.00 12.67 47 THR F CA 1
ATOM 8025 C C . THR F 2 47 ? 14.102 50.858 140.128 1.00 12.66 47 THR F C 1
ATOM 8026 O O . THR F 2 47 ? 14.231 49.709 140.555 1.00 9.76 47 THR F O 1
ATOM 8030 N N . LEU F 2 48 ? 13.323 51.163 139.093 1.00 11.21 48 LEU F N 1
ATOM 8031 C CA . LEU F 2 48 ? 12.673 50.114 138.312 1.00 12.04 48 LEU F CA 1
ATOM 8032 C C . LEU F 2 48 ? 13.868 49.547 137.547 1.00 12.72 48 LEU F C 1
ATOM 8033 O O . LEU F 2 48 ? 14.861 50.253 137.356 1.00 11.27 48 LEU F O 1
ATOM 8038 N N . LYS F 2 49 ? 13.801 48.297 137.104 1.00 12.49 49 LYS F N 1
ATOM 8039 C CA . LYS F 2 49 ? 14.944 47.737 136.387 1.00 13.56 49 LYS F CA 1
ATOM 8040 C C . LYS F 2 49 ? 14.979 48.115 134.907 1.00 14.18 49 LYS F C 1
ATOM 8041 O O . LYS F 2 49 ? 15.817 47.623 134.153 1.00 16.25 49 LYS F O 1
ATOM 8047 N N . TYR F 2 50 ? 14.071 48.994 134.499 1.00 13.44 50 TYR F N 1
ATOM 8048 C CA . TYR F 2 50 ? 14.002 49.454 133.113 1.00 12.91 50 TYR F CA 1
ATOM 8049 C C . TYR F 2 50 ? 14.013 50.975 133.113 1.00 14.92 50 TYR F C 1
ATOM 8050 O O . TYR F 2 50 ? 13.571 51.607 134.075 1.00 12.59 50 TYR F O 1
ATOM 8059 N N . LYS F 2 51 ? 14.498 51.569 132.031 1.00 14.01 51 LYS F N 1
ATOM 8060 C CA . LYS F 2 51 ? 14.495 53.015 131.946 1.00 15.08 51 LYS F CA 1
ATOM 8061 C C . LYS F 2 51 ? 13.069 53.405 131.573 1.00 15.88 51 LYS F C 1
ATOM 8062 O O . LYS F 2 51 ? 12.223 52.544 131.326 1.00 13.88 51 LYS F O 1
ATOM 8068 N N . TYR F 2 52 ? 12.805 54.702 131.544 1.00 18.51 52 TYR F N 1
ATOM 8069 C CA . TYR F 2 52 ? 11.490 55.205 131.181 1.00 20.95 52 TYR F CA 1
ATOM 8070 C C . TYR F 2 52 ? 11.606 55.759 129.768 1.00 23.10 52 TYR F C 1
ATOM 8071 O O . TYR F 2 52 ? 12.620 56.359 129.418 1.00 24.28 52 TYR F O 1
ATOM 8080 N N . LYS F 2 53 ? 10.581 55.545 128.952 1.00 24.84 53 LYS F N 1
ATOM 8081 C CA . LYS F 2 53 ? 10.603 56.047 127.584 1.00 27.47 53 LYS F CA 1
ATOM 8082 C C . LYS F 2 53 ? 9.601 57.184 127.413 1.00 29.41 53 LYS F C 1
ATOM 8083 O O . LYS F 2 53 ? 10.047 58.323 127.158 1.00 31.40 53 LYS F O 1
ATOM 8085 N N . LYS G 1 12 ? -18.291 30.228 130.727 1.00 33.32 12 LYS G N 1
ATOM 8086 C CA . LYS G 1 12 ? -17.356 31.059 131.536 1.00 32.91 12 LYS G CA 1
ATOM 8087 C C . LYS G 1 12 ? -17.647 32.530 131.301 1.00 32.44 12 LYS G C 1
ATOM 8088 O O . LYS G 1 12 ? -18.023 32.929 130.199 1.00 33.35 12 LYS G O 1
ATOM 8090 N N . LEU G 1 13 ? -17.465 33.334 132.341 1.00 31.63 13 LEU G N 1
ATOM 8091 C CA . LEU G 1 13 ? -17.718 34.766 132.253 1.00 30.85 13 LEU G CA 1
ATOM 8092 C C . LEU G 1 13 ? -16.804 35.417 131.216 1.00 29.26 13 LEU G C 1
ATOM 8093 O O . LEU G 1 13 ? -17.245 36.240 130.414 1.00 28.98 13 LEU G O 1
ATOM 8098 N N . ALA G 1 14 ? -15.527 35.046 131.243 1.00 27.00 14 ALA G N 1
ATOM 8099 C CA . ALA G 1 14 ? -14.543 35.592 130.314 1.00 25.02 14 ALA G CA 1
ATOM 8100 C C . ALA G 1 14 ? -14.9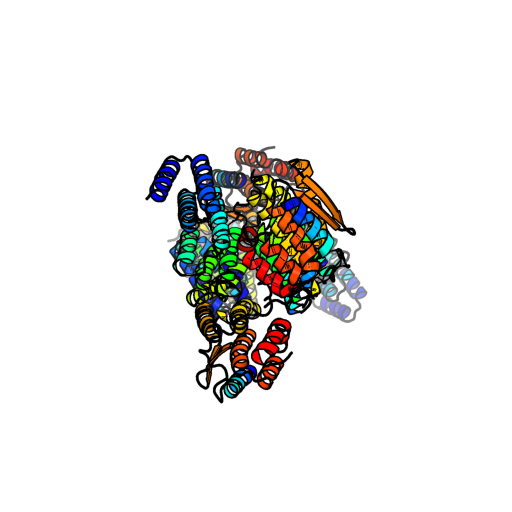60 35.373 128.861 1.00 24.23 14 ALA G C 1
ATOM 8101 O O . ALA G 1 14 ? -14.808 36.258 128.020 1.00 22.83 14 ALA G O 1
ATOM 8103 N N . LYS G 1 15 ? -15.485 34.185 128.577 1.00 23.37 15 LYS G N 1
ATOM 8104 C CA . LYS G 1 15 ? -15.926 33.834 127.231 1.00 23.38 15 LYS G CA 1
ATOM 8105 C C . LYS G 1 15 ? -17.150 34.668 126.841 1.00 21.35 15 LYS G C 1
ATOM 8106 O O . LYS G 1 15 ? -17.229 35.195 125.733 1.00 22.54 15 LYS G O 1
ATOM 8112 N N . THR G 1 16 ? -18.105 34.784 127.756 1.00 21.33 16 THR G N 1
ATOM 8113 C CA . THR G 1 16 ? -19.308 35.573 127.505 1.00 21.79 16 THR G CA 1
ATOM 8114 C C . THR G 1 16 ? -18.932 37.017 127.185 1.00 20.70 16 THR G C 1
ATOM 8115 O O . THR G 1 16 ? -19.485 37.627 126.266 1.00 19.00 16 THR G O 1
ATOM 8119 N N . LEU G 1 17 ? -17.983 37.559 127.943 1.00 20.26 17 LEU G N 1
ATOM 8120 C CA . LEU G 1 17 ? -17.537 38.929 127.736 1.00 21.14 17 LEU G CA 1
ATOM 8121 C C . LEU G 1 17 ? -16.826 39.116 126.400 1.00 21.60 17 LEU G C 1
ATOM 8122 O O . LEU G 1 17 ? -16.994 40.140 125.740 1.00 19.65 17 LEU G O 1
ATOM 8127 N N . GLN G 1 18 ? -16.032 38.129 125.997 1.00 21.73 18 GLN G N 1
ATOM 8128 C CA . GLN G 1 18 ? -15.325 38.235 124.729 1.00 22.47 18 GLN G CA 1
ATOM 8129 C C . GLN G 1 18 ? -16.326 38.240 123.576 1.00 21.04 18 GLN G C 1
ATOM 8130 O O . GLN G 1 18 ? -16.173 38.981 122.606 1.00 18.71 18 GLN G O 1
ATOM 8136 N N . ARG G 1 19 ? -17.359 37.414 123.682 1.00 20.15 19 ARG G N 1
ATOM 8137 C CA . ARG G 1 19 ? -18.364 37.363 122.632 1.00 21.38 19 ARG G CA 1
ATOM 8138 C C . ARG G 1 19 ? -19.136 38.679 122.615 1.00 20.69 19 ARG G C 1
ATOM 8139 O O . ARG G 1 19 ? -19.455 39.208 121.555 1.00 20.14 19 ARG G O 1
ATOM 8147 N N . PHE G 1 20 ? -19.413 39.218 123.795 1.00 21.05 20 PHE G N 1
ATOM 8148 C CA . PHE G 1 20 ? -20.109 40.495 123.894 1.00 18.60 20 PHE G CA 1
ATOM 8149 C C . PHE G 1 20 ? -19.242 41.567 123.227 1.00 17.70 20 PHE G C 1
ATOM 8150 O O . PHE G 1 20 ? -19.711 42.305 122.362 1.00 15.89 20 PHE G O 1
ATOM 8158 N N . GLU G 1 21 ? -17.972 41.641 123.617 1.00 18.70 21 GLU G N 1
ATOM 8159 C CA . GLU G 1 21 ? -17.071 42.640 123.038 1.00 22.34 21 GLU G CA 1
ATOM 8160 C C . GLU G 1 21 ? -16.974 42.510 121.516 1.00 21.93 21 GLU G C 1
ATOM 8161 O O . GLU G 1 21 ? -16.876 43.513 120.805 1.00 22.11 21 GLU G O 1
ATOM 8167 N N . ASN G 1 22 ? -17.000 41.281 121.009 1.00 22.52 22 ASN G N 1
ATOM 8168 C CA . ASN G 1 22 ? -16.924 41.084 119.566 1.00 23.02 22 ASN G CA 1
ATOM 8169 C C . ASN G 1 22 ? -18.157 41.664 118.881 1.00 22.72 22 ASN G C 1
ATOM 8170 O O . ASN G 1 22 ? -18.058 42.210 117.780 1.00 24.42 22 ASN G O 1
ATOM 8175 N N . LYS G 1 23 ? -19.317 41.558 119.527 1.00 21.50 23 LYS G N 1
ATOM 8176 C CA . LYS G 1 23 ? -20.536 42.116 118.950 1.00 21.82 23 LYS G CA 1
ATOM 8177 C C . LYS G 1 23 ? -20.428 43.639 118.942 1.00 22.43 23 LYS G C 1
ATOM 8178 O O . LYS G 1 23 ? -20.831 44.295 117.982 1.00 23.63 23 LYS G O 1
ATOM 8184 N N . ILE G 1 24 ? -19.881 44.200 120.016 1.00 21.83 24 ILE G N 1
ATOM 8185 C CA . ILE G 1 24 ? -19.707 45.646 120.112 1.00 22.11 24 ILE G CA 1
ATOM 8186 C C . ILE G 1 24 ? -18.811 46.111 118.964 1.00 23.86 24 ILE G C 1
ATOM 8187 O O . ILE G 1 24 ? -19.104 47.095 118.285 1.00 23.48 24 ILE G O 1
ATOM 8192 N N . LYS G 1 25 ? -17.714 45.392 118.758 1.00 26.42 25 LYS G N 1
ATOM 8193 C CA . LYS G 1 25 ? -16.762 45.715 117.701 1.00 27.91 25 LYS G CA 1
ATOM 8194 C C . LYS G 1 25 ? -17.441 45.663 116.329 1.00 27.41 25 LYS G C 1
ATOM 8195 O O . LYS G 1 25 ? -17.162 46.487 115.455 1.00 26.71 25 LYS G O 1
ATOM 8201 N N . ALA G 1 26 ? -18.339 44.697 116.152 1.00 26.97 26 ALA G N 1
ATOM 8202 C CA . ALA G 1 26 ? -19.060 44.532 114.893 1.00 26.07 26 ALA G CA 1
ATOM 8203 C C . ALA G 1 26 ? -20.211 45.527 114.743 1.00 25.59 26 ALA G C 1
ATOM 8204 O O . ALA G 1 26 ? -20.891 45.543 113.722 1.00 26.18 26 ALA G O 1
ATOM 8206 N N . GLY G 1 27 ? -20.435 46.348 115.765 1.00 26.17 27 GLY G N 1
ATOM 8207 C CA . GLY G 1 27 ? -21.505 47.330 115.702 1.00 26.13 27 GLY G CA 1
ATOM 8208 C C . GLY G 1 27 ? -22.899 46.756 115.886 1.00 25.82 27 GLY G C 1
ATOM 8209 O O . GLY G 1 27 ? -23.890 47.401 115.541 1.00 26.44 27 GLY G O 1
ATOM 8210 N N . ASP G 1 28 ? -22.984 45.546 116.428 1.00 25.65 28 ASP G N 1
ATOM 8211 C CA . ASP G 1 28 ? -24.274 44.903 116.659 1.00 26.49 28 ASP G CA 1
ATOM 8212 C C . ASP G 1 28 ? -24.731 45.170 118.095 1.00 24.49 28 ASP G C 1
ATOM 8213 O O . ASP G 1 28 ? -24.890 44.248 118.900 1.00 22.77 28 ASP G O 1
ATOM 8218 N N . TYR G 1 29 ? -24.949 46.449 118.390 1.00 22.80 29 TYR G N 1
ATOM 8219 C CA . TYR G 1 29 ? -25.350 46.911 119.715 1.00 23.24 29 TYR G CA 1
ATOM 8220 C C . TYR G 1 29 ? -26.614 46.292 120.293 1.00 22.56 29 TYR G C 1
ATOM 8221 O O . TYR G 1 29 ? -26.607 45.813 121.426 1.00 22.85 29 TYR G O 1
ATOM 8230 N N . TYR G 1 30 ? -27.698 46.307 119.525 1.00 22.39 30 TYR G N 1
ATOM 8231 C CA . TYR G 1 30 ? -28.963 45.759 119.997 1.00 21.94 30 TYR G CA 1
ATOM 8232 C C . TYR G 1 30 ? -28.835 44.314 120.476 1.00 22.48 30 TYR G C 1
ATOM 8233 O O . TYR G 1 30 ? -29.233 43.984 121.598 1.00 21.99 30 TYR G O 1
ATOM 8242 N N . GLU G 1 31 ? -28.282 43.449 119.631 1.00 21.85 31 GLU G N 1
ATOM 8243 C CA . GLU G 1 31 ? -28.119 42.048 120.002 1.00 22.47 31 GLU G CA 1
ATOM 8244 C C . GLU G 1 31 ? -27.140 41.904 121.164 1.00 20.42 31 GLU G C 1
ATOM 8245 O O . GLU G 1 31 ? -27.313 41.041 122.024 1.00 22.02 31 GLU G O 1
ATOM 8251 N N . ALA G 1 32 ? -26.117 42.754 121.195 1.00 18.69 32 ALA G N 1
ATOM 8252 C CA . ALA G 1 32 ? -25.138 42.707 122.277 1.00 18.85 32 ALA G CA 1
ATOM 8253 C C . ALA G 1 32 ? -25.847 43.015 123.596 1.00 18.11 32 ALA G C 1
ATOM 8254 O O . ALA G 1 32 ? -25.654 42.335 124.604 1.00 16.86 32 ALA G O 1
ATOM 8256 N N . HIS G 1 33 ? -26.677 44.049 123.569 1.00 18.00 33 HIS G N 1
ATOM 8257 C CA . HIS G 1 33 ? -27.424 44.482 124.739 1.00 16.82 33 HIS G CA 1
ATOM 8258 C C . HIS G 1 33 ? -28.392 43.410 125.233 1.00 17.44 33 HIS G C 1
ATOM 8259 O O . HIS G 1 33 ? -28.427 43.094 126.424 1.00 16.36 33 HIS G O 1
ATOM 8266 N N . GLN G 1 34 ? -29.167 42.841 124.314 1.00 19.06 34 GLN G N 1
ATOM 8267 C CA . GLN G 1 34 ? -30.147 41.817 124.665 1.00 19.80 34 GLN G CA 1
ATOM 8268 C C . GLN G 1 34 ? -29.536 40.548 125.236 1.00 19.26 34 GLN G C 1
ATOM 8269 O O . GLN G 1 34 ? -29.986 40.041 126.265 1.00 19.25 34 GLN G O 1
ATOM 8275 N N . THR G 1 35 ? -28.514 40.028 124.569 1.00 18.73 35 THR G N 1
ATOM 8276 C CA . THR G 1 35 ? -27.880 38.801 125.031 1.00 18.31 35 THR G CA 1
ATOM 8277 C C . THR G 1 35 ? -27.228 38.995 126.389 1.00 17.08 35 THR G C 1
ATOM 8278 O O . THR G 1 35 ? -27.244 38.092 127.225 1.00 16.78 35 THR G O 1
ATOM 8282 N N . LEU G 1 36 ? -26.660 40.174 126.619 1.00 15.58 36 LEU G N 1
ATOM 8283 C CA . LEU G 1 36 ? -26.027 40.428 127.905 1.00 15.71 36 LEU G CA 1
ATOM 8284 C C . LEU G 1 36 ? -27.070 40.444 129.025 1.00 13.48 36 LEU G C 1
ATOM 8285 O O . LEU G 1 36 ? -26.851 39.867 130.082 1.00 15.98 36 LEU G O 1
ATOM 8290 N N . ARG G 1 37 ? -28.209 41.088 128.794 1.00 14.32 37 ARG G N 1
ATOM 8291 C CA . ARG G 1 37 ? -29.243 41.135 129.823 1.00 14.39 37 ARG G CA 1
ATOM 8292 C C . ARG G 1 37 ? -29.814 39.750 130.109 1.00 15.45 37 ARG G C 1
ATOM 8293 O O . ARG G 1 37 ? -30.129 39.431 131.252 1.00 15.73 37 ARG G O 1
ATOM 8301 N N . THR G 1 38 ? -29.945 38.924 129.076 1.00 16.05 38 THR G N 1
ATOM 8302 C CA . THR G 1 38 ? -30.468 37.575 129.268 1.00 16.83 38 THR G CA 1
ATOM 8303 C C . THR G 1 38 ? -29.503 36.781 130.139 1.00 16.64 38 THR G C 1
ATOM 8304 O O . THR G 1 38 ? -29.916 36.075 131.058 1.00 17.17 38 THR G O 1
ATOM 8308 N N . ILE G 1 39 ? -28.212 36.908 129.854 1.00 16.74 39 ILE G N 1
ATOM 8309 C CA . ILE G 1 39 ? -27.204 36.195 130.626 1.00 16.88 39 ILE G CA 1
ATOM 8310 C C . ILE G 1 39 ? -27.172 36.716 132.057 1.00 15.71 39 ILE G C 1
ATOM 8311 O O . ILE G 1 39 ? -27.166 35.941 133.007 1.00 14.13 39 ILE G O 1
ATOM 8316 N N . ALA G 1 40 ? -27.144 38.036 132.202 1.00 15.23 40 ALA G N 1
ATOM 8317 C CA . ALA G 1 40 ? -27.119 38.649 133.525 1.00 16.25 40 ALA G CA 1
ATOM 8318 C C . ALA G 1 40 ? -28.340 38.213 134.334 1.00 17.10 40 ALA G C 1
ATOM 8319 O O . ALA G 1 40 ? -28.241 37.934 135.534 1.00 17.09 40 ALA G O 1
ATOM 8321 N N . ASN G 1 41 ? -29.495 38.139 133.676 1.00 19.04 41 ASN G N 1
ATOM 8322 C CA . ASN G 1 41 ? -30.715 37.742 134.371 1.00 20.14 41 ASN G CA 1
ATOM 8323 C C . ASN G 1 41 ? -30.641 36.321 134.929 1.00 19.40 41 ASN G C 1
ATOM 8324 O O . ASN G 1 41 ? -31.189 36.041 135.994 1.00 20.25 41 ASN G O 1
ATOM 8329 N N . ARG G 1 42 ? -29.967 35.424 134.216 1.00 20.28 42 ARG G N 1
ATOM 8330 C CA . ARG G 1 42 ? -29.833 34.050 134.688 1.00 21.53 42 ARG G CA 1
ATOM 8331 C C . ARG G 1 42 ? -28.942 34.047 135.921 1.00 19.96 42 ARG G C 1
ATOM 8332 O O . ARG G 1 42 ? -29.209 33.334 136.886 1.00 19.77 42 ARG G O 1
ATOM 8340 N N . TYR G 1 43 ? -27.879 34.846 135.882 1.00 19.34 43 TYR G N 1
ATOM 8341 C CA . TYR G 1 43 ? -26.963 34.951 137.018 1.00 20.35 43 TYR G CA 1
ATOM 8342 C C . TYR G 1 43 ? -27.719 35.457 138.242 1.00 19.70 43 TYR G C 1
ATOM 8343 O O . TYR G 1 43 ? -27.514 34.977 139.356 1.00 19.59 43 TYR G O 1
ATOM 8352 N N . VAL G 1 44 ? -28.585 36.443 138.025 1.00 20.80 44 VAL G N 1
ATOM 8353 C CA . VAL G 1 44 ? -29.376 37.024 139.105 1.00 21.55 44 VAL G CA 1
ATOM 8354 C C . VAL G 1 44 ? -30.323 35.985 139.687 1.00 22.29 44 VAL G C 1
ATOM 8355 O O . VAL G 1 44 ? -30.455 35.869 140.903 1.00 22.79 44 VAL G O 1
ATOM 8359 N N . ARG G 1 45 ? -30.973 35.217 138.818 1.00 25.88 45 ARG G N 1
ATOM 8360 C CA . ARG G 1 45 ? -31.899 34.186 139.279 1.00 27.12 45 ARG G CA 1
ATOM 8361 C C . ARG G 1 45 ? -31.196 33.127 140.124 1.00 26.39 45 ARG G C 1
ATOM 8362 O O . ARG G 1 45 ? -31.793 32.568 141.040 1.00 27.68 45 ARG G O 1
ATOM 8370 N N . SER G 1 46 ? -29.932 32.853 139.816 1.00 26.55 46 SER G N 1
ATOM 8371 C CA . SER G 1 46 ? -29.155 31.869 140.570 1.00 26.46 46 SER G CA 1
ATOM 8372 C C . SER G 1 46 ? -28.474 32.532 141.759 1.00 26.28 46 SER G C 1
ATOM 8373 O O . SER G 1 46 ? -27.760 31.878 142.519 1.00 25.61 46 SER G O 1
ATOM 8376 N N . LYS G 1 47 ? -28.691 33.833 141.911 1.00 24.62 47 LYS G N 1
ATOM 8377 C CA . LYS G 1 47 ? -28.087 34.590 143.001 1.00 24.13 47 LYS G CA 1
ATOM 8378 C C . LYS G 1 47 ? -26.573 34.685 142.861 1.00 22.63 47 LYS G C 1
ATOM 8379 O O . LYS G 1 47 ? -25.857 34.814 143.849 1.00 22.31 47 LYS G O 1
ATOM 8385 N N . SER G 1 48 ? -26.092 34.616 141.623 1.00 22.18 48 SER G N 1
ATOM 8386 C CA . SER G 1 48 ? -24.665 34.744 141.341 1.00 20.91 48 SER G CA 1
ATOM 8387 C C . SER G 1 48 ? -24.480 36.237 141.084 1.00 20.57 48 SER G C 1
ATOM 8388 O O . SER G 1 48 ? -24.159 36.661 139.973 1.00 18.48 48 SER G O 1
ATOM 8391 N N . TYR G 1 49 ? -24.702 37.030 142.127 1.00 19.72 49 TYR G N 1
ATOM 8392 C CA . TYR G 1 49 ? -24.622 38.478 142.015 1.00 20.40 49 TYR G CA 1
ATOM 8393 C C . TYR G 1 49 ? -23.283 39.030 141.553 1.00 20.21 49 TYR G C 1
ATOM 8394 O O . TYR G 1 49 ? -23.245 39.989 140.785 1.00 20.97 49 TYR G O 1
ATOM 8403 N N . GLU G 1 50 ? -22.186 38.429 141.999 1.00 20.42 50 GLU G N 1
ATOM 8404 C CA . GLU G 1 50 ? -20.874 38.909 141.589 1.00 21.32 50 GLU G CA 1
ATOM 8405 C C . GLU G 1 50 ? -20.669 38.751 140.085 1.00 19.55 50 GLU G C 1
ATOM 8406 O O . GLU G 1 50 ? -20.142 39.650 139.440 1.00 19.71 50 GLU G O 1
ATOM 8412 N N . HIS G 1 51 ? -21.088 37.617 139.528 1.00 17.24 51 HIS G N 1
ATOM 8413 C CA . HIS G 1 51 ? -20.962 37.395 138.090 1.00 17.41 51 HIS G CA 1
ATOM 8414 C C . HIS G 1 51 ? -21.809 38.437 137.374 1.00 15.03 51 HIS G C 1
ATOM 8415 O O . HIS G 1 51 ? -21.368 39.042 136.402 1.00 15.66 51 HIS G O 1
ATOM 8422 N N . ALA G 1 52 ? -23.033 38.634 137.861 1.00 14.43 52 ALA G N 1
ATOM 8423 C CA . ALA G 1 52 ? -23.952 39.604 137.263 1.00 14.20 52 ALA G CA 1
ATOM 8424 C C . ALA G 1 52 ? -23.358 41.009 137.292 1.00 12.52 52 ALA G C 1
ATOM 8425 O O . ALA G 1 52 ? -23.368 41.724 136.291 1.00 13.63 52 ALA G O 1
ATOM 8427 N N . ILE G 1 53 ? -22.842 41.403 138.448 1.00 13.24 53 ILE G N 1
ATOM 8428 C CA . ILE G 1 53 ? -22.238 42.724 138.601 1.00 12.92 53 ILE G CA 1
ATOM 8429 C C . ILE G 1 53 ? -21.060 42.914 137.636 1.00 13.22 53 ILE G C 1
ATOM 8430 O O . ILE G 1 53 ? -20.948 43.947 136.981 1.00 12.93 53 ILE G O 1
ATOM 8435 N N . GLU G 1 54 ? -20.187 41.918 137.536 1.00 12.97 54 GLU G N 1
ATOM 8436 C CA . GLU G 1 54 ? -19.038 42.032 136.639 1.00 16.69 54 GLU G CA 1
ATOM 8437 C C . GLU G 1 54 ? -19.494 42.180 135.186 1.00 15.23 54 GLU G C 1
ATOM 8438 O O . GLU G 1 54 ? -18.994 43.033 134.452 1.00 13.75 54 GLU G O 1
ATOM 8444 N N . LEU G 1 55 ? -20.450 41.348 134.781 1.00 13.00 55 LEU G N 1
ATOM 8445 C CA . LEU G 1 55 ? -20.977 41.381 133.420 1.00 12.51 55 LEU G CA 1
ATOM 8446 C C . LEU G 1 55 ? -21.683 42.693 133.092 1.00 12.89 55 LEU G C 1
ATOM 8447 O O . LEU G 1 55 ? -21.393 43.332 132.075 1.00 13.26 55 LEU G O 1
ATOM 8452 N N . ILE G 1 56 ? -22.622 43.087 133.947 1.00 11.72 56 ILE G N 1
ATOM 8453 C CA . ILE G 1 56 ? -23.372 44.315 133.726 1.00 10.94 56 ILE G CA 1
ATOM 8454 C C . ILE G 1 56 ? -22.452 45.532 133.710 1.00 12.27 56 ILE G C 1
ATOM 8455 O O . ILE G 1 56 ? -22.581 46.407 132.846 1.00 12.25 56 ILE G O 1
ATOM 8460 N N . SER G 1 57 ? -21.526 45.578 134.664 1.00 11.37 57 SER G N 1
ATOM 8461 C CA . SER G 1 57 ? -20.576 46.682 134.773 1.00 14.35 57 SER G CA 1
ATOM 8462 C C . SER G 1 57 ? -19.729 46.821 133.508 1.00 12.95 57 SER G C 1
ATOM 8463 O O . SER G 1 57 ? -19.619 47.903 132.939 1.00 10.58 57 SER G O 1
ATOM 8466 N N . GLN G 1 58 ? -19.121 45.722 133.078 1.00 13.32 58 GLN G N 1
ATOM 8467 C CA . GLN G 1 58 ? -18.294 45.740 131.875 1.00 15.02 58 GLN G CA 1
ATOM 8468 C C . GLN G 1 58 ? -19.149 46.120 130.672 1.00 13.10 58 GLN G C 1
ATOM 8469 O O . GLN G 1 58 ? -18.697 46.839 129.780 1.00 14.98 58 GLN G O 1
ATOM 8475 N N . GLY G 1 59 ? -20.384 45.629 130.659 1.00 12.45 59 GLY G N 1
ATOM 8476 C CA . GLY G 1 59 ? -21.293 45.926 129.565 1.00 12.65 59 GLY G CA 1
ATOM 8477 C C . GLY G 1 59 ? -21.596 47.408 129.455 1.00 12.32 59 GLY G C 1
ATOM 8478 O O . GLY G 1 59 ? -21.505 47.988 128.376 1.00 11.73 59 GLY G O 1
ATOM 8479 N N . ALA G 1 60 ? -21.968 48.022 130.574 1.00 11.84 60 ALA G N 1
ATOM 8480 C CA . ALA G 1 60 ? -22.273 49.449 130.593 1.00 12.25 60 ALA G CA 1
ATOM 8481 C C . ALA G 1 60 ? -21.069 50.257 130.115 1.00 12.55 60 ALA G C 1
ATOM 8482 O O . ALA G 1 60 ? -21.215 51.190 129.331 1.00 15.00 60 ALA G O 1
ATOM 8484 N N . LEU G 1 61 ? -19.885 49.893 130.599 1.00 13.36 61 LEU G N 1
ATOM 8485 C CA . LEU G 1 61 ? -18.646 50.576 130.237 1.00 14.54 61 LEU G CA 1
ATOM 8486 C C . LEU G 1 61 ? -18.390 50.526 128.732 1.00 15.93 61 LEU G C 1
ATOM 8487 O O . LEU G 1 61 ? -18.050 51.540 128.116 1.00 16.00 61 LEU G O 1
ATOM 8492 N N . SER G 1 62 ? -18.541 49.340 128.147 1.00 14.96 62 SER G N 1
ATOM 8493 C CA . SER G 1 62 ? -18.318 49.168 126.718 1.00 17.09 62 SER G CA 1
ATOM 8494 C C . SER G 1 62 ? -19.270 50.011 125.887 1.00 15.94 62 SER G C 1
ATOM 8495 O O . SER G 1 62 ? -18.854 50.627 124.911 1.00 17.48 62 SER G O 1
ATOM 8498 N N . PHE G 1 63 ? -20.545 50.037 126.265 1.00 15.50 63 PHE G N 1
ATOM 8499 C CA . PHE G 1 63 ? -21.521 50.828 125.528 1.00 15.31 63 PHE G CA 1
ATOM 8500 C C . PHE G 1 63 ? -21.224 52.321 125.615 1.00 15.79 63 PHE G C 1
ATOM 8501 O O . PHE G 1 63 ? -21.347 53.039 124.624 1.00 14.86 63 PHE G O 1
ATOM 8509 N N . LEU G 1 64 ? -20.843 52.794 126.800 1.00 16.47 64 LEU G N 1
ATOM 8510 C CA . LEU G 1 64 ? -20.539 54.214 126.965 1.00 16.46 64 LEU G CA 1
ATOM 8511 C C . LEU G 1 64 ? -19.320 54.603 126.130 1.00 18.42 64 LEU G C 1
ATOM 8512 O O . LEU G 1 64 ? -19.310 55.655 125.497 1.00 19.37 64 LEU G O 1
ATOM 8517 N N . LYS G 1 65 ? -18.296 53.754 126.121 1.00 20.00 65 LYS G N 1
ATOM 8518 C CA . LYS G 1 65 ? -17.105 54.042 125.326 1.00 21.71 65 LYS G CA 1
ATOM 8519 C C . LYS G 1 65 ? -17.452 54.001 123.838 1.00 21.84 65 LYS G C 1
ATOM 8520 O O . LYS G 1 65 ? -16.843 54.707 123.031 1.00 21.98 65 LYS G O 1
ATOM 8526 N N . ALA G 1 66 ? -18.438 53.180 123.483 1.00 21.54 66 ALA G N 1
ATOM 8527 C CA . ALA G 1 66 ? -18.874 53.054 122.094 1.00 22.13 66 ALA G CA 1
ATOM 8528 C C . ALA G 1 66 ? -19.851 54.173 121.734 1.00 21.92 66 ALA G C 1
ATOM 8529 O O . ALA G 1 66 ? -20.402 54.201 120.634 1.00 22.37 66 ALA G O 1
ATOM 8531 N N . LYS G 1 67 ? -20.067 55.085 122.674 1.00 21.61 67 LYS G N 1
ATOM 8532 C CA . LYS G 1 67 ? -20.969 56.215 122.471 1.00 22.23 67 LYS G CA 1
ATOM 8533 C C . LYS G 1 67 ? -22.430 55.804 122.356 1.00 20.72 67 LYS G C 1
ATOM 8534 O O . LYS G 1 67 ? -23.221 56.467 121.685 1.00 22.84 67 LYS G O 1
ATOM 8540 N N . GLN G 1 68 ? -22.785 54.702 123.001 1.00 19.96 68 GLN G N 1
ATOM 8541 C CA . GLN G 1 68 ? -24.163 54.226 123.001 1.00 19.36 68 GLN G CA 1
ATOM 8542 C C . GLN G 1 68 ? -24.711 54.517 124.398 1.00 19.42 68 GLN G C 1
ATOM 8543 O O . GLN G 1 68 ? -24.829 53.620 125.235 1.00 15.92 68 GLN G O 1
ATOM 8549 N N . GLY G 1 69 ? -25.030 55.787 124.634 1.00 19.48 69 GLY G N 1
ATOM 8550 C CA . GLY G 1 69 ? -25.533 56.218 125.928 1.00 18.29 69 GLY G CA 1
ATOM 8551 C C . GLY G 1 69 ? -26.792 55.539 126.427 1.00 18.03 69 GLY G C 1
ATOM 8552 O O . GLY G 1 69 ? -26.900 55.225 127.613 1.00 19.16 69 GLY G O 1
ATOM 8553 N N . GLY G 1 70 ? -27.748 55.323 125.530 1.00 16.60 70 GLY G N 1
ATOM 8554 C CA . GLY G 1 70 ? -28.988 54.676 125.916 1.00 17.37 70 GLY G CA 1
ATOM 8555 C C . GLY G 1 70 ? -28.752 53.293 126.491 1.00 18.11 70 GLY G C 1
ATOM 8556 O O . GLY G 1 70 ? -29.246 52.970 127.570 1.00 17.88 70 GLY G O 1
ATOM 8557 N N . SER G 1 71 ? -27.996 52.469 125.769 1.00 17.98 71 SER G N 1
ATOM 8558 C CA . SER G 1 71 ? -27.701 51.118 126.229 1.00 17.13 71 SER G CA 1
ATOM 8559 C C . SER G 1 71 ? -26.807 51.164 127.456 1.00 15.17 71 SER G C 1
ATOM 8560 O O . SER G 1 71 ? -26.957 50.366 128.376 1.00 15.36 71 SER G O 1
ATOM 8563 N N . GLY G 1 72 ? -25.872 52.106 127.462 1.00 14.93 72 GLY G N 1
ATOM 8564 C CA . GLY G 1 72 ? -24.965 52.232 128.586 1.00 14.01 72 GLY G CA 1
ATOM 8565 C C . GLY G 1 72 ? -25.677 52.573 129.884 1.00 14.73 72 GLY G C 1
ATOM 8566 O O . GLY G 1 72 ? -25.482 51.897 130.899 1.00 12.63 72 GLY G O 1
ATOM 8567 N N . THR G 1 73 ? -26.502 53.617 129.862 1.00 13.00 73 THR G N 1
ATOM 8568 C CA . THR G 1 73 ? -27.220 54.024 131.064 1.00 12.75 73 THR G CA 1
ATOM 8569 C C . THR G 1 73 ? -28.230 52.964 131.480 1.00 13.32 73 THR G C 1
ATOM 8570 O O . THR G 1 73 ? -28.495 52.786 132.669 1.00 13.62 73 THR G O 1
ATOM 8574 N N . ASP G 1 74 ? -28.791 52.253 130.506 1.00 14.56 74 ASP G N 1
ATOM 8575 C CA . ASP G 1 74 ? -29.744 51.200 130.819 1.00 13.35 74 ASP G CA 1
ATOM 8576 C C . ASP G 1 74 ? -29.044 50.176 131.715 1.00 12.58 74 ASP G C 1
ATOM 8577 O O . ASP G 1 74 ? -29.596 49.729 132.716 1.00 12.70 74 ASP G O 1
ATOM 8582 N N . LEU G 1 75 ? -27.815 49.820 131.360 1.00 10.88 75 LEU G N 1
ATOM 8583 C CA . LEU G 1 75 ? -27.079 48.844 132.148 1.00 11.14 75 LEU G CA 1
ATOM 8584 C C . LEU G 1 75 ? -26.614 49.400 133.489 1.00 11.48 75 LEU G C 1
ATOM 8585 O O . LEU G 1 75 ? -26.404 48.637 134.430 1.00 11.71 75 LEU G O 1
ATOM 8590 N N . ILE G 1 76 ? -26.455 50.720 133.588 1.00 11.24 76 ILE G N 1
ATOM 8591 C CA . ILE G 1 76 ? -26.048 51.311 134.862 1.00 10.88 76 ILE G CA 1
ATOM 8592 C C . ILE G 1 76 ? -27.208 51.156 135.843 1.00 11.48 76 ILE G C 1
ATOM 8593 O O . ILE G 1 76 ? -27.007 50.817 137.007 1.00 13.00 76 ILE G O 1
ATOM 8598 N N . PHE G 1 77 ? -28.428 51.406 135.375 1.00 11.49 77 PHE G N 1
ATOM 8599 C CA . PHE G 1 77 ? -29.590 51.255 136.238 1.00 10.16 77 PHE G CA 1
ATOM 8600 C C . PHE G 1 77 ? -29.682 49.791 136.654 1.00 11.54 77 PHE G C 1
ATOM 8601 O O . PHE G 1 77 ? -30.028 49.480 137.791 1.00 11.62 77 PHE G O 1
ATOM 8609 N N . TYR G 1 78 ? -29.363 48.891 135.729 1.00 10.64 78 TYR G N 1
ATOM 8610 C CA . TYR G 1 78 ? -29.395 47.462 136.020 1.00 11.33 78 TYR G CA 1
ATOM 8611 C C . TYR G 1 78 ? -28.332 47.152 137.086 1.00 10.91 78 TYR G C 1
ATOM 8612 O O . TYR G 1 78 ? -28.588 46.426 138.044 1.00 11.53 78 TYR G O 1
ATOM 8621 N N . LEU G 1 79 ? -27.138 47.710 136.921 1.00 9.42 79 LEU G N 1
ATOM 8622 C CA . LEU G 1 79 ? -26.069 47.487 137.882 1.00 9.34 79 LEU G CA 1
ATOM 8623 C C . LEU G 1 79 ? -26.495 47.987 139.270 1.00 9.08 79 LEU G C 1
ATOM 8624 O O . LEU G 1 79 ? -26.312 47.296 140.273 1.00 10.20 79 LEU G O 1
ATOM 8629 N N . LEU G 1 80 ? -27.078 49.180 139.323 1.00 8.75 80 LEU G N 1
ATOM 8630 C CA . LEU G 1 80 ? -27.503 49.754 140.598 1.00 9.01 80 LEU G CA 1
ATOM 8631 C C . LEU G 1 80 ? -28.596 48.938 141.275 1.00 8.76 80 LEU G C 1
ATOM 8632 O O . LEU G 1 80 ? -28.649 48.855 142.501 1.00 9.28 80 LEU G O 1
ATOM 8637 N N . GLU G 1 81 ? -29.451 48.313 140.473 1.00 9.48 81 GLU G N 1
ATOM 8638 C CA . GLU G 1 81 ? -30.533 47.503 141.005 1.00 9.63 81 GLU G CA 1
ATOM 8639 C C . GLU G 1 81 ? -29.961 46.223 141.604 1.00 10.07 81 GLU G C 1
ATOM 8640 O O . GLU G 1 81 ? -30.447 45.741 142.632 1.00 11.30 81 GLU G O 1
ATOM 8646 N N . VAL G 1 82 ? -28.926 45.672 140.976 1.00 9.25 82 VAL G N 1
ATOM 8647 C CA . VAL G 1 82 ? -28.324 44.452 141.504 1.00 10.34 82 VAL G CA 1
ATOM 8648 C C . VAL G 1 82 ? -27.486 44.805 142.735 1.00 10.85 82 VAL G C 1
ATOM 8649 O O . VAL G 1 82 ? -27.373 44.004 143.666 1.00 9.55 82 VAL G O 1
ATOM 8653 N N . TYR G 1 83 ? -26.907 46.005 142.740 1.00 11.07 83 TYR G N 1
ATOM 8654 C CA . TYR G 1 83 ? -26.125 46.475 143.887 1.00 10.28 83 TYR G CA 1
ATOM 8655 C C . TYR G 1 83 ? -27.058 46.408 145.097 1.00 11.72 83 TYR G C 1
ATOM 8656 O O . TYR G 1 83 ? -26.680 45.953 146.179 1.00 11.69 83 TYR G O 1
ATOM 8665 N N . ASP G 1 84 ? -28.291 46.866 144.895 1.00 12.69 84 ASP G N 1
ATOM 8666 C CA . ASP G 1 84 ? -29.288 46.870 145.958 1.00 12.84 84 ASP G CA 1
ATOM 8667 C C . ASP G 1 84 ? -29.667 45.441 146.347 1.00 14.51 84 ASP G C 1
ATOM 8668 O O . ASP G 1 84 ? -29.659 45.088 147.525 1.00 12.69 84 ASP G O 1
ATOM 8673 N N . LEU G 1 85 ? -30.000 44.630 145.346 1.00 14.92 85 LEU G N 1
ATOM 8674 C CA . LEU G 1 85 ? -30.383 43.233 145.557 1.00 17.01 85 LEU G CA 1
ATOM 8675 C C . LEU G 1 85 ? -29.318 42.473 146.342 1.00 17.39 85 LEU G C 1
ATOM 8676 O O . LEU G 1 85 ? -29.620 41.756 147.297 1.00 17.24 85 LEU G O 1
ATOM 8681 N N . ALA G 1 86 ? -28.069 42.624 145.919 1.00 17.34 86 ALA G N 1
ATOM 8682 C CA . ALA G 1 86 ? -26.954 41.944 146.561 1.00 16.14 86 ALA G CA 1
ATOM 8683 C C . ALA G 1 86 ? -26.451 42.668 147.810 1.00 15.96 86 ALA G C 1
ATOM 8684 O O . ALA G 1 86 ? -25.505 42.221 148.449 1.00 15.14 86 ALA G O 1
ATOM 8686 N N . GLU G 1 87 ? -27.091 43.777 148.162 1.00 15.99 87 GLU G N 1
ATOM 8687 C CA . GLU G 1 87 ? -26.694 44.547 149.334 1.00 16.63 87 GLU G CA 1
ATOM 8688 C C . GLU G 1 87 ? -25.207 44.905 149.314 1.00 16.46 87 GLU G C 1
ATOM 8689 O O . GLU G 1 87 ? -24.499 44.740 150.307 1.00 14.36 87 GLU G O 1
ATOM 8695 N N . VAL G 1 88 ? -24.739 45.403 148.178 1.00 15.05 88 VAL G N 1
ATOM 8696 C CA . VAL G 1 88 ? -23.340 45.778 148.044 1.00 14.69 88 VAL G CA 1
ATOM 8697 C C . VAL G 1 88 ? -23.024 46.973 148.933 1.00 14.99 88 VAL G C 1
ATOM 8698 O O . VAL G 1 88 ? -23.557 48.065 148.730 1.00 12.87 88 VAL G O 1
ATOM 8702 N N . LYS G 1 89 ? -22.164 46.758 149.923 1.00 14.56 89 LYS G N 1
ATOM 8703 C CA . LYS G 1 89 ? -21.775 47.819 150.845 1.00 15.64 89 LYS G CA 1
ATOM 8704 C C . LYS G 1 89 ? -20.960 48.872 150.110 1.00 15.82 89 LYS G C 1
ATOM 8705 O O . LYS G 1 89 ? -20.268 48.571 149.137 1.00 13.17 89 LYS G O 1
ATOM 8711 N N . VAL G 1 90 ? -21.045 50.111 150.574 1.00 14.02 90 VAL G N 1
ATOM 8712 C CA . VAL G 1 90 ? -20.274 51.177 149.963 1.00 13.25 90 VAL G CA 1
ATOM 8713 C C . VAL G 1 90 ? -18.824 51.043 150.445 1.00 14.79 90 VAL G C 1
ATOM 8714 O O . VAL G 1 90 ? -18.572 50.986 151.648 1.00 13.38 90 VAL G O 1
ATOM 8718 N N . ASP G 1 91 ? -17.885 50.950 149.507 1.00 14.51 91 ASP G N 1
ATOM 8719 C CA . ASP G 1 91 ? -16.463 50.869 149.839 1.00 15.43 91 ASP G CA 1
ATOM 8720 C C . ASP G 1 91 ? -15.635 51.146 148.589 1.00 14.58 91 ASP G C 1
ATOM 8721 O O . ASP G 1 91 ? -16.192 51.368 147.520 1.00 12.01 91 ASP G O 1
ATOM 8726 N N . ASP G 1 92 ? -14.312 51.151 148.720 1.00 15.00 92 ASP G N 1
ATOM 8727 C CA . ASP G 1 92 ? -13.441 51.446 147.586 1.00 15.58 92 ASP G CA 1
ATOM 8728 C C . ASP G 1 92 ? -13.776 50.689 146.299 1.00 15.04 92 ASP G C 1
ATOM 8729 O O . ASP G 1 92 ? -13.852 51.281 145.219 1.00 13.48 92 ASP G O 1
ATOM 8734 N N . ILE G 1 93 ? -14.000 49.388 146.408 1.00 12.99 93 ILE G N 1
ATOM 8735 C CA . ILE G 1 93 ? -14.297 48.591 145.228 1.00 13.31 93 ILE G CA 1
ATOM 8736 C C . ILE G 1 93 ? -15.655 48.865 144.588 1.00 13.28 93 ILE G C 1
ATOM 8737 O O . ILE G 1 93 ? -15.740 49.048 143.374 1.00 12.66 93 ILE G O 1
ATOM 8742 N N . SER G 1 94 ? -16.714 48.908 145.387 1.00 13.20 94 SER G N 1
ATOM 8743 C CA . SER G 1 94 ? -18.040 49.149 144.830 1.00 12.42 94 SER G CA 1
ATOM 8744 C C . SER G 1 94 ? -18.148 50.557 144.256 1.00 13.23 94 SER G C 1
ATOM 8745 O O . SER G 1 94 ? -18.776 50.766 143.219 1.00 11.40 94 SER G O 1
ATOM 8748 N N . VAL G 1 95 ? -17.531 51.525 144.929 1.00 11.14 95 VAL G N 1
ATOM 8749 C CA . VAL G 1 95 ? -17.570 52.898 144.456 1.00 12.05 95 VAL G CA 1
ATOM 8750 C C . VAL G 1 95 ? -16.734 53.076 143.188 1.00 12.38 95 VAL G C 1
ATOM 8751 O O . VAL G 1 95 ? -17.136 53.796 142.274 1.00 11.98 95 VAL G O 1
ATOM 8755 N N . ALA G 1 96 ? -15.584 52.410 143.131 1.00 13.24 96 ALA G N 1
ATOM 8756 C CA . ALA G 1 96 ? -14.696 52.508 141.971 1.00 14.08 96 ALA G CA 1
ATOM 8757 C C . ALA G 1 96 ? -15.410 52.195 140.656 1.00 13.58 96 ALA G C 1
ATOM 8758 O O . ALA G 1 96 ? -15.164 52.858 139.646 1.00 13.76 96 ALA G O 1
ATOM 8760 N N . ARG G 1 97 ? -16.290 51.193 140.661 1.00 13.24 97 ARG G N 1
ATOM 8761 C CA . ARG G 1 97 ? -17.023 50.844 139.442 1.00 13.73 97 ARG G CA 1
ATOM 8762 C C . ARG G 1 97 ? -17.848 52.007 138.926 1.00 12.75 97 ARG G C 1
ATOM 8763 O O . ARG G 1 97 ? -17.899 52.255 137.719 1.00 14.78 97 ARG G O 1
ATOM 8771 N N . LEU G 1 98 ? -18.514 52.704 139.842 1.00 12.63 98 LEU G N 1
ATOM 8772 C CA . LEU G 1 98 ? -19.361 53.834 139.476 1.00 13.52 98 LEU G CA 1
ATOM 8773 C C . LEU G 1 98 ? -18.547 55.013 138.957 1.00 14.65 98 LEU G C 1
ATOM 8774 O O . LEU G 1 98 ? -18.909 55.635 137.960 1.00 14.36 98 LEU G O 1
ATOM 8779 N N . VAL G 1 99 ? -17.450 55.317 139.643 1.00 15.94 99 VAL G N 1
ATOM 8780 C CA . VAL G 1 99 ? -16.563 56.408 139.246 1.00 16.23 99 VAL G CA 1
ATOM 8781 C C . VAL G 1 99 ? -16.047 56.172 137.825 1.00 16.70 99 VAL G C 1
ATOM 8782 O O . VAL G 1 99 ? -15.934 57.099 137.019 1.00 16.85 99 VAL G O 1
ATOM 8786 N N . ARG G 1 100 ? -15.744 54.920 137.518 1.00 15.78 100 ARG G N 1
ATOM 8787 C CA . ARG G 1 100 ? -15.239 54.566 136.200 1.00 16.05 100 ARG G CA 1
ATOM 8788 C C . ARG G 1 100 ? -16.319 54.799 135.143 1.00 15.91 100 ARG G C 1
ATOM 8789 O O . ARG G 1 100 ? -16.028 55.216 134.021 1.00 13.42 100 ARG G O 1
ATOM 8797 N N . LEU G 1 101 ? -17.569 54.535 135.509 1.00 14.62 101 LEU G N 1
ATOM 8798 C CA . LEU G 1 101 ? -18.686 54.724 134.592 1.00 14.35 101 LEU G CA 1
ATOM 8799 C C . LEU G 1 101 ? -18.960 56.212 134.407 1.00 14.74 101 LEU G C 1
ATOM 8800 O O . LEU G 1 101 ? -19.199 56.675 133.293 1.00 12.55 101 LEU G O 1
ATOM 8805 N N . ILE G 1 102 ? -18.910 56.960 135.505 1.00 13.57 102 ILE G N 1
ATOM 8806 C CA . ILE G 1 102 ? -19.141 58.396 135.463 1.00 14.23 102 ILE G CA 1
ATOM 8807 C C . ILE G 1 102 ? -18.189 59.089 134.489 1.00 15.86 102 ILE G C 1
ATOM 8808 O O . ILE G 1 102 ? -18.581 60.017 133.777 1.00 17.01 102 ILE G O 1
ATOM 8813 N N . ALA G 1 103 ? -16.939 58.640 134.462 1.00 15.68 103 ALA G N 1
ATOM 8814 C CA . ALA G 1 103 ? -15.945 59.231 133.577 1.00 17.93 103 ALA G CA 1
ATOM 8815 C C . ALA G 1 103 ? -16.297 59.065 132.099 1.00 19.33 103 ALA G C 1
ATOM 8816 O O . ALA G 1 103 ? -15.855 59.850 131.266 1.00 19.88 103 ALA G O 1
ATOM 8818 N N . GLU G 1 104 ? -17.088 58.044 131.775 1.00 20.52 104 GLU G N 1
ATOM 8819 C CA . GLU G 1 104 ? -17.473 57.787 130.389 1.00 20.53 104 GLU G CA 1
ATOM 8820 C C . GLU G 1 104 ? -18.842 58.357 130.015 1.00 20.44 104 GLU G C 1
ATOM 8821 O O . GLU G 1 104 ? -19.249 58.270 128.859 1.00 19.46 104 GLU G O 1
ATOM 8827 N N . LEU G 1 105 ? -19.552 58.928 130.986 1.00 18.82 105 LEU G N 1
ATOM 8828 C CA . LEU G 1 105 ? -20.872 59.495 130.731 1.00 19.02 105 LEU G CA 1
ATOM 8829 C C . LEU G 1 105 ? -20.826 60.886 130.117 1.00 19.30 105 LEU G C 1
ATOM 8830 O O . LEU G 1 105 ? -20.190 61.791 130.652 1.00 19.09 105 LEU G O 1
ATOM 8835 N N . ASP G 1 106 ? -21.520 61.051 128.995 1.00 19.88 106 ASP G N 1
ATOM 8836 C CA . ASP G 1 106 ? -21.596 62.340 128.316 1.00 21.79 106 ASP G CA 1
ATOM 8837 C C . ASP G 1 106 ? -22.444 63.258 129.201 1.00 21.55 106 ASP G C 1
ATOM 8838 O O . ASP G 1 106 ? -23.544 62.893 129.610 1.00 19.64 106 ASP G O 1
ATOM 8843 N N . PRO G 1 107 ? -21.938 64.461 129.517 1.00 22.01 107 PRO G N 1
ATOM 8844 C CA . PRO G 1 107 ? -22.705 65.378 130.365 1.00 23.23 107 PRO G CA 1
ATOM 8845 C C . PRO G 1 107 ? -24.037 65.801 129.762 1.00 23.50 107 PRO G C 1
ATOM 8846 O O . PRO G 1 107 ? -24.848 66.439 130.429 1.00 23.69 107 PRO G O 1
ATOM 8850 N N . SER G 1 108 ? -24.266 65.429 128.506 1.00 22.75 108 SER G N 1
ATOM 8851 C CA . SER G 1 108 ? -25.504 65.783 127.827 1.00 22.77 108 SER G CA 1
ATOM 8852 C C . SER G 1 108 ? -26.511 64.638 127.744 1.00 21.56 108 SER G C 1
ATOM 8853 O O . SER G 1 108 ? -27.579 64.804 127.157 1.00 20.35 108 SER G O 1
ATOM 8856 N N . GLU G 1 109 ? -26.182 63.480 128.316 1.00 19.70 109 GLU G N 1
ATOM 8857 C CA . GLU G 1 109 ? -27.115 62.351 128.289 1.00 19.53 109 GLU G CA 1
ATOM 8858 C C . GLU G 1 109 ? -28.445 62.815 128.869 1.00 18.83 109 GLU G C 1
ATOM 8859 O O . GLU G 1 109 ? -28.480 63.461 129.912 1.00 17.72 109 GLU G O 1
ATOM 8865 N N . PRO G 1 110 ? -29.560 62.480 128.204 1.00 18.55 110 PRO G N 1
ATOM 8866 C CA . PRO G 1 110 ? -30.886 62.886 128.677 1.00 17.71 110 PRO G CA 1
ATOM 8867 C C . PRO G 1 110 ? -31.205 62.479 130.115 1.00 17.12 110 PRO G C 1
ATOM 8868 O O . PRO G 1 110 ? -31.867 63.221 130.842 1.00 17.20 110 PRO G O 1
ATOM 8872 N N . ASN G 1 111 ? -30.734 61.303 130.519 1.00 16.52 111 ASN G N 1
ATOM 8873 C CA . ASN G 1 111 ? -31.003 60.793 131.859 1.00 15.98 111 ASN G CA 1
ATOM 8874 C C . ASN G 1 111 ? -29.808 60.842 132.808 1.00 15.17 111 ASN G C 1
ATOM 8875 O O . ASN G 1 111 ? -29.742 60.084 133.772 1.00 18.26 111 ASN G O 1
ATOM 8880 N N . LEU G 1 112 ? -28.866 61.735 132.533 1.00 14.57 112 LEU G N 1
ATOM 8881 C CA . LEU G 1 112 ? -27.693 61.879 133.385 1.00 14.61 112 LEU G CA 1
ATOM 8882 C C . LEU G 1 112 ? -28.107 62.042 134.846 1.00 14.61 112 LEU G C 1
ATOM 8883 O O . LEU G 1 112 ? -27.588 61.362 135.734 1.00 14.17 112 LEU G O 1
ATOM 8888 N N . LYS G 1 113 ? -29.050 62.949 135.087 1.00 13.05 113 LYS G N 1
ATOM 8889 C CA . LYS G 1 113 ? -29.521 63.229 136.440 1.00 13.71 113 LYS G CA 1
ATOM 8890 C C . LYS G 1 113 ? -30.050 61.988 137.162 1.00 12.32 113 LYS G C 1
ATOM 8891 O O . LYS G 1 113 ? -29.704 61.749 138.314 1.00 12.31 113 LYS G O 1
ATOM 8897 N N . ASP G 1 114 ? -30.883 61.198 136.488 1.00 12.20 114 ASP G N 1
ATOM 8898 C CA . ASP G 1 114 ? -31.429 60.001 137.105 1.00 13.62 114 ASP G CA 1
ATOM 8899 C C . ASP G 1 114 ? -30.339 58.972 137.398 1.00 13.19 114 ASP G C 1
ATOM 8900 O O . ASP G 1 114 ? -30.402 58.270 138.400 1.00 12.20 114 ASP G O 1
ATOM 8905 N N . VAL G 1 115 ? -29.345 58.877 136.523 1.00 12.98 115 VAL G N 1
ATOM 8906 C CA . VAL G 1 115 ? -28.246 57.941 136.741 1.00 14.45 115 VAL G CA 1
ATOM 8907 C C . VAL G 1 115 ? -27.489 58.367 137.995 1.00 13.13 115 VAL G C 1
ATOM 8908 O O . VAL G 1 115 ? -27.180 57.546 138.859 1.00 12.06 115 VAL G O 1
ATOM 8912 N N . ILE G 1 116 ? -27.208 59.663 138.086 1.00 12.88 116 ILE G N 1
ATOM 8913 C CA . ILE G 1 116 ? -26.483 60.223 139.222 1.00 13.87 116 ILE G CA 1
ATOM 8914 C C . ILE G 1 116 ? -27.258 60.051 140.525 1.00 13.17 116 ILE G C 1
ATOM 8915 O O . ILE G 1 116 ? -26.680 59.735 141.562 1.00 12.41 116 ILE G O 1
ATOM 8920 N N . THR G 1 117 ? -28.567 60.267 140.463 1.00 13.95 117 THR G N 1
ATOM 8921 C CA . THR G 1 117 ? -29.422 60.119 141.632 1.00 15.41 117 THR G CA 1
ATOM 8922 C C . THR G 1 117 ? -29.390 58.658 142.084 1.00 15.02 117 THR G C 1
ATOM 8923 O O . THR G 1 117 ? -29.318 58.368 143.279 1.00 15.23 117 THR G O 1
ATOM 8927 N N . GLY G 1 118 ? -29.434 57.744 141.120 1.00 12.43 118 GLY G N 1
ATOM 8928 C CA . GLY G 1 118 ? -29.386 56.330 141.441 1.00 10.48 118 GLY G CA 1
ATOM 8929 C C . GLY G 1 118 ? -28.111 56.001 142.195 1.00 8.38 118 GLY G C 1
ATOM 8930 O O . GLY G 1 118 ? -28.143 55.305 143.208 1.00 9.06 118 GLY G O 1
ATOM 8931 N N . MET G 1 119 ? -26.985 56.502 141.700 1.00 8.09 119 MET G N 1
ATOM 8932 C CA . MET G 1 119 ? -25.699 56.260 142.345 1.00 10.91 119 MET G CA 1
ATOM 8933 C C . MET G 1 119 ? -25.673 56.812 143.766 1.00 11.72 119 MET G C 1
ATOM 8934 O O . MET G 1 119 ? -25.276 56.119 144.700 1.00 10.51 119 MET G O 1
ATOM 8939 N N . ASN G 1 120 ? -26.109 58.054 143.931 1.00 12.48 120 ASN G N 1
ATOM 8940 C CA . ASN G 1 120 ? -26.110 58.664 145.255 1.00 13.28 120 ASN G CA 1
ATOM 8941 C C . ASN G 1 120 ? -27.037 57.932 146.217 1.00 13.14 120 ASN G C 1
ATOM 8942 O O . ASN G 1 120 ? -26.671 57.692 147.367 1.00 12.75 120 ASN G O 1
ATOM 8947 N N . ASN G 1 121 ? -28.232 57.574 145.746 1.00 11.91 121 ASN G N 1
ATOM 8948 C CA . ASN G 1 121 ? -29.196 56.864 146.580 1.00 11.50 121 ASN G CA 1
ATOM 8949 C C . ASN G 1 121 ? -28.622 55.551 147.111 1.00 10.15 121 ASN G C 1
ATOM 8950 O O . ASN G 1 121 ? -28.816 55.207 148.276 1.00 10.55 121 ASN G O 1
ATOM 8955 N N . TRP G 1 122 ? -27.918 54.818 146.257 1.00 8.61 122 TRP G N 1
ATOM 8956 C CA . TRP G 1 122 ? -27.298 53.570 146.686 1.00 9.25 122 TRP G CA 1
ATOM 8957 C C . TRP G 1 122 ? -26.243 53.858 147.755 1.00 10.48 122 TRP G C 1
ATOM 8958 O O . TRP G 1 122 ? -26.150 53.136 148.750 1.00 9.44 122 TRP G O 1
ATOM 8969 N N . SER G 1 123 ? -25.454 54.916 147.560 1.00 10.30 123 SER G N 1
ATOM 8970 C CA . SER G 1 123 ? -24.392 55.235 148.518 1.00 11.82 123 SER G CA 1
ATOM 8971 C C . SER G 1 123 ? -24.952 55.639 149.875 1.00 12.34 123 SER G C 1
ATOM 8972 O O . SER G 1 123 ? -24.309 55.430 150.902 1.00 13.89 123 SER G O 1
ATOM 8975 N N . ILE G 1 124 ? -26.152 56.210 149.876 1.00 10.72 124 ILE G N 1
ATOM 8976 C CA . ILE G 1 124 ? -26.816 56.606 151.116 1.00 10.69 124 ILE G CA 1
ATOM 8977 C C . ILE G 1 124 ? -27.254 55.333 151.842 1.00 12.55 124 ILE G C 1
ATOM 8978 O O . ILE G 1 124 ? -26.942 55.109 153.014 1.00 11.41 124 ILE G O 1
ATOM 8983 N N . LYS G 1 125 ? -27.986 54.507 151.106 1.00 11.38 125 LYS G N 1
ATOM 8984 C CA . LYS G 1 125 ? -28.546 53.268 151.612 1.00 12.70 125 LYS G CA 1
ATOM 8985 C C . LYS G 1 125 ? -27.539 52.286 152.187 1.00 12.98 125 LYS G C 1
ATOM 8986 O O . LYS G 1 125 ? -27.811 51.645 153.205 1.00 12.45 125 LYS G O 1
ATOM 8992 N N . PHE G 1 126 ? -26.375 52.176 151.556 1.00 10.03 126 PHE G N 1
ATOM 8993 C CA . PHE G 1 126 ? -25.382 51.219 152.017 1.00 11.26 126 PHE G CA 1
ATOM 8994 C C . PHE G 1 126 ? -24.082 51.760 152.600 1.00 10.95 126 PHE G C 1
ATOM 8995 O O . PHE G 1 126 ? -23.033 51.124 152.497 1.00 10.75 126 PHE G O 1
ATOM 9003 N N . SER G 1 127 ? -24.160 52.932 153.225 1.00 12.33 127 SER G N 1
ATOM 9004 C CA . SER G 1 127 ? -23.007 53.539 153.888 1.00 13.01 127 SER G CA 1
ATOM 9005 C C . SER G 1 127 ? -23.516 54.155 155.186 1.00 13.38 127 SER G C 1
ATOM 9006 O O . SER G 1 127 ? -24.703 54.058 155.499 1.00 12.46 127 SER G O 1
ATOM 9009 N N . GLU G 1 128 ? -22.617 54.791 155.929 1.00 15.18 128 GLU G N 1
ATOM 9010 C CA . GLU G 1 128 ? -22.961 55.440 157.188 1.00 20.65 128 GLU G CA 1
ATOM 9011 C C . GLU G 1 128 ? -23.309 56.918 156.959 1.00 19.65 128 GLU G C 1
ATOM 9012 O O . GLU G 1 128 ? -23.597 57.648 157.902 1.00 21.60 128 GLU G O 1
ATOM 9018 N N . TYR G 1 129 ? -23.294 57.352 155.703 1.00 17.62 129 TYR G N 1
ATOM 9019 C CA . TYR G 1 129 ? -23.598 58.744 155.370 1.00 16.54 129 TYR G CA 1
ATOM 9020 C C . TYR G 1 129 ? -25.053 58.963 154.978 1.00 18.75 129 TYR G C 1
ATOM 9021 O O . TYR G 1 129 ? -25.505 58.507 153.929 1.00 16.65 129 TYR G O 1
ATOM 9030 N N . LYS G 1 130 ? -25.772 59.691 155.824 1.00 18.93 130 LYS G N 1
ATOM 9031 C CA . LYS G 1 130 ? -27.180 59.987 155.604 1.00 19.11 130 LYS G CA 1
ATOM 9032 C C . LYS G 1 130 ? -27.451 60.644 154.254 1.00 17.66 130 LYS G C 1
ATOM 9033 O O . LYS G 1 130 ? -28.498 60.422 153.649 1.00 17.09 130 LYS G O 1
ATOM 9039 N N . PHE G 1 131 ? -26.508 61.448 153.780 1.00 17.01 131 PHE G N 1
ATOM 9040 C CA . PHE G 1 131 ? -26.690 62.145 152.517 1.00 17.19 131 PHE G CA 1
ATOM 9041 C C . PHE G 1 131 ? -25.835 61.626 151.358 1.00 17.32 131 PHE G C 1
ATOM 9042 O O . PHE G 1 131 ? -25.832 62.210 150.273 1.00 18.23 131 PHE G O 1
ATOM 9050 N N . GLY G 1 132 ? -25.121 60.527 151.581 1.00 15.54 132 GLY G N 1
ATOM 9051 C CA . GLY G 1 132 ? -24.308 59.955 150.517 1.00 16.48 132 GLY G CA 1
ATOM 9052 C C . GLY G 1 132 ? -22.809 60.018 150.733 1.00 16.43 132 GLY G C 1
ATOM 9053 O O . GLY G 1 132 ? -22.304 60.896 151.436 1.00 14.91 132 GLY G O 1
ATOM 9054 N N . ASP G 1 133 ? -22.092 59.087 150.116 1.00 15.35 133 ASP G N 1
ATOM 9055 C CA . ASP G 1 133 ? -20.641 59.027 150.248 1.00 17.01 133 ASP G CA 1
ATOM 9056 C C . ASP G 1 133 ? -19.950 60.299 149.749 1.00 16.56 133 ASP G C 1
ATOM 9057 O O . ASP G 1 133 ? -20.116 60.692 148.594 1.00 16.21 133 ASP G O 1
ATOM 9062 N N . PRO G 1 134 ? -19.149 60.950 150.613 1.00 17.18 134 PRO G N 1
ATOM 9063 C CA . PRO G 1 134 ? -18.441 62.179 150.236 1.00 16.75 134 PRO G CA 1
ATOM 9064 C C . PRO G 1 134 ? -17.467 62.022 149.067 1.00 17.29 134 PRO G C 1
ATOM 9065 O O . PRO G 1 134 ? -17.355 62.914 148.228 1.00 15.88 134 PRO G O 1
ATOM 9069 N N . TYR G 1 135 ? -16.758 60.897 149.012 1.00 17.76 135 TYR G N 1
ATOM 9070 C CA . TYR G 1 135 ? -15.823 60.663 147.916 1.00 18.85 135 TYR G CA 1
ATOM 9071 C C . TYR G 1 135 ? -16.601 60.590 146.606 1.00 16.59 135 TYR G C 1
ATOM 9072 O O . TYR G 1 135 ? -16.189 61.158 145.601 1.00 15.26 135 TYR G O 1
ATOM 9081 N N . LEU G 1 136 ? -17.728 59.888 146.617 1.00 14.80 136 LEU G N 1
ATOM 9082 C CA . LEU G 1 136 ? -18.542 59.779 145.412 1.00 14.32 136 LEU G CA 1
ATOM 9083 C C . LEU G 1 136 ? -19.048 61.171 145.034 1.00 13.49 136 LEU G C 1
ATOM 9084 O O . LEU G 1 136 ? -19.073 61.535 143.858 1.00 15.73 136 LEU G O 1
ATOM 9089 N N . HIS G 1 137 ? -19.462 61.941 146.037 1.00 12.62 137 HIS G N 1
ATOM 9090 C CA . HIS G 1 137 ? -19.956 63.299 145.813 1.00 12.69 137 HIS G CA 1
ATOM 9091 C C . HIS G 1 137 ? -18.941 64.151 145.071 1.00 11.99 137 HIS G C 1
ATOM 9092 O O . HIS G 1 137 ? -19.304 64.932 144.195 1.00 11.70 137 HIS G O 1
ATOM 9099 N N . ASN G 1 138 ? -17.668 64.015 145.429 1.00 12.94 138 ASN G N 1
ATOM 9100 C CA . ASN G 1 138 ? -16.627 64.798 144.772 1.00 14.41 138 ASN G CA 1
ATOM 9101 C C . ASN G 1 138 ? -16.657 64.584 143.261 1.00 16.35 138 ASN G C 1
ATOM 9102 O O . ASN G 1 138 ? -16.531 65.536 142.491 1.00 16.92 138 ASN G O 1
ATOM 9107 N N . THR G 1 139 ? -16.833 63.332 142.844 1.00 14.99 139 THR G N 1
ATOM 9108 C CA . THR G 1 139 ? -16.879 62.985 141.424 1.00 16.57 139 THR G CA 1
ATOM 9109 C C . THR G 1 139 ? -18.210 63.368 140.780 1.00 15.80 139 THR G C 1
ATOM 9110 O O . THR G 1 139 ? -18.238 63.978 139.710 1.00 15.74 139 THR G O 1
ATOM 9114 N N . ILE G 1 140 ? -19.304 63.001 141.439 1.00 13.89 140 ILE G N 1
ATOM 9115 C CA . ILE G 1 140 ? -20.656 63.289 140.959 1.00 16.19 140 ILE G CA 1
ATOM 9116 C C . ILE G 1 140 ? -20.939 64.779 140.802 1.00 14.73 140 ILE G C 1
ATOM 9117 O O . ILE G 1 140 ? -21.565 65.198 139.830 1.00 13.32 140 ILE G O 1
ATOM 9122 N N . GLY G 1 141 ? -20.501 65.564 141.783 1.00 13.82 141 GLY G N 1
ATOM 9123 C CA . GLY G 1 141 ? -20.720 66.997 141.748 1.00 12.01 141 GLY G CA 1
ATOM 9124 C C . GLY G 1 141 ? -20.159 67.645 140.500 1.00 13.54 141 GLY G C 1
ATOM 9125 O O . GLY G 1 141 ? -20.806 68.497 139.893 1.00 12.55 141 GLY G O 1
ATOM 9126 N N . SER G 1 142 ? -18.953 67.245 140.107 1.00 13.45 142 SER G N 1
ATOM 9127 C CA . SER G 1 142 ? -18.327 67.810 138.921 1.00 13.07 142 SER G CA 1
ATOM 9128 C C . SER G 1 142 ? -19.063 67.400 137.649 1.00 14.14 142 SER G C 1
ATOM 9129 O O . SER G 1 142 ? -19.160 68.179 136.700 1.00 12.68 142 SER G O 1
ATOM 9132 N N . LYS G 1 143 ? -19.572 66.172 137.625 1.00 13.21 143 LYS G N 1
ATOM 9133 C CA . LYS G 1 143 ? -20.306 65.696 136.462 1.00 14.33 143 LYS G CA 1
ATOM 9134 C C . LYS G 1 143 ? -21.623 66.469 136.341 1.00 15.33 143 LYS G C 1
ATOM 9135 O O . LYS G 1 143 ? -22.039 66.833 135.240 1.00 14.91 143 LYS G O 1
ATOM 9141 N N . LEU G 1 144 ? -22.269 66.723 137.476 1.00 13.95 144 LEU G N 1
ATOM 9142 C CA . LEU G 1 144 ? -23.528 67.461 137.491 1.00 13.83 144 LEU G CA 1
ATOM 9143 C C . LEU G 1 144 ? -23.326 68.907 137.055 1.00 14.22 144 LEU G C 1
ATOM 9144 O O . LEU G 1 144 ? -24.167 69.474 136.354 1.00 13.58 144 LEU G O 1
ATOM 9149 N N . LEU G 1 145 ? -22.215 69.501 137.482 1.00 13.99 145 LEU G N 1
ATOM 9150 C CA . LEU G 1 145 ? -21.906 70.876 137.121 1.00 15.94 145 LEU G CA 1
ATOM 9151 C C . LEU G 1 145 ? -21.783 70.923 135.600 1.00 17.19 145 LEU G C 1
ATOM 9152 O O . LEU G 1 145 ? -22.277 71.849 134.954 1.00 15.75 145 LEU G O 1
ATOM 9157 N N . GLU G 1 146 ? -21.124 69.912 135.037 1.00 18.14 146 GLU G N 1
ATOM 9158 C CA . GLU G 1 146 ? -20.945 69.821 133.590 1.00 19.96 146 GLU G CA 1
ATOM 9159 C C . GLU G 1 146 ? -22.283 69.715 132.875 1.00 18.09 146 GLU G C 1
ATOM 9160 O O . GLU G 1 146 ? -22.434 70.215 131.764 1.00 18.47 146 GLU G O 1
ATOM 9166 N N . GLY G 1 147 ? -23.241 69.052 133.517 1.00 15.58 147 GLY G N 1
ATOM 9167 C CA . GLY G 1 147 ? -24.557 68.883 132.927 1.00 16.01 147 GLY G CA 1
ATOM 9168 C C . GLY G 1 147 ? -25.504 70.037 133.201 1.00 16.66 147 GLY G C 1
ATOM 9169 O O . GLY G 1 147 ? -26.684 69.968 132.872 1.00 17.48 147 GLY G O 1
ATOM 9170 N N . ASP G 1 148 ? -24.980 71.090 133.818 1.00 17.71 148 ASP G N 1
ATOM 9171 C CA . ASP G 1 148 ? -25.744 72.289 134.142 1.00 18.57 148 ASP G CA 1
ATOM 9172 C C . ASP G 1 148 ? -26.788 72.107 135.252 1.00 18.87 148 ASP G C 1
ATOM 9173 O O . ASP G 1 148 ? -27.898 72.637 135.180 1.00 20.62 148 ASP G O 1
ATOM 9178 N N . PHE G 1 149 ? -26.416 71.347 136.276 1.00 16.23 149 PHE G N 1
ATOM 9179 C CA . PHE G 1 149 ? -27.263 71.108 137.445 1.00 15.80 149 PHE G CA 1
ATOM 9180 C C . PHE G 1 149 ? -26.462 71.753 138.575 1.00 15.68 149 PHE G C 1
ATOM 9181 O O . PHE G 1 149 ? -25.894 71.066 139.431 1.00 15.49 149 PHE G O 1
ATOM 9189 N N . VAL G 1 150 ? -26.422 73.083 138.556 1.00 13.84 150 VAL G N 1
ATOM 9190 C CA . VAL G 1 150 ? -25.636 73.851 139.509 1.00 15.63 150 VAL G CA 1
ATOM 9191 C C . VAL G 1 150 ? -25.976 73.733 140.991 1.00 12.76 150 VAL G C 1
ATOM 9192 O O . VAL G 1 150 ? -25.066 73.648 141.813 1.00 14.05 150 VAL G O 1
ATOM 9196 N N . TYR G 1 151 ? -27.256 73.723 141.349 1.00 12.95 151 TYR G N 1
ATOM 9197 C CA . TYR G 1 151 ? -27.618 73.619 142.760 1.00 12.36 151 TYR G CA 1
ATOM 9198 C C . TYR G 1 151 ? -27.384 72.220 143.313 1.00 13.81 151 TYR G C 1
ATOM 9199 O O . TYR G 1 151 ? -27.111 72.054 144.501 1.00 12.82 151 TYR G O 1
ATOM 9208 N N . GLU G 1 152 ? -27.506 71.212 142.457 1.00 13.48 152 GLU G N 1
ATOM 9209 C CA . GLU G 1 152 ? -27.273 69.843 142.890 1.00 14.91 152 GLU G CA 1
ATOM 9210 C C . GLU G 1 152 ? -25.764 69.689 143.074 1.00 14.22 152 GLU G C 1
ATOM 9211 O O . GLU G 1 152 ? -25.301 69.041 144.011 1.00 13.59 152 GLU G O 1
ATOM 9217 N N . ALA G 1 153 ? -24.998 70.303 142.176 1.00 12.92 153 ALA G N 1
ATOM 9218 C CA . ALA G 1 153 ? -23.541 70.237 142.247 1.00 12.97 153 ALA G CA 1
ATOM 9219 C C . ALA G 1 153 ? -23.066 70.880 143.550 1.00 12.26 153 ALA G C 1
ATOM 9220 O O . ALA G 1 153 ? -22.186 70.350 144.227 1.00 11.69 153 ALA G O 1
ATOM 9222 N N . GLU G 1 154 ? -23.655 72.023 143.894 1.00 13.91 154 GLU G N 1
ATOM 9223 C CA . GLU G 1 154 ? -23.308 72.737 145.123 1.00 12.42 154 GLU G CA 1
ATOM 9224 C C . GLU G 1 154 ? -23.581 71.862 146.341 1.00 12.38 154 GLU G C 1
ATOM 9225 O O . GLU G 1 154 ? -22.758 71.768 147.246 1.00 12.00 154 GLU G O 1
ATOM 9231 N N . ARG G 1 155 ? -24.741 71.218 146.349 1.00 12.13 155 ARG G N 1
ATOM 9232 C CA . ARG G 1 155 ? -25.137 70.357 147.451 1.00 12.82 155 ARG G CA 1
ATOM 9233 C C . ARG G 1 155 ? -24.153 69.197 147.609 1.00 13.02 155 ARG G C 1
ATOM 9234 O O . ARG G 1 155 ? -23.709 68.893 148.719 1.00 11.23 155 ARG G O 1
ATOM 9242 N N . TYR G 1 156 ? -23.809 68.546 146.503 1.00 12.19 156 TYR G N 1
ATOM 9243 C CA . TYR G 1 156 ? -22.865 67.441 146.565 1.00 13.11 156 TYR G CA 1
ATOM 9244 C C . TYR G 1 156 ? -21.480 67.910 147.018 1.00 12.83 156 TYR G C 1
ATOM 9245 O O . TYR G 1 156 ? -20.839 67.235 147.820 1.00 11.76 156 TYR G O 1
ATOM 9254 N N . PHE G 1 157 ? -21.020 69.063 146.529 1.00 11.43 157 PHE G N 1
ATOM 9255 C CA . PHE G 1 157 ? -19.705 69.560 146.937 1.00 12.29 157 PHE G CA 1
ATOM 9256 C C . PHE G 1 157 ? -19.709 69.887 148.427 1.00 12.00 157 PHE G C 1
ATOM 9257 O O . PHE G 1 157 ? -18.761 69.571 149.151 1.00 12.42 157 PHE G O 1
ATOM 9265 N N . MET G 1 158 ? -20.778 70.531 148.876 1.00 12.87 158 MET G N 1
ATOM 9266 C CA . MET G 1 158 ? -20.929 70.888 150.278 1.00 14.90 158 MET G CA 1
ATOM 9267 C C . MET G 1 158 ? -20.849 69.630 151.141 1.00 15.86 158 MET G C 1
ATOM 9268 O O . MET G 1 158 ? -20.311 69.656 152.245 1.00 15.20 158 MET G O 1
ATOM 9273 N N . LEU G 1 159 ? -21.389 68.530 150.629 1.00 14.49 159 LEU G N 1
ATOM 9274 C CA . LEU G 1 159 ? -21.374 67.267 151.357 1.00 14.89 159 LEU G CA 1
ATOM 9275 C C . LEU G 1 159 ? -20.264 66.371 150.826 1.00 14.87 159 LEU G C 1
ATOM 9276 O O . LEU G 1 159 ? -20.353 65.144 150.896 1.00 16.13 159 LEU G O 1
ATOM 9281 N N . GLY G 1 160 ? -19.219 66.999 150.295 1.00 12.91 160 GLY G N 1
ATOM 9282 C CA . GLY G 1 160 ? -18.098 66.258 149.750 1.00 13.59 160 GLY G CA 1
ATOM 9283 C C . GLY G 1 160 ? -16.841 66.297 150.604 1.00 14.02 160 GLY G C 1
ATOM 9284 O O . GLY G 1 160 ? -16.902 66.364 151.832 1.00 13.25 160 GLY G O 1
ATOM 9285 N N . THR G 1 161 ? -15.694 66.259 149.937 1.00 14.88 161 THR G N 1
ATOM 9286 C CA . THR G 1 161 ? -14.396 66.261 150.606 1.00 14.23 161 THR G CA 1
ATOM 9287 C C . THR G 1 161 ? -13.748 67.635 150.554 1.00 14.55 161 THR G C 1
ATOM 9288 O O . THR G 1 161 ? -14.347 68.598 150.071 1.00 14.03 161 THR G O 1
ATOM 9292 N N . HIS G 1 162 ? -12.514 67.721 151.044 1.00 13.16 162 HIS G N 1
ATOM 9293 C CA . HIS G 1 162 ? -11.790 68.982 151.021 1.00 14.92 162 HIS G CA 1
ATOM 9294 C C . HIS G 1 162 ? -11.596 69.395 149.564 1.00 14.59 162 HIS G C 1
ATOM 9295 O O . HIS G 1 162 ? -11.638 70.580 149.248 1.00 14.60 162 HIS G O 1
ATOM 9302 N N . ASP G 1 163 ? -11.393 68.420 148.676 1.00 14.16 163 ASP G N 1
ATOM 9303 C CA . ASP G 1 163 ? -11.238 68.726 147.253 1.00 14.62 163 ASP G CA 1
ATOM 9304 C C . ASP G 1 163 ? -12.539 69.341 146.740 1.00 14.21 163 ASP G C 1
ATOM 9305 O O . ASP G 1 163 ? -12.527 70.201 145.856 1.00 12.28 163 ASP G O 1
ATOM 9310 N N . SER G 1 164 ? -13.661 68.881 147.292 1.00 12.13 164 SER G N 1
ATOM 9311 C CA . SER G 1 164 ? -14.971 69.387 146.892 1.00 13.81 164 SER G CA 1
ATOM 9312 C C . SER G 1 164 ? -15.153 70.830 147.347 1.00 12.41 164 SER G C 1
ATOM 9313 O O . SER G 1 164 ? -15.791 71.631 146.664 1.00 11.75 164 SER G O 1
ATOM 9316 N N . MET G 1 165 ? -14.597 71.164 148.506 1.00 12.55 165 MET G N 1
ATOM 9317 C CA . MET G 1 165 ? -14.702 72.530 149.009 1.00 11.56 165 MET G CA 1
ATOM 9318 C C . MET G 1 165 ? -14.018 73.467 148.018 1.00 11.93 165 MET G C 1
ATOM 9319 O O . MET G 1 165 ? -14.537 74.538 147.697 1.00 11.93 165 MET G O 1
ATOM 9324 N N . ILE G 1 166 ? -12.855 73.051 147.524 1.00 11.30 166 ILE G N 1
ATOM 9325 C CA . ILE G 1 166 ? -12.108 73.839 146.553 1.00 13.65 166 ILE G CA 1
ATOM 9326 C C . ILE G 1 166 ? -12.926 74.031 145.277 1.00 13.35 166 ILE G C 1
ATOM 9327 O O . ILE G 1 166 ? -12.971 75.126 144.713 1.00 10.84 166 ILE G O 1
ATOM 9332 N N . LYS G 1 167 ? -13.559 72.957 144.816 1.00 12.23 167 LYS G N 1
ATOM 9333 C CA . LYS G 1 167 ? -14.375 73.020 143.609 1.00 13.27 167 LYS G CA 1
ATOM 9334 C C . LYS G 1 167 ? -15.597 73.906 143.843 1.00 12.97 167 LYS G C 1
ATOM 9335 O O . LYS G 1 167 ? -16.071 74.585 142.936 1.00 12.95 167 LYS G O 1
ATOM 9341 N N . TYR G 1 168 ? -16.107 73.877 145.069 1.00 11.70 168 TYR G N 1
ATOM 9342 C CA . TYR G 1 168 ? -17.275 74.663 145.441 1.00 12.28 168 TYR G CA 1
ATOM 9343 C C . TYR G 1 168 ? -16.942 76.156 145.339 1.00 13.00 168 TYR G C 1
ATOM 9344 O O . TYR G 1 168 ? -17.711 76.936 144.775 1.00 12.90 168 TYR G O 1
ATOM 9353 N N . VAL G 1 169 ? -15.791 76.552 145.870 1.00 12.24 169 VAL G N 1
ATOM 9354 C CA . VAL G 1 169 ? -15.378 77.950 145.787 1.00 11.63 169 VAL G CA 1
ATOM 9355 C C . VAL G 1 169 ? -15.218 78.335 144.312 1.00 12.72 169 VAL G C 1
ATOM 9356 O O . VAL G 1 169 ? -15.650 79.413 143.894 1.00 11.80 169 VAL G O 1
ATOM 9360 N N . ASP G 1 170 ? -14.610 77.455 143.518 1.00 11.63 170 ASP G N 1
ATOM 9361 C CA . ASP G 1 170 ? -14.429 77.750 142.098 1.00 13.10 170 ASP G CA 1
ATOM 9362 C C . ASP G 1 170 ? -15.792 77.961 141.436 1.00 13.78 170 ASP G C 1
ATOM 9363 O O . ASP G 1 170 ? -15.958 78.852 140.599 1.00 13.83 170 ASP G O 1
ATOM 9368 N N . LEU G 1 171 ? -16.762 77.134 141.813 1.00 14.13 171 LEU G N 1
ATOM 9369 C CA . LEU G 1 171 ? -18.108 77.241 141.261 1.00 14.98 171 LEU G CA 1
ATOM 9370 C C . LEU G 1 171 ? -18.700 78.617 141.553 1.00 14.43 171 LEU G C 1
ATOM 9371 O O . LEU G 1 171 ? -19.128 79.324 140.638 1.00 15.79 171 LEU G O 1
ATOM 9376 N N . LEU G 1 172 ? -18.727 78.994 142.827 1.00 12.55 172 LEU G N 1
ATOM 9377 C CA . LEU G 1 172 ? -19.286 80.283 143.219 1.00 14.12 172 LEU G CA 1
ATOM 9378 C C . LEU G 1 172 ? -18.490 81.444 142.654 1.00 13.69 172 LEU G C 1
ATOM 9379 O O . LEU G 1 172 ? -19.065 82.410 142.160 1.00 13.32 172 LEU G O 1
ATOM 9384 N N . TRP G 1 173 ? -17.165 81.344 142.725 1.00 14.28 173 TRP G N 1
ATOM 9385 C CA . TRP G 1 173 ? -16.295 82.396 142.213 1.00 14.17 173 TRP G CA 1
ATOM 9386 C C . TRP G 1 173 ? -16.535 82.657 140.725 1.00 15.51 173 TRP G C 1
ATOM 9387 O O . TRP G 1 173 ? -16.684 83.807 140.302 1.00 15.04 173 TRP G O 1
ATOM 9398 N N . ASP G 1 174 ? -16.566 81.593 139.929 1.00 14.90 174 ASP G N 1
ATOM 9399 C CA . ASP G 1 174 ? -16.783 81.747 138.496 1.00 17.76 174 ASP G CA 1
ATOM 9400 C C . ASP G 1 174 ? -18.182 82.272 138.200 1.00 17.20 174 ASP G C 1
ATOM 9401 O O . ASP G 1 174 ? -18.381 83.024 137.249 1.00 15.91 174 ASP G O 1
ATOM 9406 N N . TRP G 1 175 ? -19.148 81.868 139.016 1.00 16.39 175 TRP G N 1
ATOM 9407 C CA . TRP G 1 175 ? -20.522 82.305 138.826 1.00 18.13 175 TRP G CA 1
ATOM 9408 C C . TRP G 1 175 ? -20.606 83.808 139.070 1.00 18.54 175 TRP G C 1
ATOM 9409 O O . TRP G 1 175 ? -21.251 84.534 138.309 1.00 18.57 175 TRP G O 1
ATOM 9420 N N . LEU G 1 176 ? -19.957 84.277 140.133 1.00 17.47 176 LEU G N 1
ATOM 9421 C CA . LEU G 1 176 ? -19.972 85.703 140.445 1.00 18.45 176 LEU G CA 1
ATOM 9422 C C . LEU G 1 176 ? -19.399 86.509 139.288 1.00 20.42 176 LEU G C 1
ATOM 9423 O O . LEU G 1 176 ? -19.933 87.555 138.928 1.00 20.46 176 LEU G O 1
ATOM 9428 N N . CYS G 1 177 ? -18.312 86.019 138.701 1.00 21.88 177 CYS G N 1
ATOM 9429 C CA . CYS G 1 177 ? -17.683 86.725 137.592 1.00 25.05 177 CYS G CA 1
ATOM 9430 C C . CYS G 1 177 ? -18.569 86.794 136.349 1.00 25.45 177 CYS G C 1
ATOM 9431 O O . CYS G 1 177 ? -18.377 87.653 135.490 1.00 28.08 177 CYS G O 1
ATOM 9434 N N . GLN G 1 178 ? -19.549 85.900 136.268 1.00 24.42 178 GLN G N 1
ATOM 9435 C CA . GLN G 1 178 ? -20.478 85.866 135.140 1.00 25.35 178 GLN G CA 1
ATOM 9436 C C . GLN G 1 178 ? -21.479 87.017 135.157 1.00 25.62 178 GLN G C 1
ATOM 9437 O O . GLN G 1 178 ? -21.838 87.555 134.113 1.00 26.92 178 GLN G O 1
ATOM 9443 N N . VAL G 1 179 ? -21.935 87.385 136.347 1.00 26.34 179 VAL G N 1
ATOM 9444 C CA . VAL G 1 179 ? -22.963 88.409 136.484 1.00 27.23 179 VAL G CA 1
ATOM 9445 C C . VAL G 1 179 ? -22.606 89.882 136.298 1.00 30.17 179 VAL G C 1
ATOM 9446 O O . VAL G 1 179 ? -23.499 90.725 136.288 1.00 31.18 179 VAL G O 1
ATOM 9450 N N . ASP G 1 180 ? -21.323 90.206 136.148 1.00 32.13 180 ASP G N 1
ATOM 9451 C CA . ASP G 1 180 ? -20.928 91.603 135.944 1.00 33.45 180 ASP G CA 1
ATOM 9452 C C . ASP G 1 180 ? -21.589 92.528 136.965 1.00 33.11 180 ASP G C 1
ATOM 9453 O O . ASP G 1 180 ? -21.980 93.649 136.636 1.00 33.58 180 ASP G O 1
ATOM 9458 N N . ASP G 1 181 ? -21.716 92.047 138.196 1.00 32.22 181 ASP G N 1
ATOM 9459 C CA . ASP G 1 181 ? -22.336 92.810 139.274 1.00 32.70 181 ASP G CA 1
ATOM 9460 C C . ASP G 1 181 ? -21.442 92.717 140.503 1.00 31.50 181 ASP G C 1
ATOM 9461 O O . ASP G 1 181 ? -21.229 91.629 141.037 1.00 30.90 181 ASP G O 1
ATOM 9466 N N . ILE G 1 182 ? -20.934 93.855 140.960 1.00 29.98 182 ILE G N 1
ATOM 9467 C CA . ILE G 1 182 ? -20.050 93.861 142.112 1.00 30.42 182 ILE G CA 1
ATOM 9468 C C . ILE G 1 182 ? -20.638 94.593 143.322 1.00 29.07 182 ILE G C 1
ATOM 9469 O O . ILE G 1 182 ? -19.925 94.937 144.267 1.00 28.42 182 ILE G O 1
ATOM 9474 N N . GLU G 1 183 ? -21.947 94.824 143.294 1.00 27.26 183 GLU G N 1
ATOM 9475 C CA . GLU G 1 183 ? -22.618 95.488 144.403 1.00 24.99 183 GLU G CA 1
ATOM 9476 C C . GLU G 1 183 ? -22.456 94.600 145.633 1.00 24.27 183 GLU G C 1
ATOM 9477 O O . GLU G 1 183 ? -22.363 93.379 145.514 1.00 23.65 183 GLU G O 1
ATOM 9479 N N . ASP G 1 184 ? -22.422 95.214 146.810 1.00 23.90 184 ASP G N 1
ATOM 9480 C CA . ASP G 1 184 ? -22.265 94.474 148.057 1.00 23.35 184 ASP G CA 1
ATOM 9481 C C . ASP G 1 184 ? -23.304 93.359 148.197 1.00 22.78 184 ASP G C 1
ATOM 9482 O O . ASP G 1 184 ? -22.969 92.231 148.556 1.00 20.95 184 ASP G O 1
ATOM 9487 N N . SER G 1 185 ? -24.561 93.674 147.898 1.00 22.56 185 SER G N 1
ATOM 9488 C CA . SER G 1 185 ? -25.635 92.695 148.006 1.00 24.42 185 SER G CA 1
ATOM 9489 C C . SER G 1 185 ? -25.425 91.486 147.091 1.00 25.09 185 SER G C 1
ATOM 9490 O O . SER G 1 185 ? -25.756 90.360 147.460 1.00 25.94 185 SER G O 1
ATOM 9493 N N . THR G 1 186 ? -24.869 91.718 145.906 1.00 24.69 186 THR G N 1
ATOM 9494 C CA . THR G 1 186 ? -24.628 90.637 144.960 1.00 24.74 186 THR G CA 1
ATOM 9495 C C . THR G 1 186 ? -23.441 89.773 145.374 1.00 24.06 186 THR G C 1
ATOM 9496 O O . THR G 1 186 ? -23.523 88.546 145.333 1.00 23.74 186 THR G O 1
ATOM 9500 N N . VAL G 1 187 ? -22.340 90.404 145.771 1.00 21.03 187 VAL G N 1
ATOM 9501 C CA . VAL G 1 187 ? -21.174 89.643 146.200 1.00 19.55 187 VAL G CA 1
ATOM 9502 C C . VAL G 1 187 ? -21.552 88.805 147.422 1.00 18.82 187 VAL G C 1
ATOM 9503 O O . VAL G 1 187 ? -21.119 87.661 147.559 1.00 17.66 187 VAL G O 1
ATOM 9507 N N . ALA G 1 188 ? -22.378 89.380 148.291 1.00 17.77 188 ALA G N 1
ATOM 9508 C CA . ALA G 1 188 ? -22.826 88.709 149.510 1.00 18.36 188 ALA G CA 1
ATOM 9509 C C . ALA G 1 188 ? -23.725 87.510 149.221 1.00 17.07 188 ALA G C 1
ATOM 9510 O O . ALA G 1 188 ? -23.785 86.579 150.017 1.00 18.53 188 ALA G O 1
ATOM 9512 N N . GLU G 1 189 ? -24.430 87.533 148.092 1.00 17.65 189 GLU G N 1
ATOM 9513 C CA . GLU G 1 189 ? -25.301 86.415 147.725 1.00 17.92 189 GLU G CA 1
ATOM 9514 C C . GLU G 1 189 ? -24.475 85.157 147.470 1.00 16.85 189 GLU G C 1
ATOM 9515 O O . GLU G 1 189 ? -24.914 84.046 147.758 1.00 15.60 189 GLU G O 1
ATOM 9521 N N . PHE G 1 190 ? -23.274 85.330 146.933 1.00 14.82 190 PHE G N 1
ATOM 9522 C CA . PHE G 1 190 ? -22.415 84.184 146.657 1.00 15.57 190 PHE G CA 1
ATOM 9523 C C . PHE G 1 190 ? -21.616 83.803 147.892 1.00 14.58 190 PHE G C 1
ATOM 9524 O O . PHE G 1 190 ? -21.578 82.643 148.285 1.00 15.62 190 PHE G O 1
ATOM 9532 N N . PHE G 1 191 ? -20.994 84.795 148.512 1.00 15.06 191 PHE G N 1
ATOM 9533 C CA . PHE G 1 191 ? -20.182 84.584 149.702 1.00 13.70 191 PHE G CA 1
ATOM 9534 C C . PHE G 1 191 ? -20.949 83.948 150.867 1.00 13.86 191 PHE G C 1
ATOM 9535 O O . PHE G 1 191 ? -20.429 83.058 151.545 1.00 11.30 191 PHE G O 1
ATOM 9543 N N . SER G 1 192 ? -22.182 84.396 151.096 1.00 13.46 192 SER G N 1
ATOM 9544 C CA . SER G 1 192 ? -22.984 83.875 152.203 1.00 13.17 192 SER G CA 1
ATOM 9545 C C . SER G 1 192 ? -23.240 82.377 152.098 1.00 13.62 192 SER G C 1
ATOM 9546 O O . SER G 1 192 ? -23.401 81.697 153.116 1.00 12.62 192 SER G O 1
ATOM 9549 N N . ARG G 1 193 ? -23.273 81.871 150.868 1.00 12.85 193 ARG G N 1
ATOM 9550 C CA . ARG G 1 193 ? -23.517 80.454 150.631 1.00 13.26 193 ARG G CA 1
ATOM 9551 C C . ARG G 1 193 ? -22.448 79.593 151.301 1.00 12.89 193 ARG G C 1
ATOM 9552 O O . ARG G 1 193 ? -22.761 78.561 151.904 1.00 13.07 193 ARG G O 1
ATOM 9560 N N . LEU G 1 194 ? -21.187 80.013 151.190 1.00 13.28 194 LEU G N 1
ATOM 9561 C CA . LEU G 1 194 ? -20.082 79.278 151.799 1.00 12.30 194 LEU G CA 1
ATOM 9562 C C . LEU G 1 194 ? -20.201 79.325 153.315 1.00 12.53 194 LEU G C 1
ATOM 9563 O O . LEU G 1 194 ? -20.095 78.306 153.987 1.00 11.24 194 LEU G O 1
ATOM 9568 N N . VAL G 1 195 ? -20.425 80.520 153.847 1.00 12.28 195 VAL G N 1
ATOM 9569 C CA . VAL G 1 195 ? -20.547 80.691 155.286 1.00 12.64 195 VAL G CA 1
ATOM 9570 C C . VAL G 1 195 ? -21.704 79.892 155.875 1.00 13.29 195 VAL G C 1
ATOM 9571 O O . VAL G 1 195 ? -21.510 79.113 156.806 1.00 13.33 195 VAL G O 1
ATOM 9575 N N . PHE G 1 196 ? -22.903 80.072 155.330 1.00 12.76 196 PHE G N 1
ATOM 9576 C CA . PHE G 1 196 ? -24.061 79.360 155.850 1.00 13.86 196 PHE G CA 1
ATOM 9577 C C . PHE G 1 196 ? -23.987 77.844 155.695 1.00 13.62 196 PHE G C 1
ATOM 9578 O O . PHE G 1 196 ? -24.223 77.112 156.657 1.00 14.79 196 PHE G O 1
ATOM 9586 N N . ASN G 1 197 ? -23.668 77.363 154.496 1.00 13.37 197 ASN G N 1
ATOM 9587 C CA . ASN G 1 197 ? -23.619 75.920 154.286 1.00 12.60 197 ASN G CA 1
ATOM 9588 C C . ASN G 1 197 ? -22.617 75.196 155.166 1.00 11.61 197 ASN G C 1
ATOM 9589 O O . ASN G 1 197 ? -22.926 74.145 155.712 1.00 14.28 197 ASN G O 1
ATOM 9594 N N . TYR G 1 198 ? -21.423 75.747 155.327 1.00 11.64 198 TYR G N 1
ATOM 9595 C CA . TYR G 1 198 ? -20.445 75.075 156.168 1.00 12.85 198 TYR G CA 1
ATOM 9596 C C . TYR G 1 198 ? -20.747 75.206 157.654 1.00 12.46 198 TYR G C 1
ATOM 9597 O O . TYR G 1 198 ? -20.342 74.354 158.451 1.00 12.31 198 TYR G O 1
ATOM 9606 N N . LEU G 1 199 ? -21.465 76.262 158.031 1.00 12.04 199 LEU G N 1
ATOM 9607 C CA . LEU G 1 199 ? -21.862 76.431 159.426 1.00 12.53 199 LEU G CA 1
ATOM 9608 C C . LEU G 1 199 ? -22.975 75.416 159.674 1.00 12.16 199 LEU G C 1
ATOM 9609 O O . LEU G 1 199 ? -23.049 74.814 160.746 1.00 14.08 199 LEU G O 1
ATOM 9614 N N . PHE G 1 200 ? -23.838 75.217 158.679 1.00 12.23 200 PHE G N 1
ATOM 9615 C CA . PHE G 1 200 ? -24.935 74.261 158.829 1.00 13.43 200 PHE G CA 1
ATOM 9616 C C . PHE G 1 200 ? -24.442 72.849 159.105 1.00 13.42 200 PHE G C 1
ATOM 9617 O O . PHE G 1 200 ? -24.984 72.166 159.966 1.00 15.11 200 PHE G O 1
ATOM 9625 N N . ILE G 1 201 ? -23.421 72.406 158.377 1.00 14.22 201 ILE G N 1
ATOM 9626 C CA . ILE G 1 201 ? -22.906 71.059 158.589 1.00 14.22 201 ILE G CA 1
ATOM 9627 C C . ILE G 1 201 ? -21.754 71.055 159.586 1.00 15.56 201 ILE G C 1
ATOM 9628 O O . ILE G 1 201 ? -21.004 70.084 159.700 1.00 16.42 201 ILE G O 1
ATOM 9633 N N . SER G 1 202 ? -21.623 72.161 160.305 1.00 15.65 202 SER G N 1
ATOM 9634 C CA . SER G 1 202 ? -20.598 72.311 161.326 1.00 16.09 202 SER G CA 1
ATOM 9635 C C . SER G 1 202 ? -19.162 71.980 160.931 1.00 15.71 202 SER G C 1
ATOM 9636 O O . SER G 1 202 ? -18.456 71.277 161.665 1.00 16.74 202 SER G O 1
ATOM 9639 N N . ASN G 1 203 ? -18.726 72.459 159.771 1.00 12.39 203 ASN G N 1
ATOM 9640 C CA . ASN G 1 203 ? -17.345 72.244 159.380 1.00 13.25 203 ASN G CA 1
ATOM 9641 C C . ASN G 1 203 ? -16.723 73.632 159.379 1.00 13.78 203 ASN G C 1
ATOM 9642 O O . ASN G 1 203 ? -16.640 74.304 158.348 1.00 12.57 203 ASN G O 1
ATOM 9647 N N . ILE G 1 204 ? -16.331 74.063 160.575 1.00 14.80 204 ILE G N 1
ATOM 9648 C CA . ILE G 1 204 ? -15.718 75.369 160.794 1.00 15.42 204 ILE G CA 1
ATOM 9649 C C . ILE G 1 204 ? -14.426 75.511 159.996 1.00 15.19 204 ILE G C 1
ATOM 9650 O O . ILE G 1 204 ? -14.110 76.592 159.497 1.00 15.80 204 ILE G O 1
ATOM 9655 N N . SER G 1 205 ? -13.677 74.418 159.879 1.00 15.30 205 SER G N 1
ATOM 9656 C CA . SER G 1 205 ? -12.427 74.439 159.127 1.00 15.44 205 SER G CA 1
ATOM 9657 C C . SER G 1 205 ? -12.681 74.795 157.657 1.00 15.70 205 SER G C 1
ATOM 9658 O O . SER G 1 205 ? -12.028 75.680 157.103 1.00 16.36 205 SER G O 1
ATOM 9661 N N . PHE G 1 206 ? -13.623 74.103 157.025 1.00 15.34 206 PHE G N 1
ATOM 9662 C CA . PHE G 1 206 ? -13.942 74.379 155.627 1.00 15.44 206 PHE G CA 1
ATOM 9663 C C . PHE G 1 206 ? -14.520 75.784 155.471 1.00 14.47 206 PHE G C 1
ATOM 9664 O O . PHE G 1 206 ? -14.277 76.453 154.464 1.00 15.18 206 PHE G O 1
ATOM 9672 N N . ALA G 1 207 ? -15.286 76.228 156.463 1.00 12.56 207 ALA G N 1
ATOM 9673 C CA . ALA G 1 207 ? -15.879 77.561 156.407 1.00 13.87 207 ALA G CA 1
ATOM 9674 C C . ALA G 1 207 ? -14.773 78.614 156.366 1.00 13.93 207 ALA G C 1
ATOM 9675 O O . ALA G 1 207 ? -14.809 79.536 155.554 1.00 12.67 207 ALA G O 1
ATOM 9677 N N . HIS G 1 208 ? -13.783 78.471 157.241 1.00 14.39 208 HIS G N 1
ATOM 9678 C CA . HIS G 1 208 ? -12.675 79.414 157.283 1.00 15.56 208 HIS G CA 1
ATOM 9679 C C . HIS G 1 208 ? -11.825 79.368 156.017 1.00 17.56 208 HIS G C 1
ATOM 9680 O O . HIS G 1 208 ? -11.498 80.410 155.443 1.00 17.09 208 HIS G O 1
ATOM 9687 N N . GLU G 1 209 ? -11.471 78.167 155.566 1.00 17.05 209 GLU G N 1
ATOM 9688 C CA . GLU G 1 209 ? -10.642 78.063 154.374 1.00 16.09 209 GLU G CA 1
ATOM 9689 C C . GLU G 1 209 ? -11.347 78.552 153.114 1.00 15.07 209 GLU G C 1
ATOM 9690 O O . GLU G 1 209 ? -10.742 79.231 152.287 1.00 13.92 209 GLU G O 1
ATOM 9696 N N . SER G 1 210 ? -12.626 78.223 152.964 1.00 13.78 210 SER G N 1
ATOM 9697 C CA . SER G 1 210 ? -13.349 78.652 151.775 1.00 13.43 210 SER G CA 1
ATOM 9698 C C . SER G 1 210 ? -13.529 80.167 151.757 1.00 12.77 210 SER G C 1
ATOM 9699 O O . SER G 1 210 ? -13.365 80.805 150.715 1.00 11.92 210 SER G O 1
ATOM 9702 N N . LYS G 1 211 ? -13.858 80.755 152.901 1.00 15.15 211 LYS G N 1
ATOM 9703 C CA . LYS G 1 211 ? -14.028 82.201 152.937 1.00 17.25 211 LYS G CA 1
ATOM 9704 C C . LYS G 1 211 ? -12.702 82.906 152.639 1.00 17.03 211 LYS G C 1
ATOM 9705 O O . LYS G 1 211 ? -12.687 83.952 151.993 1.00 17.15 211 LYS G O 1
ATOM 9711 N N . ASP G 1 212 ? -11.588 82.329 153.081 1.00 16.69 212 ASP G N 1
ATOM 9712 C CA . ASP G 1 212 ? -10.282 82.934 152.811 1.00 18.25 212 ASP G CA 1
ATOM 9713 C C . ASP G 1 212 ? -9.959 82.947 151.318 1.00 17.43 212 ASP G C 1
ATOM 9714 O O . ASP G 1 212 ? -9.495 83.952 150.784 1.00 16.38 212 ASP G O 1
ATOM 9719 N N . ILE G 1 213 ? -10.208 81.826 150.646 1.00 15.54 213 ILE G N 1
ATOM 9720 C CA . ILE G 1 213 ? -9.943 81.719 149.215 1.00 13.88 213 ILE G CA 1
ATOM 9721 C C . ILE G 1 213 ? -10.820 82.708 148.453 1.00 14.66 213 ILE G C 1
ATOM 9722 O O . ILE G 1 213 ? -10.343 83.457 147.595 1.00 13.70 213 ILE G O 1
ATOM 9727 N N . PHE G 1 214 ? -12.110 82.705 148.767 1.00 13.57 214 PHE G N 1
ATOM 9728 C CA . PHE G 1 214 ? -13.046 83.601 148.102 1.00 14.55 214 PHE G CA 1
ATOM 9729 C C . PHE G 1 214 ? -12.668 85.074 148.294 1.00 15.41 214 PHE G C 1
ATOM 9730 O O . PHE G 1 214 ? -12.578 85.830 147.327 1.00 15.12 214 PHE G O 1
ATOM 9738 N N . LEU G 1 215 ? -12.446 85.478 149.543 1.00 16.61 215 LEU G N 1
ATOM 9739 C CA . LEU G 1 215 ? -12.093 86.864 149.837 1.00 18.45 215 LEU G CA 1
ATOM 9740 C C . LEU G 1 215 ? -10.782 87.310 149.192 1.00 18.39 215 LEU G C 1
ATOM 9741 O O . LEU G 1 215 ? -10.711 88.406 148.639 1.00 17.86 215 LEU G O 1
ATOM 9746 N N . GLU G 1 216 ? -9.745 86.479 149.255 1.00 18.27 216 GLU G N 1
ATOM 9747 C CA . GLU G 1 216 ? -8.480 86.860 148.640 1.00 20.24 216 GLU G CA 1
ATOM 9748 C C . GLU G 1 216 ? -8.622 86.995 147.124 1.00 19.05 216 GLU G C 1
ATOM 9749 O O . GLU G 1 216 ? -7.948 87.816 146.502 1.00 18.41 216 GLU G O 1
ATOM 9755 N N . ARG G 1 217 ? -9.499 86.191 146.527 1.00 17.71 217 ARG G N 1
ATOM 9756 C CA . ARG G 1 217 ? -9.726 86.280 145.088 1.00 17.45 217 ARG G CA 1
ATOM 9757 C C . ARG G 1 217 ? -10.472 87.572 144.780 1.00 17.40 217 ARG G C 1
ATOM 9758 O O . ARG G 1 217 ? -10.155 88.270 143.814 1.00 16.51 217 ARG G O 1
ATOM 9766 N N . PHE G 1 218 ? -11.463 87.887 145.609 1.00 18.20 218 PHE G N 1
ATOM 9767 C CA . PHE G 1 218 ? -12.251 89.101 145.429 1.00 18.95 218 PHE G CA 1
ATOM 9768 C C . PHE G 1 218 ? -11.332 90.322 145.527 1.00 19.42 218 PHE G C 1
ATOM 9769 O O . PHE G 1 218 ? -11.420 91.246 144.720 1.00 20.13 218 PHE G O 1
ATOM 9777 N N . ILE G 1 219 ? -10.446 90.313 146.517 1.00 19.42 219 ILE G N 1
ATOM 9778 C CA . ILE G 1 219 ? -9.506 91.407 146.727 1.00 21.06 219 ILE G CA 1
ATOM 9779 C C . ILE G 1 219 ? -8.524 91.547 145.563 1.00 21.76 219 ILE G C 1
ATOM 9780 O O . ILE G 1 219 ? -8.309 92.645 145.048 1.00 23.22 219 ILE G O 1
ATOM 9785 N N . GLU G 1 220 ? -7.940 90.428 145.150 1.00 21.72 220 GLU G N 1
ATOM 9786 C CA . GLU G 1 220 ? -6.970 90.423 144.064 1.00 24.93 220 GLU G CA 1
ATOM 9787 C C . GLU G 1 220 ? -7.556 90.919 142.746 1.00 26.94 220 GLU G C 1
ATOM 9788 O O . GLU G 1 220 ? -6.920 91.691 142.029 1.00 26.25 220 GLU G O 1
ATOM 9794 N N . LYS G 1 221 ? -8.772 90.488 142.431 1.00 27.52 221 LYS G N 1
ATOM 9795 C CA . LYS G 1 221 ? -9.402 90.885 141.181 1.00 28.15 221 LYS G CA 1
ATOM 9796 C C . LYS G 1 221 ? -10.081 92.248 141.169 1.00 28.70 221 LYS G C 1
ATOM 9797 O O . LYS G 1 221 ? -10.009 92.962 140.174 1.00 28.92 221 LYS G O 1
ATOM 9803 N N . PHE G 1 222 ? -10.735 92.622 142.262 1.00 28.05 222 PHE G N 1
ATOM 9804 C CA . PHE G 1 222 ? -11.451 93.894 142.281 1.00 30.02 222 PHE G CA 1
ATOM 9805 C C . PHE G 1 222 ? -10.831 95.006 143.115 1.00 30.66 222 PHE G C 1
ATOM 9806 O O . PHE G 1 222 ? -11.330 96.130 143.126 1.00 31.22 222 PHE G O 1
ATOM 9814 N N . HIS G 1 223 ? -9.742 94.690 143.802 1.00 31.85 223 HIS G N 1
ATOM 9815 C CA . HIS G 1 223 ? -9.044 95.658 144.637 1.00 33.73 223 HIS G CA 1
ATOM 9816 C C . HIS G 1 223 ? -9.968 96.621 145.382 1.00 33.06 223 HIS G C 1
ATOM 9817 O O . HIS G 1 223 ? -9.887 97.836 145.203 1.00 34.00 223 HIS G O 1
ATOM 9824 N N . PRO G 1 224 ? -10.870 96.093 146.222 1.00 31.30 224 PRO G N 1
ATOM 9825 C CA . PRO G 1 224 ? -11.756 97.004 146.949 1.00 29.37 224 PRO G CA 1
ATOM 9826 C C . PRO G 1 224 ? -10.951 97.648 148.076 1.00 27.98 224 PRO G C 1
ATOM 9827 O O . PRO G 1 224 ? -9.841 97.209 148.370 1.00 27.06 224 PRO G O 1
ATOM 9831 N N . LYS G 1 225 ? -11.497 98.688 148.696 1.00 27.93 225 LYS G N 1
ATOM 9832 C CA . LYS G 1 225 ? -10.806 99.340 149.804 1.00 28.16 225 LYS G CA 1
ATOM 9833 C C . LYS G 1 225 ? -11.061 98.479 151.034 1.00 27.90 225 LYS G C 1
ATOM 9834 O O . LYS G 1 225 ? -12.213 98.182 151.367 1.00 27.41 225 LYS G O 1
ATOM 9836 N N . TYR G 1 226 ? -9.991 98.069 151.703 1.00 26.60 226 TYR G N 1
ATOM 9837 C CA . TYR G 1 226 ? -10.132 97.229 152.879 1.00 27.01 226 TYR G CA 1
ATOM 9838 C C . TYR G 1 226 ? -8.975 97.431 153.836 1.00 28.29 226 TYR G C 1
ATOM 9839 O O . TYR G 1 226 ? -8.004 98.117 153.522 1.00 28.82 226 TYR G O 1
ATOM 9848 N N . GLU G 1 227 ? -9.096 96.811 155.004 1.00 29.06 227 GLU G N 1
ATOM 9849 C CA . GLU G 1 227 ? -8.078 96.866 156.039 1.00 30.87 227 GLU G CA 1
ATOM 9850 C C . GLU G 1 227 ? -8.201 95.585 156.855 1.00 29.61 227 GLU G C 1
ATOM 9851 O O . GLU G 1 227 ? -9.292 95.225 157.293 1.00 28.99 227 GLU G O 1
ATOM 9857 N N . LYS G 1 228 ? -7.087 94.893 157.051 1.00 28.41 228 LYS G N 1
ATOM 9858 C CA . LYS G 1 228 ? -7.110 93.653 157.809 1.00 30.37 228 LYS G CA 1
ATOM 9859 C C . LYS G 1 228 ? -7.032 93.899 159.309 1.00 30.52 228 LYS G C 1
ATOM 9860 O O . LYS G 1 228 ? -6.151 94.605 159.790 1.00 32.53 228 LYS G O 1
ATOM 9866 N N . ILE G 1 229 ? -7.967 93.311 160.044 1.00 29.68 229 ILE G N 1
ATOM 9867 C CA . ILE G 1 229 ? -8.002 93.450 161.493 1.00 28.14 229 ILE G CA 1
ATOM 9868 C C . ILE G 1 229 ? -7.678 92.091 162.100 1.00 28.17 229 ILE G C 1
ATOM 9869 O O . ILE G 1 229 ? -8.414 91.126 161.893 1.00 28.17 229 ILE G O 1
ATOM 9874 N N . ASP G 1 230 ? -6.578 92.014 162.842 1.00 28.63 230 ASP G N 1
ATOM 9875 C CA . ASP G 1 230 ? -6.173 90.760 163.459 1.00 30.99 230 ASP G CA 1
ATOM 9876 C C . ASP G 1 230 ? -6.149 90.824 164.980 1.00 32.00 230 ASP G C 1
ATOM 9877 O O . ASP G 1 230 ? -5.557 91.729 165.567 1.00 31.70 230 ASP G O 1
ATOM 9882 N N . LYS G 1 231 ? -6.798 89.847 165.607 1.00 31.69 231 LYS G N 1
ATOM 9883 C CA . LYS G 1 231 ? -6.872 89.764 167.059 1.00 31.93 231 LYS G CA 1
ATOM 9884 C C . LYS G 1 231 ? -6.851 88.308 167.509 1.00 31.85 231 LYS G C 1
ATOM 9885 O O . LYS G 1 231 ? -7.669 87.503 167.063 1.00 30.14 231 LYS G O 1
ATOM 9891 N N . ASN G 1 232 ? -5.910 87.981 168.389 1.00 31.57 232 ASN G N 1
ATOM 9892 C CA . ASN G 1 232 ? -5.769 86.633 168.937 1.00 32.14 232 ASN G CA 1
ATOM 9893 C C . ASN G 1 232 ? -5.839 85.482 167.939 1.00 31.93 232 ASN G C 1
ATOM 9894 O O . ASN G 1 232 ? -6.493 84.471 168.202 1.00 31.88 232 ASN G O 1
ATOM 9899 N N . GLY G 1 233 ? -5.167 85.621 166.802 1.00 31.03 233 GLY G N 1
ATOM 9900 C CA . GLY G 1 233 ? -5.174 84.548 165.824 1.00 29.22 233 GLY G CA 1
ATOM 9901 C C . GLY G 1 233 ? -6.339 84.572 164.855 1.00 28.86 233 GLY G C 1
ATOM 9902 O O . GLY G 1 233 ? -6.458 83.692 164.005 1.00 29.38 233 GLY G O 1
ATOM 9903 N N . TYR G 1 234 ? -7.205 85.571 164.980 1.00 27.02 234 TYR G N 1
ATOM 9904 C CA . TYR G 1 234 ? -8.349 85.698 164.084 1.00 25.82 234 TYR G CA 1
ATOM 9905 C C . TYR G 1 234 ? -8.220 86.949 163.238 1.00 25.75 234 TYR G C 1
ATOM 9906 O O . TYR G 1 234 ? -7.667 87.959 163.677 1.00 26.78 234 TYR G O 1
ATOM 9915 N N . GLU G 1 235 ? -8.725 86.883 162.016 1.00 24.48 235 GLU G N 1
ATOM 9916 C CA . GLU G 1 235 ? -8.651 88.032 161.137 1.00 24.05 235 GLU G CA 1
ATOM 9917 C C . GLU G 1 235 ? -9.966 88.314 160.433 1.00 24.58 235 GLU G C 1
ATOM 9918 O O . GLU G 1 235 ? -10.666 87.402 159.989 1.00 23.82 235 GLU G O 1
ATOM 9924 N N . ILE G 1 236 ? -10.301 89.594 160.354 1.00 22.60 236 ILE G N 1
ATOM 9925 C CA . ILE G 1 236 ? -11.504 90.031 159.671 1.00 22.11 236 ILE G CA 1
ATOM 9926 C C . ILE G 1 236 ? -11.050 91.031 158.619 1.00 22.78 236 ILE G C 1
ATOM 9927 O O . ILE G 1 236 ? -10.358 92.003 158.935 1.00 24.06 236 ILE G O 1
ATOM 9932 N N . VAL G 1 237 ? -11.400 90.782 157.365 1.00 21.52 237 VAL G N 1
ATOM 9933 C CA . VAL G 1 237 ? -11.038 91.716 156.315 1.00 21.57 237 VAL G CA 1
ATOM 9934 C C . VAL G 1 237 ? -12.138 92.765 156.325 1.00 22.02 237 VAL G C 1
ATOM 9935 O O . VAL G 1 237 ? -13.249 92.511 155.863 1.00 22.28 237 VAL G O 1
ATOM 9939 N N . PHE G 1 238 ? -11.839 93.933 156.883 1.00 21.47 238 PHE G N 1
ATOM 9940 C CA . PHE G 1 238 ? -12.831 94.995 156.948 1.00 20.75 238 PHE G CA 1
ATOM 9941 C C . PHE G 1 238 ? -12.933 95.744 155.633 1.00 22.15 238 PHE G C 1
ATOM 9942 O O . PHE G 1 238 ? -12.008 96.455 155.228 1.00 19.97 238 PHE G O 1
ATOM 9950 N N . PHE G 1 239 ? -14.068 95.572 154.968 1.00 21.94 239 PHE G N 1
ATOM 9951 C CA . PHE G 1 239 ? -14.330 96.235 153.702 1.00 22.38 239 PHE G CA 1
ATOM 9952 C C . PHE G 1 239 ? -15.055 97.539 153.988 1.00 24.03 239 PHE G C 1
ATOM 9953 O O . PHE G 1 239 ? -16.076 97.560 154.676 1.00 23.71 239 PHE G O 1
ATOM 9961 N N . GLU G 1 240 ? -14.523 98.632 153.462 1.00 27.20 240 GLU G N 1
ATOM 9962 C CA . GLU G 1 240 ? -15.130 99.932 153.680 1.00 27.54 240 GLU G CA 1
ATOM 9963 C C . GLU G 1 240 ? -16.440 100.071 152.922 1.00 26.44 240 GLU G C 1
ATOM 9964 O O . GLU G 1 240 ? -17.332 100.801 153.352 1.00 25.45 240 GLU G O 1
ATOM 9970 N N . ASP G 1 241 ? -16.568 99.355 151.808 1.00 24.55 241 ASP G N 1
ATOM 9971 C CA . ASP G 1 241 ? -17.780 99.446 151.003 1.00 24.13 241 ASP G CA 1
ATOM 9972 C C . ASP G 1 241 ? -18.619 98.167 150.899 1.00 22.77 241 ASP G C 1
ATOM 9973 O O . ASP G 1 241 ? -19.552 98.103 150.096 1.00 22.26 241 ASP G O 1
ATOM 9978 N N . TYR G 1 242 ? -18.296 97.159 151.706 1.00 20.91 242 TYR G N 1
ATOM 9979 C CA . TYR G 1 242 ? -19.040 95.898 151.696 1.00 20.06 242 TYR G CA 1
ATOM 9980 C C . TYR G 1 242 ? -19.384 95.461 153.110 1.00 20.33 242 TYR G C 1
ATOM 9981 O O . TYR G 1 242 ? -18.809 94.515 153.643 1.00 19.63 242 TYR G O 1
ATOM 9990 N N . SER G 1 243 ? -20.341 96.154 153.707 1.00 20.26 243 SER G N 1
ATOM 9991 C CA . SER G 1 243 ? -20.753 95.864 155.067 1.00 22.05 243 SER G CA 1
ATOM 9992 C C . SER G 1 243 ? -21.249 94.431 155.249 1.00 20.80 243 SER G C 1
ATOM 9993 O O . SER G 1 243 ? -20.973 93.799 156.275 1.00 19.45 243 SER G O 1
ATOM 9996 N N . ASP G 1 244 ? -21.978 93.921 154.259 1.00 19.75 244 ASP G N 1
ATOM 9997 C CA . ASP G 1 244 ? -22.512 92.565 154.342 1.00 21.32 244 ASP G CA 1
ATOM 9998 C C . ASP G 1 244 ? -21.377 91.556 154.470 1.00 18.12 244 ASP G C 1
ATOM 9999 O O . ASP G 1 244 ? -21.487 90.587 155.218 1.00 17.90 244 ASP G O 1
ATOM 10004 N N . LEU G 1 245 ? -20.286 91.788 153.744 1.00 15.62 245 LEU G N 1
ATOM 10005 C CA . LEU G 1 245 ? -19.138 90.894 153.810 1.00 15.42 245 LEU G CA 1
ATOM 10006 C C . LEU G 1 245 ? -18.527 90.932 155.207 1.00 15.92 245 LEU G C 1
ATOM 10007 O O . LEU G 1 245 ? -18.063 89.912 155.712 1.00 14.64 245 LEU G O 1
ATOM 10012 N N . ASN G 1 246 ? -18.532 92.108 155.833 1.00 16.07 246 ASN G N 1
ATOM 10013 C CA . ASN G 1 246 ? -17.991 92.237 157.184 1.00 16.69 246 ASN G CA 1
ATOM 10014 C C . ASN G 1 246 ? -18.862 91.440 158.146 1.00 15.92 246 ASN G C 1
ATOM 10015 O O . ASN G 1 246 ? -18.356 90.706 158.997 1.00 17.60 246 ASN G O 1
ATOM 10020 N N . PHE G 1 247 ? -20.175 91.597 158.007 1.00 16.16 247 PHE G N 1
ATOM 10021 C CA . PHE G 1 247 ? -21.124 90.886 158.853 1.00 17.34 247 PHE G CA 1
ATOM 10022 C C . PHE G 1 247 ? -20.948 89.371 158.729 1.00 15.39 247 PHE G C 1
ATOM 10023 O O . PHE G 1 247 ? -20.855 88.660 159.728 1.00 16.35 247 PHE G O 1
ATOM 10031 N N . LEU G 1 248 ? -20.901 88.883 157.496 1.00 15.88 248 LEU G N 1
ATOM 10032 C CA . LEU G 1 248 ? -20.762 87.450 157.253 1.00 15.15 248 LEU G CA 1
ATOM 10033 C C . LEU G 1 248 ? -19.498 86.841 157.858 1.00 16.11 248 LEU G C 1
ATOM 10034 O O . LEU G 1 248 ? -19.528 85.707 158.339 1.00 15.45 248 LEU G O 1
ATOM 10039 N N . GLN G 1 249 ? -18.390 87.582 157.838 1.00 16.25 249 GLN G N 1
ATOM 10040 C CA . GLN G 1 249 ? -17.136 87.088 158.414 1.00 17.00 249 GLN G CA 1
ATOM 10041 C C . GLN G 1 249 ? -17.246 86.977 159.929 1.00 17.64 249 GLN G C 1
ATOM 10042 O O . GLN G 1 249 ? -16.743 86.028 160.526 1.00 18.93 249 GLN G O 1
ATOM 10048 N N . LEU G 1 250 ? -17.898 87.958 160.548 1.00 17.49 250 LEU G N 1
ATOM 10049 C CA . LEU G 1 250 ? -18.074 87.969 161.998 1.00 19.01 250 LEU G CA 1
ATOM 10050 C C . LEU G 1 250 ? -19.033 86.881 162.447 1.00 19.82 250 LEU G C 1
ATOM 10051 O O . LEU G 1 250 ? -18.903 86.337 163.545 1.00 20.01 250 LEU G O 1
ATOM 10056 N N . LEU G 1 251 ? -19.998 86.569 161.590 1.00 19.83 251 LEU G N 1
ATOM 10057 C CA . LEU G 1 251 ? -20.988 85.544 161.890 1.00 21.92 251 LEU G CA 1
ATOM 10058 C C . LEU G 1 251 ? -20.263 84.228 162.166 1.00 21.36 251 LEU G C 1
ATOM 10059 O O . LEU G 1 251 ? -20.621 83.472 163.072 1.00 20.12 251 LEU G O 1
ATOM 10064 N N . LEU G 1 252 ? -19.224 83.974 161.384 1.00 20.49 252 LEU G N 1
ATOM 10065 C CA . LEU G 1 252 ? -18.450 82.751 161.513 1.00 22.17 252 LEU G CA 1
ATOM 10066 C C . LEU G 1 252 ? -17.853 82.600 162.912 1.00 21.75 252 LEU G C 1
ATOM 10067 O O . LEU G 1 252 ? -18.041 81.575 163.560 1.00 20.41 252 LEU G O 1
ATOM 10072 N N . ILE G 1 253 ? -17.141 83.624 163.376 1.00 20.85 253 ILE G N 1
ATOM 10073 C CA . ILE G 1 253 ? -16.511 83.583 164.695 1.00 21.13 253 ILE G CA 1
ATOM 10074 C C . ILE G 1 253 ? -17.535 83.585 165.831 1.00 19.13 253 ILE G C 1
ATOM 10075 O O . ILE G 1 253 ? -17.323 82.967 166.877 1.00 20.41 253 ILE G O 1
ATOM 10080 N N . THR G 1 254 ? -18.645 84.279 165.626 1.00 17.25 254 THR G N 1
ATOM 10081 C CA . THR G 1 254 ? -19.682 84.347 166.647 1.00 17.47 254 THR G CA 1
ATOM 10082 C C . THR G 1 254 ? -20.296 82.965 166.910 1.00 18.54 254 THR G C 1
ATOM 10083 O O . THR G 1 254 ? -20.509 82.593 168.061 1.00 16.71 254 THR G O 1
ATOM 10087 N N . CYS G 1 255 ? -20.574 82.199 165.855 1.00 18.14 255 CYS G N 1
ATOM 10088 C CA . CYS G 1 255 ? -21.132 80.859 166.045 1.00 17.73 255 CYS G CA 1
ATOM 10089 C C . CYS G 1 255 ? -20.126 80.001 166.814 1.00 17.39 255 CYS G C 1
ATOM 10090 O O . CYS G 1 255 ? -20.505 79.146 167.613 1.00 18.48 255 CYS G O 1
ATOM 10093 N N . GLN G 1 256 ? -18.841 80.232 166.566 1.00 18.85 256 GLN G N 1
ATOM 10094 C CA . GLN G 1 256 ? -17.794 79.484 167.252 1.00 19.25 256 GLN G CA 1
ATOM 10095 C C . GLN G 1 256 ? -17.810 79.723 168.762 1.00 19.04 256 GLN G C 1
ATOM 10096 O O . GLN G 1 256 ? -17.447 78.836 169.534 1.00 20.47 256 GLN G O 1
ATOM 10102 N N . THR G 1 257 ? -18.225 80.917 169.184 1.00 19.22 257 THR G N 1
ATOM 10103 C CA . THR G 1 257 ? -18.271 81.244 170.610 1.00 17.99 257 THR G CA 1
ATOM 10104 C C . THR G 1 257 ? -19.486 80.621 171.278 1.00 19.35 257 THR G C 1
ATOM 10105 O O . THR G 1 257 ? -19.456 80.313 172.471 1.00 20.37 257 THR G O 1
ATOM 10109 N N . LYS G 1 258 ? -20.554 80.437 170.505 1.00 20.50 258 LYS G N 1
ATOM 10110 C CA . LYS G 1 258 ? -21.793 79.861 171.020 1.00 21.71 258 LYS G CA 1
ATOM 10111 C C . LYS G 1 258 ? -22.383 80.753 172.120 1.00 21.49 258 LYS G C 1
ATOM 10112 O O . LYS G 1 258 ? -23.182 80.302 172.935 1.00 21.21 258 LYS G O 1
ATOM 10118 N N . ASP G 1 259 ? -21.986 82.022 172.132 1.00 21.63 259 ASP G N 1
ATOM 10119 C CA . ASP G 1 259 ? -22.476 82.978 173.128 1.00 21.07 259 ASP G CA 1
ATOM 10120 C C . ASP G 1 259 ? -23.660 83.724 172.524 1.00 20.54 259 ASP G C 1
ATOM 10121 O O . ASP G 1 259 ? -23.490 84.529 171.612 1.00 19.88 259 ASP G O 1
ATOM 10126 N N . LYS G 1 260 ? -24.860 83.457 173.032 1.00 20.00 260 LYS G N 1
ATOM 10127 C CA . LYS G 1 260 ? -26.048 84.096 172.484 1.00 22.05 260 LYS G CA 1
ATOM 10128 C C . LYS G 1 260 ? -26.069 85.611 172.629 1.00 20.89 260 LYS G C 1
ATOM 10129 O O . LYS G 1 260 ? -26.731 86.297 171.857 1.00 21.42 260 LYS G O 1
ATOM 10135 N N . SER G 1 261 ? -25.337 86.137 173.604 1.00 22.26 261 SER G N 1
ATOM 10136 C CA . SER G 1 261 ? -25.278 87.580 173.800 1.00 21.78 261 SER G CA 1
ATOM 10137 C C . SER G 1 261 ? -24.593 88.204 172.587 1.00 20.11 261 SER G C 1
ATOM 10138 O O . SER G 1 261 ? -25.085 89.175 172.013 1.00 20.77 261 SER G O 1
ATOM 10141 N N . TYR G 1 262 ? -23.458 87.634 172.194 1.00 18.57 262 TYR G N 1
ATOM 10142 C CA . TYR G 1 262 ? -22.715 88.143 171.046 1.00 18.62 262 TYR G CA 1
ATOM 10143 C C . TYR G 1 262 ? -23.568 88.026 169.794 1.00 17.92 262 TYR G C 1
ATOM 10144 O O . TYR G 1 262 ? -23.632 88.951 168.988 1.00 16.84 262 TYR G O 1
ATOM 10153 N N . PHE G 1 263 ? -24.224 86.879 169.649 1.00 18.15 263 PHE G N 1
ATOM 10154 C CA . PHE G 1 263 ? -25.092 86.608 168.510 1.00 18.50 263 PHE G CA 1
ATOM 10155 C C . PHE G 1 263 ? -26.138 87.712 168.350 1.00 19.71 263 PHE G C 1
ATOM 10156 O O . PHE G 1 263 ? -26.311 88.269 167.264 1.00 18.70 263 PHE G O 1
ATOM 10164 N N . LEU G 1 264 ? -26.830 88.029 169.440 1.00 19.36 264 LEU G N 1
ATOM 10165 C CA . LEU G 1 264 ? -27.861 89.058 169.411 1.00 20.54 264 LEU G CA 1
ATOM 10166 C C . LEU G 1 264 ? -27.287 90.440 169.113 1.00 19.59 264 LEU G C 1
ATOM 10167 O O . LEU G 1 264 ? -27.867 91.203 168.342 1.00 18.83 264 LEU G O 1
ATOM 10172 N N . ASN G 1 265 ? -26.149 90.762 169.721 1.00 18.33 265 ASN G N 1
ATOM 10173 C CA . ASN G 1 265 ? -25.527 92.062 169.504 1.00 18.08 265 ASN G CA 1
ATOM 10174 C C . ASN G 1 265 ? -25.133 92.247 168.038 1.00 19.44 265 ASN G C 1
ATOM 10175 O O . ASN G 1 265 ? -25.372 93.304 167.449 1.00 19.22 265 ASN G O 1
ATOM 10180 N N . LEU G 1 266 ? -24.535 91.215 167.446 1.00 18.91 266 LEU G N 1
ATOM 10181 C CA . LEU G 1 266 ? -24.117 91.275 166.048 1.00 18.29 266 LEU G CA 1
ATOM 10182 C C . LEU G 1 266 ? -25.306 91.563 165.138 1.00 18.35 266 LEU G C 1
ATOM 10183 O O . LEU G 1 266 ? -25.229 92.424 164.263 1.00 16.13 266 LEU G O 1
ATOM 10188 N N . LYS G 1 267 ? -26.403 90.837 165.338 1.00 19.36 267 LYS G N 1
ATOM 10189 C CA . LYS G 1 267 ? -27.600 9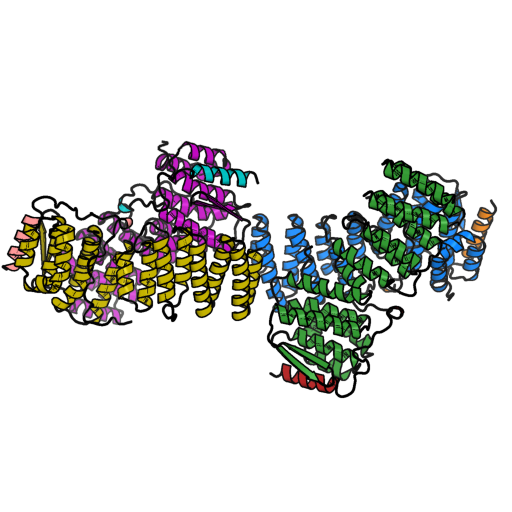1.055 164.532 1.00 22.01 267 LYS G CA 1
ATOM 10190 C C . LYS G 1 267 ? -28.106 92.486 164.724 1.00 23.84 267 LYS G C 1
ATOM 10191 O O . LYS G 1 267 ? -28.423 93.174 163.753 1.00 25.77 267 LYS G O 1
ATOM 10197 N N . ASN G 1 268 ? -28.178 92.927 165.978 1.00 25.48 268 ASN G N 1
ATOM 10198 C CA . ASN G 1 268 ? -28.642 94.279 166.287 1.00 27.20 268 ASN G CA 1
ATOM 10199 C C . ASN G 1 268 ? -27.851 95.340 165.521 1.00 26.91 268 ASN G C 1
ATOM 10200 O O . ASN G 1 268 ? -28.397 96.369 165.137 1.00 29.20 268 ASN G O 1
ATOM 10205 N N . HIS G 1 269 ? -26.565 95.090 165.302 1.00 25.46 269 HIS G N 1
ATOM 10206 C CA . HIS G 1 269 ? -25.726 96.051 164.600 1.00 26.23 269 HIS G CA 1
ATOM 10207 C C . HIS G 1 269 ? -25.887 96.021 163.081 1.00 26.35 269 HIS G C 1
ATOM 10208 O O . HIS G 1 269 ? -25.531 96.976 162.395 1.00 25.79 269 HIS G O 1
ATOM 10215 N N . TYR G 1 270 ? -26.422 94.921 162.561 1.00 25.74 270 TYR G N 1
ATOM 10216 C CA . TYR G 1 270 ? -26.643 94.767 161.126 1.00 25.62 270 TYR G CA 1
ATOM 10217 C C . TYR G 1 270 ? -28.100 94.371 160.904 1.00 26.93 270 TYR G C 1
ATOM 10218 O O . TYR G 1 270 ? -28.389 93.287 160.398 1.00 26.89 270 TYR G O 1
ATOM 10227 N N . LEU G 1 271 ? -29.010 95.263 161.284 1.00 29.05 271 LEU G N 1
ATOM 10228 C CA . LEU G 1 271 ? -30.447 95.019 161.167 1.00 30.22 271 LEU G CA 1
ATOM 10229 C C . LEU G 1 271 ? -30.925 94.607 159.776 1.00 30.10 271 LEU G C 1
ATOM 10230 O O . LEU G 1 271 ? -31.639 93.616 159.630 1.00 29.61 271 LEU G O 1
ATOM 10235 N N . ASP G 1 272 ? -30.541 95.367 158.757 1.00 30.08 272 ASP G N 1
ATOM 10236 C CA . ASP G 1 272 ? -30.956 95.054 157.394 1.00 31.30 272 ASP G CA 1
ATOM 10237 C C . ASP G 1 272 ? -30.523 93.664 156.933 1.00 30.06 272 ASP G C 1
ATOM 10238 O O . ASP G 1 272 ? -31.335 92.898 156.407 1.00 26.29 272 ASP G O 1
ATOM 10243 N N . PHE G 1 273 ? -29.248 93.337 157.130 1.00 29.15 273 PHE G N 1
ATOM 10244 C CA . PHE G 1 273 ? -28.731 92.035 156.716 1.00 29.51 273 PHE G CA 1
ATOM 10245 C C . PHE G 1 273 ? -29.372 90.899 157.506 1.00 28.65 273 PHE G C 1
ATOM 10246 O O . PHE G 1 273 ? -29.680 89.843 156.950 1.00 28.25 273 PHE G O 1
ATOM 10254 N N . SER G 1 274 ? -29.569 91.120 158.802 1.00 27.76 274 SER G N 1
ATOM 10255 C CA . SER G 1 274 ? -30.176 90.116 159.669 1.00 28.91 274 SER G CA 1
ATOM 10256 C C . SER G 1 274 ? -31.577 89.749 159.197 1.00 28.45 274 SER G C 1
ATOM 10257 O O . SER G 1 274 ? -31.966 88.583 159.224 1.00 28.06 274 SER G O 1
ATOM 10260 N N . GLN G 1 275 ? -32.330 90.756 158.769 1.00 27.65 275 GLN G N 1
ATOM 10261 C CA . GLN G 1 275 ? -33.687 90.547 158.284 1.00 27.02 275 GLN G CA 1
ATOM 10262 C C . GLN G 1 275 ? -33.642 89.775 156.973 1.00 25.36 275 GLN G C 1
ATOM 10263 O O . GLN G 1 275 ? -34.449 88.874 156.743 1.00 25.00 275 GLN G O 1
ATOM 10269 N N . ALA G 1 276 ? -32.688 90.132 156.117 1.00 23.41 276 ALA G N 1
ATOM 10270 C CA . ALA G 1 276 ? -32.526 89.475 154.829 1.00 22.57 276 ALA G CA 1
ATOM 10271 C C . ALA G 1 276 ? -32.171 87.994 154.991 1.00 22.82 276 ALA G C 1
ATOM 10272 O O . ALA G 1 276 ? -32.544 87.170 154.158 1.00 22.84 276 ALA G O 1
ATOM 10274 N N . TYR G 1 277 ? -31.461 87.658 156.067 1.00 22.19 277 TYR G N 1
ATOM 10275 C CA . TYR G 1 277 ? -31.061 86.272 156.329 1.00 22.53 277 TYR G CA 1
ATOM 10276 C C . TYR G 1 277 ? -31.784 85.733 157.561 1.00 21.53 277 TYR G C 1
ATOM 10277 O O . TYR G 1 277 ? -31.279 84.833 158.237 1.00 18.14 277 TYR G O 1
ATOM 10286 N N . LYS G 1 278 ? -32.956 86.287 157.850 1.00 20.43 278 LYS G N 1
ATOM 10287 C CA . LYS G 1 278 ? -33.722 85.885 159.022 1.00 20.80 278 LYS G CA 1
ATOM 10288 C C . LYS G 1 278 ? -33.799 84.381 159.203 1.00 18.85 278 LYS G C 1
ATOM 10289 O O . LYS G 1 278 ? -33.468 83.857 160.269 1.00 16.95 278 LYS G O 1
ATOM 10295 N N . SER G 1 279 ? -34.242 83.695 158.155 1.00 17.08 279 SER G N 1
ATOM 10296 C CA . SER G 1 279 ? -34.389 82.247 158.178 1.00 18.48 279 SER G CA 1
ATOM 10297 C C . SER G 1 279 ? -33.105 81.500 158.535 1.00 18.41 279 SER G C 1
ATOM 10298 O O . SER G 1 279 ? -33.120 80.594 159.372 1.00 16.16 279 SER G O 1
ATOM 10301 N N . GLU G 1 280 ? -31.999 81.869 157.891 1.00 18.38 280 GLU G N 1
ATOM 10302 C CA . GLU G 1 280 ? -30.717 81.219 158.155 1.00 17.89 280 GLU G CA 1
ATOM 10303 C C . GLU G 1 280 ? -30.249 81.481 159.586 1.00 17.18 280 GLU G C 1
ATOM 10304 O O . GLU G 1 280 ? -29.811 80.568 160.283 1.00 16.95 280 GLU G O 1
ATOM 10310 N N . LEU G 1 281 ? -30.339 82.736 160.017 1.00 18.75 281 LEU G N 1
ATOM 10311 C CA . LEU G 1 281 ? -29.919 83.114 161.364 1.00 16.96 281 LEU G CA 1
ATOM 10312 C C . LEU G 1 281 ? -30.741 82.403 162.425 1.00 18.06 281 LEU G C 1
ATOM 10313 O O . LEU G 1 281 ? -30.221 82.042 163.484 1.00 17.84 281 LEU G O 1
ATOM 10318 N N . GLU G 1 282 ? -32.025 82.200 162.147 1.00 18.45 282 GLU G N 1
ATOM 10319 C CA . GLU G 1 282 ? -32.889 81.511 163.095 1.00 21.62 282 GLU G CA 1
ATOM 10320 C C . GLU G 1 282 ? -32.416 80.076 163.271 1.00 20.64 282 GLU G C 1
ATOM 10321 O O . GLU G 1 282 ? -32.436 79.537 164.380 1.00 19.07 282 GLU G O 1
ATOM 10327 N N . PHE G 1 283 ? -31.983 79.451 162.180 1.00 19.58 283 PHE G N 1
ATOM 10328 C CA . PHE G 1 283 ? -31.506 78.081 162.280 1.00 17.69 283 PHE G CA 1
ATOM 10329 C C . PHE G 1 283 ? -30.202 78.055 163.068 1.00 17.25 283 PHE G C 1
ATOM 10330 O O . PHE G 1 283 ? -29.994 77.180 163.902 1.00 15.83 283 PHE G O 1
ATOM 10338 N N . LEU G 1 284 ? -29.321 79.016 162.796 1.00 16.50 284 LEU G N 1
ATOM 10339 C CA . LEU G 1 284 ? -28.040 79.077 163.495 1.00 17.37 284 LEU G CA 1
ATOM 10340 C C . LEU G 1 284 ? -28.261 79.357 164.977 1.00 17.81 284 LEU G C 1
ATOM 10341 O O . LEU G 1 284 ? -27.530 78.849 165.833 1.00 18.21 284 LEU G O 1
ATOM 10346 N N . GLY G 1 285 ? -29.278 80.158 165.278 1.00 17.98 285 GLY G N 1
ATOM 10347 C CA . GLY G 1 285 ? -29.572 80.466 166.665 1.00 20.19 285 GLY G CA 1
ATOM 10348 C C . GLY G 1 285 ? -29.828 79.188 167.437 1.00 21.71 285 GLY G C 1
ATOM 10349 O O . GLY G 1 285 ? -29.398 79.038 168.577 1.00 20.71 285 GLY G O 1
ATOM 10350 N N . GLN G 1 286 ? -30.529 78.251 166.807 1.00 23.03 286 GLN G N 1
ATOM 10351 C CA . GLN G 1 286 ? -30.829 76.984 167.457 1.00 24.03 286 GLN G CA 1
ATOM 10352 C C . GLN G 1 286 ? -29.629 76.051 167.417 1.00 22.20 286 GLN G C 1
ATOM 10353 O O . GLN G 1 286 ? -29.303 75.402 168.410 1.00 23.84 286 GLN G O 1
ATOM 10359 N N . GLU G 1 287 ? -28.962 75.993 166.270 1.00 19.62 287 GLU G N 1
ATOM 10360 C CA . GLU G 1 287 ? -27.812 75.113 166.115 1.00 20.24 287 GLU G CA 1
ATOM 10361 C C . GLU G 1 287 ? -26.602 75.441 166.991 1.00 19.64 287 GLU G C 1
ATOM 10362 O O . GLU G 1 287 ? -26.000 74.538 167.574 1.00 20.12 287 GLU G O 1
ATOM 10368 N N . TYR G 1 288 ? -26.242 76.718 167.090 1.00 18.81 288 TYR G N 1
ATOM 10369 C CA . TYR G 1 288 ? -25.076 77.098 167.888 1.00 19.79 288 TYR G CA 1
ATOM 10370 C C . TYR G 1 288 ? -25.346 77.838 169.196 1.00 21.56 288 TYR G C 1
ATOM 10371 O O . TYR G 1 288 ? -24.498 77.844 170.086 1.00 21.80 288 TYR G O 1
ATOM 10380 N N . PHE G 1 289 ? -26.511 78.460 169.321 1.00 21.83 289 PHE G N 1
ATOM 10381 C CA . PHE G 1 289 ? -26.806 79.235 170.519 1.00 24.20 289 PHE G CA 1
ATOM 10382 C C . PHE G 1 289 ? -27.942 78.679 171.369 1.00 26.57 289 PHE G C 1
ATOM 10383 O O . PHE G 1 289 ? -28.366 79.300 172.345 1.00 23.73 289 PHE G O 1
ATOM 10391 N N . ASN G 1 290 ? -28.422 77.502 170.988 1.00 29.14 290 ASN G N 1
ATOM 10392 C CA . ASN G 1 290 ? -29.492 76.828 171.705 1.00 34.33 290 ASN G CA 1
ATOM 10393 C C . ASN G 1 290 ? -30.729 77.697 171.929 1.00 34.70 290 ASN G C 1
ATOM 10394 O O . ASN G 1 290 ? -31.398 77.590 172.957 1.00 35.61 290 ASN G O 1
ATOM 10399 N N . ILE G 1 291 ? -31.026 78.560 170.965 1.00 35.12 291 ILE G N 1
ATOM 10400 C CA . ILE G 1 291 ? -32.200 79.420 171.041 1.00 38.23 291 ILE G CA 1
ATOM 10401 C C . ILE G 1 291 ? -33.340 78.685 170.338 1.00 41.58 291 ILE G C 1
ATOM 10402 O O . ILE G 1 291 ? -33.300 78.489 169.120 1.00 41.91 291 ILE G O 1
ATOM 10407 N N . VAL G 1 292 ? -34.348 78.277 171.103 1.00 43.62 292 VAL G N 1
ATOM 10408 C CA . VAL G 1 292 ? -35.490 77.558 170.545 1.00 45.91 292 VAL G CA 1
ATOM 10409 C C . VAL G 1 292 ? -36.285 78.406 169.557 1.00 46.86 292 VAL G C 1
ATOM 10410 O O . VAL G 1 292 ? -35.856 79.540 169.258 1.00 48.04 292 VAL G O 1
ATOM 10414 N N . GLY H 2 7 ? -15.924 104.713 159.714 1.00 36.31 7 GLY H N 1
ATOM 10415 C CA . GLY H 2 7 ? -15.239 104.821 161.034 1.00 34.62 7 GLY H CA 1
ATOM 10416 C C . GLY H 2 7 ? -15.977 104.081 162.133 1.00 33.27 7 GLY H C 1
ATOM 10417 O O . GLY H 2 7 ? -15.386 103.255 162.829 1.00 33.75 7 GLY H O 1
ATOM 10418 N N . PRO H 2 8 ? -17.276 104.356 162.320 1.00 32.54 8 PRO H N 1
ATOM 10419 C CA . PRO H 2 8 ? -18.032 103.667 163.368 1.00 31.43 8 PRO H CA 1
ATOM 10420 C C . PRO H 2 8 ? -18.160 102.154 163.164 1.00 30.33 8 PRO H C 1
ATOM 10421 O O . PRO H 2 8 ? -18.077 101.395 164.129 1.00 29.00 8 PRO H O 1
ATOM 10425 N N . GLU H 2 9 ? -18.357 101.711 161.923 1.00 28.40 9 GLU H N 1
ATOM 10426 C CA . GLU H 2 9 ? -18.475 100.276 161.675 1.00 26.81 9 GLU H CA 1
ATOM 10427 C C . GLU H 2 9 ? -17.112 99.641 161.911 1.00 25.25 9 GLU H C 1
ATOM 10428 O O . GLU H 2 9 ? -17.012 98.544 162.457 1.00 23.41 9 GLU H O 1
ATOM 10434 N N . HIS H 2 10 ? -16.060 100.341 161.503 1.00 26.04 10 HIS H N 1
ATOM 10435 C CA . HIS H 2 10 ? -14.704 99.844 161.691 1.00 26.63 10 HIS H CA 1
ATOM 10436 C C . HIS H 2 10 ? -14.432 99.649 163.180 1.00 27.36 10 HIS H C 1
ATOM 10437 O O . HIS H 2 10 ? -13.858 98.638 163.585 1.00 27.59 10 HIS H O 1
ATOM 10444 N N . GLU H 2 11 ? -14.848 100.618 163.993 1.00 27.73 11 GLU H N 1
ATOM 10445 C CA . GLU H 2 11 ? -14.648 100.531 165.434 1.00 28.02 11 GLU H CA 1
ATOM 10446 C C . GLU H 2 11 ? -15.403 99.336 165.996 1.00 25.76 11 GLU H C 1
ATOM 10447 O O . GLU H 2 11 ? -14.859 98.561 166.782 1.00 24.91 11 GLU H O 1
ATOM 10453 N N . PHE H 2 12 ? -16.661 99.189 165.597 1.00 24.53 12 PHE H N 1
ATOM 10454 C CA . PHE H 2 12 ? -17.463 98.072 166.072 1.00 23.81 12 PHE H CA 1
ATOM 10455 C C . PHE H 2 12 ? -16.831 96.731 165.717 1.00 23.54 12 PHE H C 1
ATOM 10456 O O . PHE H 2 12 ? -16.703 95.853 166.568 1.00 22.78 12 PHE H O 1
ATOM 10464 N N . VAL H 2 13 ? -16.452 96.571 164.453 1.00 21.39 13 VAL H N 1
ATOM 10465 C CA . VAL H 2 13 ? -15.848 95.322 164.005 1.00 20.96 13 VAL H CA 1
ATOM 10466 C C . VAL H 2 13 ? -14.588 95.023 164.802 1.00 21.26 13 VAL H C 1
ATOM 10467 O O . VAL H 2 13 ? -14.370 93.894 165.241 1.00 21.30 13 VAL H O 1
ATOM 10471 N N . SER H 2 14 ? -13.761 96.042 164.993 1.00 22.29 14 SER H N 1
ATOM 10472 C CA . SER H 2 14 ? -12.524 95.875 165.743 1.00 23.69 14 SER H CA 1
ATOM 10473 C C . SER H 2 14 ? -12.780 95.512 167.212 1.00 23.66 14 SER H C 1
ATOM 10474 O O . SER H 2 14 ? -12.183 94.572 167.740 1.00 23.67 14 SER H O 1
ATOM 10477 N N . LYS H 2 15 ? -13.670 96.250 167.870 1.00 23.65 15 LYS H N 1
ATOM 10478 C CA . LYS H 2 15 ? -13.974 95.988 169.277 1.00 23.34 15 LYS H CA 1
ATOM 10479 C C . LYS H 2 15 ? -14.697 94.654 169.460 1.00 20.35 15 LYS H C 1
ATOM 10480 O O . LYS H 2 15 ? -14.456 93.942 170.430 1.00 18.46 15 LYS H O 1
ATOM 10486 N N . PHE H 2 16 ? -15.583 94.321 168.527 1.00 18.90 16 PHE H N 1
ATOM 10487 C CA . PHE H 2 16 ? -16.335 93.070 168.605 1.00 19.32 16 PHE H CA 1
ATOM 10488 C C . PHE H 2 16 ? -15.404 91.871 168.440 1.00 19.83 16 PHE H C 1
ATOM 10489 O O . PHE H 2 16 ? -15.506 90.886 169.172 1.00 19.29 16 PHE H O 1
ATOM 10497 N N . LEU H 2 17 ? -14.497 91.957 167.471 1.00 21.70 17 LEU H N 1
ATOM 10498 C CA . LEU H 2 17 ? -13.556 90.872 167.221 1.00 21.98 17 LEU H CA 1
ATOM 10499 C C . LEU H 2 17 ? -12.719 90.619 168.471 1.00 22.48 17 LEU H C 1
ATOM 10500 O O . LEU H 2 17 ? -12.483 89.472 168.854 1.00 21.17 17 LEU H O 1
ATOM 10505 N N . THR H 2 18 ? -12.276 91.700 169.109 1.00 22.73 18 THR H N 1
ATOM 10506 C CA . THR H 2 18 ? -11.477 91.593 170.326 1.00 22.45 18 THR H CA 1
ATOM 10507 C C . THR H 2 18 ? -12.263 90.872 171.419 1.00 21.68 18 THR H C 1
ATOM 10508 O O . THR H 2 18 ? -11.752 89.949 172.054 1.00 20.61 18 THR H O 1
ATOM 10512 N N . LEU H 2 19 ? -13.508 91.291 171.626 1.00 21.65 19 LEU H N 1
ATOM 10513 C CA . LEU H 2 19 ? -14.368 90.683 172.639 1.00 21.79 19 LEU H CA 1
ATOM 10514 C C . LEU H 2 19 ? -14.630 89.205 172.342 1.00 21.82 19 LEU H C 1
ATOM 10515 O O . LEU H 2 19 ? -14.489 88.351 173.215 1.00 20.64 19 LEU H O 1
ATOM 10520 N N . ALA H 2 20 ? -15.008 88.912 171.103 1.00 21.55 20 ALA H N 1
ATOM 10521 C CA . ALA H 2 20 ? -15.309 87.542 170.697 1.00 24.18 20 ALA H CA 1
ATOM 10522 C C . ALA H 2 20 ? -14.114 86.598 170.790 1.00 25.18 20 ALA H C 1
ATOM 10523 O O . ALA H 2 20 ? -14.287 85.395 170.975 1.00 27.73 20 ALA H O 1
ATOM 10525 N N . THR H 2 21 ? -12.906 87.138 170.667 1.00 26.36 21 THR H N 1
ATOM 10526 C CA . THR H 2 21 ? -11.705 86.311 170.728 1.00 29.67 21 THR H CA 1
ATOM 10527 C C . THR H 2 21 ? -10.882 86.541 171.991 1.00 31.97 21 THR H C 1
ATOM 10528 O O . THR H 2 21 ? -9.749 86.067 172.092 1.00 32.26 21 THR H O 1
ATOM 10532 N N . LEU H 2 22 ? -11.455 87.265 172.950 1.00 34.55 22 LEU H N 1
ATOM 10533 C CA . LEU H 2 22 ? -10.771 87.559 174.207 1.00 36.67 22 LEU H CA 1
ATOM 10534 C C . LEU H 2 22 ? -10.294 86.249 174.823 1.00 36.86 22 LEU H C 1
ATOM 10535 O O . LEU H 2 22 ? -9.173 86.151 175.322 1.00 37.29 22 LEU H O 1
ATOM 10540 N N . THR H 2 23 ? -11.163 85.248 174.791 1.00 36.86 23 THR H N 1
ATOM 10541 C CA . THR H 2 23 ? -10.836 83.922 175.294 1.00 37.81 23 THR H CA 1
ATOM 10542 C C . THR H 2 23 ? -11.033 83.022 174.081 1.00 37.65 23 THR H C 1
ATOM 10543 O O . THR H 2 23 ? -11.765 83.383 173.160 1.00 35.75 23 THR H O 1
ATOM 10547 N N . GLU H 2 24 ? -10.380 81.866 174.063 1.00 37.81 24 GLU H N 1
ATOM 10548 C CA . GLU H 2 24 ? -10.520 80.962 172.927 1.00 39.48 24 GLU H CA 1
ATOM 10549 C C . GLU H 2 24 ? -11.951 80.458 172.796 1.00 37.20 24 GLU H C 1
ATOM 10550 O O . GLU H 2 24 ? -12.472 79.803 173.694 1.00 38.39 24 GLU H O 1
ATOM 10556 N N . PRO H 2 25 ? -12.608 80.768 171.668 1.00 36.53 25 PRO H N 1
ATOM 10557 C CA . PRO H 2 25 ? -13.988 80.334 171.439 1.00 35.12 25 PRO H CA 1
ATOM 10558 C C . PRO H 2 25 ? -14.181 78.833 171.634 1.00 34.08 25 PRO H C 1
ATOM 10559 O O . PRO H 2 25 ? -13.279 78.035 171.365 1.00 33.94 25 PRO H O 1
ATOM 10563 N N . LYS H 2 26 ? -15.366 78.464 172.107 1.00 32.17 26 LYS H N 1
ATOM 10564 C CA . LYS H 2 26 ? -15.707 77.070 172.359 1.00 31.80 26 LYS H CA 1
ATOM 10565 C C . LYS H 2 26 ? -15.270 76.172 171.203 1.00 29.47 26 LYS H C 1
ATOM 10566 O O . LYS H 2 26 ? -14.623 75.146 171.411 1.00 30.46 26 LYS H O 1
ATOM 10572 N N . LEU H 2 27 ? -15.624 76.561 169.984 1.00 26.92 27 LEU H N 1
ATOM 10573 C CA . LEU H 2 27 ? -15.253 75.787 168.806 1.00 24.65 27 LEU H CA 1
ATOM 10574 C C . LEU H 2 27 ? -14.021 76.399 168.148 1.00 23.95 27 LEU H C 1
ATOM 10575 O O . LEU H 2 27 ? -14.026 77.565 167.754 1.00 24.44 27 LEU H O 1
ATOM 10580 N N . PRO H 2 28 ? -12.937 75.619 168.031 1.00 24.17 28 PRO H N 1
ATOM 10581 C CA . PRO H 2 28 ? -11.708 76.118 167.410 1.00 23.54 28 PRO H CA 1
ATOM 10582 C C . PRO H 2 28 ? -11.883 76.265 165.899 1.00 23.76 28 PRO H C 1
ATOM 10583 O O . PRO H 2 28 ? -12.826 75.715 165.327 1.00 23.14 28 PRO H O 1
ATOM 10587 N N . LYS H 2 29 ? -10.985 77.011 165.262 1.00 22.78 29 LYS H N 1
ATOM 10588 C CA . LYS H 2 29 ? -11.042 77.227 163.818 1.00 24.57 29 LYS H CA 1
ATOM 10589 C C . LYS H 2 29 ? -10.924 75.924 163.035 1.00 24.21 29 LYS H C 1
ATOM 10590 O O . LYS H 2 29 ? -11.360 75.839 161.889 1.00 24.41 29 LYS H O 1
ATOM 10596 N N . SER H 2 30 ? -10.326 74.913 163.652 1.00 23.22 30 SER H N 1
ATOM 10597 C CA . SER H 2 30 ? -10.140 73.628 162.991 1.00 24.15 30 SER H CA 1
ATOM 10598 C C . SER H 2 30 ? -11.296 72.664 163.239 1.00 22.36 30 SER H C 1
ATOM 10599 O O . SER H 2 30 ? -11.274 71.533 162.765 1.00 22.60 30 SER H O 1
ATOM 10602 N N . TYR H 2 31 ? -12.311 73.108 163.970 1.00 21.71 31 TYR H N 1
ATOM 10603 C CA . TYR H 2 31 ? -13.432 72.233 164.277 1.00 21.73 31 TYR H CA 1
ATOM 10604 C C . TYR H 2 31 ? -14.169 71.676 163.062 1.00 21.64 31 TYR H C 1
ATOM 10605 O O . TYR H 2 31 ? -14.536 72.410 162.143 1.00 21.10 31 TYR H O 1
ATOM 10614 N N . THR H 2 32 ? -14.393 70.367 163.079 1.00 21.12 32 THR H N 1
ATOM 10615 C CA . THR H 2 32 ? -15.100 69.689 162.000 1.00 21.52 32 THR H CA 1
ATOM 10616 C C . THR H 2 32 ? -15.958 68.566 162.554 1.00 21.90 32 THR H C 1
ATOM 10617 O O . THR H 2 32 ? -15.442 67.584 163.085 1.00 22.00 32 THR H O 1
ATOM 10621 N N . LYS H 2 33 ? -17.270 68.719 162.443 1.00 21.01 33 LYS H N 1
ATOM 10622 C CA . LYS H 2 33 ? -18.179 67.688 162.905 1.00 20.65 33 LYS H CA 1
ATOM 10623 C C . LYS H 2 33 ? -18.031 66.575 161.877 1.00 20.48 33 LYS H C 1
ATOM 10624 O O . LYS H 2 33 ? -18.086 66.833 160.677 1.00 18.55 33 LYS H O 1
ATOM 10630 N N . PRO H 2 34 ? -17.811 65.330 162.329 1.00 20.05 34 PRO H N 1
ATOM 10631 C CA . PRO H 2 34 ? -17.668 64.228 161.373 1.00 19.93 34 PRO H CA 1
ATOM 10632 C C . PRO H 2 34 ? -18.888 64.216 160.458 1.00 20.42 34 PRO H C 1
ATOM 10633 O O . PRO H 2 34 ? -20.026 64.247 160.927 1.00 19.67 34 PRO H O 1
ATOM 10637 N N . LEU H 2 35 ? -18.640 64.180 159.155 1.00 20.31 35 LEU H N 1
ATOM 10638 C CA . LEU H 2 35 ? -19.709 64.198 158.171 1.00 22.09 35 LEU H CA 1
ATOM 10639 C C . LEU H 2 35 ? -20.720 63.071 158.369 1.00 22.79 35 LEU H C 1
ATOM 10640 O O . LEU H 2 35 ? -21.901 63.237 158.090 1.00 23.00 35 LEU H O 1
ATOM 10645 N N . LYS H 2 36 ? -20.263 61.926 158.860 1.00 21.99 36 LYS H N 1
ATOM 10646 C CA . LYS H 2 36 ? -21.164 60.807 159.078 1.00 23.87 36 LYS H CA 1
ATOM 10647 C C . LYS H 2 36 ? -22.157 61.099 160.204 1.00 24.30 36 LYS H C 1
ATOM 10648 O O . LYS H 2 36 ? -23.162 60.407 160.338 1.00 23.80 36 LYS H O 1
ATOM 10654 N N . ASP H 2 37 ? -21.879 62.122 161.010 1.00 24.33 37 ASP H N 1
ATOM 10655 C CA . ASP H 2 37 ? -22.770 62.471 162.112 1.00 24.69 37 ASP H CA 1
ATOM 10656 C C . ASP H 2 37 ? -23.732 63.609 161.767 1.00 25.17 37 ASP H C 1
ATOM 10657 O O . ASP H 2 37 ? -24.623 63.935 162.552 1.00 25.15 37 ASP H O 1
ATOM 10662 N N . VAL H 2 38 ? -23.553 64.212 160.596 1.00 23.69 38 VAL H N 1
ATOM 10663 C CA . VAL H 2 38 ? -24.417 65.307 160.165 1.00 23.00 38 VAL H CA 1
ATOM 10664 C C . VAL H 2 38 ? -25.792 64.758 159.797 1.00 23.37 38 VAL H C 1
ATOM 10665 O O . VAL H 2 38 ? -25.910 63.878 158.947 1.00 23.04 38 VAL H O 1
ATOM 10669 N N . THR H 2 39 ? -26.832 65.283 160.435 1.00 24.92 39 THR H N 1
ATOM 10670 C CA . THR H 2 39 ? -28.193 64.817 160.188 1.00 25.38 39 THR H CA 1
ATOM 10671 C C . THR H 2 39 ? -29.145 65.890 159.680 1.00 25.00 39 THR H C 1
ATOM 10672 O O . THR H 2 39 ? -30.240 65.580 159.211 1.00 24.70 39 THR H O 1
ATOM 10676 N N . ASN H 2 40 ? -28.730 67.147 159.772 1.00 24.14 40 ASN H N 1
ATOM 10677 C CA . ASN H 2 40 ? -29.571 68.262 159.348 1.00 24.95 40 ASN H CA 1
ATOM 10678 C C . ASN H 2 40 ? -28.764 69.231 158.493 1.00 24.08 40 ASN H C 1
ATOM 10679 O O . ASN H 2 40 ? -27.730 69.728 158.928 1.00 24.97 40 ASN H O 1
ATOM 10684 N N . LEU H 2 41 ? -29.2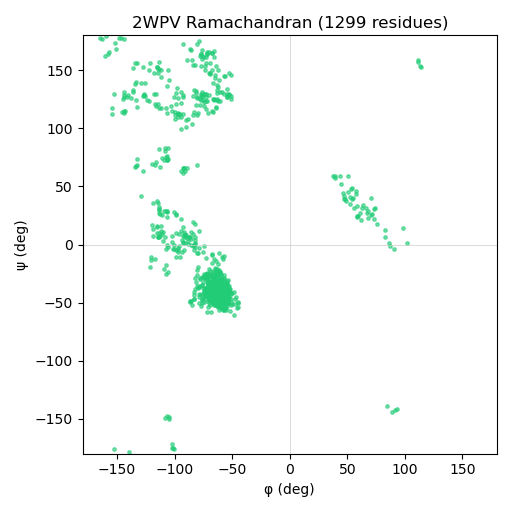39 69.507 157.284 1.00 23.41 41 LEU H N 1
ATOM 10685 C CA . LEU H 2 41 ? -28.536 70.418 156.386 1.00 22.01 41 LEU H CA 1
ATOM 10686 C C . LEU H 2 41 ? -28.890 71.878 156.628 1.00 22.23 41 LEU H C 1
ATOM 10687 O O . LEU H 2 41 ? -28.370 72.767 155.959 1.00 23.52 41 LEU H O 1
ATOM 10692 N N . GLY H 2 42 ? -29.769 72.125 157.590 1.00 22.24 42 GLY H N 1
ATOM 10693 C CA . GLY H 2 42 ? -30.167 73.489 157.884 1.00 22.00 42 GLY H CA 1
ATOM 10694 C C . GLY H 2 42 ? -31.421 73.840 157.112 1.00 22.85 42 GLY H C 1
ATOM 10695 O O . GLY H 2 42 ? -32.322 73.010 156.970 1.00 23.24 42 GLY H O 1
ATOM 10696 N N . VAL H 2 43 ? -31.484 75.070 156.614 1.00 22.71 43 VAL H N 1
ATOM 10697 C CA . VAL H 2 43 ? -32.636 75.521 155.843 1.00 21.16 43 VAL H CA 1
ATOM 10698 C C . VAL H 2 43 ? -32.205 75.812 154.411 1.00 20.58 43 VAL H C 1
ATOM 10699 O O . VAL H 2 43 ? -31.045 76.140 154.153 1.00 21.71 43 VAL H O 1
ATOM 10703 N N . PRO H 2 44 ? -33.135 75.690 153.455 1.00 18.68 44 PRO H N 1
ATOM 10704 C CA . PRO H 2 44 ? -32.778 75.957 152.060 1.00 17.79 44 PRO H CA 1
ATOM 10705 C C . PRO H 2 44 ? -32.365 77.414 151.904 1.00 16.61 44 PRO H C 1
ATOM 10706 O O . PRO H 2 44 ? -32.998 78.309 152.469 1.00 15.49 44 PRO H O 1
ATOM 10710 N N . LEU H 2 45 ? -31.299 77.658 151.154 1.00 14.04 45 LEU H N 1
ATOM 10711 C CA . LEU H 2 45 ? -30.866 79.026 150.936 1.00 13.73 45 LEU H CA 1
ATOM 10712 C C . LEU H 2 45 ? -31.697 79.549 149.776 1.00 14.88 45 LEU H C 1
ATOM 10713 O O . LEU H 2 45 ? -32.195 78.773 148.968 1.00 14.22 45 LEU H O 1
ATOM 10718 N N . PRO H 2 46 ? -31.886 80.870 149.692 1.00 16.03 46 PRO H N 1
ATOM 10719 C CA . PRO H 2 46 ? -32.680 81.353 148.559 1.00 17.91 46 PRO H CA 1
ATOM 10720 C C . PRO H 2 46 ? -31.884 81.058 147.299 1.00 18.76 46 PRO H C 1
ATOM 10721 O O . PRO H 2 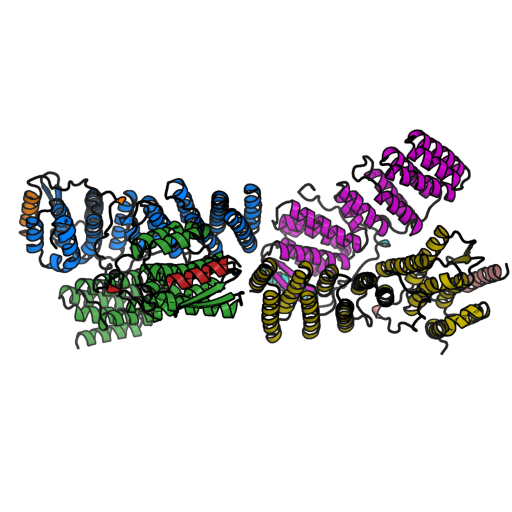46 ? -30.702 80.728 147.381 1.00 18.05 46 PRO H O 1
ATOM 10725 N N . THR H 2 47 ? -32.516 81.157 146.138 1.00 18.04 47 THR H N 1
ATOM 10726 C CA . THR H 2 47 ? -31.795 80.930 144.896 1.00 17.11 47 THR H CA 1
ATOM 10727 C C . THR H 2 47 ? -30.976 82.191 144.647 1.00 16.92 47 THR H C 1
ATOM 10728 O O . THR H 2 47 ? -31.221 83.222 145.273 1.00 15.69 47 THR H O 1
ATOM 10732 N N . LEU H 2 48 ? -29.990 82.102 143.761 1.00 16.92 48 LEU H N 1
ATOM 10733 C CA . LEU H 2 48 ? -29.219 83.277 143.386 1.00 16.76 48 LEU H CA 1
ATOM 10734 C C . LEU H 2 48 ? -30.221 84.032 142.512 1.00 16.98 48 LEU H C 1
ATOM 10735 O O . LEU H 2 48 ? -31.072 83.409 141.876 1.00 16.85 48 LEU H O 1
ATOM 10740 N N . LYS H 2 49 ? -30.138 85.356 142.474 1.00 16.85 49 LYS H N 1
ATOM 10741 C CA . LYS H 2 49 ? -31.077 86.127 141.663 1.00 17.35 49 LYS H CA 1
ATOM 10742 C C . LYS H 2 49 ? -30.650 86.186 140.199 1.00 18.55 49 LYS H C 1
ATOM 10743 O O . LYS H 2 49 ? -31.114 87.032 139.432 1.00 19.88 49 LYS H O 1
ATOM 10749 N N . TYR H 2 50 ? -29.767 85.271 139.817 1.00 17.88 50 TYR H N 1
ATOM 10750 C CA . TYR H 2 50 ? -29.262 85.193 138.453 1.00 18.82 50 TYR H CA 1
ATOM 10751 C C . TYR H 2 50 ? -29.256 83.737 138.038 1.00 19.48 50 TYR H C 1
ATOM 10752 O O . TYR H 2 50 ? -29.122 82.857 138.883 1.00 20.46 50 TYR H O 1
ATOM 10761 N N . LYS H 2 51 ? -29.400 83.475 136.744 1.00 18.71 51 LYS H N 1
ATOM 10762 C CA . LYS H 2 51 ? -29.334 82.102 136.268 1.00 19.93 51 LYS H CA 1
ATOM 10763 C C . LYS H 2 51 ? -27.839 81.797 136.172 1.00 19.79 51 LYS H C 1
ATOM 10764 O O . LYS H 2 51 ? -27.011 82.691 136.344 1.00 18.82 51 LYS H O 1
ATOM 10770 N N . TYR H 2 52 ? -27.498 80.542 135.907 1.00 20.02 52 TYR H N 1
ATOM 10771 C CA . TYR H 2 52 ? -26.103 80.140 135.758 1.00 21.87 52 TYR H CA 1
ATOM 10772 C C . TYR H 2 52 ? -25.888 79.911 134.264 1.00 23.56 52 TYR H C 1
ATOM 10773 O O . TYR H 2 52 ? -26.733 79.308 133.611 1.00 23.44 52 TYR H O 1
ATOM 10782 N N . LYS H 2 53 ? -24.772 80.396 133.723 1.00 27.87 53 LYS H N 1
ATOM 10783 C CA . LYS H 2 53 ? -24.486 80.232 132.294 1.00 32.54 53 LYS H CA 1
ATOM 10784 C C . LYS H 2 53 ? -23.540 79.068 132.003 1.00 36.00 53 LYS H C 1
ATOM 10785 O O . LYS H 2 53 ? -22.478 78.959 132.615 1.00 36.70 53 LYS H O 1
ATOM 10787 N N . GLN H 2 54 ? -23.939 78.220 131.052 1.00 40.74 54 GLN H N 1
ATOM 10788 C CA . GLN H 2 54 ? -23.181 77.038 130.622 1.00 45.06 54 GLN H CA 1
ATOM 10789 C C . GLN H 2 54 ? -23.476 75.813 131.479 1.00 47.25 54 GLN H C 1
ATOM 10790 O O . GLN H 2 54 ? -23.882 74.773 130.912 1.00 48.94 54 GLN H O 1
#

CATH classification: 1.25.40.10

Foldseek 3Di:
DLVVLVVVLLVCLVVVVLVVSLVVLVVVLVVCVVVVVLVSSLVSLLVNLLSCLQSVNLVSNLVSLLVNLVSCVVNLPADDDVVLVSVLSNLVSDDLQRPCLVVSLVSQQVSQCVRDPHVRGDQDSLQRSLVSCVVNVNPVSSLVSLLSHDLVSLVVNLVSLLVVLVVVPDDQLVSLLVSLLSLLLSCVVVVVLVSSVVSNCVNVVVVCVVPVFDWDWDDDPRDIATGGPRNVSSRLSSVVSVVLVVLDPVVLVVSCVVVVPSCVVCVVSSVVSCCVRNVHD/DVVVVVVVVVVCVCPVDPDPAHPPDDDPPVPDDDPDDDDDDDPDDDDD/DVLVVLVVVLLVCLVVPVVVCSLVVLVVVLVVCVVVVVLVSSLVSLLSNLLSCLQSVNLVSNLVSLLVNLVSCVVNVPADDDVVLVSVLSNLVSDDLQRPCLVVSLVSQQVSQCVRYPHVRGDQQSLLSSLVSPVSNVVPVSSLVSLLSHDPVSLVVNLVSLLVVLVVDDDDALVSLLVSLLVLLLSCVVVVVLVSSVVSNVVNVVCVCVPPVFDWDWDDDPRDIATGGPRRVSSRLSSVCSVVLVVLDPVVLVVSCVVVVVNCVVCVVSSVVSCCVRNVDD/DVVVVCVVVVVCVCVVDAHPAHPPDDDPPVPDDDPDDDDDDDPDDDDD/DVVLVVVLVVCVVVVVLVVSLVVLVVVLVVCVVVVVLVVSLVSLLSNLLSCLQSVNQVSNLVSLLVNLVSCVVNLPADDDVVLVSVLSNLVSDDLQRPCLVVSLVSQQVSQCVRYPDVRGAQDSLQRSLVSPVVNVNLVSSLVSLLSHDLSSLVVNLVSLLVVLVVPPDDQLVSLLVSLLCLLLSCVVVVPLVSSVVSNVVNVVCVCVPPVADWDWDDDPRDIATGGPRRVSSRLSSQVSVVLVVLDVVSLVVSCVVVVVVCVVCVPSSCVSCCVRNVRD/DVVVVVVVVCVCVCVVDPDPAHPPDDDPPVPDDDPPDDDDDDPDDDD/DLVVLVVVLVVCVVVVVVVVSLVVLVVVLVVCVVVVVLVSSLVSLLSQLLSCLQSVNNVSNLVSLLVNLVSCVVNLPADDDVVLVSVLSNLVSDDLQRPCLVVSLVSQQVSQCVRYPDVRGAQQSLQSSLVSPVSNVVLVSSLVSLLSHDLSSLVVNLVSLLVVLVVPPDDALVSLLVSLLSLLLSCVVVVPLVSSVVSSVVNVVVCCVVVVADWDWDDDPHDIATGGPRRVSSRLSSVCSVVLVVLDVVVLVVSCVVVVVSCVVCVVSSVVSCCVRNVDD/DVVVVVVVVVVCVCVVDPDPAHPPDDDPPVPDDDPDDDDDDDPDDDDD

Secondary structure (DSSP, 8-state):
-HHHHHHHHHHHHHHT-HHHHHHHHHHHHHHHHHTT-HHHHHHHHHHHHHHHHHTT-HHHHHHHHHHHHHHHHHTT---SHHHHHHHHHHHTT--TT-TTHHHHHHHHHHHHHHTSS-TT--HHHHHHHHHHHHHTT-HHHHHHHHHTS-HHHHHHHHHHHHHHHHHTT---HHHHHHHHHHHHHHHHHTTBHHHHHHHHHHHHHHHHHHH---EEEEEETTEEEEEESS-HHHHHHHHHHHHHHHT-HHHHHHHHHH-HHHHHHTHHHHHHHHHHHH---/-HHHHHHHHHHHHHTSS--SS-TT-B--GGG-----SPPPPPSS----/-HHHHHHHHHHHHHHHT-HHHHHHHHHHHHHHHHHTT-HHHHHHHHHHHHHHHHHTT-HHHHHHHHHHHHHHHHHTT---SHHHHHHHHHHHHH--TT-TTHHHHHHHHHHHHHHTSS-TT--HHHHHHHHHHHHHTT-HHHHHHHHHTS-HHHHHHHHHHHHHHHTTSS---HHHHHHHHHHHHHHHHHTTBHHHHHHHHHHHHHHHHHHH---EEEEEETTEEEEEESS-HHHHHHHHHHHHHHHT-HHHHHHHHHHTHHHHHHTHHHHHHHHHHHH---/-HHHHHHHHHHHHHHSS--SS-TT-B--GGG-----SPPPPPSSPPP-/-HHHHHHHHHHHHHT-HHHHHHHHHHHHHHHHHTT-HHHHHHHHHHHHHHHHHTT-HHHHHHHHHHHHHHHHHTTPPPSHHHHHHHHHHHHT--TT-TTHHHHHHHHHHHHHHTSS-TT--HHHHHHHHHHHHHTT-HHHHHHHHHTS-HHHHHHHHHHHHHHHHHTT---HHHHHHHHHHHHHHHHHTTBHHHHHHHHHHHHHHHHHHH---EEEEEETTEEEEEESS-HHHHHHHHHHHHHHHT-HHHHHHHHHH-HHHHHHTHHHHHHHHHHHH---/-HHHHHHHHHHHHHTSS--SS-TT-B--GGG-----SPPPPPSS---/-HHHHHHHHHHHHHTT-HHHHHHHHHHHHHHHHHTT-HHHHHHHHHHHHHHHHHTT-HHHHHHHHHHHHHHHHHTT---SHHHHHHHHHHHHHS-TT-TTHHHHHHHHHHHHHHTSS-TT--HHHHHHHHHHHHHTT-HHHHHHHHHTS-HHHHHHHHHHHHHHHHHTT---HHHHHHHHHHHHHHHHHTTBHHHHHHHHHHHHHHHHHHH---EEEEEETTEEEEEESS-HHHHHHHHHHHHHHHT-HHHHHHHHHHTHHHHHHTHHHHHHHHHHHH---/-HHHHHHHHHHHHHTSS--SS-TT-B--GGG-----SPPPPPSS----

GO terms:
  GO:0072380 TRC complex (C, IDA)
  GO:0006620 post-translational protein targeting to endoplasmic reticulum membrane (P, IDA)
  GO:0140597 protein carrier activity (F, IDA)
  GO:0005737 cytoplasm (C, HDA)
  GO:0005515 protein binding (F, IPI)

Solvent-accessible surface area: 55042 Å² total; per-residue (Å²): 188,34,79,83,9,36,99,95,2,72,32,21,19,176,16,17,4,69,99,17,0,36,40,35,1,29,64,41,0,45,125,36,29,165,78,125,34,43,100,88,0,5,54,0,0,11,58,0,0,8,13,0,7,114,29,160,55,10,34,25,0,0,9,0,0,4,2,0,3,19,0,0,14,38,28,45,27,117,25,67,114,109,3,14,56,40,0,53,135,2,3,75,62,2,73,48,90,35,87,13,2,6,2,0,0,22,3,0,13,43,10,0,42,32,22,34,136,58,109,30,3,16,18,56,0,0,24,38,0,0,35,19,0,39,99,13,6,18,2,20,32,0,14,98,8,3,12,2,7,45,80,91,0,0,61,66,0,0,48,5,0,29,79,4,2,45,63,24,134,30,77,74,29,62,0,0,1,30,1,0,8,12,0,0,3,11,0,0,6,7,10,9,0,24,30,1,19,63,0,13,61,37,0,4,102,78,0,16,126,123,72,124,17,123,81,65,109,12,87,73,99,68,15,64,1,11,5,0,95,97,20,33,10,0,0,0,0,1,0,0,0,2,0,0,0,19,100,49,109,66,52,4,99,71,0,62,86,73,11,126,92,43,16,99,37,27,74,27,2,5,102,22,0,2,92,53,8,4,126,68,178,78,122,34,63,62,48,0,26,55,16,0,50,96,2,5,130,95,156,17,69,23,67,77,87,71,63,70,71,43,100,56,6,92,78,30,20,34,37,24,38,9,1,14,32,41,32,134,125,122,148,18,55,46,10,26,108,147,8,54,86,60,19,95,75,35,74,66,184,40,0,33,82,43,2,26,57,38,0,34,119,34,22,156,71,127,30,49,103,75,0,14,74,0,0,13,60,0,0,27,13,0,6,119,28,163,54,10,36,27,0,0,9,0,0,3,3,0,3,19,0,0,14,39,30,61,26,60,26,76,116,109,2,7,27,37,0,34,133,1,3,74,58,3,72,50,91,34,84,13,2,14,4,0,0,29,3,0,16,43,10,0,44,35,33,33,83,61,115,37,3,17,18,128,0,1,21,32,0,0,33,19,0,42,99,13,6,17,4,22,14,0,15,111,15,2,12,4,6,43,93,88,0,0,58,63,0,0,48,4,1,29,77,5,2,35,49,18,37,47,37,52,29,72,4,1,1,27,0,0,9,12,0,0,2,12,1,0,5,5,6,13,0,24,29,0,19,50,0,18,75,49,1,8,84,77,1,16,111,106,36,109,16,48,78,65,102,11,84,69,92,65,17,71,2,12,11,0,97,101,16,34,10,2,0,0,0,2,0,0,0,4,0,0,0,12,74,48,100,79,48,3,102,74,0,50,82,74,11,123,112,45,17,66,30,27,76,28,3,5,115,23,0,2,84,49,7,3,133,63,168,84,120,33,64,90,36,0,16,132,10,0,47,81,4,2,117,99,145,12,154,24,68,83,88,72,60,72,80,45,45,86,5,90,81,28,21,36,34,22,39,10,2,24,25,46,35,125,135,78,81,78,37,46,51,55,6,72,100,56,19,92,74,33,76,66,166,44,0,24,86,61,3,68,60,38,0,50,127,53,27,171,70,144,29,52,104,80,0,12,74,9,0,8,81,0,0,22,16,0,7,116,27,171,55,8,57,26,0,2,52,0,0,73,21,0,15,90,0,0,57,81,30,126,27,136,14,52,42,31,2,16,29,24,0,48,124,2,2,76,63,2,67,43,90,34,132,43,2,64,89,0,0,46,19,0,13,72,10,0,57,133,39,36,130,52,116,30,1,17,13,82,0,0,26,35,0,0,39,21,0,41,106,16,90,74,12,86,49,0,12,86,7,3,16,1,6,16,44,86,0,0,63,65,0,0,48,5,1,26,80,4,2,52,68,24,40,12,7,80,26,51,0,0,1,47,0,0,8,12,0,0,3,10,0,0,6,9,13,11,0,11,21,0,4,28,0,10,18,46,0,7,57,73,0,14,48,118,20,66,6,49,71,63,66,10,80,74,93,59,18,33,2,10,6,0,96,62,0,34,11,0,0,0,0,2,0,0,0,3,0,0,0,18,58,47,100,59,59,4,87,71,0,50,102,78,13,122,120,40,18,129,79,26,106,67,10,4,100,45,0,2,83,53,6,0,113,66,154,82,116,36,58,95,40,0,22,111,15,0,39,97,4,4,120,102,167,15,142,19,68,34,87,75,60,71,73,38,101,62,7,91,80,34,22,40,128,32,90,100,9,116,75,169,50,93,106,29,51,69,28,34,46,77,6,59,45,39,21,187,69,38,63,68,152,39,0,24,69,50,4,79,70,57,0,72,152,42,24,188,83,150,36,45,97,81,0,2,37,0,0,12,38,0,0,7,16,0,7,106,28,167,55,10,57,26,0,2,50,0,0,75,22,0,16,91,0,0,56,80,30,109,24,119,25,45,29,38,2,16,37,42,0,53,82,1,3,74,59,3,68,52,85,34,136,43,1,67,90,0,0,45,20,0,14,80,11,0,60,134,20,36,113,60,111,37,2,18,14,85,0,1,20,41,0,0,31,20,0,44,104,16,73,63,13,75,56,0,13,104,17,3,11,3,7,28,68,34,0,0,31,64,0,0,48,5,0,27,76,4,2,45,68,24,139,32,67,50,32,69,0,1,1,45,0,0,7,13,0,0,3,11,0,0,4,6,10,9,0,34,35,0,21,61,0,12,64,17,0,1,50,36,0,13,67,112,64,141,20,49,84,82,86,9,85,69,100,67,16,59,1,4,12,0,111,104,20,32,7,0,0,0,0,2,0,0,0,4,0,0,0,20,83,45,113,74,49,3,100,73,0,51,81,74,11,124,121,41,14,111,77,24,99,60,8,5,117,43,0,2,81,55,8,8,118,56,168,82,113,38,51,107,32,0,21,127,7,0,46,81,4,4,120,102,169,16,151,19,66,89,85,76,61,71,72,44,101,55,4,88,82,34,21,37,126,30,91,99,9,125,68,167,34,47,191

Sequence (1315 aa):
KLAKTLQRFENKIKAGDYYEAHQTLRTIANRYVRSKSYEHAIELISQGALSFLKAKQGGSGTDLIFYLLEVYDLAEVKVDDISVARLVRLIAELDPSEPNLKDVITGMNNWSIKFSEYKFGDPYLHNTIGSKLLEGDFVYEAERYFMLGTHDSMIKYVDLLWDWLCQVDDIEDSTVAEFFSRLVFNYLFISNISFAHESKDIFLERFIEKFHPKYEKIDKNGYEIVFFEDYSDLNFLQLLLITCQTKDKSYFLNLKNHYLDFSQAYKSELEFLGQEYFNIVGPEHEFVSKFLTLATLTEPKLPKSYTKPLKDVTNLGVPLPTLKYKYKQAKLAKTLQRFENKIKAGDYYEAHQTLRTIANRYVRSKSYEHAIELISQGALSFLKAKQGGSGTDLIFYLLEVYDLAEVKVDDISVARLVRLIAELDPSEPNLKDVITGMNNWSIKFSEYKFGDPYLHNTIGSKLLEGDFVYEAERYFMLGTHDSMIKYVDLLWDWLCQVDDIEDSTVAEFFSRLVFNYLFISNISFAHESKDIFLERFIEKFHPKYEKIDKNGYEIVFFEDYSDLNFLQLLLITCQTKDKSYFLNLKNHYLDFSQAYKSELEFLGQEYFNIVGPEHEFVSKFLTLATLTEPKLPKSYTKPLKDVTNLGVPLPTLKYKYKQLAKTLQRFENKIKAGDYYEAHQTLRTIANRYVRSKSYEHAIELISQGALSFLKAKQGGSGTDLIFYLLEVYDLAEVKVDDISVARLVRLIAELDPSEPNLKDVITGMNNWSIKFSEYKFGDPYLHNTIGSKLLEGDFVYEAERYFMLGTHDSMIKYVDLLWDWLCQVDDIEDSTVAEFFSRLVFNYLFISNISFAHESKDIFLERFIEKFHPKYEKIDKNGYEIVFFEDYSDLNFLQLLLITCQTKDKSYFLNLKNHYLDFSQAYKSELEFLGQEYFNIVGPEHEFVSKFLTLATLTEPKLPKSYTKPLKDVTNLGVPLPTLKYKYKKLAKTLQRFENKIKAGDYYEAHQTLRTIANRYVRSKSYEHAIELISQGALSFLKAKQGGSGTDLIFYLLEVYDLAEVKVDDISVARLVRLIAELDPSEPNLKDVITGMNNWSIKFSEYKFGDPYLHNTIGSKLLEGDFVYEAERYFMLGTHDSMIKYVDLLWDWLCQVDDIEDSTVAEFFSRLVFNYLFISNISFAHESKDIFLERFIEKFHPKYEKIDKNGYEIVFFEDYSDLNFLQLLLITCQTKDKSYFLNLKNHYLDFSQAYKSELEFLGQEYFNIVGPEHEFVSKFLTLATLTEPKLPKSYTKPLKDVTNLGVPLPTLKYKYKQ

Organism: Saccharomyces cerevisiae (strain ATCC 204508 / S288c) (NCBI:txid559292)

Radius of gyration: 44.78 Å; Cα contacts (8 Å, |Δi|>4): 1710; chains: 8; bounding box: 59×139×93 Å